Protein AF-0000000066275898 (afdb_homodimer)

Solvent-accessible surface area (backbone atoms only — not comparable to full-atom values): 41087 Å² total; per-residue (Å²): 113,40,43,27,35,82,38,67,52,91,83,35,75,51,45,53,41,48,38,43,58,51,64,35,64,25,28,27,27,53,69,64,87,56,62,76,42,55,59,68,52,68,66,59,54,50,52,50,45,49,57,35,41,72,32,73,40,39,67,49,33,35,50,50,61,67,64,34,70,34,42,58,65,68,37,91,63,19,69,58,28,49,53,19,51,44,50,30,51,52,53,40,29,74,72,68,37,39,34,37,33,31,52,83,57,67,92,42,48,61,56,35,54,33,64,67,38,76,49,77,78,73,22,25,18,36,23,33,42,49,52,61,48,48,21,38,42,48,72,66,63,49,45,84,74,40,66,78,78,49,56,70,71,55,53,52,50,11,51,55,51,51,74,67,51,52,69,68,54,57,53,45,37,48,51,40,46,32,29,43,49,89,72,44,73,80,50,47,51,68,68,52,44,52,52,56,52,55,70,47,64,90,50,47,51,68,55,41,48,49,34,51,50,53,51,46,65,62,40,36,61,52,28,49,72,58,58,24,35,38,17,44,39,55,25,33,58,43,57,65,54,91,86,39,55,57,67,38,39,46,68,65,35,48,51,50,55,41,64,76,46,77,43,79,28,43,29,30,23,50,36,46,31,33,40,46,60,32,64,87,48,56,60,45,58,47,42,51,75,44,38,92,29,48,58,32,35,35,49,26,14,20,38,59,78,50,74,46,83,80,48,29,33,31,49,29,53,49,82,72,22,72,54,63,53,60,55,32,50,50,37,50,53,52,41,28,53,52,30,46,74,70,64,43,89,74,23,64,38,41,31,26,31,56,51,21,32,28,32,72,70,30,70,75,64,72,40,58,73,36,52,23,56,53,22,20,28,32,31,40,21,22,52,47,16,29,51,53,31,45,68,26,74,78,64,17,67,71,50,68,77,112,113,39,43,27,37,82,38,68,52,90,83,35,76,52,46,55,41,48,38,43,56,51,63,35,64,25,29,27,27,55,69,63,87,55,62,76,42,54,58,68,54,69,66,58,52,51,50,51,45,48,56,34,40,73,33,74,40,39,68,48,34,34,52,50,62,67,65,34,70,34,43,58,65,68,36,92,61,20,69,57,28,50,53,21,51,44,49,30,50,53,52,39,29,76,72,67,38,39,36,38,33,29,52,82,59,66,92,43,49,62,56,34,55,33,63,66,37,78,49,76,76,74,23,26,18,36,23,32,42,49,52,61,47,47,21,37,43,48,71,67,63,50,44,85,73,41,66,78,80,50,56,70,70,54,55,53,51,11,51,56,51,50,73,70,51,50,68,68,56,56,53,44,36,49,52,42,46,31,28,43,49,90,72,43,73,81,50,46,51,70,67,52,45,53,52,56,53,53,69,47,65,90,50,46,52,68,55,40,47,47,33,51,50,53,51,46,65,63,41,35,61,54,29,50,72,56,59,25,36,38,17,43,38,53,26,33,57,42,55,66,54,93,87,38,56,57,66,38,39,46,68,66,33,48,51,51,56,41,64,77,46,76,42,78,30,43,29,31,24,48,36,45,31,32,40,44,60,33,65,87,48,55,60,44,57,46,41,51,73,43,38,92,30,49,56,33,35,33,48,26,16,21,37,58,77,51,72,46,84,81,48,29,34,33,49,31,53,51,81,71,22,74,54,63,53,61,53,32,50,50,37,51,53,51,42,27,53,53,30,46,74,72,64,43,88,74,22,64,37,42,30,26,32,56,52,19,33,29,33,70,72,31,70,75,62,71,40,59,73,38,51,23,57,54,22,23,28,34,32,40,22,21,50,47,16,28,52,54,31,46,67,28,75,79,63,18,67,70,49,69,76,113

Nearest PDB structures (foldseek):
  4eac-assembly1_A  TM=9.778E-01  e=1.083E-51  Escherichia coli K-12
  1tz9-assembly1_B  TM=8.991E-01  e=3.255E-31  Enterococcus faecalis V583
  3ban-assembly1_B  TM=9.192E-01  e=1.177E-29  Streptococcus suis
  3ban-assembly1_A  TM=9.098E-01  e=1.245E-29  Streptococcus suis
  3tva-assembly1_A  TM=6.909E-01  e=1.601E-07  Planctopirus limnophila DSM 3776

InterPro domains:
  IPR004628 Mannonate dehydratase [MF_00106] (1-402)
  IPR004628 Mannonate dehydratase [NF003027] (1-392)
  IPR004628 Mannonate dehydratase [PF03786] (1-391)
  IPR004628 Mannonate dehydratase [PIRSF016049] (1-392)
  IPR004628 Mannonate dehydratase [PTHR30387] (1-392)
  IPR004628 Mannonate dehydratase [TIGR00695] (1-391)
  IPR036237 Xylose isomerase-like superfamily [SSF51658] (1-386)

Organism: Agrobacterium fabrum (strain C58 / ATCC 33970) (NCBI:txid176299)

Structure (mmCIF, N/CA/C/O backbone):
data_AF-0000000066275898-model_v1
#
loop_
_entity.id
_entity.type
_entity.pdbx_description
1 polymer 'Mannonate dehydratase 1'
#
loop_
_atom_site.group_PDB
_atom_site.id
_atom_site.type_symbol
_atom_site.label_atom_id
_atom_site.label_alt_id
_atom_site.label_comp_id
_atom_site.label_asym_id
_atom_site.label_entity_id
_atom_site.label_seq_id
_atom_site.pdbx_PDB_ins_code
_atom_site.Cartn_x
_atom_site.Cartn_y
_atom_site.Cartn_z
_atom_site.occupancy
_atom_site.B_iso_or_equiv
_atom_site.auth_seq_id
_atom_site.auth_comp_id
_atom_site.auth_asym_id
_atom_site.auth_atom_id
_atom_site.pdbx_PDB_model_num
ATOM 1 N N . MET A 1 1 ? -9.789 1.693 12.711 1 97.81 1 MET A N 1
ATOM 2 C CA . MET A 1 1 ? -9.922 3.094 12.32 1 97.81 1 MET A CA 1
ATOM 3 C C . MET A 1 1 ? -10.711 3.227 11.023 1 97.81 1 MET A C 1
ATOM 5 O O . MET A 1 1 ? -10.82 2.268 10.258 1 97.81 1 MET A O 1
ATOM 9 N N . ARG A 1 2 ? -11.344 4.344 10.789 1 98.25 2 ARG A N 1
ATOM 10 C CA . ARG A 1 2 ? -11.961 4.633 9.5 1 98.25 2 ARG A CA 1
ATOM 11 C C . ARG A 1 2 ? -10.945 5.246 8.539 1 98.25 2 ARG A C 1
ATOM 13 O O . ARG A 1 2 ? -10.414 6.328 8.797 1 98.25 2 ARG A O 1
ATOM 20 N N . HIS A 1 3 ? -10.664 4.512 7.477 1 98.69 3 HIS A N 1
ATOM 21 C CA . HIS A 1 3 ? -9.688 4.973 6.496 1 98.69 3 HIS A CA 1
ATOM 22 C C . HIS A 1 3 ? -10.273 6.059 5.602 1 98.69 3 HIS A C 1
ATOM 24 O O . HIS A 1 3 ? -11.102 5.777 4.738 1 98.69 3 HIS A O 1
ATOM 30 N N . THR A 1 4 ? -9.82 7.27 5.816 1 98.88 4 THR A N 1
ATOM 31 C CA . THR A 1 4 ? -10.32 8.383 5.02 1 98.88 4 THR A CA 1
ATOM 32 C C . THR A 1 4 ? -9.227 8.93 4.102 1 98.88 4 THR A C 1
ATOM 34 O O . THR A 1 4 ? -8.078 8.469 4.156 1 98.88 4 THR A O 1
ATOM 37 N N . TRP A 1 5 ? -9.602 9.852 3.217 1 98.81 5 TRP A N 1
ATOM 38 C CA . TRP A 1 5 ? -8.719 10.344 2.164 1 98.81 5 TRP A CA 1
ATOM 39 C C . TRP A 1 5 ? -8.969 11.828 1.894 1 98.81 5 TRP A C 1
ATOM 41 O O . TRP A 1 5 ? -10.109 12.242 1.681 1 98.81 5 TRP A O 1
ATOM 51 N N . ARG A 1 6 ? -7.922 12.594 1.906 1 98.25 6 ARG A N 1
ATOM 52 C CA . ARG A 1 6 ? -8.055 14.023 1.632 1 98.25 6 ARG A CA 1
ATOM 53 C C . ARG A 1 6 ? -8.328 14.273 0.152 1 98.25 6 ARG A C 1
ATOM 55 O O . ARG A 1 6 ? -7.59 13.797 -0.711 1 98.25 6 ARG A O 1
ATOM 62 N N . TRP A 1 7 ? -9.352 14.969 -0.131 1 98.19 7 TRP A N 1
ATOM 63 C CA . TRP A 1 7 ? -9.742 15.383 -1.477 1 98.19 7 TRP A CA 1
ATOM 64 C C . TRP A 1 7 ? -10 16.891 -1.531 1 98.19 7 TRP A 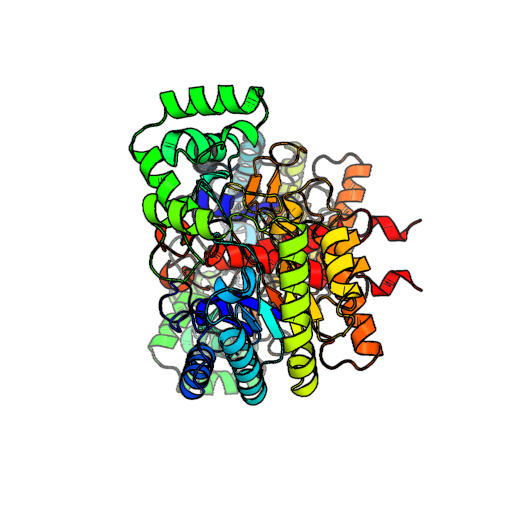C 1
ATOM 66 O O . TRP A 1 7 ? -10.773 17.406 -0.731 1 98.19 7 TRP A O 1
ATOM 76 N N . PHE A 1 8 ? -9.391 17.594 -2.461 1 95.88 8 PHE A N 1
ATOM 77 C CA . PHE A 1 8 ? -9.406 19.062 -2.469 1 95.88 8 PHE A CA 1
ATOM 78 C C . PHE A 1 8 ? -10.508 19.578 -3.379 1 95.88 8 PHE A C 1
ATOM 80 O O . PHE A 1 8 ? -10.477 20.734 -3.805 1 95.88 8 PHE A O 1
ATOM 87 N N . GLY A 1 9 ? -11.445 18.734 -3.725 1 95 9 GLY A N 1
ATOM 88 C CA . GLY A 1 9 ? -12.523 19.156 -4.605 1 95 9 GLY A CA 1
ATOM 89 C C . GLY A 1 9 ? -12.234 18.891 -6.07 1 95 9 GLY A C 1
ATOM 90 O O . GLY A 1 9 ? -11.297 18.156 -6.402 1 95 9 GLY A O 1
ATOM 91 N N . PRO A 1 10 ? -12.977 19.438 -6.926 1 91.94 10 PRO A N 1
ATOM 92 C CA . PRO A 1 10 ? -12.922 19.109 -8.352 1 91.94 10 PRO A CA 1
ATOM 93 C C . PRO A 1 10 ? -11.578 19.453 -8.992 1 91.94 10 PRO A C 1
ATOM 95 O O . PRO A 1 10 ? -11.227 18.891 -10.031 1 91.94 10 PRO A O 1
ATOM 98 N N . VAL A 1 11 ? -10.828 20.312 -8.359 1 92.56 11 VAL A N 1
ATOM 99 C CA . VAL A 1 11 ? -9.562 20.734 -8.945 1 92.56 11 VAL A CA 1
ATOM 100 C C . VAL A 1 11 ? -8.484 19.688 -8.664 1 92.56 11 VAL A C 1
ATOM 102 O O . VAL A 1 11 ? -7.406 19.719 -9.258 1 92.56 11 VAL A O 1
ATOM 105 N N . ASP A 1 12 ? -8.82 18.797 -7.688 1 95.31 12 ASP A N 1
ATOM 106 C CA . ASP A 1 12 ? -7.852 17.797 -7.273 1 95.31 12 ASP A CA 1
ATOM 107 C C . ASP A 1 12 ? -7.586 16.797 -8.398 1 95.31 12 ASP A C 1
ATOM 109 O O . ASP A 1 12 ? -8.523 16.219 -8.961 1 95.31 12 ASP A O 1
ATOM 113 N N . LYS A 1 13 ? -6.309 16.547 -8.68 1 96.5 13 LYS A N 1
ATOM 114 C CA . LYS A 1 13 ? -5.922 15.602 -9.719 1 96.5 13 LYS A CA 1
ATOM 115 C C . LYS A 1 13 ? -6.023 14.164 -9.227 1 96.5 13 LYS A C 1
ATOM 117 O O . LYS A 1 13 ? -5.863 13.219 -10 1 96.5 13 LYS A O 1
ATOM 122 N N . VAL A 1 14 ? -6.266 13.969 -8.008 1 97.81 14 VAL A N 1
ATOM 123 C CA . VAL A 1 14 ? -6.594 12.672 -7.41 1 97.81 14 VAL A CA 1
ATOM 124 C C . VAL A 1 14 ? -8.086 12.609 -7.113 1 97.81 14 VAL A C 1
ATOM 126 O O . VAL A 1 14 ? -8.57 13.242 -6.172 1 97.81 14 VAL A O 1
ATOM 129 N N . THR A 1 15 ? -8.797 11.828 -7.832 1 97.69 15 THR A N 1
ATOM 130 C CA . THR A 1 15 ? -10.25 11.844 -7.789 1 97.69 15 THR A CA 1
ATOM 131 C C . THR A 1 15 ? -10.766 11.039 -6.594 1 97.69 15 THR A C 1
ATOM 133 O O . THR A 1 15 ? -10.016 10.289 -5.977 1 97.69 15 THR A O 1
ATOM 136 N N . VAL A 1 16 ? -12.062 11.219 -6.297 1 98.5 16 VAL A N 1
ATOM 137 C CA . VAL A 1 16 ? -12.711 10.43 -5.258 1 98.5 16 VAL A CA 1
ATOM 138 C C . VAL A 1 16 ? -12.688 8.953 -5.641 1 98.5 16 VAL A C 1
ATOM 140 O O . VAL A 1 16 ? -12.547 8.086 -4.777 1 98.5 16 VAL A O 1
ATOM 143 N N . GLN A 1 17 ? -12.797 8.648 -6.898 1 97.5 17 GLN A N 1
ATOM 144 C CA . GLN A 1 17 ? -12.719 7.266 -7.367 1 97.5 17 GLN A CA 1
ATOM 145 C C . GLN A 1 17 ? -11.336 6.672 -7.109 1 97.5 17 GLN A C 1
ATOM 147 O O . GLN A 1 17 ? -11.219 5.496 -6.766 1 97.5 17 GLN A O 1
ATOM 152 N N . ASP A 1 18 ? -10.281 7.477 -7.379 1 98.06 18 ASP A N 1
ATOM 153 C CA . ASP A 1 18 ? -8.93 7.043 -7.023 1 98.06 18 ASP A CA 1
ATOM 154 C C . ASP A 1 18 ? -8.852 6.66 -5.547 1 98.06 18 ASP A C 1
ATOM 156 O O . ASP A 1 18 ? -8.273 5.629 -5.203 1 98.06 18 ASP A O 1
ATOM 160 N N . ALA A 1 19 ? -9.461 7.527 -4.734 1 98.69 19 ALA A N 1
ATOM 161 C CA . ALA A 1 19 ? -9.461 7.277 -3.295 1 98.69 19 ALA A CA 1
ATOM 162 C C . ALA A 1 19 ? -10.172 5.965 -2.969 1 98.69 19 ALA A C 1
ATOM 164 O O . ALA A 1 19 ? -9.688 5.184 -2.145 1 98.69 19 ALA A O 1
ATOM 165 N N . ALA A 1 20 ? -11.266 5.758 -3.607 1 98.44 20 ALA A N 1
ATOM 166 C CA . ALA A 1 20 ? -12.016 4.523 -3.393 1 98.44 20 ALA A CA 1
ATOM 167 C C . ALA A 1 20 ? -11.188 3.303 -3.77 1 98.44 20 ALA A C 1
ATOM 169 O O . ALA A 1 20 ? -11.156 2.314 -3.033 1 98.44 20 ALA A O 1
ATOM 170 N N . GLN A 1 21 ? -10.492 3.363 -4.859 1 98.06 21 GLN A N 1
ATOM 171 C CA . GLN A 1 21 ? -9.664 2.254 -5.32 1 98.06 21 GLN A CA 1
ATOM 172 C C . GLN A 1 21 ? -8.453 2.053 -4.41 1 98.06 21 GLN A C 1
ATOM 174 O O . GLN A 1 21 ? -7.926 0.943 -4.309 1 98.06 21 GLN A O 1
ATOM 179 N N . ALA A 1 22 ? -8.055 3.121 -3.715 1 98.19 22 ALA A N 1
ATOM 180 C CA . ALA A 1 22 ? -6.965 3.018 -2.75 1 98.19 22 ALA A CA 1
ATOM 181 C C . ALA A 1 22 ? -7.434 2.332 -1.468 1 98.19 22 ALA A C 1
ATOM 183 O O . ALA A 1 22 ? -6.617 1.983 -0.611 1 98.19 22 ALA A O 1
ATOM 184 N N . GLY A 1 23 ? -8.688 2.148 -1.32 1 97.69 23 GLY A N 1
ATOM 185 C CA . GLY A 1 23 ? -9.234 1.46 -0.161 1 97.69 23 GLY A CA 1
ATOM 186 C C . GLY A 1 23 ? -9.797 2.404 0.883 1 97.69 23 GLY A C 1
ATOM 187 O O . GLY A 1 23 ? -10.086 1.992 2.01 1 97.69 23 GLY A O 1
ATOM 188 N N . ALA A 1 24 ? -9.953 3.674 0.53 1 98.56 24 ALA A N 1
ATOM 189 C CA . ALA A 1 24 ? -10.555 4.621 1.464 1 98.56 24 ALA A CA 1
ATOM 190 C C . ALA A 1 24 ? -12.047 4.352 1.632 1 98.56 24 ALA A C 1
ATOM 192 O O . ALA A 1 24 ? -12.695 3.811 0.729 1 98.56 24 ALA A O 1
ATOM 193 N N . GLU A 1 25 ? -12.531 4.762 2.789 1 97.94 25 GLU A N 1
ATOM 194 C CA . GLU A 1 25 ? -13.938 4.559 3.123 1 97.94 25 GLU A CA 1
ATOM 195 C C . GLU A 1 25 ? -14.688 5.883 3.189 1 97.94 25 GLU A C 1
ATOM 197 O O . GLU A 1 25 ? -15.922 5.91 3.117 1 97.94 25 GLU A O 1
ATOM 202 N N . GLY A 1 26 ? -13.969 6.922 3.396 1 98.5 26 GLY A N 1
ATOM 203 C CA . GLY A 1 26 ? -14.531 8.258 3.504 1 98.5 26 GLY A CA 1
ATOM 204 C C . GLY A 1 26 ? -13.602 9.344 2.996 1 98.5 26 GLY A C 1
ATOM 205 O O . GLY A 1 26 ? -12.438 9.078 2.693 1 98.5 26 GLY A O 1
ATOM 206 N N . ILE A 1 27 ? -14.195 10.516 2.846 1 98.88 27 ILE A N 1
ATOM 207 C CA . ILE A 1 27 ? -13.43 11.617 2.271 1 98.88 27 ILE A CA 1
ATOM 208 C C . ILE A 1 27 ? -13.281 12.734 3.303 1 98.88 27 ILE A C 1
ATOM 210 O O . ILE A 1 27 ? -14.227 13.047 4.031 1 98.88 27 ILE A O 1
ATOM 214 N N . VAL A 1 28 ? -12.109 13.242 3.428 1 98.88 28 VAL A N 1
ATOM 215 C CA . VAL A 1 28 ? -11.797 14.492 4.117 1 98.88 28 VAL A CA 1
ATOM 216 C C . VAL A 1 28 ? -11.773 15.641 3.113 1 98.88 28 VAL A C 1
ATOM 218 O O . VAL A 1 28 ? -11.008 15.617 2.146 1 98.88 28 VAL A O 1
ATOM 221 N N . SER A 1 29 ? -12.586 16.609 3.258 1 98.44 29 SER A N 1
ATOM 222 C CA . SER A 1 29 ? -12.656 17.719 2.314 1 98.44 29 SER A CA 1
ATOM 223 C C . SER A 1 29 ? -13.062 19 3.012 1 98.44 29 SER A C 1
ATOM 225 O O . SER A 1 29 ? -13.031 19.094 4.242 1 98.44 29 SER A O 1
ATOM 227 N N . ALA A 1 30 ? -13.172 20.094 2.307 1 97.75 30 ALA A N 1
ATOM 228 C CA . ALA A 1 30 ? -13.602 21.406 2.754 1 97.75 30 ALA A CA 1
ATOM 229 C C . ALA A 1 30 ? -14.164 22.219 1.593 1 97.75 30 ALA A C 1
ATOM 231 O O . ALA A 1 30 ? -14.188 21.75 0.45 1 97.75 30 ALA A O 1
ATOM 232 N N . LEU A 1 31 ? -14.766 23.312 1.905 1 97.38 31 LEU A N 1
ATOM 233 C CA . LEU A 1 31 ? -15.164 24.281 0.884 1 97.38 31 LEU A CA 1
ATOM 234 C C . LEU A 1 31 ? -14.062 25.312 0.661 1 97.38 31 LEU A C 1
ATOM 236 O O . LEU A 1 31 ? -14.18 26.453 1.099 1 97.38 31 LEU A O 1
ATOM 240 N N . HIS A 1 32 ? -13.109 24.906 -0.099 1 93.25 32 HIS A N 1
ATOM 241 C CA . HIS A 1 32 ? -11.867 25.641 -0.275 1 93.25 32 HIS A CA 1
ATOM 242 C C . HIS A 1 32 ? -12.117 26.969 -0.989 1 93.25 32 HIS A C 1
ATOM 244 O O . HIS A 1 32 ? -11.297 27.891 -0.912 1 93.25 32 HIS A O 1
ATOM 250 N N . HIS A 1 33 ? -13.219 27.094 -1.665 1 93 33 HIS A N 1
ATOM 251 C CA . HIS A 1 33 ? -13.5 28.266 -2.488 1 93 33 HIS A CA 1
ATOM 252 C C . HIS A 1 33 ? -14.242 29.328 -1.692 1 93 33 HIS A C 1
ATOM 254 O O . HIS A 1 33 ? -14.461 30.438 -2.188 1 93 33 HIS A O 1
ATOM 260 N N . ILE A 1 34 ? -14.633 29.016 -0.447 1 96.19 34 ILE A N 1
ATOM 261 C CA . ILE A 1 34 ? -15.312 29.984 0.403 1 96.19 34 ILE A CA 1
ATOM 262 C C . ILE A 1 34 ? -14.281 30.844 1.14 1 96.19 34 ILE A C 1
ATOM 264 O O . ILE A 1 34 ? -13.289 30.312 1.646 1 96.19 34 ILE A O 1
ATOM 268 N N . THR A 1 35 ? -14.523 32.125 1.206 1 95.25 35 THR A N 1
ATOM 269 C CA . THR A 1 35 ? -13.602 33.062 1.853 1 95.25 35 THR A CA 1
ATOM 270 C C . THR A 1 35 ? -13.477 32.75 3.342 1 95.25 35 THR A C 1
ATOM 272 O O . THR A 1 35 ? -14.484 32.5 4.016 1 95.25 35 THR A O 1
ATOM 275 N N . THR A 1 36 ? -12.242 32.812 3.828 1 95.19 36 THR A N 1
ATOM 276 C CA . THR A 1 36 ? -12.008 32.594 5.25 1 95.19 36 THR A CA 1
ATOM 277 C C . THR A 1 36 ? -12.758 33.625 6.09 1 95.19 36 THR A C 1
ATOM 279 O O . THR A 1 36 ? -12.695 34.812 5.809 1 95.19 36 THR A O 1
ATOM 282 N N . GLY A 1 37 ? -13.477 33.156 7.094 1 96.94 37 GLY A N 1
ATOM 283 C CA . GLY A 1 37 ? -14.242 34.031 7.957 1 96.94 37 GLY A CA 1
ATOM 284 C C . GLY A 1 37 ? -15.719 34.062 7.617 1 96.94 37 GLY A C 1
ATOM 285 O O . GLY A 1 37 ? -16.547 34.5 8.422 1 96.94 37 GLY A O 1
ATOM 286 N N . ASP A 1 38 ? -16.062 33.625 6.461 1 97.88 38 ASP A N 1
ATOM 287 C CA . ASP A 1 38 ? -17.453 33.594 6.039 1 97.88 38 ASP A CA 1
ATOM 288 C C . ASP A 1 38 ? -18.141 32.344 6.516 1 97.88 38 ASP A C 1
ATOM 290 O O . ASP A 1 38 ? -17.484 31.312 6.773 1 97.88 38 ASP A O 1
ATOM 294 N N . VAL A 1 39 ? -19.469 32.469 6.645 1 98.5 39 VAL A N 1
ATOM 295 C CA . VAL A 1 39 ? -20.266 31.297 6.934 1 98.5 39 VAL A CA 1
ATOM 296 C C . VAL A 1 39 ? -20.375 30.422 5.684 1 98.5 39 VAL A C 1
ATOM 298 O O . VAL A 1 39 ? -20.547 30.938 4.574 1 98.5 39 VAL A O 1
ATOM 301 N N . TRP A 1 40 ? -20.234 29.078 5.84 1 98.75 40 TRP A N 1
ATOM 302 C CA . TRP A 1 40 ? -20.375 28.172 4.699 1 98.75 40 TRP A CA 1
ATOM 303 C C . TRP A 1 40 ? -21.844 28.062 4.281 1 98.75 40 TRP A C 1
ATOM 305 O O . TRP A 1 40 ? -22.703 27.75 5.105 1 98.75 40 TRP A O 1
ATOM 315 N N . PRO A 1 41 ? -22.125 28.281 3.004 1 98.81 41 PRO A N 1
ATOM 316 C CA . PRO A 1 41 ? -23.5 28.172 2.535 1 98.81 41 PRO A CA 1
ATOM 317 C C . PRO A 1 41 ? -24 26.734 2.504 1 98.81 41 PRO A C 1
ATOM 319 O O . PRO A 1 41 ? -23.266 25.828 2.121 1 98.81 41 PRO A O 1
ATOM 322 N N . VAL A 1 42 ? -25.281 26.562 2.898 1 98.81 42 VAL A N 1
ATOM 323 C CA . VAL A 1 42 ? -25.875 25.234 2.973 1 98.81 42 VAL A CA 1
ATOM 324 C C . VAL A 1 42 ? -25.844 24.578 1.597 1 98.81 42 VAL A C 1
ATOM 326 O O . VAL A 1 42 ? -25.562 23.375 1.479 1 98.81 42 VAL A O 1
ATOM 329 N N . ASP A 1 43 ? -26.078 25.359 0.601 1 98.69 43 ASP A N 1
ATOM 330 C CA . ASP A 1 43 ? -26.109 24.812 -0.75 1 98.69 43 ASP A CA 1
ATOM 331 C C . ASP A 1 43 ? -24.734 24.328 -1.182 1 98.69 43 ASP A C 1
ATOM 333 O O . ASP A 1 43 ? -24.609 23.312 -1.872 1 98.69 43 ASP A O 1
ATOM 337 N N . GLU A 1 44 ? -23.688 25.031 -0.855 1 98.56 44 GLU A N 1
ATOM 338 C CA . GLU A 1 44 ? -22.328 24.609 -1.187 1 98.56 44 GLU A CA 1
ATOM 339 C C . GLU A 1 44 ? -21.938 23.344 -0.426 1 98.56 44 GLU A C 1
ATOM 341 O O . GLU A 1 44 ? -21.219 22.5 -0.955 1 98.56 44 GLU A O 1
ATOM 346 N N . ILE A 1 45 ? -22.375 23.219 0.816 1 98.88 45 ILE A N 1
ATOM 347 C CA . ILE A 1 45 ? -22.156 22 1.594 1 98.88 45 ILE A CA 1
ATOM 348 C C . ILE A 1 45 ? -22.828 20.828 0.896 1 98.88 45 ILE A C 1
ATOM 350 O O . ILE A 1 45 ? -22.203 19.766 0.726 1 98.88 45 ILE A O 1
ATOM 354 N N . THR A 1 46 ? -24 21.047 0.448 1 98.81 46 THR A N 1
ATOM 355 C CA . THR A 1 46 ? -24.75 20 -0.244 1 98.81 46 THR A CA 1
ATOM 356 C C . THR A 1 46 ? -24.047 19.594 -1.529 1 98.81 46 THR A C 1
ATOM 358 O O . THR A 1 46 ? -23.922 18.391 -1.814 1 98.81 46 THR A O 1
ATOM 361 N N . LYS A 1 47 ? -23.609 20.578 -2.297 1 98.62 47 LYS A N 1
ATOM 362 C CA . LYS A 1 47 ? -22.906 20.312 -3.545 1 98.62 47 LYS A CA 1
ATOM 363 C C . LYS A 1 47 ? -21.656 19.469 -3.299 1 98.62 47 LYS A C 1
ATOM 365 O O . LYS A 1 47 ? -21.344 18.578 -4.09 1 98.62 47 LYS A O 1
ATOM 370 N N . ARG A 1 48 ? -20.938 19.75 -2.248 1 98.69 48 ARG A N 1
ATOM 371 C CA . ARG A 1 48 ? -19.734 18.984 -1.922 1 98.69 48 ARG A CA 1
ATOM 372 C C . ARG A 1 48 ? -20.078 17.547 -1.561 1 98.69 48 ARG A C 1
ATOM 374 O O . ARG A 1 48 ? -19.422 16.609 -2.004 1 98.69 48 ARG A O 1
ATOM 381 N N . HIS A 1 49 ? -21.156 17.328 -0.739 1 98.81 49 HIS A N 1
ATOM 382 C CA . HIS A 1 49 ? -21.625 15.977 -0.446 1 98.81 49 HIS A CA 1
ATOM 383 C C . HIS A 1 49 ? -21.938 15.211 -1.727 1 98.81 49 HIS A C 1
ATOM 385 O O . HIS A 1 49 ? -21.562 14.047 -1.87 1 98.81 49 HIS A O 1
ATOM 391 N N . GLU A 1 50 ? -22.547 15.844 -2.643 1 98.62 50 GLU A N 1
ATOM 392 C CA . GLU A 1 50 ? -22.969 15.211 -3.889 1 98.62 50 GLU A CA 1
ATOM 393 C C . GLU A 1 50 ? -21.766 14.852 -4.75 1 98.62 50 GLU A C 1
ATOM 395 O O . GLU A 1 50 ? -21.719 13.781 -5.363 1 98.62 50 GLU A O 1
ATOM 400 N N . ALA A 1 51 ? -20.844 15.781 -4.832 1 98.38 51 ALA A N 1
ATOM 401 C CA . ALA A 1 51 ? -19.641 15.531 -5.613 1 98.38 51 ALA A CA 1
ATOM 402 C C . ALA A 1 51 ? -18.891 14.312 -5.082 1 98.38 51 ALA A C 1
ATOM 404 O O . ALA A 1 51 ? -18.406 13.492 -5.859 1 98.38 51 ALA A O 1
ATOM 405 N N . ILE A 1 52 ? -18.797 14.211 -3.791 1 98.69 52 ILE A N 1
ATOM 406 C CA . ILE A 1 52 ? -18.094 13.102 -3.166 1 98.69 52 ILE A CA 1
ATOM 407 C C . ILE A 1 52 ? -18.859 11.805 -3.391 1 98.69 52 ILE A C 1
ATOM 409 O O . ILE A 1 52 ? -18.281 10.781 -3.756 1 98.69 52 ILE A O 1
ATOM 413 N N . LYS A 1 53 ? -20.156 11.867 -3.197 1 98.25 53 LYS A N 1
ATOM 414 C CA . LYS A 1 53 ? -21.016 10.703 -3.42 1 98.25 53 LYS A CA 1
ATOM 415 C C . LYS A 1 53 ? -20.891 10.211 -4.859 1 98.25 53 LYS A C 1
ATOM 417 O O . LYS A 1 53 ? -20.922 9 -5.109 1 98.25 53 LYS A O 1
ATOM 422 N N . ALA A 1 54 ? -20.766 11.094 -5.754 1 97.06 54 ALA A N 1
ATOM 423 C CA . ALA A 1 54 ? -20.641 10.742 -7.168 1 97.06 54 ALA A CA 1
ATOM 424 C C . ALA A 1 54 ? -19.391 9.914 -7.422 1 97.06 54 ALA A C 1
ATOM 426 O O . ALA A 1 54 ? -19.344 9.117 -8.359 1 97.06 54 ALA A O 1
ATOM 427 N N . GLY A 1 55 ? -18.438 10.148 -6.586 1 95.44 55 GLY A N 1
ATOM 428 C CA . GLY A 1 55 ? -17.203 9.391 -6.715 1 95.44 55 GLY A CA 1
ATOM 429 C C . GLY A 1 55 ? -17.25 8.055 -5.992 1 95.44 55 GLY A C 1
ATOM 430 O O . GLY A 1 55 ? -16.312 7.266 -6.078 1 95.44 55 GLY A O 1
ATOM 431 N N . GLY A 1 56 ? -18.281 7.832 -5.242 1 96.62 56 GLY A N 1
ATOM 432 C CA . GLY A 1 56 ? -18.5 6.516 -4.668 1 96.62 56 GLY A CA 1
ATOM 433 C C . GLY A 1 56 ? -18.203 6.453 -3.184 1 96.62 56 GLY A C 1
ATOM 434 O O . GLY A 1 56 ? -18.125 5.367 -2.604 1 96.62 56 GLY A O 1
ATOM 435 N N . LEU A 1 57 ? -17.875 7.59 -2.566 1 98.31 57 LEU A N 1
ATOM 436 C CA . LEU A 1 57 ? -17.578 7.625 -1.139 1 98.31 57 LEU A CA 1
ATOM 437 C C . LEU A 1 57 ? -18.438 8.672 -0.433 1 98.31 57 LEU A C 1
ATOM 439 O O . LEU A 1 57 ? -19.422 9.156 -0.997 1 98.31 57 LEU A O 1
ATOM 443 N N . TYR A 1 58 ? -18.156 8.898 0.84 1 98.12 58 TYR A N 1
ATOM 444 C CA . TYR A 1 58 ? -18.953 9.844 1.611 1 98.12 58 TYR A CA 1
ATOM 445 C C . TYR A 1 58 ? -18.047 10.859 2.316 1 98.12 58 TYR A C 1
ATOM 447 O O . TYR A 1 58 ? -16.891 10.578 2.592 1 98.12 58 TYR A O 1
ATOM 455 N N . TRP A 1 59 ? -18.672 11.992 2.502 1 98.75 59 TRP A N 1
ATOM 456 C CA . TRP A 1 59 ? -17.953 13.039 3.223 1 98.75 59 TRP A CA 1
ATOM 457 C C . TRP A 1 59 ? -17.938 12.766 4.723 1 98.75 59 TRP A C 1
ATOM 459 O O . TRP A 1 59 ? -18.969 12.891 5.391 1 98.75 59 TRP A O 1
ATOM 469 N N . ASP A 1 60 ? -16.703 12.492 5.246 1 98.25 60 ASP A N 1
ATOM 470 C CA . ASP A 1 60 ? -16.594 12.016 6.621 1 98.25 60 ASP A CA 1
ATOM 471 C C . ASP A 1 60 ? -16.062 13.109 7.543 1 98.25 60 ASP A C 1
ATOM 473 O O . ASP A 1 60 ? -16.516 13.234 8.688 1 98.25 60 ASP A O 1
ATOM 477 N N . VAL A 1 61 ? -15.094 13.781 7.152 1 98.88 61 VAL A N 1
ATOM 478 C CA . VAL A 1 61 ? -14.391 14.758 7.977 1 98.88 61 VAL A CA 1
ATOM 479 C C . VAL A 1 61 ? -14.227 16.062 7.203 1 98.88 61 VAL A C 1
ATOM 481 O O . VAL A 1 61 ? -13.953 16.047 6 1 98.88 61 VAL A O 1
ATOM 484 N N . VAL A 1 62 ? -14.453 17.125 7.898 1 98.88 62 VAL A N 1
ATOM 485 C CA . VAL A 1 62 ? -14.117 18.422 7.312 1 98.88 62 VAL A CA 1
ATOM 486 C C . VAL A 1 62 ? -12.734 18.875 7.789 1 98.88 62 VAL A C 1
ATOM 488 O O . VAL A 1 62 ? -12.484 18.938 8.992 1 98.88 62 VAL A O 1
ATOM 491 N N . GLU A 1 63 ? -11.922 19.062 6.906 1 97.81 63 GLU A N 1
ATOM 492 C CA . GLU A 1 63 ? -10.609 19.656 7.133 1 97.81 63 GLU A CA 1
ATOM 493 C C . GLU A 1 63 ? -10.258 20.641 6.023 1 97.81 63 GLU A C 1
ATOM 495 O O . GLU A 1 63 ? -10 20.234 4.887 1 97.81 63 GLU A O 1
ATOM 500 N N . SER A 1 64 ? -10.227 21.906 6.254 1 94.75 64 SER A N 1
ATOM 501 C CA . SER A 1 64 ? -10.469 22.516 7.559 1 94.75 64 SER A CA 1
ATOM 502 C C . SER A 1 64 ? -11.531 23.609 7.469 1 94.75 64 SER A C 1
ATOM 504 O O . SER A 1 64 ? -11.797 24.125 6.387 1 94.75 64 SER A O 1
ATOM 506 N N . VAL A 1 65 ? -12.266 23.75 8.492 1 97.44 65 VAL A N 1
ATOM 507 C CA . VAL A 1 65 ? -12.828 25.094 8.625 1 97.44 65 VAL A CA 1
ATOM 508 C C . VAL A 1 65 ? -11.75 26.062 9.078 1 97.44 65 VAL A C 1
ATOM 510 O O . VAL A 1 65 ? -11.258 25.984 10.203 1 97.44 65 VAL A O 1
ATOM 513 N N . PRO A 1 66 ? -11.414 26.969 8.203 1 96.25 66 PRO A N 1
ATOM 514 C CA . PRO A 1 66 ? -10.266 27.812 8.523 1 96.25 66 PRO A CA 1
ATOM 515 C C . PRO A 1 66 ? -10.562 28.812 9.648 1 96.25 66 PRO A C 1
ATOM 517 O O . PRO A 1 66 ? -11.688 29.312 9.742 1 96.25 66 PRO A O 1
ATOM 520 N N . VAL A 1 67 ? -9.633 29.031 10.445 1 97.44 67 VAL A N 1
ATOM 521 C CA . VAL A 1 67 ? -9.68 30.094 11.445 1 97.44 67 VAL A CA 1
ATOM 522 C C . VAL A 1 67 ? -8.984 31.344 10.914 1 97.44 67 VAL A C 1
ATOM 524 O O . VAL A 1 67 ? -7.797 31.297 10.586 1 97.44 67 VAL A O 1
ATOM 527 N N . SER A 1 68 ? -9.695 32.406 10.836 1 96.62 68 SER A N 1
ATOM 528 C CA . SER A 1 68 ? -9.188 33.594 10.18 1 96.62 68 SER A CA 1
ATOM 529 C C . SER A 1 68 ? -8.055 34.219 10.984 1 96.62 68 SER A C 1
ATOM 531 O O . SER A 1 68 ? -7.977 34.062 12.203 1 96.62 68 SER A O 1
ATOM 533 N N . GLU A 1 69 ? -7.219 35 10.281 1 96 69 GLU A N 1
ATOM 534 C CA . GLU A 1 69 ? -6.191 35.781 10.969 1 96 69 GLU A CA 1
ATOM 535 C C . GLU A 1 69 ? -6.809 36.781 11.961 1 96 69 GLU A C 1
ATOM 537 O O . GLU A 1 69 ? -6.23 37.062 13.008 1 96 69 GLU A O 1
ATOM 542 N N . ASP A 1 70 ? -8 37.25 11.68 1 97.31 70 ASP A N 1
ATOM 543 C CA . ASP A 1 70 ? -8.703 38.156 12.594 1 97.31 70 ASP A CA 1
ATOM 544 C C . ASP A 1 70 ? -8.969 37.469 13.938 1 97.31 70 ASP A C 1
ATOM 546 O O . ASP A 1 70 ? -8.797 38.094 14.992 1 97.31 70 ASP A O 1
ATOM 550 N N . ILE A 1 71 ? -9.406 36.281 13.898 1 98.38 71 ILE A N 1
ATOM 551 C CA . ILE A 1 71 ? -9.656 35.531 15.125 1 98.38 71 ILE A CA 1
ATOM 552 C C . ILE A 1 71 ? -8.344 35.312 15.875 1 98.38 71 ILE A C 1
ATOM 554 O O . ILE A 1 71 ? -8.266 35.531 17.078 1 98.38 71 ILE A O 1
ATOM 558 N N . LYS A 1 72 ? -7.293 34.906 15.18 1 98.19 72 LYS A N 1
ATOM 559 C CA . LYS A 1 72 ? -6.012 34.594 15.789 1 98.19 72 LYS A CA 1
ATOM 560 C C . LYS A 1 72 ? -5.379 35.812 16.453 1 98.19 72 LYS A C 1
ATOM 562 O O . LYS A 1 72 ? -4.695 35.688 17.469 1 98.19 72 LYS A O 1
ATOM 567 N N . THR A 1 73 ? -5.617 37 15.875 1 97.69 73 THR A N 1
ATOM 568 C CA . THR A 1 73 ? -5.008 38.219 16.391 1 97.69 73 THR A CA 1
ATOM 569 C C . THR A 1 73 ? -6.004 39 17.25 1 97.69 73 THR A C 1
ATOM 571 O O . THR A 1 73 ? -5.648 40 17.859 1 97.69 73 THR A O 1
ATOM 574 N N . GLN A 1 74 ? -7.266 38.531 17.25 1 97.88 74 GLN A N 1
ATOM 575 C CA . GLN A 1 74 ? -8.359 39.25 17.906 1 97.88 74 GLN A CA 1
ATOM 576 C C . GLN A 1 74 ? -8.391 40.719 17.5 1 97.88 74 GLN A C 1
ATOM 578 O O . GLN A 1 74 ? -8.406 41.594 18.359 1 97.88 74 GLN A O 1
ATOM 583 N N . THR A 1 75 ? -8.391 40.875 16.203 1 97.12 75 THR A N 1
ATOM 584 C CA . THR A 1 75 ? -8.5 42.188 15.562 1 97.12 75 THR A CA 1
ATOM 585 C C . THR A 1 75 ? -9.562 42.188 14.469 1 97.12 75 THR A C 1
ATOM 587 O O . THR A 1 75 ? -10.102 41.125 14.133 1 97.12 75 THR A O 1
ATOM 590 N N . GLY A 1 76 ? -9.883 43.344 14.008 1 96.25 76 GLY A N 1
ATOM 591 C CA . GLY A 1 76 ? -10.852 43.438 12.922 1 96.25 76 GLY A CA 1
ATOM 592 C C . GLY A 1 76 ? -12.219 42.875 13.297 1 96.25 76 GLY A C 1
ATOM 593 O O . GLY A 1 76 ? -12.773 43.25 14.344 1 96.25 76 GLY A O 1
ATOM 594 N N . ASP A 1 77 ? -12.734 42.031 12.469 1 97.25 77 ASP A N 1
ATOM 595 C CA . ASP A 1 77 ? -14.094 41.5 12.609 1 97.25 77 ASP A CA 1
ATOM 596 C C . ASP A 1 77 ? -14.102 40.156 13.289 1 97.25 77 ASP A C 1
ATOM 598 O O . ASP A 1 77 ? -14.883 39.281 12.93 1 97.25 77 ASP A O 1
ATOM 602 N N . TRP A 1 78 ? -13.156 39.906 14.203 1 97.81 78 TRP A N 1
ATOM 603 C CA . TRP A 1 78 ? -12.922 38.562 14.727 1 97.81 78 TRP A CA 1
ATOM 604 C C . TRP A 1 78 ? -14.172 38.031 15.43 1 97.81 78 TRP A C 1
ATOM 606 O O . TRP A 1 78 ? -14.469 36.844 15.359 1 97.81 78 TRP A O 1
ATOM 616 N N . LYS A 1 79 ? -15.023 38.875 16.062 1 98.44 79 LYS A N 1
ATOM 617 C CA . LYS A 1 79 ? -16.219 38.406 16.75 1 98.44 79 LYS A CA 1
ATOM 618 C C . LYS A 1 79 ? -17.25 37.875 15.75 1 98.44 79 LYS A C 1
ATOM 620 O O . LYS A 1 79 ? -17.875 36.844 15.992 1 98.44 79 LYS A O 1
ATOM 625 N N . ASN A 1 80 ? -17.406 38.594 14.688 1 98.56 80 ASN A N 1
ATOM 626 C CA . ASN A 1 80 ? -18.281 38.094 13.633 1 98.56 80 ASN A CA 1
ATOM 627 C C . ASN A 1 80 ? -17.75 36.812 13.023 1 98.56 80 ASN A C 1
ATOM 629 O O . ASN A 1 80 ? -18.531 35.906 12.664 1 98.56 80 ASN A O 1
ATOM 633 N N . HIS A 1 81 ? -16.438 36.75 12.82 1 98.62 81 HIS A N 1
ATOM 634 C CA . HIS A 1 81 ? -15.836 35.531 12.297 1 98.62 81 HIS A CA 1
ATOM 635 C C . HIS A 1 81 ? -16.094 34.344 13.219 1 98.62 81 HIS A C 1
ATOM 637 O O . HIS A 1 81 ? -16.297 33.219 12.75 1 98.62 81 HIS A O 1
ATOM 643 N N . ILE A 1 82 ? -16.109 34.531 14.508 1 98.81 82 ILE A N 1
ATOM 644 C CA . ILE A 1 82 ? -16.422 33.469 15.461 1 98.81 82 ILE A CA 1
ATOM 645 C C . ILE A 1 82 ? -17.891 33.062 15.305 1 98.81 82 ILE A C 1
ATOM 647 O O . ILE A 1 82 ? -18.188 31.859 15.258 1 98.81 82 ILE A O 1
ATOM 651 N N . ALA A 1 83 ? -18.75 34.031 15.195 1 98.81 83 ALA A N 1
ATOM 652 C CA . ALA A 1 83 ? -20.172 33.75 15 1 98.81 83 ALA A CA 1
ATOM 653 C C . ALA A 1 83 ? -20.391 32.938 13.727 1 98.81 83 ALA A C 1
ATOM 655 O O . ALA A 1 83 ? -21.203 32 13.703 1 98.81 83 ALA A O 1
ATOM 656 N N . ASN A 1 84 ? -19.688 33.312 12.688 1 98.81 84 ASN A N 1
ATOM 657 C CA . ASN A 1 84 ? -19.766 32.594 11.422 1 98.81 84 ASN A CA 1
ATOM 658 C C . ASN A 1 84 ? -19.25 31.172 11.547 1 98.81 84 ASN A C 1
ATOM 660 O O . ASN A 1 84 ? -19.797 30.25 10.945 1 98.81 84 ASN A O 1
ATOM 664 N N . TRP A 1 85 ? -18.172 31.031 12.258 1 98.81 85 TRP A N 1
ATOM 665 C CA . TRP A 1 85 ? -17.625 29.719 12.523 1 98.81 85 TRP A CA 1
ATOM 666 C C . TRP A 1 85 ? -18.625 28.844 13.258 1 98.81 85 TRP A C 1
ATOM 668 O O . TRP A 1 85 ? -18.828 27.672 12.906 1 98.81 85 TRP A O 1
ATOM 678 N N . GLN A 1 86 ? -19.344 29.391 14.266 1 98.94 86 GLN A N 1
ATOM 679 C CA . GLN A 1 86 ? -20.375 28.703 15.016 1 98.94 86 GLN A CA 1
ATOM 680 C C . GLN A 1 86 ? -21.531 28.281 14.102 1 98.94 86 GLN A C 1
ATOM 682 O O . GLN A 1 86 ? -21.984 27.141 14.164 1 98.94 86 GLN A O 1
ATOM 687 N N . GLU A 1 87 ? -21.906 29.156 13.266 1 98.94 87 GLU A N 1
ATOM 688 C CA . GLU A 1 87 ? -23 28.844 12.344 1 98.94 87 GLU A CA 1
ATOM 689 C C . GLU A 1 87 ? -22.578 27.766 11.344 1 98.94 87 GLU A C 1
ATOM 691 O O . GLU A 1 87 ? -23.391 26.922 10.977 1 98.94 87 GLU A O 1
ATOM 696 N N . THR A 1 88 ? -21.344 27.859 10.859 1 98.94 88 THR A N 1
ATOM 697 C CA . THR A 1 88 ? -20.812 26.828 9.977 1 98.94 88 THR A CA 1
ATOM 698 C C . THR A 1 88 ? -20.891 25.469 10.641 1 98.94 88 THR A C 1
ATOM 700 O O . THR A 1 88 ? -21.281 24.484 10.016 1 98.94 88 THR A O 1
ATOM 703 N N . LEU A 1 89 ? -20.594 25.328 11.922 1 98.94 89 LEU A N 1
ATOM 704 C CA . LEU A 1 89 ? -20.688 24.078 12.656 1 98.94 89 LEU A CA 1
ATOM 705 C C . LEU A 1 89 ? -22.125 23.547 12.648 1 98.94 89 LEU A C 1
ATOM 707 O O . LEU A 1 89 ? -22.359 22.359 12.43 1 98.94 89 LEU A O 1
ATOM 711 N N . ARG A 1 90 ? -23.094 24.469 12.914 1 98.94 90 ARG A N 1
ATOM 712 C CA . ARG A 1 90 ? -24.5 24.062 12.93 1 98.94 90 ARG A CA 1
ATOM 713 C C . ARG A 1 90 ? -24.922 23.5 11.578 1 98.94 90 ARG A C 1
ATOM 715 O O . ARG A 1 90 ? -25.594 22.469 11.516 1 98.94 90 ARG A O 1
ATOM 722 N N . ARG A 1 91 ? -24.484 24.125 10.531 1 98.94 91 ARG A N 1
ATOM 723 C CA . ARG A 1 91 ? -24.859 23.703 9.188 1 98.94 91 ARG A CA 1
ATOM 724 C C . ARG A 1 91 ? -24.188 22.391 8.812 1 98.94 91 ARG A C 1
ATOM 726 O O . ARG A 1 91 ? -24.812 21.531 8.188 1 98.94 91 ARG A O 1
ATOM 733 N N . LEU A 1 92 ? -22.922 22.25 9.188 1 98.94 92 LEU A N 1
ATOM 734 C CA . LEU A 1 92 ? -22.203 21 8.945 1 98.94 92 LEU A CA 1
ATOM 735 C C . LEU A 1 92 ? -22.859 19.844 9.703 1 98.94 92 LEU A C 1
ATOM 737 O O . LEU A 1 92 ? -23.047 18.766 9.156 1 98.94 92 LEU A O 1
ATOM 741 N N . SER A 1 93 ? -23.203 20.109 10.922 1 98.88 93 SER A N 1
ATOM 742 C CA . SER A 1 93 ? -23.891 19.094 11.711 1 98.88 93 SER A CA 1
ATOM 743 C C . SER A 1 93 ? -25.188 18.656 11.055 1 98.88 93 SER A C 1
ATOM 745 O O . SER A 1 93 ? -25.484 17.469 10.977 1 98.88 93 SER A O 1
ATOM 747 N N . ALA A 1 94 ? -25.922 19.609 10.648 1 98.81 94 ALA A N 1
ATOM 748 C CA . ALA A 1 94 ? -27.219 19.328 10.016 1 98.81 94 ALA A CA 1
ATOM 749 C C . ALA A 1 94 ? -27.031 18.484 8.758 1 98.81 94 ALA A C 1
ATOM 751 O O . ALA A 1 94 ? -27.922 17.734 8.367 1 98.81 94 ALA A O 1
ATOM 752 N N . SER A 1 95 ? -25.875 18.609 8.148 1 98.69 95 SER A N 1
ATOM 753 C CA . SER A 1 95 ? -25.609 17.859 6.922 1 98.69 95 SER A CA 1
ATOM 754 C C . SER A 1 95 ? -25.062 16.469 7.223 1 98.69 95 SER A C 1
ATOM 756 O O . SER A 1 95 ? -24.844 15.68 6.309 1 98.69 95 SER A O 1
ATOM 758 N N . GLY A 1 96 ? -24.719 16.156 8.477 1 98.38 96 GLY A N 1
ATOM 759 C CA . GLY A 1 96 ? -24.281 14.82 8.852 1 98.38 96 GLY A CA 1
ATOM 760 C C . GLY A 1 96 ? -22.812 14.75 9.242 1 98.38 96 GLY A C 1
ATOM 761 O O . GLY A 1 96 ? -22.312 13.695 9.625 1 98.38 96 GLY A O 1
ATOM 762 N N . ILE A 1 97 ? -22.109 15.859 9.203 1 98.81 97 ILE A N 1
ATOM 763 C CA . ILE A 1 97 ? -20.703 15.906 9.586 1 98.81 97 ILE A CA 1
ATOM 764 C C . ILE A 1 97 ? -20.578 15.859 11.109 1 98.81 97 ILE A C 1
ATOM 766 O O . ILE A 1 97 ? -21.344 16.531 11.82 1 98.81 97 ILE A O 1
ATOM 770 N N . ARG A 1 98 ? -19.578 15.094 11.594 1 98.75 98 ARG A N 1
ATOM 771 C CA . ARG A 1 98 ? -19.453 14.969 13.039 1 98.75 98 ARG A CA 1
ATOM 772 C C . ARG A 1 98 ? -18.031 15.25 13.5 1 98.75 98 ARG A C 1
ATOM 774 O O . ARG A 1 98 ? -17.75 15.281 14.703 1 98.75 98 ARG A O 1
ATOM 781 N N . THR A 1 99 ? -17.094 15.383 12.594 1 98.94 99 THR A N 1
ATOM 782 C CA . THR A 1 99 ? -15.695 15.695 12.914 1 98.94 99 THR A CA 1
ATOM 783 C C . THR A 1 99 ? -15.188 16.859 12.07 1 98.94 99 THR A C 1
ATOM 785 O O . THR A 1 99 ? -15.266 16.812 10.836 1 98.94 99 THR A O 1
ATOM 788 N N . VAL A 1 100 ? -14.688 17.906 12.688 1 98.94 100 VAL A N 1
ATOM 789 C CA . VAL A 1 100 ? -14.156 19.078 12.016 1 98.94 100 VAL A CA 1
ATOM 790 C C . VAL A 1 100 ? -12.75 19.375 12.531 1 98.94 100 VAL A C 1
ATOM 792 O O . VAL A 1 100 ? -12.555 19.594 13.734 1 98.94 100 VAL A O 1
ATOM 795 N N . CYS A 1 101 ? -11.812 19.359 11.648 1 98.81 101 CYS A N 1
ATOM 796 C CA . CYS A 1 101 ? -10.422 19.688 11.953 1 98.81 101 CYS A CA 1
ATOM 797 C C . CYS A 1 101 ? -10.133 21.141 11.625 1 98.81 101 CYS A C 1
ATOM 799 O O . CYS A 1 101 ? -10.641 21.688 10.641 1 98.81 101 CYS A O 1
ATOM 801 N N . TYR A 1 102 ? -9.383 21.766 12.445 1 98.12 102 TYR A N 1
ATOM 802 C CA . TYR A 1 102 ? -8.883 23.125 12.211 1 98.12 102 TYR A CA 1
ATOM 803 C C . TYR A 1 102 ? -7.43 23.25 12.656 1 98.12 102 TYR A C 1
ATOM 805 O O . TYR A 1 102 ? -6.863 22.312 13.219 1 98.12 102 TYR A O 1
ATOM 813 N N . ASN A 1 103 ? -6.785 24.266 12.258 1 96.62 103 ASN A N 1
ATOM 814 C CA . ASN A 1 103 ? -5.492 24.625 12.82 1 96.62 103 ASN A CA 1
ATOM 815 C C . ASN A 1 103 ? -5.453 26.109 13.219 1 96.62 103 ASN A C 1
ATOM 817 O O . ASN A 1 103 ? -6.363 26.859 12.883 1 96.62 103 ASN A O 1
ATOM 821 N N . PHE A 1 104 ? -4.512 26.453 14 1 97.5 104 PHE A N 1
ATOM 822 C CA . PHE A 1 104 ? -4.398 27.812 14.516 1 97.5 104 PHE A CA 1
ATOM 823 C C . PHE A 1 104 ? -3.023 28.391 14.211 1 97.5 104 PHE A C 1
ATOM 825 O O . PHE A 1 104 ? -2.471 29.141 15.016 1 97.5 104 PHE A O 1
ATOM 832 N N . MET A 1 105 ? -2.367 27.906 13.133 1 95.19 105 MET A N 1
ATOM 833 C CA . MET A 1 105 ? -1.055 28.391 12.711 1 95.19 105 MET A CA 1
ATOM 834 C C . MET A 1 105 ? -1.151 29.797 12.141 1 95.19 105 MET A C 1
ATOM 836 O O . MET A 1 105 ? -1.966 30.062 11.25 1 95.19 105 MET A O 1
ATOM 840 N N . PRO A 1 106 ? -0.298 30.688 12.562 1 94.38 106 PRO A N 1
ATOM 841 C CA . PRO A 1 106 ? -0.349 32.062 12.078 1 94.38 106 PRO A CA 1
ATOM 842 C C . PRO A 1 106 ? 0.214 32.219 10.664 1 94.38 106 PRO A C 1
ATOM 844 O O . PRO A 1 106 ? 1.321 31.75 10.383 1 94.38 106 PRO A O 1
ATOM 847 N N . VAL A 1 107 ? -0.463 32.781 9.773 1 90.62 107 VAL A N 1
ATOM 848 C CA . VAL A 1 107 ? -0.051 33.281 8.469 1 90.62 107 VAL A CA 1
ATOM 849 C C . VAL A 1 107 ? 0.312 32.125 7.547 1 90.62 107 VAL A C 1
ATOM 851 O O . VAL A 1 107 ? -0.252 31.984 6.461 1 90.62 107 VAL A O 1
ATOM 854 N N . LEU A 1 108 ? 1.244 31.312 8.062 1 84.81 108 LEU A N 1
ATOM 855 C CA . LEU A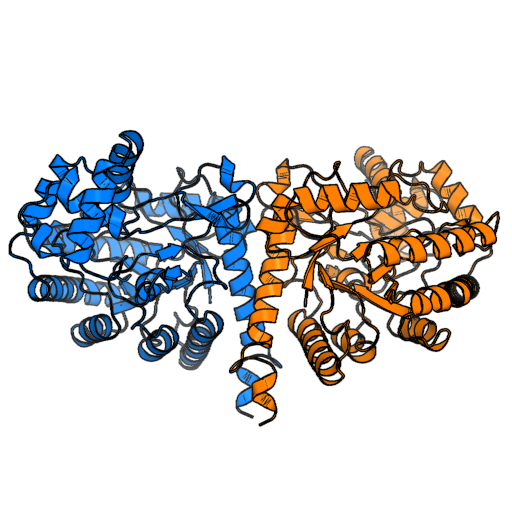 1 108 ? 1.711 30.172 7.262 1 84.81 108 LEU A CA 1
ATOM 856 C C . LEU A 1 108 ? 1.1 28.875 7.758 1 84.81 108 LEU A C 1
ATOM 858 O O . LEU A 1 108 ? 1.154 28.578 8.953 1 84.81 108 LEU A O 1
ATOM 862 N N . ASP A 1 109 ? 0.434 28.156 6.887 1 82.88 109 ASP A N 1
ATOM 863 C CA . ASP A 1 109 ? 0.056 26.797 7.254 1 82.88 109 ASP A CA 1
ATOM 864 C C . ASP A 1 109 ? 1.285 25.906 7.371 1 82.88 109 ASP A C 1
ATOM 866 O O . ASP A 1 109 ? 2.256 26.25 8.047 1 82.88 109 ASP A O 1
ATOM 870 N N . TRP A 1 110 ? 1.386 24.828 6.758 1 85.81 110 TRP A N 1
ATOM 871 C CA . TRP A 1 110 ? 2.607 24.031 6.809 1 85.81 110 TRP A CA 1
ATOM 872 C C . TRP A 1 110 ? 3.652 24.578 5.84 1 85.81 110 TRP A C 1
ATOM 874 O O . TRP A 1 110 ? 3.309 25.172 4.824 1 85.81 110 TRP A O 1
ATOM 884 N N . THR A 1 111 ? 4.891 24.562 6.219 1 91.19 111 THR A N 1
ATOM 885 C CA . THR A 1 111 ? 5.965 25.172 5.449 1 91.19 111 THR A CA 1
ATOM 886 C C . THR A 1 111 ? 7.012 24.125 5.055 1 91.19 111 THR A C 1
ATOM 888 O O . THR A 1 111 ? 7.395 23.281 5.867 1 91.19 111 THR A O 1
ATOM 891 N N . ARG A 1 112 ? 7.336 24.219 3.809 1 95.44 112 ARG A N 1
ATOM 892 C CA . ARG A 1 112 ? 8.43 23.438 3.248 1 95.44 112 ARG A CA 1
ATOM 893 C C . ARG A 1 112 ? 9.312 24.281 2.344 1 95.44 112 ARG A C 1
ATOM 895 O O . ARG A 1 112 ? 8.852 25.281 1.777 1 95.44 112 ARG A O 1
ATOM 902 N N . THR A 1 113 ? 10.578 23.891 2.209 1 96.38 113 THR A N 1
ATOM 903 C CA . THR A 1 113 ? 11.516 24.625 1.377 1 96.38 113 THR A CA 1
ATOM 904 C C . THR A 1 113 ? 11.648 23.984 0 1 96.38 113 THR A C 1
ATOM 906 O O . THR A 1 113 ? 12.078 24.625 -0.956 1 96.38 113 THR A O 1
ATOM 909 N N . ASP A 1 114 ? 11.367 22.766 -0.075 1 95.88 114 ASP A N 1
ATOM 910 C CA . ASP A 1 114 ? 11.391 22.016 -1.324 1 95.88 114 ASP A CA 1
ATOM 911 C C . ASP A 1 114 ? 10.188 21.078 -1.414 1 95.88 114 ASP A C 1
ATOM 913 O O . ASP A 1 114 ? 10.016 20.203 -0.562 1 95.88 114 ASP A O 1
ATOM 917 N N . LEU A 1 115 ? 9.391 21.234 -2.434 1 95.25 115 LEU A N 1
ATOM 918 C CA . LEU A 1 115 ? 8.133 20.5 -2.52 1 95.25 115 LEU A CA 1
ATOM 919 C C . LEU A 1 115 ? 8.32 19.203 -3.303 1 95.25 115 LEU A C 1
ATOM 921 O O . LEU A 1 115 ? 7.43 18.344 -3.312 1 95.25 115 LEU A O 1
ATOM 925 N N . ARG A 1 116 ? 9.438 19.031 -3.965 1 95.38 116 ARG A N 1
ATOM 926 C CA . ARG A 1 116 ? 9.688 17.859 -4.801 1 95.38 116 ARG A CA 1
ATOM 927 C C . ARG A 1 116 ? 11.148 17.438 -4.727 1 95.38 116 ARG A C 1
ATOM 929 O O . ARG A 1 116 ? 11.805 17.281 -5.758 1 95.38 116 ARG A O 1
ATOM 936 N N . TRP A 1 117 ? 11.594 17.281 -3.475 1 97 117 TRP A N 1
ATOM 937 C CA . TRP A 1 117 ? 12.961 16.844 -3.188 1 97 117 TRP A CA 1
ATOM 938 C C . TRP A 1 117 ? 13.164 15.383 -3.545 1 97 117 TRP A C 1
ATOM 940 O O . TRP A 1 117 ? 12.352 14.531 -3.178 1 97 117 TRP A O 1
ATOM 950 N N . GLU A 1 118 ? 14.234 15.078 -4.305 1 97.5 118 GLU A N 1
ATOM 951 C CA . GLU A 1 118 ? 14.453 13.711 -4.762 1 97.5 118 GLU A CA 1
ATOM 952 C C . GLU A 1 118 ? 14.969 12.828 -3.629 1 97.5 118 GLU A C 1
ATOM 954 O O . GLU A 1 118 ? 15.883 13.211 -2.898 1 97.5 118 GLU A O 1
ATOM 959 N N . THR A 1 119 ? 14.305 11.672 -3.492 1 95.94 119 THR A N 1
ATOM 960 C CA . THR A 1 119 ? 14.695 10.672 -2.504 1 95.94 119 THR A CA 1
ATOM 961 C C . THR A 1 119 ? 15.102 9.367 -3.186 1 95.94 119 THR A C 1
ATOM 963 O O . THR A 1 119 ? 15.562 9.375 -4.328 1 95.94 119 THR A O 1
ATOM 966 N N . ARG A 1 120 ? 14.969 8.273 -2.383 1 91.62 120 ARG A N 1
ATOM 967 C CA . ARG A 1 120 ? 15.445 6.977 -2.859 1 91.62 120 ARG A CA 1
ATOM 968 C C . ARG A 1 120 ? 14.711 6.555 -4.125 1 91.62 120 ARG A C 1
ATOM 970 O O . ARG A 1 120 ? 13.5 6.738 -4.238 1 91.62 120 ARG A O 1
ATOM 977 N N . HIS A 1 121 ? 15.469 6.062 -5.137 1 94.31 121 HIS A N 1
ATOM 978 C CA . HIS A 1 121 ? 14.969 5.453 -6.367 1 94.31 121 HIS A CA 1
ATOM 979 C C . HIS A 1 121 ? 14.148 6.449 -7.18 1 94.31 121 HIS A C 1
ATOM 981 O O . HIS A 1 121 ? 13.156 6.074 -7.809 1 94.31 121 HIS A O 1
ATOM 987 N N . GLY A 1 122 ? 14.461 7.73 -7.043 1 95.62 122 GLY A N 1
ATOM 988 C CA . GLY A 1 122 ? 13.836 8.727 -7.895 1 95.62 122 GLY A CA 1
ATOM 989 C C . GLY A 1 122 ? 12.508 9.227 -7.359 1 95.62 122 GLY A C 1
ATOM 990 O O . GLY A 1 122 ? 11.844 10.047 -7.992 1 95.62 122 GLY A O 1
ATOM 991 N N . ALA A 1 123 ? 12.047 8.797 -6.234 1 97.69 123 ALA A N 1
ATOM 992 C CA . ALA A 1 123 ? 10.852 9.328 -5.59 1 97.69 123 ALA A CA 1
ATOM 993 C C . ALA A 1 123 ? 11.039 10.789 -5.188 1 97.69 123 ALA A C 1
ATOM 995 O O . ALA A 1 123 ? 12.172 11.258 -5.066 1 97.69 123 ALA A O 1
ATOM 996 N N . ARG A 1 124 ? 9.914 11.539 -5.102 1 98.19 124 ARG A N 1
ATOM 997 C CA . ARG A 1 124 ? 9.977 12.938 -4.695 1 98.19 124 ARG A CA 1
ATOM 998 C C . ARG A 1 124 ? 9.172 13.172 -3.424 1 98.19 124 ARG A C 1
ATOM 1000 O O . ARG A 1 124 ? 8.086 12.609 -3.256 1 98.19 124 ARG A O 1
ATOM 1007 N N . ALA A 1 125 ? 9.727 13.914 -2.508 1 97.75 125 ALA A N 1
ATOM 1008 C CA . ALA A 1 125 ? 9.109 14.195 -1.217 1 97.75 125 ALA A CA 1
ATOM 1009 C C . ALA A 1 125 ? 9.25 15.672 -0.854 1 97.75 125 ALA A C 1
ATOM 1011 O O . ALA A 1 125 ? 10.117 16.375 -1.388 1 97.75 125 ALA A O 1
ATOM 1012 N N . MET A 1 126 ? 8.375 16.109 0.027 1 97.06 126 MET A N 1
ATOM 1013 C CA . MET A 1 126 ? 8.531 17.453 0.566 1 97.06 126 MET A CA 1
ATOM 1014 C C . MET A 1 126 ? 9.633 17.484 1.627 1 97.06 126 MET A C 1
ATOM 1016 O O . MET A 1 126 ? 9.766 16.547 2.416 1 97.06 126 MET A O 1
ATOM 1020 N N . ARG A 1 127 ? 10.375 18.625 1.625 1 97.69 127 ARG A N 1
ATOM 1021 C CA . ARG A 1 127 ? 11.484 18.766 2.561 1 97.69 127 ARG A CA 1
ATOM 1022 C C . ARG A 1 127 ? 11.508 20.172 3.17 1 97.69 127 ARG A C 1
ATOM 1024 O O . ARG A 1 127 ? 11.227 21.156 2.484 1 97.69 127 ARG A O 1
ATOM 1031 N N . PHE A 1 128 ? 11.727 20.266 4.422 1 97.5 128 PHE A N 1
ATOM 1032 C CA . PHE A 1 128 ? 12.102 21.484 5.129 1 97.5 128 PHE A CA 1
ATOM 1033 C C . PHE A 1 128 ? 13.594 21.516 5.418 1 97.5 128 PHE A C 1
ATOM 1035 O O . PHE A 1 128 ? 14.094 20.703 6.215 1 97.5 128 PHE A O 1
ATOM 1042 N N . ASP A 1 129 ? 14.258 22.344 4.793 1 98.12 129 ASP A N 1
ATOM 1043 C CA . ASP A 1 129 ? 15.688 22.531 5.02 1 98.12 129 ASP A CA 1
ATOM 1044 C C . ASP A 1 129 ? 15.945 23.797 5.852 1 98.12 129 ASP A C 1
ATOM 1046 O O . ASP A 1 129 ? 15.68 24.906 5.398 1 98.12 129 ASP A O 1
ATOM 1050 N N . LEU A 1 130 ? 16.484 23.562 7.004 1 98 130 LEU A N 1
ATOM 1051 C CA . LEU A 1 130 ? 16.656 24.641 7.977 1 98 130 LEU A CA 1
ATOM 1052 C C . LEU A 1 130 ? 17.547 25.734 7.426 1 98 130 LEU A C 1
ATOM 1054 O O . LEU A 1 130 ? 17.281 26.922 7.609 1 98 130 LEU A O 1
ATOM 1058 N N . THR A 1 131 ? 18.609 25.391 6.738 1 98.31 131 THR A N 1
ATOM 1059 C CA . THR A 1 131 ? 19.547 26.375 6.199 1 98.31 131 THR A CA 1
ATOM 1060 C C . THR A 1 131 ? 18.891 27.188 5.082 1 98.31 131 THR A C 1
ATOM 1062 O O . THR A 1 131 ? 19.031 28.422 5.027 1 98.31 131 THR A O 1
ATOM 1065 N N . ASP A 1 132 ? 18.188 26.5 4.195 1 98 132 ASP A N 1
ATOM 1066 C CA . ASP A 1 132 ? 17.453 27.188 3.145 1 98 132 ASP A CA 1
ATOM 1067 C C . ASP A 1 132 ? 16.422 28.156 3.742 1 98 132 ASP A C 1
ATOM 1069 O O . ASP A 1 132 ? 16.234 29.266 3.238 1 98 132 ASP A O 1
ATOM 1073 N N . PHE A 1 133 ? 15.773 27.719 4.75 1 97.31 133 PHE A N 1
ATOM 1074 C CA . PHE A 1 133 ? 14.75 28.547 5.379 1 97.31 133 PHE A CA 1
ATOM 1075 C C . PHE A 1 133 ? 15.367 29.797 5.996 1 97.31 133 PHE A C 1
ATOM 1077 O O . PHE A 1 133 ? 14.828 30.891 5.852 1 97.31 133 PHE A O 1
ATOM 1084 N N . ALA A 1 134 ? 16.453 29.609 6.699 1 98 134 ALA A N 1
ATOM 1085 C CA . ALA A 1 134 ? 17.156 30.75 7.285 1 98 134 ALA A CA 1
ATOM 1086 C C . ALA A 1 134 ? 17.625 31.734 6.207 1 98 134 ALA A C 1
ATOM 1088 O O . ALA A 1 134 ? 17.516 32.938 6.375 1 98 134 ALA A O 1
ATOM 1089 N N . ALA A 1 135 ? 18.156 31.172 5.152 1 98.12 135 ALA A N 1
ATOM 1090 C CA . ALA A 1 135 ? 18.578 32 4.035 1 98.12 135 ALA A CA 1
ATOM 1091 C C . ALA A 1 135 ? 17.406 32.812 3.484 1 98.12 135 ALA A C 1
ATOM 1093 O O . ALA A 1 135 ? 17.562 34 3.16 1 98.12 135 ALA A O 1
ATOM 1094 N N . PHE A 1 136 ? 16.328 32.156 3.348 1 97.25 136 PHE A N 1
ATOM 1095 C CA . PHE A 1 136 ? 15.125 32.844 2.885 1 97.25 136 PHE A CA 1
ATOM 1096 C C . PHE A 1 136 ? 14.75 33.969 3.826 1 97.25 136 PHE A C 1
ATOM 1098 O O . PHE A 1 136 ? 14.562 35.094 3.387 1 97.25 136 PHE A O 1
ATOM 1105 N N . ASP A 1 137 ? 14.625 33.688 5.125 1 97.12 137 ASP A N 1
ATOM 1106 C CA . ASP A 1 137 ? 14.18 34.656 6.141 1 97.12 137 ASP A CA 1
ATOM 1107 C C . ASP A 1 137 ? 15.102 35.875 6.199 1 97.12 137 ASP A C 1
ATOM 1109 O O . ASP A 1 137 ? 14.633 37 6.172 1 97.12 137 ASP A O 1
ATOM 1113 N N . ILE A 1 138 ? 16.422 35.656 6.102 1 98.06 138 ILE A N 1
ATOM 1114 C CA . ILE A 1 138 ? 17.422 36.688 6.375 1 98.06 138 ILE A CA 1
ATOM 1115 C C . ILE A 1 138 ? 17.75 37.438 5.09 1 98.06 138 ILE A C 1
ATOM 1117 O O . ILE A 1 138 ? 17.812 38.656 5.078 1 98.06 138 ILE A O 1
ATOM 1121 N N . HIS A 1 139 ? 17.891 36.688 3.992 1 97.69 139 HIS A N 1
ATOM 1122 C CA . HIS A 1 139 ? 18.547 37.312 2.834 1 97.69 139 HIS A CA 1
ATOM 1123 C C . HIS A 1 139 ? 17.562 37.5 1.69 1 97.69 139 HIS A C 1
ATOM 1125 O O . HIS A 1 139 ? 17.812 38.312 0.783 1 97.69 139 HIS A O 1
ATOM 1131 N N . ILE A 1 140 ? 16.484 36.781 1.682 1 96.5 140 ILE A N 1
ATOM 1132 C CA . ILE A 1 140 ? 15.516 36.906 0.602 1 96.5 140 ILE A CA 1
ATOM 1133 C C . ILE A 1 140 ? 14.352 37.781 1.066 1 96.5 140 ILE A C 1
ATOM 1135 O O . ILE A 1 140 ? 14.109 38.844 0.508 1 96.5 140 ILE A O 1
ATOM 1139 N N . LEU A 1 141 ? 13.727 37.312 2.123 1 95.44 141 LEU A N 1
ATOM 1140 C CA . LEU A 1 141 ? 12.617 38.062 2.699 1 95.44 141 LEU A CA 1
ATOM 1141 C C . LEU A 1 141 ? 13.125 39.312 3.41 1 95.44 141 LEU A C 1
ATOM 1143 O O . LEU A 1 141 ? 12.445 40.344 3.441 1 95.44 141 LEU A O 1
ATOM 1147 N N . LYS A 1 142 ? 14.32 39.25 3.99 1 96.62 142 LYS A N 1
ATOM 1148 C CA . LYS A 1 142 ? 14.938 40.344 4.742 1 96.62 142 LYS A CA 1
ATOM 1149 C C . LYS A 1 142 ? 14.016 40.844 5.852 1 96.62 142 LYS A C 1
ATOM 1151 O O . LYS A 1 142 ? 13.766 42.031 5.961 1 96.62 142 LYS A O 1
ATOM 1156 N N . ARG A 1 143 ? 13.508 39.875 6.555 1 96.25 143 ARG A N 1
ATOM 1157 C CA . ARG A 1 143 ? 12.656 40.219 7.684 1 96.25 143 ARG A CA 1
ATOM 1158 C C . ARG A 1 143 ? 13.422 41.062 8.711 1 96.25 143 ARG A C 1
ATOM 1160 O O . ARG A 1 143 ? 14.555 40.719 9.062 1 96.25 143 ARG A O 1
ATOM 1167 N N . PRO A 1 144 ? 12.789 42.062 9.242 1 94.12 144 PRO A N 1
ATOM 1168 C CA . PRO A 1 144 ? 13.469 42.844 10.273 1 94.12 144 PRO A CA 1
ATOM 1169 C C . PRO A 1 144 ? 13.844 42 11.492 1 94.12 144 PRO A C 1
ATOM 1171 O O . PRO A 1 144 ? 13.039 41.219 11.969 1 94.12 144 PRO A O 1
ATOM 1174 N N . ASP A 1 145 ? 15.094 42.062 11.977 1 91.31 145 ASP A N 1
ATOM 1175 C CA . ASP A 1 145 ? 15.625 41.438 13.18 1 91.31 145 ASP A CA 1
ATOM 1176 C C . ASP A 1 145 ? 15.633 39.906 13.055 1 91.31 145 ASP A C 1
ATOM 1178 O O . ASP A 1 145 ? 15.633 39.188 14.055 1 91.31 145 ASP A O 1
ATOM 1182 N N . ALA A 1 146 ? 15.547 39.406 11.82 1 96.62 146 ALA A N 1
ATOM 1183 C CA . ALA A 1 146 ? 15.5 37.969 11.578 1 96.62 146 ALA A CA 1
ATOM 1184 C C . ALA A 1 146 ? 16.719 37.281 12.203 1 96.62 146 ALA A C 1
ATOM 1186 O O . ALA A 1 146 ? 16.609 36.156 12.695 1 96.62 146 ALA A O 1
ATOM 1187 N N . LYS A 1 147 ? 17.844 37.875 12.195 1 96.56 147 LYS A N 1
ATOM 1188 C CA . LYS A 1 147 ? 19.109 37.281 12.633 1 96.56 147 LYS A CA 1
ATOM 1189 C C . LYS A 1 147 ? 19.031 36.875 14.102 1 96.56 147 LYS A C 1
ATOM 1191 O O . LYS A 1 147 ? 19.672 35.906 14.516 1 96.56 147 LYS A O 1
ATOM 1196 N N . ALA A 1 148 ? 18.281 37.531 14.836 1 95.38 148 ALA A N 1
ATOM 1197 C CA . ALA A 1 148 ? 18.172 37.281 16.266 1 95.38 148 ALA A CA 1
ATOM 1198 C C . ALA A 1 148 ? 17.5 35.938 16.547 1 95.38 148 ALA A C 1
ATOM 1200 O O . ALA A 1 148 ? 17.594 35.406 17.641 1 95.38 148 ALA A O 1
ATOM 1201 N N . ASP A 1 149 ? 16.844 35.375 15.562 1 95.44 149 ASP A N 1
ATOM 1202 C CA . ASP A 1 149 ? 16.062 34.156 15.734 1 95.44 149 ASP A CA 1
ATOM 1203 C C . ASP A 1 149 ? 16.938 32.906 15.508 1 95.44 149 ASP A C 1
ATOM 1205 O O . ASP A 1 149 ? 16.5 31.781 15.734 1 95.44 149 ASP A O 1
ATOM 1209 N N . TYR A 1 150 ? 18.219 33.094 15.078 1 96.5 150 TYR A N 1
ATOM 1210 C CA . TYR A 1 150 ? 19.047 31.969 14.664 1 96.5 150 TYR A CA 1
ATOM 1211 C C . TYR A 1 150 ? 20.406 32 15.375 1 96.5 150 TYR A C 1
ATOM 1213 O O . TYR A 1 150 ? 20.938 33.062 15.648 1 96.5 150 TYR A O 1
ATOM 1221 N N . PRO A 1 151 ? 20.938 30.828 15.711 1 96.12 151 PRO A N 1
ATOM 1222 C CA . PRO A 1 151 ? 22.297 30.797 16.25 1 96.12 151 PRO A CA 1
ATOM 1223 C C . PRO A 1 151 ? 23.344 31.25 15.234 1 96.12 151 PRO A C 1
ATOM 1225 O O . PRO A 1 151 ? 23.125 31.141 14.031 1 96.12 151 PRO A O 1
ATOM 1228 N N . ASP A 1 152 ? 24.516 31.531 15.727 1 97 152 ASP A N 1
ATOM 1229 C CA . ASP A 1 152 ? 25.562 32.125 14.906 1 97 152 ASP A CA 1
ATOM 1230 C C . ASP A 1 152 ? 25.969 31.156 13.773 1 97 152 ASP A C 1
ATOM 1232 O O . ASP A 1 152 ? 26.172 31.594 12.641 1 97 152 ASP A O 1
ATOM 1236 N N . TRP A 1 153 ? 26.031 29.938 14.141 1 96.06 153 TRP A N 1
ATOM 1237 C CA . TRP A 1 153 ? 26.484 28.984 13.125 1 96.06 153 TRP A CA 1
ATOM 1238 C C . TRP A 1 153 ? 25.516 28.953 11.945 1 96.06 153 TRP A C 1
ATOM 1240 O O . TRP A 1 153 ? 25.938 28.812 10.789 1 96.06 153 TRP A O 1
ATOM 1250 N N . LEU A 1 154 ? 24.25 29.078 12.164 1 97.44 154 LEU A N 1
ATOM 1251 C CA . LEU A 1 154 ? 23.25 29.016 11.117 1 97.44 154 LEU A CA 1
ATOM 1252 C C . LEU A 1 154 ? 23.234 30.312 10.305 1 97.44 154 LEU A C 1
ATOM 1254 O O . LEU A 1 154 ? 22.953 30.297 9.109 1 97.44 154 LEU A O 1
ATOM 1258 N N . LEU A 1 155 ? 23.578 31.453 10.961 1 97.88 155 LEU A N 1
ATOM 1259 C CA . LEU A 1 155 ? 23.719 32.719 10.242 1 97.88 155 LEU A CA 1
ATOM 1260 C C . LEU A 1 155 ? 24.797 32.625 9.172 1 97.88 155 LEU A C 1
ATOM 1262 O O . LEU A 1 155 ? 24.578 33.031 8.031 1 97.88 155 LEU A O 1
ATOM 1266 N N . GLU A 1 156 ? 25.859 32 9.539 1 98.06 156 GLU A N 1
ATOM 1267 C CA . GLU A 1 156 ? 26.984 31.859 8.625 1 98.06 156 GLU A CA 1
ATOM 1268 C C . GLU A 1 156 ? 26.641 30.906 7.484 1 98.06 156 GLU A C 1
ATOM 1270 O O . GLU A 1 156 ? 26.906 31.203 6.316 1 98.06 156 GLU A O 1
ATOM 1275 N N . GLU A 1 157 ? 26.062 29.828 7.855 1 97.75 157 GLU A N 1
ATOM 1276 C CA . GLU A 1 157 ? 25.719 28.828 6.855 1 97.75 157 GLU A CA 1
ATOM 1277 C C . GLU A 1 157 ? 24.672 29.359 5.875 1 97.75 157 GLU A C 1
ATOM 1279 O O . GLU A 1 157 ? 24.734 29.062 4.68 1 97.75 157 GLU A O 1
ATOM 1284 N N . ALA A 1 158 ? 23.719 30.062 6.363 1 98.25 158 ALA A N 1
ATOM 1285 C CA . ALA A 1 158 ? 22.672 30.641 5.527 1 98.25 158 ALA A CA 1
ATOM 1286 C C . ALA A 1 158 ? 23.25 31.656 4.547 1 98.25 158 ALA A C 1
ATOM 1288 O O . ALA A 1 158 ? 22.828 31.703 3.387 1 98.25 158 ALA A O 1
ATOM 1289 N N . ALA A 1 159 ? 24.188 32.438 5.027 1 98.12 159 ALA A N 1
ATOM 1290 C CA . ALA A 1 159 ? 24.828 33.406 4.168 1 98.12 159 ALA A CA 1
ATOM 1291 C C . ALA A 1 159 ? 25.609 32.75 3.041 1 98.12 159 ALA A C 1
ATOM 1293 O O . ALA A 1 159 ? 25.531 33.188 1.888 1 98.12 159 ALA A O 1
ATOM 1294 N N . LYS A 1 160 ? 26.328 31.781 3.43 1 98.25 160 LYS A N 1
ATOM 1295 C CA . LYS A 1 160 ? 27.109 31.031 2.445 1 98.25 160 LYS A CA 1
ATOM 1296 C C . LYS A 1 160 ? 26.203 30.375 1.409 1 98.25 160 LYS A C 1
ATOM 1298 O O . LYS A 1 160 ? 26.469 30.453 0.207 1 98.25 160 LYS A O 1
ATOM 1303 N N . ARG A 1 161 ? 25.141 29.766 1.893 1 97.88 161 ARG A N 1
ATOM 1304 C CA . ARG A 1 161 ? 24.188 29.094 1.012 1 97.88 161 ARG A CA 1
ATOM 1305 C C . ARG A 1 161 ? 23.516 30.094 0.067 1 97.88 161 ARG A C 1
ATOM 1307 O O . ARG A 1 161 ? 23.359 29.812 -1.122 1 97.88 161 ARG A O 1
ATOM 1314 N N . PHE A 1 162 ? 23.172 31.219 0.54 1 97.88 162 PHE A N 1
ATOM 1315 C CA . PHE A 1 162 ? 22.516 32.25 -0.263 1 97.88 162 PHE A CA 1
ATOM 1316 C C . PHE A 1 162 ? 23.453 32.781 -1.345 1 97.88 162 PHE A C 1
ATOM 1318 O O . PHE A 1 162 ? 23.031 33 -2.477 1 97.88 162 PHE A O 1
ATOM 1325 N N . ALA A 1 163 ? 24.672 32.875 -1.014 1 97.88 163 ALA A N 1
ATOM 1326 C CA . ALA A 1 163 ? 25.656 33.438 -1.944 1 97.88 163 ALA A CA 1
ATOM 1327 C C . ALA A 1 163 ? 25.797 32.531 -3.174 1 97.88 163 ALA A C 1
ATOM 1329 O O . ALA A 1 163 ? 26.078 33.031 -4.27 1 97.88 163 ALA A O 1
ATOM 1330 N N . GLU A 1 164 ? 25.547 31.328 -2.98 1 97.19 164 GLU A N 1
ATOM 1331 C CA . GLU A 1 164 ? 25.719 30.375 -4.062 1 97.19 164 GLU A CA 1
ATOM 1332 C C . GLU A 1 164 ? 24.391 29.953 -4.66 1 97.19 164 GLU A C 1
ATOM 1334 O O . GLU A 1 164 ? 24.344 29.156 -5.598 1 97.19 164 GLU A O 1
ATOM 1339 N N . MET A 1 165 ? 23.312 30.516 -4.219 1 97 165 MET A N 1
ATOM 1340 C CA . MET A 1 165 ? 21.984 30.062 -4.594 1 97 165 MET A CA 1
ATOM 1341 C C . MET A 1 165 ? 21.578 30.625 -5.949 1 97 165 MET A C 1
ATOM 1343 O O . MET A 1 165 ? 21.594 31.844 -6.152 1 97 165 MET A O 1
ATOM 1347 N N . PRO A 1 166 ? 21.281 29.719 -6.898 1 97.12 166 PRO A N 1
ATOM 1348 C CA . PRO A 1 166 ? 20.828 30.25 -8.188 1 97.12 166 PRO A CA 1
ATOM 1349 C C . PRO A 1 166 ? 19.5 31 -8.078 1 97.12 166 PRO A C 1
ATOM 1351 O O . PRO A 1 166 ? 18.688 30.703 -7.203 1 97.12 166 PRO A O 1
ATOM 1354 N N . ASP A 1 167 ? 19.188 31.875 -9.008 1 96.5 167 ASP A N 1
ATOM 1355 C CA . ASP A 1 167 ? 18 32.719 -9.016 1 96.5 167 ASP A CA 1
ATOM 1356 C C . ASP A 1 167 ? 16.734 31.859 -9.055 1 96.5 167 ASP A C 1
ATOM 1358 O O . ASP A 1 167 ? 15.719 32.219 -8.453 1 96.5 167 ASP A O 1
ATOM 1362 N N . THR A 1 168 ? 16.859 30.812 -9.703 1 95.81 168 THR A N 1
ATOM 1363 C CA . THR A 1 168 ? 15.711 29.922 -9.812 1 95.81 168 THR A CA 1
ATOM 1364 C C . THR A 1 168 ? 15.336 29.359 -8.453 1 95.81 168 THR A C 1
ATOM 1366 O O . THR A 1 168 ? 14.148 29.203 -8.133 1 95.81 168 THR A O 1
ATOM 1369 N N . LYS A 1 169 ? 16.297 29.047 -7.703 1 95.62 169 LYS A N 1
ATOM 1370 C CA . LYS A 1 169 ? 16.047 28.531 -6.363 1 95.62 169 LYS A CA 1
ATOM 1371 C C . LYS A 1 169 ? 15.531 29.625 -5.434 1 95.62 169 LYS A C 1
ATOM 1373 O O . LYS A 1 169 ? 14.672 29.359 -4.586 1 95.62 169 LYS A O 1
ATOM 1378 N N . ILE A 1 170 ? 16.031 30.812 -5.566 1 95.5 170 ILE A N 1
ATOM 1379 C CA . ILE A 1 170 ? 15.562 31.938 -4.781 1 95.5 170 ILE A CA 1
ATOM 1380 C C . ILE A 1 170 ? 14.07 32.156 -5.031 1 95.5 170 ILE A C 1
ATOM 1382 O O . ILE A 1 170 ? 13.289 32.312 -4.09 1 95.5 170 ILE A O 1
ATOM 1386 N N . ALA A 1 171 ? 13.711 32.094 -6.277 1 93 171 ALA A N 1
ATOM 1387 C CA . ALA A 1 171 ? 12.312 32.281 -6.652 1 93 171 ALA A CA 1
ATOM 1388 C C . ALA A 1 171 ? 11.453 31.141 -6.125 1 93 171 ALA A C 1
ATOM 1390 O O . ALA A 1 171 ? 10.336 31.375 -5.641 1 93 171 ALA A O 1
ATOM 1391 N N . ALA A 1 172 ? 11.961 29.953 -6.191 1 93.12 172 ALA A N 1
ATOM 1392 C CA . ALA A 1 172 ? 11.234 28.781 -5.734 1 93.12 172 ALA A CA 1
ATOM 1393 C C . ALA A 1 172 ? 11 28.828 -4.223 1 93.12 172 ALA A C 1
ATOM 1395 O O . ALA A 1 172 ? 9.93 28.453 -3.74 1 93.12 172 ALA A O 1
ATOM 1396 N N . LEU A 1 173 ? 11.984 29.234 -3.51 1 93.94 173 LEU A N 1
ATOM 1397 C CA . LEU A 1 173 ? 11.852 29.328 -2.061 1 93.94 173 LEU A CA 1
ATOM 1398 C C . LEU A 1 173 ? 10.742 30.312 -1.687 1 93.94 173 LEU A C 1
ATOM 1400 O O . LEU A 1 173 ? 9.938 30.031 -0.799 1 93.94 173 LEU A O 1
ATOM 1404 N N . GLY A 1 174 ? 10.711 31.391 -2.35 1 90.19 174 GLY A N 1
ATOM 1405 C CA . GLY A 1 174 ? 9.648 32.375 -2.115 1 90.19 174 GLY A CA 1
ATOM 1406 C C . GLY A 1 174 ? 8.266 31.797 -2.361 1 90.19 174 GLY A C 1
ATOM 1407 O O . GLY A 1 174 ? 7.359 31.984 -1.545 1 90.19 174 GLY A O 1
ATOM 1408 N N . ARG A 1 175 ? 8.148 31.094 -3.381 1 88.19 175 ARG A N 1
ATOM 1409 C CA . ARG A 1 175 ? 6.871 30.5 -3.744 1 88.19 175 ARG A CA 1
ATOM 1410 C C . ARG A 1 175 ? 6.492 29.391 -2.766 1 88.19 175 ARG A C 1
ATOM 1412 O O . ARG A 1 175 ? 5.34 29.297 -2.332 1 88.19 175 ARG A O 1
ATOM 1419 N N . ASN A 1 176 ? 7.434 28.547 -2.398 1 89.31 176 ASN A N 1
ATOM 1420 C CA . ASN A 1 176 ? 7.188 27.391 -1.555 1 89.31 176 ASN A CA 1
ATOM 1421 C C . ASN A 1 176 ? 6.82 27.797 -0.131 1 89.31 176 ASN A C 1
ATOM 1423 O O . ASN A 1 176 ? 5.934 27.188 0.482 1 89.31 176 ASN A O 1
ATOM 1427 N N . ILE A 1 177 ? 7.496 28.719 0.369 1 86.75 177 ILE A N 1
ATOM 1428 C CA . ILE A 1 177 ? 7.305 29.109 1.76 1 86.75 177 ILE A CA 1
ATOM 1429 C C . ILE A 1 177 ? 6.086 30.016 1.875 1 86.75 177 ILE A C 1
ATOM 1431 O O . ILE A 1 177 ? 5.352 29.969 2.863 1 86.75 177 ILE A O 1
ATOM 1435 N N . GLY A 1 178 ? 5.871 30.75 0.886 1 73.38 178 GLY A N 1
ATOM 1436 C CA . GLY A 1 178 ? 4.719 31.641 0.901 1 73.38 178 GLY A CA 1
ATOM 1437 C C . GLY A 1 178 ? 3.434 30.969 0.474 1 73.38 178 GLY A C 1
ATOM 1438 O O . GLY A 1 178 ? 2.389 31.609 0.368 1 73.38 178 GLY A O 1
ATOM 1439 N N . ALA A 1 179 ? 3.672 29.656 0.232 1 67.44 179 ALA A N 1
ATOM 1440 C CA . ALA A 1 179 ? 2.518 28.938 -0.312 1 67.44 179 ALA A CA 1
ATOM 1441 C C . ALA A 1 179 ? 1.439 28.75 0.752 1 67.44 179 ALA A C 1
ATOM 1443 O O . ALA A 1 179 ? 1.749 28.578 1.932 1 67.44 179 ALA A O 1
ATOM 1444 N N . GLY A 1 180 ? 0.331 29.406 0.685 1 55.75 180 GLY A N 1
ATOM 1445 C CA . GLY A 1 180 ? -0.843 29.25 1.527 1 55.75 180 GLY A CA 1
ATOM 1446 C C . GLY A 1 180 ? -1.285 27.797 1.67 1 55.75 180 GLY A C 1
ATOM 1447 O O . GLY A 1 180 ? -0.473 26.875 1.542 1 55.75 180 GLY A O 1
ATOM 1448 N N . LEU A 1 181 ? -2.363 27.453 2.188 1 51.97 181 LEU A N 1
ATOM 1449 C CA . LEU A 1 181 ? -3.037 26.172 2.379 1 51.97 181 LEU A CA 1
ATOM 1450 C C . LEU A 1 181 ? -3.184 25.438 1.052 1 51.97 181 LEU A C 1
ATOM 1452 O O . LEU A 1 181 ? -3.502 26.047 0.029 1 51.97 181 LEU A O 1
ATOM 1456 N N . PRO A 1 182 ? -2.738 24.125 1.107 1 49.59 182 PRO A N 1
ATOM 1457 C CA . PRO A 1 182 ? -3.016 23.344 -0.096 1 49.59 182 PRO A CA 1
ATOM 1458 C C . PRO A 1 182 ? -4.457 23.484 -0.58 1 49.59 182 PRO A C 1
ATOM 1460 O O . PRO A 1 182 ? -5.395 23.391 0.218 1 49.59 182 PRO A O 1
ATOM 1463 N N . GLY A 1 183 ? -4.758 23.719 -1.75 1 44.12 183 GLY A N 1
ATOM 1464 C CA . GLY A 1 183 ? -6.078 23.906 -2.338 1 44.12 183 GLY A CA 1
ATOM 1465 C C . GLY A 1 183 ? -6.504 25.359 -2.395 1 44.12 183 GLY A C 1
ATOM 1466 O O . GLY A 1 183 ? -7.512 25.703 -3.018 1 44.12 183 GLY A O 1
ATOM 1467 N N . SER A 1 184 ? -5.883 26.156 -1.433 1 51.31 184 SER A N 1
ATOM 1468 C CA . SER A 1 184 ? -6.266 27.562 -1.409 1 51.31 184 SER A CA 1
ATOM 1469 C C . SER A 1 184 ? -5.5 28.359 -2.461 1 51.31 184 SER A C 1
ATOM 1471 O O . SER A 1 184 ? -4.441 27.938 -2.922 1 51.31 184 SER A O 1
ATOM 1473 N N . ALA A 1 185 ? -6.195 29.328 -2.965 1 50.22 185 ALA A N 1
ATOM 1474 C CA . ALA A 1 185 ? -5.742 30.25 -4.008 1 50.22 185 ALA A CA 1
ATOM 1475 C C . ALA A 1 185 ? -4.316 30.719 -3.736 1 50.22 185 ALA A C 1
ATOM 1477 O O . ALA A 1 185 ? -3.725 30.375 -2.713 1 50.22 185 ALA A O 1
ATOM 1478 N N . ASP A 1 186 ? -3.99 32.094 -3.871 1 55.62 186 ASP A N 1
ATOM 1479 C CA . ASP A 1 186 ? -2.838 32.906 -4.281 1 55.62 186 ASP A CA 1
ATOM 1480 C C . ASP A 1 186 ? -1.832 33.031 -3.141 1 55.62 186 ASP A C 1
ATOM 1482 O O . ASP A 1 186 ? -2.211 33.312 -2 1 55.62 186 ASP A O 1
ATOM 1486 N N . GLY A 1 187 ? -0.66 32.25 -3.156 1 68.75 187 GLY A N 1
ATOM 1487 C CA . GLY A 1 187 ? 0.492 32.5 -2.303 1 68.75 187 GLY A CA 1
ATOM 1488 C C . GLY A 1 187 ? 0.805 33.969 -2.129 1 68.75 187 GLY A C 1
ATOM 1489 O O . GLY A 1 187 ? 0.299 34.812 -2.875 1 68.75 187 GLY A O 1
ATOM 1490 N N . TYR A 1 188 ? 1.355 34.312 -0.992 1 79.44 188 TYR A N 1
ATOM 1491 C CA . TYR A 1 188 ? 1.771 35.688 -0.709 1 79.44 188 TYR A CA 1
ATOM 1492 C C . TYR A 1 188 ? 2.998 36.062 -1.531 1 79.44 188 TYR A C 1
ATOM 1494 O O . TYR A 1 188 ? 3.904 35.25 -1.715 1 79.44 188 TYR A O 1
ATOM 1502 N N . THR A 1 189 ? 2.889 37.312 -2.021 1 87.12 189 THR A N 1
ATOM 1503 C CA . THR A 1 189 ? 4.164 37.875 -2.412 1 87.12 189 THR A CA 1
ATOM 1504 C C . THR A 1 189 ? 5.039 38.156 -1.188 1 87.12 189 THR A C 1
ATOM 1506 O O . THR A 1 189 ? 4.559 38.094 -0.054 1 87.12 189 THR A O 1
ATOM 1509 N N . LEU A 1 190 ? 6.34 38.438 -1.414 1 91.06 190 LEU A N 1
ATOM 1510 C CA . LEU A 1 190 ? 7.234 38.719 -0.297 1 91.06 190 LEU A CA 1
ATOM 1511 C C . LEU A 1 190 ? 6.758 39.938 0.488 1 91.06 190 LEU A C 1
ATOM 1513 O O . LEU A 1 190 ? 6.793 39.938 1.721 1 91.06 190 LEU A O 1
ATOM 1517 N N . ALA A 1 191 ? 6.301 40.938 -0.25 1 92.69 191 ALA A N 1
ATOM 1518 C CA . ALA A 1 191 ? 5.812 42.125 0.393 1 92.69 191 ALA A CA 1
ATOM 1519 C C . ALA A 1 191 ? 4.555 41.875 1.21 1 92.69 191 ALA A C 1
ATOM 1521 O O . ALA A 1 191 ? 4.395 42.375 2.316 1 92.69 191 ALA A O 1
ATOM 1522 N N . GLN A 1 192 ? 3.689 41.125 0.674 1 90.94 192 GLN A N 1
ATOM 1523 C CA . GLN A 1 192 ? 2.467 40.75 1.375 1 90.94 192 GLN A CA 1
ATOM 1524 C C . GLN A 1 192 ? 2.779 39.938 2.625 1 90.94 192 GLN A C 1
ATOM 1526 O O . GLN A 1 192 ? 2.137 40.125 3.662 1 90.94 192 GLN A O 1
ATOM 1531 N N . LEU A 1 193 ? 3.754 39.031 2.463 1 92.25 193 LEU A N 1
ATOM 1532 C CA . LEU A 1 193 ? 4.164 38.219 3.604 1 92.25 193 LEU A CA 1
ATOM 1533 C C . LEU A 1 193 ? 4.691 39.094 4.734 1 92.25 193 LEU A C 1
ATOM 1535 O O . LEU A 1 193 ? 4.316 38.938 5.895 1 92.25 193 LEU A O 1
ATOM 1539 N N . LEU A 1 194 ? 5.496 40.094 4.426 1 93.75 194 LEU A N 1
ATOM 1540 C CA . LEU A 1 194 ? 6.039 41 5.426 1 93.75 194 LEU A CA 1
ATOM 1541 C C . LEU A 1 194 ? 4.922 41.781 6.113 1 93.75 194 LEU A C 1
ATOM 1543 O O . LEU A 1 194 ? 4.969 42 7.328 1 93.75 194 LEU A O 1
ATOM 1547 N N . GLU A 1 195 ? 3.963 42.156 5.312 1 93.38 195 GLU A N 1
ATOM 1548 C CA . GLU A 1 195 ? 2.828 42.875 5.871 1 93.38 195 GLU A CA 1
ATOM 1549 C C . GLU A 1 195 ? 2.037 42 6.84 1 93.38 195 GLU A C 1
ATOM 1551 O O . GLU A 1 195 ? 1.624 42.469 7.906 1 93.38 195 GLU A O 1
ATOM 1556 N N . LYS A 1 196 ? 1.809 40.781 6.461 1 92.69 196 LYS A N 1
ATOM 1557 C CA . LYS A 1 196 ? 1.095 39.875 7.328 1 92.69 196 LYS A CA 1
ATOM 1558 C C . LYS A 1 196 ? 1.875 39.594 8.609 1 92.69 196 LYS A C 1
ATOM 1560 O O . LYS A 1 196 ? 1.288 39.5 9.695 1 92.69 196 LYS A O 1
ATOM 1565 N N . LEU A 1 197 ? 3.193 39.5 8.492 1 94.19 197 LEU A N 1
ATOM 1566 C CA . LEU A 1 197 ? 4.023 39.281 9.672 1 94.19 197 LEU A CA 1
ATOM 1567 C C . LEU A 1 197 ? 3.916 40.469 10.641 1 94.19 197 LEU A C 1
ATOM 1569 O O . LEU A 1 197 ? 3.877 40.25 11.859 1 94.19 197 LEU A O 1
ATOM 1573 N N . ARG A 1 198 ? 3.77 41.625 10.102 1 94.25 198 ARG A N 1
ATOM 1574 C CA . ARG A 1 198 ? 3.664 42.812 10.922 1 94.25 198 ARG A CA 1
ATOM 1575 C C . ARG A 1 198 ? 2.365 42.844 11.719 1 94.25 198 ARG A C 1
ATOM 1577 O O . ARG A 1 198 ? 2.316 43.375 12.828 1 94.25 198 ARG A O 1
ATOM 1584 N N . SER A 1 199 ? 1.389 42.25 11.164 1 93.88 199 SER A N 1
ATOM 1585 C CA . SER A 1 199 ? 0.088 42.219 11.828 1 93.88 199 SER A CA 1
ATOM 1586 C C . SER A 1 199 ? 0.135 41.406 13.117 1 93.88 199 SER A C 1
ATOM 1588 O O . SER A 1 199 ? -0.766 41.531 13.945 1 93.88 199 SER A O 1
ATOM 1590 N N . TYR A 1 200 ? 1.138 40.656 13.312 1 95.69 200 TYR A N 1
ATOM 1591 C CA . TYR A 1 200 ? 1.271 39.844 14.508 1 95.69 200 TYR A CA 1
ATOM 1592 C C . TYR A 1 200 ? 2.225 40.5 15.508 1 95.69 200 TYR A C 1
ATOM 1594 O O . TYR A 1 200 ? 2.588 39.875 16.516 1 95.69 200 TYR A O 1
ATOM 1602 N N . HIS A 1 201 ? 2.615 41.719 15.164 1 92.44 201 HIS A N 1
ATOM 1603 C CA . HIS A 1 201 ? 3.441 42.438 16.141 1 92.44 201 HIS A CA 1
ATOM 1604 C C . HIS A 1 201 ? 2.736 42.531 17.484 1 92.44 201 HIS A C 1
ATOM 1606 O O . HIS A 1 201 ? 1.574 42.938 17.547 1 92.44 201 HIS A O 1
ATOM 1612 N N . GLY A 1 202 ? 3.418 42.125 18.547 1 93 202 GLY A N 1
ATOM 1613 C CA . GLY A 1 202 ? 2.859 42.188 19.891 1 93 202 GLY A CA 1
ATOM 1614 C C . GLY A 1 202 ? 2.146 40.938 20.312 1 93 202 GLY A C 1
ATOM 1615 O O . GLY A 1 202 ? 1.695 40.844 21.453 1 93 202 GLY A O 1
ATOM 1616 N N . ILE A 1 203 ? 1.995 40 19.484 1 97 203 ILE A N 1
ATOM 1617 C CA . ILE A 1 203 ? 1.355 38.75 19.828 1 97 203 ILE A CA 1
ATOM 1618 C C . ILE A 1 203 ? 2.42 37.688 20.094 1 97 203 ILE A C 1
ATOM 1620 O O . ILE A 1 203 ? 2.904 37.031 19.156 1 97 203 ILE A O 1
ATOM 1624 N N . ASN A 1 204 ? 2.752 37.531 21.312 1 97 204 ASN A N 1
ATOM 1625 C CA . ASN A 1 204 ? 3.703 36.469 21.688 1 97 204 ASN A CA 1
ATOM 1626 C C . ASN A 1 204 ? 3.008 35.156 21.922 1 97 204 ASN A C 1
ATOM 1628 O O . ASN A 1 204 ? 1.801 35.031 21.703 1 97 204 ASN A O 1
ATOM 1632 N N . ARG A 1 205 ? 3.707 34.188 22.297 1 97.94 205 ARG A N 1
ATOM 1633 C CA . ARG A 1 205 ? 3.189 32.844 22.484 1 97.94 205 ARG A CA 1
ATOM 1634 C C . ARG A 1 205 ? 2.023 32.844 23.469 1 97.94 205 ARG A C 1
ATOM 1636 O O . ARG A 1 205 ? 0.976 32.25 23.203 1 97.94 205 ARG A O 1
ATOM 1643 N N . GLY A 1 206 ? 2.236 33.469 24.609 1 98.38 206 GLY A N 1
ATOM 1644 C CA . GLY A 1 206 ? 1.188 33.531 25.625 1 98.38 206 GLY A CA 1
ATOM 1645 C C . GLY A 1 206 ? -0.102 34.125 25.109 1 98.38 206 GLY A C 1
ATOM 1646 O O . GLY A 1 206 ? -1.189 33.625 25.375 1 98.38 206 GLY A O 1
ATOM 1647 N N . ARG A 1 207 ? 0.027 35.25 24.438 1 98.31 207 ARG A N 1
ATOM 1648 C CA . ARG A 1 207 ? -1.148 35.938 23.875 1 98.31 207 ARG A CA 1
ATOM 1649 C C . ARG A 1 207 ? -1.845 35.062 22.844 1 98.31 207 ARG A C 1
ATOM 1651 O O . ARG A 1 207 ? -3.074 34.969 22.828 1 98.31 207 ARG A O 1
ATOM 1658 N N . LEU A 1 208 ? -1.097 34.438 21.969 1 98.62 208 LEU A N 1
ATOM 1659 C CA . LEU A 1 208 ? -1.69 33.562 20.969 1 98.62 208 LEU A CA 1
ATOM 1660 C C . LEU A 1 208 ? -2.404 32.406 21.625 1 98.62 208 LEU A C 1
ATOM 1662 O O . LEU A 1 208 ? -3.482 32 21.172 1 98.62 208 LEU A O 1
ATOM 1666 N N . GLN A 1 209 ? -1.801 31.797 22.656 1 98.56 209 GLN A N 1
ATOM 1667 C CA . GLN A 1 209 ? -2.432 30.719 23.406 1 98.56 209 GLN A CA 1
ATOM 1668 C C . GLN A 1 209 ? -3.77 31.156 23.984 1 98.56 209 GLN A C 1
ATOM 1670 O O . GLN A 1 209 ? -4.758 30.422 23.922 1 98.56 209 GLN A O 1
ATOM 1675 N N . GLN A 1 210 ? -3.725 32.344 24.531 1 98.62 210 GLN A N 1
ATOM 1676 C CA . GLN A 1 210 ? -4.961 32.844 25.094 1 98.62 210 GLN A CA 1
ATOM 1677 C C . GLN A 1 210 ? -6.02 33.062 24.031 1 98.62 210 GLN A C 1
ATOM 1679 O O . GLN A 1 210 ? -7.203 32.812 24.25 1 98.62 210 GLN A O 1
ATOM 1684 N N . ASN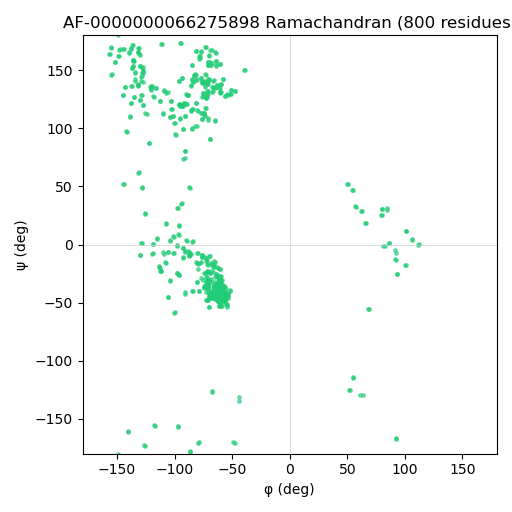 A 1 211 ? -5.586 33.594 22.859 1 98.75 211 ASN A N 1
ATOM 1685 C CA . ASN A 1 211 ? -6.531 33.781 21.766 1 98.75 211 ASN A CA 1
ATOM 1686 C C . ASN A 1 211 ? -7.148 32.469 21.312 1 98.75 211 ASN A C 1
ATOM 1688 O O . ASN A 1 211 ? -8.336 32.438 20.969 1 98.75 211 ASN A O 1
ATOM 1692 N N . LEU A 1 212 ? -6.355 31.406 21.312 1 98.88 212 LEU A N 1
ATOM 1693 C CA . LEU A 1 212 ? -6.883 30.078 20.984 1 98.88 212 LEU A CA 1
ATOM 1694 C C . LEU A 1 212 ? -7.918 29.641 22.031 1 98.88 212 LEU A C 1
ATOM 1696 O O . LEU A 1 212 ? -8.992 29.156 21.672 1 98.88 212 LEU A O 1
ATOM 1700 N N . ILE A 1 213 ? -7.605 29.844 23.297 1 98.81 213 ILE A N 1
ATOM 1701 C CA . ILE A 1 213 ? -8.508 29.469 24.375 1 98.81 213 ILE A CA 1
ATOM 1702 C C . ILE A 1 213 ? -9.812 30.25 24.266 1 98.81 213 ILE A C 1
ATOM 1704 O O . ILE A 1 213 ? -10.898 29.703 24.438 1 98.81 213 ILE A O 1
ATOM 1708 N N . ASP A 1 214 ? -9.688 31.531 23.922 1 98.81 214 ASP A N 1
ATOM 1709 C CA . ASP A 1 214 ? -10.875 32.344 23.75 1 98.81 214 ASP A CA 1
ATOM 1710 C C . ASP A 1 214 ? -11.742 31.828 22.609 1 98.81 214 ASP A C 1
ATOM 1712 O O . ASP A 1 214 ? -12.961 31.75 22.734 1 98.81 214 ASP A O 1
ATOM 1716 N N . PHE A 1 215 ? -11.133 31.578 21.547 1 98.81 215 PHE A N 1
ATOM 1717 C CA . PHE A 1 215 ? -11.828 31 20.406 1 98.81 215 PHE A CA 1
ATOM 1718 C C . PHE A 1 215 ? -12.547 29.719 20.797 1 98.81 215 PHE A C 1
ATOM 1720 O O . PHE A 1 215 ? -13.742 29.562 20.562 1 98.81 215 PHE A O 1
ATOM 1727 N N . LEU A 1 216 ? -11.812 28.75 21.438 1 98.94 216 LEU A N 1
ATOM 1728 C CA . LEU A 1 216 ? -12.352 27.438 21.812 1 98.94 216 LEU A CA 1
ATOM 1729 C C . LEU A 1 216 ? -13.477 27.594 22.828 1 98.94 216 LEU A C 1
ATOM 1731 O O . LEU A 1 216 ? -14.453 26.844 22.812 1 98.94 216 LEU A O 1
ATOM 1735 N N . SER A 1 217 ? -13.32 28.562 23.75 1 98.81 217 SER A N 1
ATOM 1736 C CA . SER A 1 217 ? -14.344 28.797 24.75 1 98.81 217 SER A CA 1
ATOM 1737 C C . SER A 1 217 ? -15.672 29.188 24.109 1 98.81 217 SER A C 1
ATOM 1739 O O . SER A 1 217 ? -16.734 28.938 24.672 1 98.81 217 SER A O 1
ATOM 1741 N N . GLU A 1 218 ? -15.57 29.828 23 1 98.69 218 GLU A N 1
ATOM 1742 C CA . GLU A 1 218 ? -16.766 30.297 22.297 1 98.69 218 GLU A CA 1
ATOM 1743 C C . GLU A 1 218 ? -17.344 29.203 21.406 1 98.69 218 GLU A C 1
ATOM 1745 O O . GLU A 1 218 ? -18.562 29.047 21.312 1 98.69 218 GLU A O 1
ATOM 1750 N N . VAL A 1 219 ? -16.531 28.438 20.734 1 98.81 219 VAL A N 1
ATOM 1751 C CA . VAL A 1 219 ? -17.047 27.578 19.672 1 98.81 219 VAL A CA 1
ATOM 1752 C C . VAL A 1 219 ? -17.297 26.172 20.219 1 98.81 219 VAL A C 1
ATOM 1754 O O . VAL A 1 219 ? -18.141 25.438 19.703 1 98.81 219 VAL A O 1
ATOM 1757 N N . THR A 1 220 ? -16.609 25.703 21.266 1 98.88 220 THR A N 1
ATOM 1758 C CA . THR A 1 220 ? -16.719 24.344 21.781 1 98.88 220 THR A CA 1
ATOM 1759 C C . THR A 1 220 ? -18.125 24.062 22.297 1 98.88 220 THR A C 1
ATOM 1761 O O . THR A 1 220 ? -18.688 23 22.016 1 98.88 220 THR A O 1
ATOM 1764 N N . PRO A 1 221 ? -18.75 25 23.047 1 98.81 221 PRO A N 1
ATOM 1765 C CA . PRO A 1 221 ? -20.125 24.734 23.469 1 98.81 221 PRO A CA 1
ATOM 1766 C C . PRO A 1 221 ? -21.078 24.5 22.312 1 98.81 221 PRO A C 1
ATOM 1768 O O . PRO A 1 221 ? -21.984 23.672 22.406 1 98.81 221 PRO A O 1
ATOM 1771 N N . VAL A 1 222 ? -20.922 25.219 21.219 1 98.88 222 VAL A N 1
ATOM 1772 C CA . VAL A 1 222 ? -21.75 25.016 20.031 1 98.88 222 VAL A CA 1
ATOM 1773 C C . VAL A 1 222 ? -21.469 23.641 19.438 1 98.88 222 VAL A C 1
ATOM 1775 O O . VAL A 1 222 ? -22.391 22.922 19.047 1 98.88 222 VAL A O 1
ATOM 1778 N N . ALA A 1 223 ? -20.172 23.312 19.359 1 98.88 223 ALA A N 1
ATOM 1779 C CA . ALA A 1 223 ? -19.797 21.984 18.859 1 98.88 223 ALA A CA 1
ATOM 1780 C C . ALA A 1 223 ? -20.453 20.875 19.688 1 98.88 223 ALA A C 1
ATOM 1782 O O . ALA A 1 223 ? -21.016 19.938 19.125 1 98.88 223 ALA A O 1
ATOM 1783 N N . GLU A 1 224 ? -20.422 21.016 20.969 1 98.44 224 GLU A N 1
ATOM 1784 C CA . GLU A 1 224 ? -21.062 20.047 21.859 1 98.44 224 GLU A CA 1
ATOM 1785 C C . GLU A 1 224 ? -22.562 19.969 21.609 1 98.44 224 GLU A C 1
ATOM 1787 O O . GLU A 1 224 ? -23.125 18.875 21.516 1 98.44 224 GLU A O 1
ATOM 1792 N N . GLU A 1 225 ? -23.125 21.078 21.516 1 98.56 225 GLU A N 1
ATOM 1793 C CA . GLU A 1 225 ? -24.562 21.172 21.328 1 98.56 225 GLU A CA 1
ATOM 1794 C C . GLU A 1 225 ? -25 20.438 20.062 1 98.56 225 GLU A C 1
ATOM 1796 O O . GLU A 1 225 ? -26.016 19.75 20.047 1 98.56 225 GLU A O 1
ATOM 1801 N N . VAL A 1 226 ? -24.281 20.594 19.031 1 98.62 226 VAL A N 1
ATOM 1802 C CA . VAL A 1 226 ? -24.75 20.078 17.734 1 98.62 226 VAL A CA 1
ATOM 1803 C C . VAL A 1 226 ? -24.109 18.719 17.453 1 98.62 226 VAL A C 1
ATOM 1805 O O . VAL A 1 226 ? -24.281 18.156 16.375 1 98.62 226 VAL A O 1
ATOM 1808 N N . GLY A 1 227 ? -23.25 18.188 18.312 1 98.31 227 GLY A N 1
ATOM 1809 C CA . GLY A 1 227 ? -22.703 16.828 18.219 1 98.31 227 GLY A CA 1
ATOM 1810 C C . GLY A 1 227 ? -21.5 16.75 17.312 1 98.31 227 GLY A C 1
ATOM 1811 O O . GLY A 1 227 ? -21.312 15.75 16.609 1 98.31 227 GLY A O 1
ATOM 1812 N N . ILE A 1 228 ? -20.703 17.812 17.219 1 98.69 228 ILE A N 1
ATOM 1813 C CA . ILE A 1 228 ? -19.484 17.812 16.422 1 98.69 228 ILE A CA 1
ATOM 1814 C C . ILE A 1 228 ? -18.266 17.781 17.344 1 98.69 228 ILE A C 1
ATOM 1816 O O . ILE A 1 228 ? -18.219 18.469 18.359 1 98.69 228 ILE A O 1
ATOM 1820 N N . ASN A 1 229 ? -17.344 16.859 17.062 1 98.88 229 ASN A N 1
ATOM 1821 C CA . ASN A 1 229 ? -16.016 16.953 17.641 1 98.88 229 ASN A CA 1
ATOM 1822 C C . ASN A 1 229 ? -15.102 17.875 16.828 1 98.88 229 ASN A C 1
ATOM 1824 O O . ASN A 1 229 ? -14.875 17.625 15.641 1 98.88 229 ASN A O 1
ATOM 1828 N N . ILE A 1 230 ? -14.672 18.938 17.406 1 98.94 230 ILE A N 1
ATOM 1829 C CA . ILE A 1 230 ? -13.641 19.75 16.75 1 98.94 230 ILE A CA 1
ATOM 1830 C C . ILE A 1 230 ? -12.258 19.328 17.25 1 98.94 230 ILE A C 1
ATOM 1832 O O . ILE A 1 230 ? -12.109 18.922 18.406 1 98.94 230 ILE A O 1
ATOM 1836 N N . CYS A 1 231 ? -11.297 19.328 16.391 1 98.88 231 CYS A N 1
ATOM 1837 C CA . CYS A 1 231 ? -9.984 18.828 16.781 1 98.88 231 CYS A CA 1
ATOM 1838 C C . CYS A 1 231 ? -8.875 19.641 16.125 1 98.88 231 CYS A C 1
ATOM 1840 O O . CYS A 1 231 ? -8.969 20 14.953 1 98.88 231 CYS A O 1
ATOM 1842 N N . ALA A 1 232 ? -7.879 19.984 16.891 1 98.81 232 ALA A N 1
ATOM 1843 C CA . ALA A 1 232 ? -6.812 20.906 16.484 1 98.81 232 ALA A CA 1
ATOM 1844 C C . ALA A 1 232 ? -5.641 20.141 15.875 1 98.81 232 ALA A C 1
ATOM 1846 O O . ALA A 1 232 ? -5.082 19.234 16.5 1 98.81 232 ALA A O 1
ATOM 1847 N N . HIS A 1 233 ? -5.328 20.484 14.664 1 98.44 233 HIS A N 1
ATOM 1848 C CA . HIS A 1 233 ? -4.09 20 14.055 1 98.44 233 HIS A CA 1
ATOM 1849 C C . HIS A 1 233 ? -2.881 20.75 14.602 1 98.44 233 HIS A C 1
ATOM 1851 O O . HIS A 1 233 ? -2.934 21.969 14.797 1 98.44 233 HIS A O 1
ATOM 1857 N N . GLY A 1 234 ? -1.843 20.156 14.828 1 97.56 234 GLY A N 1
ATOM 1858 C CA . GLY A 1 234 ? -0.646 20.75 15.398 1 97.56 234 GLY A CA 1
ATOM 1859 C C . GLY A 1 234 ? 0.098 21.641 14.43 1 97.56 234 GLY A C 1
ATOM 1860 O O . GLY A 1 234 ? -0.226 21.672 13.234 1 97.56 234 GLY A O 1
ATOM 1861 N N . ASP A 1 235 ? 1.072 22.359 14.961 1 97.38 235 ASP A N 1
ATOM 1862 C CA . ASP A 1 235 ? 1.94 23.219 14.156 1 97.38 235 ASP A CA 1
ATOM 1863 C C . ASP A 1 235 ? 2.811 22.391 13.211 1 97.38 235 ASP A C 1
ATOM 1865 O O . ASP A 1 235 ? 3.285 21.312 13.586 1 97.38 235 ASP A O 1
ATOM 1869 N N . ASP A 1 236 ? 2.98 22.891 12.031 1 96.62 236 ASP A N 1
ATOM 1870 C CA . ASP A 1 236 ? 3.77 22.156 11.039 1 96.62 236 ASP A CA 1
ATOM 1871 C C . ASP A 1 236 ? 4.625 23.109 10.211 1 96.62 236 ASP A C 1
ATOM 1873 O O . ASP A 1 236 ? 4.141 23.719 9.25 1 96.62 236 ASP A O 1
ATOM 1877 N N . PRO A 1 237 ? 5.918 23.312 10.539 1 96.56 237 PRO A N 1
ATOM 1878 C CA . PRO A 1 237 ? 6.629 22.531 11.547 1 96.56 237 PRO A CA 1
ATOM 1879 C C . PRO A 1 237 ? 6.301 22.984 12.977 1 96.56 237 PRO A C 1
ATOM 1881 O O . PRO A 1 237 ? 5.723 24.062 13.172 1 96.56 237 PRO A O 1
ATOM 1884 N N . PRO A 1 238 ? 6.602 22.109 13.891 1 97.88 238 PRO A N 1
ATOM 1885 C CA . PRO A 1 238 ? 6.191 22.375 15.273 1 97.88 238 PRO A CA 1
ATOM 1886 C C . PRO A 1 238 ? 7.211 23.203 16.047 1 97.88 238 PRO A C 1
ATOM 1888 O O . PRO A 1 238 ? 7.582 22.844 17.172 1 97.88 238 PRO A O 1
ATOM 1891 N N . TRP A 1 239 ? 7.68 24.328 15.492 1 97.06 239 TRP A N 1
ATOM 1892 C CA . TRP A 1 239 ? 8.5 25.359 16.125 1 97.06 239 TRP A CA 1
ATOM 1893 C C . TRP A 1 239 ? 8.25 26.719 15.477 1 97.06 239 TRP A C 1
ATOM 1895 O O . TRP A 1 239 ? 7.738 26.797 14.359 1 97.06 239 TRP A O 1
ATOM 1905 N N . PRO A 1 240 ? 8.531 27.828 16.203 1 95.81 240 PRO A N 1
ATOM 1906 C CA . PRO A 1 240 ? 8.281 29.172 15.664 1 95.81 240 PRO A CA 1
ATOM 1907 C C . PRO A 1 240 ? 9.031 29.422 14.359 1 95.81 240 PRO A C 1
ATOM 1909 O O . PRO A 1 240 ? 10.164 28.969 14.195 1 95.81 240 PRO A O 1
ATOM 1912 N N . LEU A 1 241 ? 8.359 30.141 13.438 1 93.81 241 LEU A N 1
ATOM 1913 C CA . LEU A 1 241 ? 8.914 30.531 12.148 1 93.81 241 LEU A CA 1
ATOM 1914 C C . LEU A 1 241 ? 8.672 32.031 11.883 1 93.81 241 LEU A C 1
ATOM 1916 O O . LEU A 1 241 ? 7.586 32.531 12.148 1 93.81 241 LEU A O 1
ATOM 1920 N N . LEU A 1 242 ? 9.672 32.719 11.391 1 94.69 242 LEU A N 1
ATOM 1921 C CA . LEU A 1 242 ? 9.539 34.094 10.914 1 94.69 242 LEU A CA 1
ATOM 1922 C C . LEU A 1 242 ? 9.016 35 12.023 1 94.69 242 LEU A C 1
ATOM 1924 O O . LEU A 1 242 ? 8.18 35.875 11.773 1 94.69 242 LEU A O 1
ATOM 1928 N N . GLY A 1 243 ? 9.391 34.656 13.211 1 93.94 243 GLY A N 1
ATOM 1929 C CA . GLY A 1 243 ? 8.977 35.5 14.336 1 93.94 243 GLY A CA 1
ATOM 1930 C C . GLY A 1 243 ? 7.57 35.188 14.812 1 93.94 243 GLY A C 1
ATOM 1931 O O . GLY A 1 243 ? 7.078 35.781 15.758 1 93.94 243 GLY A O 1
ATOM 1932 N N . LEU A 1 244 ? 6.895 34.25 14.18 1 94.94 244 LEU A N 1
ATOM 1933 C CA . LEU A 1 244 ? 5.535 33.875 14.539 1 94.94 244 LEU A CA 1
ATOM 1934 C C . LEU A 1 244 ? 5.547 32.75 15.57 1 94.94 244 LEU A C 1
ATOM 1936 O O . LEU A 1 244 ? 6.191 31.719 15.375 1 94.94 244 LEU A O 1
ATOM 1940 N N . PRO A 1 245 ? 4.828 32.906 16.656 1 96.25 245 PRO A N 1
ATOM 1941 C CA . PRO A 1 245 ? 4.785 31.844 17.641 1 96.25 245 PRO A CA 1
ATOM 1942 C C . PRO A 1 245 ? 4.043 30.594 17.141 1 96.25 245 PRO A C 1
ATOM 1944 O O . PRO A 1 245 ? 3.205 30.703 16.25 1 96.25 245 PRO A O 1
ATOM 1947 N N . ARG A 1 246 ? 4.363 29.469 17.672 1 96.75 246 ARG A N 1
ATOM 1948 C CA . ARG A 1 246 ? 3.637 28.219 17.547 1 96.75 246 ARG A CA 1
ATOM 1949 C C . ARG A 1 246 ? 3.207 27.688 18.922 1 96.75 246 ARG A C 1
ATOM 1951 O O . ARG A 1 246 ? 3.967 27.781 19.891 1 96.75 246 ARG A O 1
ATOM 1958 N N . ILE A 1 247 ? 1.956 27.234 19 1 98.38 247 ILE A N 1
ATOM 1959 C CA . ILE A 1 247 ? 1.411 27.016 20.344 1 98.38 247 ILE A CA 1
ATOM 1960 C C . ILE A 1 247 ? 0.84 25.609 20.453 1 98.38 247 ILE A C 1
ATOM 1962 O O . ILE A 1 247 ? 0.287 25.234 21.484 1 98.38 247 ILE A O 1
ATOM 1966 N N . LEU A 1 248 ? 0.892 24.734 19.422 1 98.56 248 LEU A N 1
ATOM 1967 C CA . LEU A 1 248 ? 0.481 23.344 19.422 1 98.56 248 LEU A CA 1
ATOM 1968 C C . LEU A 1 248 ? 1.568 22.453 18.828 1 98.56 248 LEU A C 1
ATOM 1970 O O . LEU A 1 248 ? 1.335 21.766 17.828 1 98.56 248 LEU A O 1
ATOM 1974 N N . SER A 1 249 ? 2.711 22.484 19.531 1 98.5 249 SER A N 1
ATOM 1975 C CA . SER A 1 249 ? 3.91 21.859 18.984 1 98.5 249 SER A CA 1
ATOM 1976 C C . SER A 1 249 ? 4.332 20.656 19.812 1 98.5 249 SER A C 1
ATOM 1978 O O . SER A 1 249 ? 5.082 19.797 19.344 1 98.5 249 SER A O 1
ATOM 1980 N N . THR A 1 250 ? 3.848 20.594 21.062 1 98.56 250 THR A N 1
ATOM 1981 C CA . THR A 1 250 ? 4.324 19.578 21.984 1 98.56 250 THR A CA 1
ATOM 1982 C C . THR A 1 250 ? 3.164 18.984 22.781 1 98.56 250 THR A C 1
ATOM 1984 O O . THR A 1 250 ? 2.041 19.484 22.719 1 98.56 250 THR A O 1
ATOM 1987 N N . GLU A 1 251 ? 3.527 17.875 23.469 1 98.31 251 GLU A N 1
ATOM 1988 C CA . GLU A 1 251 ? 2.578 17.266 24.391 1 98.31 251 GLU A CA 1
ATOM 1989 C C . GLU A 1 251 ? 2.059 18.297 25.406 1 98.31 251 GLU A C 1
ATOM 1991 O O . GLU A 1 251 ? 0.86 18.344 25.688 1 98.31 251 GLU A O 1
ATOM 1996 N N . ALA A 1 252 ? 2.9 19.109 25.922 1 98.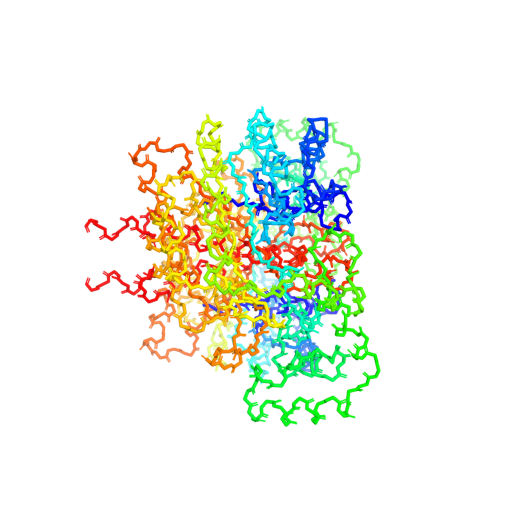56 252 ALA A N 1
ATOM 1997 C CA . ALA A 1 252 ? 2.527 20.109 26.922 1 98.56 252 ALA A CA 1
ATOM 1998 C C . ALA A 1 252 ? 1.571 21.141 26.328 1 98.56 252 ALA A C 1
ATOM 2000 O O . ALA A 1 252 ? 0.68 21.641 27.031 1 98.56 252 ALA A O 1
ATOM 2001 N N . ASP A 1 253 ? 1.79 21.531 25.094 1 98.75 253 ASP A N 1
ATOM 2002 C CA . ASP A 1 253 ? 0.907 22.484 24.438 1 98.75 253 ASP A CA 1
ATOM 2003 C C . ASP A 1 253 ? -0.524 21.953 24.375 1 98.75 253 ASP A C 1
ATOM 2005 O O . ASP A 1 253 ? -1.47 22.672 24.719 1 98.75 253 ASP A O 1
ATOM 2009 N N . TYR A 1 254 ? -0.662 20.703 23.938 1 98.75 254 TYR A N 1
ATOM 2010 C CA . TYR A 1 254 ? -1.981 20.094 23.844 1 98.75 254 TYR A CA 1
ATOM 2011 C C . TYR A 1 254 ? -2.611 19.938 25.219 1 98.75 254 TYR A C 1
ATOM 2013 O O . TYR A 1 254 ? -3.811 20.172 25.391 1 98.75 254 TYR A O 1
ATOM 2021 N N . ALA A 1 255 ? -1.78 19.5 26.188 1 98.75 255 ALA A N 1
ATOM 2022 C CA . ALA A 1 255 ? -2.291 19.359 27.562 1 98.75 255 ALA A CA 1
ATOM 2023 C C . ALA A 1 255 ? -2.887 20.672 28.047 1 98.75 255 ALA A C 1
ATOM 2025 O O . ALA A 1 255 ? -3.957 20.688 28.672 1 98.75 255 ALA A O 1
ATOM 2026 N N . HIS A 1 256 ? -2.178 21.719 27.797 1 98.75 256 HIS A N 1
ATOM 2027 C CA . HIS A 1 256 ? -2.646 23.047 28.219 1 98.75 256 HIS A CA 1
ATOM 2028 C C . HIS A 1 256 ? -3.967 23.391 27.547 1 98.75 256 HIS A C 1
ATOM 2030 O O . HIS A 1 256 ? -4.922 23.797 28.203 1 98.75 256 HIS A O 1
ATOM 2036 N N . MET A 1 257 ? -4.07 23.234 26.234 1 98.75 257 MET A N 1
ATOM 2037 C CA . MET A 1 257 ? -5.27 23.562 25.469 1 98.75 257 MET A CA 1
ATOM 2038 C C . MET A 1 257 ? -6.473 22.781 25.984 1 98.75 257 MET A C 1
ATOM 2040 O O . MET A 1 257 ? -7.527 23.359 26.234 1 98.75 257 MET A O 1
ATOM 2044 N N . LEU A 1 258 ? -6.266 21.469 26.188 1 98.81 258 LEU A N 1
ATOM 2045 C CA . LEU A 1 258 ? -7.355 20.578 26.578 1 98.81 258 LEU A CA 1
ATOM 2046 C C . LEU A 1 258 ? -7.809 20.859 28 1 98.81 258 LEU A C 1
ATOM 2048 O O . LEU A 1 258 ? -8.992 20.719 28.328 1 98.81 258 LEU A O 1
ATOM 2052 N N . SER A 1 259 ? -6.879 21.25 28.859 1 98.56 259 SER A N 1
ATOM 2053 C CA . SER A 1 259 ? -7.227 21.547 30.234 1 98.56 259 SER A CA 1
ATOM 2054 C C . SER A 1 259 ? -7.988 22.859 30.359 1 98.56 259 SER A C 1
ATOM 2056 O O . SER A 1 259 ? -8.867 23 31.203 1 98.56 259 SER A O 1
ATOM 2058 N N . GLN A 1 260 ? -7.684 23.828 29.562 1 98.69 260 GLN A N 1
ATOM 2059 C CA . GLN A 1 260 ? -8.305 25.156 29.625 1 98.69 260 GLN A CA 1
ATOM 2060 C C . GLN A 1 260 ? -9.742 25.109 29.109 1 98.69 260 GLN A C 1
ATOM 2062 O O . GLN A 1 260 ? -10.602 25.859 29.594 1 98.69 260 GLN A O 1
ATOM 2067 N N . VAL A 1 261 ? -10 24.328 28.125 1 98.75 261 VAL A N 1
ATOM 2068 C CA . VAL A 1 261 ? -11.344 24.047 27.625 1 98.75 261 VAL A CA 1
ATOM 2069 C C . VAL A 1 261 ? -11.609 22.547 27.672 1 98.75 261 VAL A C 1
ATOM 2071 O O . VAL A 1 261 ? -11.438 21.844 26.672 1 98.75 261 VAL A O 1
ATOM 2074 N N . ASP A 1 262 ? -12.109 22.109 28.844 1 98.38 262 ASP A N 1
ATOM 2075 C CA . ASP A 1 262 ? -12.195 20.688 29.156 1 98.38 262 ASP A CA 1
ATOM 2076 C C . ASP A 1 262 ? -13.555 20.109 28.766 1 98.38 262 ASP A C 1
ATOM 2078 O O . ASP A 1 262 ? -14.438 19.953 29.594 1 98.38 262 ASP A O 1
ATOM 2082 N N . SER A 1 263 ? -13.742 19.953 27.531 1 98.25 263 SER A N 1
ATOM 2083 C CA . SER A 1 263 ? -14.898 19.344 26.891 1 98.25 263 SER A CA 1
ATOM 2084 C C . SER A 1 263 ? -14.469 18.25 25.922 1 98.25 263 SER A C 1
ATOM 2086 O O . SER A 1 263 ? -13.484 18.391 25.188 1 98.25 263 SER A O 1
ATOM 2088 N N . ARG A 1 264 ? -15.172 17.188 25.891 1 97.31 264 ARG A N 1
ATOM 2089 C CA . ARG A 1 264 ? -14.852 16.109 24.969 1 97.31 264 ARG A CA 1
ATOM 2090 C C . ARG A 1 264 ? -14.945 16.562 23.516 1 97.31 264 ARG A C 1
ATOM 2092 O O . ARG A 1 264 ? -14.242 16.047 22.641 1 97.31 264 ARG A O 1
ATOM 2099 N N . ALA A 1 265 ? -15.758 17.531 23.234 1 98.56 265 ALA A N 1
ATOM 2100 C CA . ALA A 1 265 ? -15.93 18.047 21.875 1 98.56 265 ALA A CA 1
ATOM 2101 C C . ALA A 1 265 ? -14.672 18.766 21.406 1 98.56 265 ALA A C 1
ATOM 2103 O O . ALA A 1 265 ? -14.508 19.016 20.203 1 98.56 265 ALA A O 1
ATOM 2104 N N . ASN A 1 266 ? -13.859 19.234 22.359 1 98.81 266 ASN A N 1
ATOM 2105 C CA . ASN A 1 266 ? -12.562 19.812 22.062 1 98.81 266 ASN A CA 1
ATOM 2106 C C . ASN A 1 266 ? -11.445 18.766 22.078 1 98.81 266 ASN A C 1
ATOM 2108 O O . ASN A 1 266 ? -11.133 18.219 23.141 1 98.81 266 ASN A O 1
ATOM 2112 N N . GLY A 1 267 ? -10.898 18.484 20.875 1 98.81 267 GLY A N 1
ATOM 2113 C CA . GLY A 1 267 ? -9.93 17.391 20.859 1 98.81 267 GLY A CA 1
ATOM 2114 C C . GLY A 1 267 ? -8.742 17.672 19.953 1 98.81 267 GLY A C 1
ATOM 2115 O O . GLY A 1 267 ? -8.398 18.828 19.719 1 98.81 267 GLY A O 1
ATOM 2116 N N . VAL A 1 268 ? -8.078 16.578 19.625 1 98.81 268 VAL A N 1
ATOM 2117 C CA . VAL A 1 268 ? -6.773 16.609 18.984 1 98.81 268 VAL A CA 1
ATOM 2118 C C . VAL A 1 268 ? -6.863 15.938 17.609 1 98.81 268 VAL A C 1
ATOM 2120 O O . VAL A 1 268 ? -7.469 14.867 17.469 1 98.81 268 VAL A O 1
ATOM 2123 N N . THR A 1 269 ? -6.422 16.609 16.578 1 98.81 269 THR A N 1
ATOM 2124 C CA . THR A 1 269 ? -5.961 15.914 15.383 1 98.81 269 THR A CA 1
ATOM 2125 C C . THR A 1 269 ? -4.496 15.508 15.523 1 98.81 269 THR A C 1
ATOM 2127 O O . THR A 1 269 ? -3.598 16.328 15.359 1 98.81 269 THR A O 1
ATOM 2130 N N . LEU A 1 270 ? -4.316 14.289 15.844 1 98.88 270 LEU A N 1
ATOM 2131 C CA . LEU A 1 270 ? -2.951 13.797 16.016 1 98.88 270 LEU A CA 1
ATOM 2132 C C . LEU A 1 270 ? -2.27 13.609 14.664 1 98.88 270 LEU A C 1
ATOM 2134 O O . LEU A 1 270 ? -2.68 12.758 13.867 1 98.88 270 LEU A O 1
ATOM 2138 N N . CYS A 1 271 ? -1.309 14.406 14.383 1 98.69 271 CYS A N 1
ATOM 2139 C CA . CYS A 1 271 ? -0.52 14.266 13.164 1 98.69 271 CYS A CA 1
ATOM 2140 C C . CYS A 1 271 ? 0.896 13.805 13.477 1 98.69 271 CYS A C 1
ATOM 2142 O O . CYS A 1 271 ? 1.711 14.578 13.984 1 98.69 271 CYS A O 1
ATOM 2144 N N . THR A 1 272 ? 1.204 12.617 13.055 1 98.81 272 THR A N 1
ATOM 2145 C CA . THR A 1 272 ? 2.488 12.023 13.414 1 98.81 272 THR A CA 1
ATOM 2146 C C . THR A 1 272 ? 3.625 12.695 12.648 1 98.81 272 THR A C 1
ATOM 2148 O O . THR A 1 272 ? 4.773 12.688 13.102 1 98.81 272 THR A O 1
ATOM 2151 N N . GLY A 1 273 ? 3.348 13.211 11.484 1 98.38 273 GLY A N 1
ATOM 2152 C CA . GLY A 1 273 ? 4.387 13.922 10.75 1 98.38 273 GLY A CA 1
ATOM 2153 C C . GLY A 1 273 ? 4.73 15.266 11.352 1 98.38 273 GLY A C 1
ATOM 2154 O O . GLY A 1 273 ? 5.906 15.586 11.547 1 98.38 273 GLY A O 1
ATOM 2155 N N . SER A 1 274 ? 3.68 16.078 11.672 1 98 274 SER A N 1
ATOM 2156 C CA . SER A 1 274 ? 3.918 17.406 12.234 1 98 274 SER A CA 1
ATOM 2157 C C . SER A 1 274 ? 4.652 17.312 13.57 1 98 274 SER A C 1
ATOM 2159 O O . SER A 1 274 ? 5.73 17.891 13.727 1 98 274 SER A O 1
ATOM 2161 N N . LEU A 1 275 ? 4.105 16.531 14.461 1 98.56 275 LEU A N 1
ATOM 2162 C CA . LEU A 1 275 ? 4.695 16.422 15.789 1 98.56 275 LEU A CA 1
ATOM 2163 C C . LEU A 1 275 ? 5.98 15.602 15.75 1 98.56 275 LEU A C 1
ATOM 2165 O O . LEU A 1 275 ? 6.863 15.789 16.594 1 98.56 275 LEU A O 1
ATOM 2169 N N . GLY A 1 276 ? 6.09 14.742 14.758 1 98.38 276 GLY A N 1
ATOM 2170 C CA . GLY A 1 276 ? 7.25 13.875 14.633 1 98.38 276 GLY A CA 1
ATOM 2171 C C . GLY A 1 276 ? 8.477 14.594 14.109 1 98.38 276 GLY A C 1
ATOM 2172 O O . GLY A 1 276 ? 9.586 14.055 14.156 1 98.38 276 GLY A O 1
ATOM 2173 N N . ALA A 1 277 ? 8.312 15.812 13.68 1 98.25 277 ALA A N 1
ATOM 2174 C CA . ALA A 1 277 ? 9.438 16.594 13.195 1 98.25 277 ALA A CA 1
ATOM 2175 C C . ALA A 1 277 ? 10.328 17.047 14.352 1 98.25 277 ALA A C 1
ATOM 2177 O O . ALA A 1 277 ? 11.445 17.516 14.141 1 98.25 277 ALA A O 1
ATOM 2178 N N . ARG A 1 278 ? 9.812 16.859 15.57 1 96.94 278 ARG A N 1
ATOM 2179 C CA . ARG A 1 278 ? 10.594 17.156 16.766 1 96.94 278 ARG A CA 1
ATOM 2180 C C . ARG A 1 278 ? 10.992 15.875 17.484 1 96.94 278 ARG A C 1
ATOM 2182 O O . ARG A 1 278 ? 10.148 15.031 17.781 1 96.94 278 ARG A O 1
ATOM 2189 N N . ALA A 1 279 ? 12.242 15.852 17.797 1 96.56 279 ALA A N 1
ATOM 2190 C CA . ALA A 1 279 ? 12.773 14.617 18.391 1 96.56 279 ALA A CA 1
ATOM 2191 C C . ALA A 1 279 ? 12.266 14.438 19.812 1 96.56 279 ALA A C 1
ATOM 2193 O O . ALA A 1 279 ? 12.227 13.312 20.328 1 96.56 279 ALA A O 1
ATOM 2194 N N . ASP A 1 280 ? 11.867 15.492 20.484 1 97.56 280 ASP A N 1
ATOM 2195 C CA . ASP A 1 280 ? 11.5 15.391 21.891 1 97.56 280 ASP A CA 1
ATOM 2196 C C . ASP A 1 280 ? 10.016 15.07 22.047 1 97.56 280 ASP A C 1
ATOM 2198 O O . ASP A 1 280 ? 9.5 14.984 23.156 1 97.56 280 ASP A O 1
ATOM 2202 N N . ASN A 1 281 ? 9.266 14.867 20.969 1 98.38 281 ASN A N 1
ATOM 2203 C CA . ASN A 1 281 ? 7.914 14.32 21.031 1 98.38 281 ASN A CA 1
ATOM 2204 C C . ASN A 1 281 ? 7.918 12.797 20.953 1 98.38 281 ASN A C 1
ATOM 2206 O O . ASN A 1 281 ? 8.477 12.227 20.016 1 98.38 281 ASN A O 1
ATOM 2210 N N . ASP A 1 282 ? 7.391 12.211 21.953 1 98.12 282 ASP A N 1
ATOM 2211 C CA . ASP A 1 282 ? 7.129 10.773 21.938 1 98.12 282 ASP A CA 1
ATOM 2212 C C . ASP A 1 282 ? 5.711 10.484 21.453 1 98.12 282 ASP A C 1
ATOM 2214 O O . ASP A 1 282 ? 4.766 10.5 22.234 1 98.12 282 ASP A O 1
ATOM 2218 N N . LEU A 1 283 ? 5.594 10.133 20.219 1 98.56 283 LEU A N 1
ATOM 2219 C CA . LEU A 1 283 ? 4.293 10.094 19.562 1 98.56 283 LEU A CA 1
ATOM 2220 C C . LEU A 1 283 ? 3.439 8.961 20.109 1 98.56 283 LEU A C 1
ATOM 2222 O O . LEU A 1 283 ? 2.238 9.133 20.344 1 98.56 283 LEU A O 1
ATOM 2226 N N . PRO A 1 284 ? 4.016 7.734 20.359 1 98.44 284 PRO A N 1
ATOM 2227 C CA . PRO A 1 284 ? 3.191 6.715 21.016 1 98.44 284 PRO A CA 1
ATOM 2228 C C . PRO A 1 284 ? 2.666 7.168 22.375 1 98.44 284 PRO A C 1
ATOM 2230 O O . PRO A 1 284 ? 1.503 6.926 22.703 1 98.44 284 PRO A O 1
ATOM 2233 N N . PHE A 1 285 ? 3.488 7.82 23.141 1 98.5 285 PHE A N 1
ATOM 2234 C CA . PHE A 1 285 ? 3.061 8.336 24.438 1 98.5 285 PHE A CA 1
ATOM 2235 C C . PHE A 1 285 ? 1.956 9.367 24.281 1 98.5 285 PHE A C 1
ATOM 2237 O O . PHE A 1 285 ? 0.945 9.328 24.984 1 98.5 285 PHE A O 1
ATOM 2244 N N . ILE A 1 286 ? 2.139 10.289 23.359 1 98.81 286 ILE A N 1
ATOM 2245 C CA . ILE A 1 286 ? 1.164 11.352 23.109 1 98.81 286 ILE A CA 1
ATOM 2246 C C . ILE A 1 286 ? -0.164 10.734 22.672 1 98.81 286 ILE A C 1
ATOM 2248 O O . ILE A 1 286 ? -1.229 11.156 23.125 1 98.81 286 ILE A O 1
ATOM 2252 N N . ALA A 1 287 ? -0.118 9.734 21.812 1 98.81 287 ALA A N 1
ATOM 2253 C CA . ALA A 1 287 ? -1.319 9.039 21.359 1 98.81 287 ALA A CA 1
ATOM 2254 C C . ALA A 1 287 ? -2.07 8.422 22.531 1 98.81 287 ALA A C 1
ATOM 2256 O O . ALA A 1 287 ? -3.301 8.477 22.594 1 98.81 287 ALA A O 1
ATOM 2257 N N . GLY A 1 288 ? -1.336 7.824 23.422 1 98.5 288 GLY A N 1
ATOM 2258 C CA . GLY A 1 288 ? -1.956 7.242 24.609 1 98.5 288 GLY A CA 1
ATOM 2259 C C . GLY A 1 288 ? -2.504 8.281 25.562 1 98.5 288 GLY A C 1
ATOM 2260 O O . GLY A 1 288 ? -3.625 8.148 26.062 1 98.5 288 GLY A O 1
ATOM 2261 N N . ARG A 1 289 ? -1.737 9.297 25.797 1 98.38 289 ARG A N 1
ATOM 2262 C CA . ARG A 1 289 ? -2.068 10.32 26.781 1 98.38 289 ARG A CA 1
ATOM 2263 C C . ARG A 1 289 ? -3.365 11.039 26.422 1 98.38 289 ARG A C 1
ATOM 2265 O O . ARG A 1 289 ? -4.199 11.305 27.297 1 98.38 289 ARG A O 1
ATOM 2272 N N . PHE A 1 290 ? -3.496 11.305 25.125 1 98.69 290 PHE A N 1
ATOM 2273 C CA . PHE A 1 290 ? -4.648 12.094 24.703 1 98.69 290 PHE A CA 1
ATOM 2274 C C . PHE A 1 290 ? -5.664 11.227 23.969 1 98.69 290 PHE A C 1
ATOM 2276 O O . PHE A 1 290 ? -6.504 11.742 23.234 1 98.69 290 PHE A O 1
ATOM 2283 N N . ALA A 1 291 ? -5.582 9.938 24.125 1 98.44 291 ALA A N 1
ATOM 2284 C CA . ALA A 1 291 ? -6.367 8.961 23.375 1 98.44 291 ALA A CA 1
ATOM 2285 C C . ALA A 1 291 ? -7.855 9.297 23.438 1 98.44 291 ALA A C 1
ATOM 2287 O O . ALA A 1 291 ? -8.547 9.266 22.406 1 98.44 291 ALA A O 1
ATOM 2288 N N . ASP A 1 292 ? -8.328 9.711 24.547 1 97.62 292 ASP A N 1
ATOM 2289 C CA . ASP A 1 292 ? -9.758 9.938 24.766 1 97.62 292 ASP A CA 1
ATOM 2290 C C . ASP A 1 292 ? -10.242 11.164 24 1 97.62 292 ASP A C 1
ATOM 2292 O O . ASP A 1 292 ? -11.445 11.336 23.781 1 97.62 292 ASP A O 1
ATOM 2296 N N . ARG A 1 293 ? -9.266 12.008 23.594 1 98.44 293 ARG A N 1
ATOM 2297 C CA . ARG A 1 293 ? -9.609 13.273 22.938 1 98.44 293 ARG A CA 1
ATOM 2298 C C . ARG A 1 293 ? -9.125 13.305 21.5 1 98.44 293 ARG A C 1
ATOM 2300 O O . ARG A 1 293 ? -9.211 14.328 20.828 1 98.44 293 ARG A O 1
ATOM 2307 N N . ILE A 1 294 ? -8.586 12.203 21.016 1 98.88 294 ILE A N 1
ATOM 2308 C CA . ILE A 1 294 ? -8.18 12.156 19.609 1 98.88 294 ILE A CA 1
ATOM 2309 C C . ILE A 1 294 ? -9.406 11.883 18.734 1 98.88 294 ILE A C 1
ATOM 2311 O O . ILE A 1 294 ? -10.008 10.812 18.812 1 98.88 294 ILE A O 1
ATOM 2315 N N . HIS A 1 295 ? -9.766 12.844 17.891 1 98.94 295 HIS A N 1
ATOM 2316 C CA . HIS A 1 295 ? -10.969 12.727 17.062 1 98.94 295 HIS A CA 1
ATOM 2317 C C . HIS A 1 295 ? -10.617 12.492 15.602 1 98.94 295 HIS A C 1
ATOM 2319 O O . HIS A 1 295 ? -11.477 12.109 14.805 1 98.94 295 HIS A O 1
ATOM 2325 N N . PHE A 1 296 ? -9.422 12.727 15.242 1 98.88 296 PHE A N 1
ATOM 2326 C CA . PHE A 1 296 ? -8.922 12.578 13.883 1 98.88 296 PHE A CA 1
ATOM 2327 C C . PHE A 1 296 ? -7.418 12.328 13.883 1 98.88 296 PHE A C 1
ATOM 2329 O O . PHE A 1 296 ? -6.695 12.836 14.742 1 98.88 296 PHE A O 1
ATOM 2336 N N . VAL A 1 297 ? -6.902 11.531 12.93 1 98.94 297 VAL A N 1
ATOM 2337 C CA . VAL A 1 297 ? -5.484 11.188 12.961 1 98.94 297 VAL A CA 1
ATOM 2338 C C . VAL A 1 297 ? -4.887 11.328 11.562 1 98.94 297 VAL A C 1
ATOM 2340 O O . VAL A 1 297 ? -5.465 10.852 10.586 1 98.94 297 VAL A O 1
ATOM 2343 N N . HIS A 1 298 ? -3.824 12.07 11.445 1 98.81 298 HIS A N 1
ATOM 2344 C CA . HIS A 1 298 ? -2.932 12.07 10.289 1 98.81 298 HIS A CA 1
ATOM 2345 C C . HIS A 1 298 ? -1.745 11.141 10.516 1 98.81 298 HIS A C 1
ATOM 2347 O O . HIS A 1 298 ? -0.852 11.445 11.305 1 98.81 298 HIS A O 1
ATOM 2353 N N . LEU A 1 299 ? -1.782 10.055 9.797 1 98.88 299 LEU A N 1
ATOM 2354 C CA . LEU A 1 299 ? -0.638 9.156 9.891 1 98.88 299 LEU A CA 1
ATOM 2355 C C . LEU A 1 299 ? 0.3 9.336 8.703 1 98.88 299 LEU A C 1
ATOM 2357 O O . LEU A 1 299 ? -0.046 8.984 7.57 1 98.88 299 LEU A O 1
ATOM 2361 N N . ARG A 1 300 ? 1.335 9.938 8.883 1 98.62 300 ARG A N 1
ATOM 2362 C CA . ARG A 1 300 ? 2.48 10.125 8.008 1 98.62 300 ARG A CA 1
ATOM 2363 C C . ARG A 1 300 ? 3.785 10.141 8.797 1 98.62 300 ARG A C 1
ATOM 2365 O O . ARG A 1 300 ? 3.77 10.156 10.031 1 98.62 300 ARG A O 1
ATOM 2372 N N . ASN A 1 301 ? 4.91 10.055 8.086 1 98.69 301 ASN A N 1
ATOM 2373 C CA . ASN A 1 301 ? 6.184 9.922 8.781 1 98.69 301 ASN A CA 1
ATOM 2374 C C . ASN A 1 301 ? 7.242 10.859 8.203 1 98.69 301 ASN A C 1
ATOM 2376 O O . ASN A 1 301 ? 7.195 11.195 7.02 1 98.69 301 ASN A O 1
ATOM 2380 N N . VAL A 1 302 ? 8.125 11.312 9.078 1 98.69 302 VAL A N 1
ATOM 2381 C CA . VAL A 1 302 ? 9.219 12.172 8.633 1 98.69 302 VAL A CA 1
ATOM 2382 C C . VAL A 1 302 ? 10.539 11.641 9.172 1 98.69 302 VAL A C 1
ATOM 2384 O O . VAL A 1 302 ? 10.562 10.906 10.164 1 98.69 302 VAL A O 1
ATOM 2387 N N . THR A 1 303 ? 11.594 11.93 8.484 1 98.62 303 THR A N 1
ATOM 2388 C CA . THR A 1 303 ? 12.961 11.68 8.938 1 98.62 303 THR A CA 1
ATOM 2389 C C . THR A 1 303 ? 13.695 12.992 9.195 1 98.62 303 THR A C 1
ATOM 2391 O O . THR A 1 303 ? 13.727 13.867 8.32 1 98.62 303 THR A O 1
ATOM 2394 N N . ARG A 1 304 ? 14.18 13.156 10.367 1 98.69 304 ARG A N 1
ATOM 2395 C CA . ARG A 1 304 ? 14.953 14.328 10.758 1 98.69 304 ARG A CA 1
ATOM 2396 C C . ARG A 1 304 ? 16.422 14.164 10.398 1 98.69 304 ARG A C 1
ATOM 2398 O O . ARG A 1 304 ? 16.984 13.078 10.57 1 98.69 304 ARG A O 1
ATOM 2405 N N . ASP A 1 305 ? 17.047 15.219 9.977 1 98 305 ASP A N 1
ATOM 2406 C CA . ASP A 1 305 ? 18.484 15.156 9.703 1 98 305 ASP A CA 1
ATOM 2407 C C . ASP A 1 305 ? 19.281 15.125 11 1 98 305 ASP A C 1
ATOM 2409 O O . ASP A 1 305 ? 20.391 14.562 11.039 1 98 305 ASP A O 1
ATOM 2413 N N . THR A 1 306 ? 18.797 15.859 11.984 1 97.19 306 THR A N 1
ATOM 2414 C CA . THR A 1 306 ? 19.375 15.906 13.32 1 97.19 306 THR A CA 1
ATOM 2415 C C . THR A 1 306 ? 18.281 15.844 14.383 1 97.19 306 THR A C 1
ATOM 2417 O O . THR A 1 306 ? 17.094 15.961 14.062 1 97.19 306 THR A O 1
ATOM 2420 N N . ASP A 1 307 ? 18.672 15.711 15.609 1 96.25 307 ASP A N 1
ATOM 2421 C CA . ASP A 1 307 ? 17.688 15.641 16.688 1 96.25 307 ASP A CA 1
ATOM 2422 C C . ASP A 1 307 ? 17.484 17 17.344 1 96.25 307 ASP A C 1
ATOM 2424 O O . ASP A 1 307 ? 16.766 17.125 18.344 1 96.25 307 ASP A O 1
ATOM 2428 N N . THR A 1 308 ? 18.062 18 16.75 1 95.44 308 THR A N 1
ATOM 2429 C CA . THR A 1 308 ? 17.891 19.359 17.281 1 95.44 308 THR A CA 1
ATOM 2430 C C . THR A 1 308 ? 16.531 19.922 16.875 1 95.44 308 THR A C 1
ATOM 2432 O O . THR A 1 308 ? 15.883 19.406 15.953 1 95.44 308 THR A O 1
ATOM 2435 N N . VAL A 1 309 ? 16.078 20.906 17.594 1 96.44 309 VAL A N 1
ATOM 2436 C CA . VAL A 1 309 ? 14.859 21.641 17.281 1 96.44 309 VAL A CA 1
ATOM 2437 C C . VAL A 1 309 ? 15.164 23.141 17.172 1 96.44 309 VAL A C 1
ATOM 2439 O O . VAL A 1 309 ? 15.586 23.766 18.156 1 96.44 309 VAL A O 1
ATOM 2442 N N . PRO A 1 310 ? 15.094 23.75 16.141 1 96.75 310 PRO A N 1
ATOM 2443 C CA . PRO A 1 310 ? 14.602 23.203 14.867 1 96.75 310 PRO A CA 1
ATOM 2444 C C . PRO A 1 310 ? 15.633 22.312 14.164 1 96.75 310 PRO A C 1
ATOM 2446 O O . PRO A 1 310 ? 16.797 22.266 14.578 1 96.75 310 PRO A O 1
ATOM 2449 N N . CYS A 1 311 ? 15.148 21.578 13.156 1 97.88 311 CYS A N 1
ATOM 2450 C CA . CYS A 1 311 ? 16.016 20.766 12.32 1 97.88 311 CYS A CA 1
ATOM 2451 C C . CYS A 1 311 ? 15.461 20.656 10.906 1 97.88 311 CYS A C 1
ATOM 2453 O O . CYS A 1 311 ? 14.328 21.078 10.641 1 97.88 311 CYS A O 1
ATOM 2455 N N . SER A 1 312 ? 16.344 20.25 9.984 1 98.38 312 SER A N 1
ATOM 2456 C CA . SER A 1 312 ? 15.875 19.844 8.664 1 98.38 312 SER A CA 1
ATOM 2457 C C . SER A 1 312 ? 15.195 18.469 8.727 1 98.38 312 SER A C 1
ATOM 2459 O O . SER A 1 312 ? 15.57 17.625 9.539 1 98.38 312 SER A O 1
ATOM 2461 N N . PHE A 1 313 ? 14.156 18.281 7.855 1 98.69 313 PHE A N 1
ATOM 2462 C CA . PHE A 1 313 ? 13.492 16.984 7.758 1 98.69 313 PHE A CA 1
ATOM 2463 C C . PHE A 1 313 ? 12.812 16.828 6.402 1 98.69 313 PHE A C 1
ATOM 2465 O O . PHE A 1 313 ? 12.68 17.797 5.652 1 98.69 313 PHE A O 1
ATOM 2472 N N . PHE A 1 314 ? 12.469 15.664 6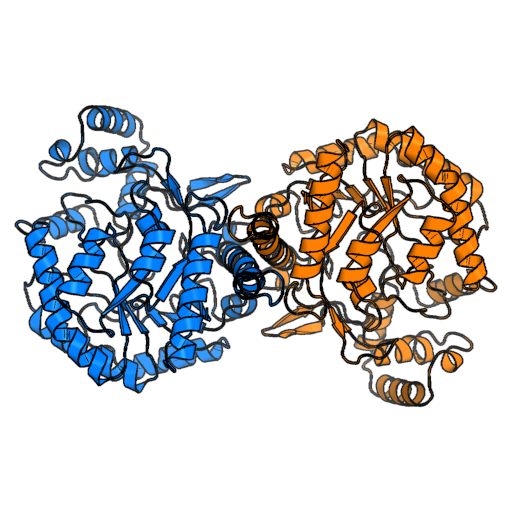.039 1 98.38 314 PHE A N 1
ATOM 2473 C CA . PHE A 1 314 ? 11.703 15.406 4.828 1 98.38 314 PHE A CA 1
ATOM 2474 C C . PHE A 1 314 ? 10.609 14.383 5.086 1 98.38 314 PHE A C 1
ATOM 2476 O O . PHE A 1 314 ? 10.68 13.617 6.055 1 98.38 314 PHE A O 1
ATOM 2483 N N . GLU A 1 315 ? 9.539 14.484 4.316 1 98.31 315 GLU A N 1
ATOM 2484 C CA . GLU A 1 315 ? 8.453 13.516 4.359 1 98.31 315 GLU A CA 1
ATOM 2485 C C . GLU A 1 315 ? 8.93 12.141 3.887 1 98.31 315 GLU A C 1
ATOM 2487 O O . GLU A 1 315 ? 9.125 11.922 2.688 1 98.31 315 GLU A O 1
ATOM 2492 N N . ASP A 1 316 ? 9.086 11.242 4.781 1 98.38 316 ASP A N 1
ATOM 2493 C CA . ASP A 1 316 ? 9.539 9.898 4.445 1 98.38 316 ASP A CA 1
ATOM 2494 C C . ASP A 1 316 ? 8.359 8.953 4.242 1 98.38 316 ASP A C 1
ATOM 2496 O O . ASP A 1 316 ? 7.203 9.359 4.367 1 98.38 316 ASP A O 1
ATOM 2500 N N . GLU A 1 317 ? 8.672 7.73 3.805 1 98 317 GLU A N 1
ATOM 2501 C CA . GLU A 1 317 ? 7.641 6.703 3.688 1 98 317 GLU A CA 1
ATOM 2502 C C . GLU A 1 317 ? 6.996 6.406 5.039 1 98 317 GLU A C 1
ATOM 2504 O O . GLU A 1 317 ? 7.625 6.59 6.086 1 98 317 GLU A O 1
ATOM 2509 N N . HIS A 1 318 ? 5.793 5.91 5.062 1 98.56 318 HIS A N 1
ATOM 2510 C CA . HIS A 1 318 ? 4.953 5.801 6.254 1 98.56 318 HIS A CA 1
ATOM 2511 C C . HIS A 1 318 ? 5.57 4.859 7.281 1 98.56 318 HIS A C 1
ATOM 2513 O O . HIS A 1 318 ? 5.359 5.023 8.484 1 98.56 318 HIS A O 1
ATOM 2519 N N . LEU A 1 319 ? 6.414 3.898 6.828 1 98.31 319 LEU A N 1
ATOM 2520 C CA . LEU A 1 319 ? 6.984 2.949 7.773 1 98.31 319 LEU A CA 1
ATOM 2521 C C . LEU A 1 319 ? 8.453 3.258 8.031 1 98.31 319 LEU A C 1
ATOM 2523 O O . LEU A 1 319 ? 9.094 2.615 8.867 1 98.31 319 LEU A O 1
ATOM 2527 N N . GLU A 1 320 ? 9.055 4.195 7.328 1 96.81 320 GLU A N 1
ATOM 2528 C CA . GLU A 1 320 ? 10.508 4.316 7.336 1 96.81 320 GLU A CA 1
ATOM 2529 C C . GLU A 1 320 ? 10.953 5.574 8.078 1 96.81 320 GLU A C 1
ATOM 2531 O O . GLU A 1 320 ? 12.148 5.754 8.344 1 96.81 320 GLU A O 1
ATOM 2536 N N . GLY A 1 321 ? 10.055 6.438 8.484 1 96.88 321 GLY A N 1
ATOM 2537 C CA . GLY A 1 321 ? 10.422 7.629 9.234 1 96.88 321 GLY A CA 1
ATOM 2538 C C . GLY A 1 321 ? 10.672 7.355 10.703 1 96.88 321 GLY A C 1
ATOM 2539 O O . GLY A 1 321 ? 10.891 6.207 11.102 1 96.88 321 GLY A O 1
ATOM 2540 N N . GLY A 1 322 ? 10.812 8.375 11.461 1 97.19 322 GLY A N 1
ATOM 2541 C CA . GLY A 1 322 ? 11.25 8.289 12.844 1 97.19 322 GLY A CA 1
ATOM 2542 C C . GLY A 1 322 ? 10.156 7.824 13.789 1 97.19 322 GLY A C 1
ATOM 2543 O O . GLY A 1 322 ? 10.438 7.395 14.906 1 97.19 322 GLY A O 1
ATOM 2544 N N . THR A 1 323 ? 8.922 7.84 13.398 1 98.12 323 THR A N 1
ATOM 2545 C CA . THR A 1 323 ? 7.805 7.5 14.266 1 98.12 323 THR A CA 1
ATOM 2546 C C . THR A 1 323 ? 7.512 6.004 14.211 1 98.12 323 THR A C 1
ATOM 2548 O O . THR A 1 323 ? 7.441 5.418 13.133 1 98.12 323 THR A O 1
ATOM 2551 N N . ASP A 1 324 ? 7.426 5.355 15.352 1 98.31 324 ASP A N 1
ATOM 2552 C CA . ASP A 1 324 ? 6.969 3.971 15.461 1 98.31 324 ASP A CA 1
ATOM 2553 C C . ASP A 1 324 ? 5.477 3.859 15.148 1 98.31 324 ASP A C 1
ATOM 2555 O O . ASP A 1 324 ? 4.645 3.936 16.047 1 98.31 324 ASP A O 1
ATOM 2559 N N . MET A 1 325 ? 5.16 3.627 13.914 1 98.81 325 MET A N 1
ATOM 2560 C CA . MET A 1 325 ? 3.777 3.637 13.453 1 98.81 325 MET A CA 1
ATOM 2561 C C . MET A 1 325 ? 2.98 2.502 14.086 1 98.81 325 MET A C 1
ATOM 2563 O O . MET A 1 325 ? 1.793 2.66 14.375 1 98.81 325 MET A O 1
ATOM 2567 N N . VAL A 1 326 ? 3.605 1.335 14.281 1 98.81 326 VAL A N 1
ATOM 2568 C CA . VAL A 1 326 ? 2.926 0.204 14.906 1 98.81 326 VAL A CA 1
ATOM 2569 C C . VAL A 1 326 ? 2.457 0.588 16.312 1 98.81 326 VAL A C 1
ATOM 2571 O O . VAL A 1 326 ? 1.302 0.356 16.672 1 98.81 326 VAL A O 1
ATOM 2574 N N . ALA A 1 327 ? 3.297 1.21 17.078 1 98.81 327 ALA A N 1
ATOM 2575 C CA . ALA A 1 327 ? 2.967 1.593 18.438 1 98.81 327 ALA A CA 1
ATOM 2576 C C . ALA A 1 327 ? 1.855 2.639 18.469 1 98.81 327 ALA A C 1
ATOM 2578 O O . ALA A 1 327 ? 0.966 2.588 19.328 1 98.81 327 ALA A O 1
ATOM 2579 N N . VAL A 1 328 ? 1.93 3.594 17.562 1 98.88 328 VAL A N 1
ATOM 2580 C CA . VAL A 1 328 ? 0.9 4.625 17.5 1 98.88 328 VAL A CA 1
ATOM 2581 C C . VAL A 1 328 ? -0.45 3.99 17.188 1 98.88 328 VAL A C 1
ATOM 2583 O O . VAL A 1 328 ? -1.448 4.27 17.844 1 98.88 328 VAL A O 1
ATOM 2586 N N . ILE A 1 329 ? -0.47 3.141 16.172 1 98.88 329 ILE A N 1
ATOM 2587 C CA . ILE A 1 329 ? -1.723 2.52 15.75 1 98.88 329 ILE A CA 1
ATOM 2588 C C . ILE A 1 329 ? -2.23 1.593 16.859 1 98.88 329 ILE A C 1
ATOM 2590 O O . ILE A 1 329 ? -3.439 1.494 17.078 1 98.88 329 ILE A O 1
ATOM 2594 N N . ALA A 1 330 ? -1.321 0.936 17.562 1 98.69 330 ALA A N 1
ATOM 2595 C CA . ALA A 1 330 ? -1.725 0.11 18.688 1 98.69 330 ALA A CA 1
ATOM 2596 C C . ALA A 1 330 ? -2.477 0.935 19.734 1 98.69 330 ALA A C 1
ATOM 2598 O O . ALA A 1 330 ? -3.502 0.497 20.266 1 98.69 330 ALA A O 1
ATOM 2599 N N . ALA A 1 331 ? -1.97 2.133 20.047 1 98.69 331 ALA A N 1
ATOM 2600 C CA . ALA A 1 331 ? -2.635 3.02 21 1 98.69 331 ALA A CA 1
ATOM 2601 C C . ALA A 1 331 ? -4.027 3.402 20.5 1 98.69 331 ALA A C 1
ATOM 2603 O O . ALA A 1 331 ? -4.98 3.436 21.281 1 98.69 331 ALA A O 1
ATOM 2604 N N . LEU A 1 332 ? -4.156 3.65 19.25 1 98.69 332 LEU A N 1
ATOM 2605 C CA . LEU A 1 332 ? -5.426 4.086 18.672 1 98.69 332 LEU A CA 1
ATOM 2606 C C . LEU A 1 332 ? -6.445 2.953 18.688 1 98.69 332 LEU A C 1
ATOM 2608 O O . LEU A 1 332 ? -7.617 3.172 19 1 98.69 332 LEU A O 1
ATOM 2612 N N . ILE A 1 333 ? -6.012 1.782 18.297 1 98.19 333 ILE A N 1
ATOM 2613 C CA . ILE A 1 333 ? -6.895 0.622 18.281 1 98.19 333 ILE A CA 1
ATOM 2614 C C . ILE A 1 333 ? -7.367 0.309 19.703 1 98.19 333 ILE A C 1
ATOM 2616 O O . ILE A 1 333 ? -8.539 -0.031 19.906 1 98.19 333 ILE A O 1
ATOM 2620 N N . THR A 1 334 ? -6.449 0.387 20.625 1 98.06 334 THR A N 1
ATOM 2621 C CA . THR A 1 334 ? -6.801 0.189 22.031 1 98.06 334 THR A CA 1
ATOM 2622 C C . THR A 1 334 ? -7.859 1.196 22.469 1 98.06 334 THR A C 1
ATOM 2624 O O . THR A 1 334 ? -8.828 0.833 23.141 1 98.06 334 THR A O 1
ATOM 2627 N N . GLU A 1 335 ? -7.688 2.398 22.109 1 98.5 335 GLU A N 1
ATOM 2628 C CA . GLU A 1 335 ? -8.648 3.441 22.453 1 98.5 335 GLU A CA 1
ATOM 2629 C C . GLU A 1 335 ? -10.008 3.164 21.812 1 98.5 335 GLU A C 1
ATOM 2631 O O . GLU A 1 335 ? -11.047 3.346 22.453 1 98.5 335 GLU A O 1
ATOM 2636 N N . GLU A 1 336 ? -10.016 2.771 20.562 1 98.44 336 GLU A N 1
ATOM 2637 C CA . GLU A 1 336 ? -11.273 2.455 19.906 1 98.44 336 GLU A CA 1
ATOM 2638 C C . GLU A 1 336 ? -12.023 1.346 20.641 1 98.44 336 GLU A C 1
ATOM 2640 O O . GLU A 1 336 ? -13.25 1.394 20.75 1 98.44 336 GLU A O 1
ATOM 2645 N N . ALA A 1 337 ? -11.289 0.358 21.062 1 97.31 337 ALA A N 1
ATOM 2646 C CA . ALA A 1 337 ? -11.898 -0.726 21.828 1 97.31 337 ALA A CA 1
ATOM 2647 C C . ALA A 1 337 ? -12.539 -0.2 23.109 1 97.31 337 ALA A C 1
ATOM 2649 O O . ALA A 1 337 ? -13.648 -0.595 23.469 1 97.31 337 ALA A O 1
ATOM 2650 N N . ARG A 1 338 ? -11.82 0.65 23.797 1 97.69 338 ARG A N 1
ATOM 2651 C CA . ARG A 1 338 ? -12.359 1.25 25.016 1 97.69 338 ARG A CA 1
ATOM 2652 C C . ARG A 1 338 ? -13.625 2.043 24.734 1 97.69 338 ARG A C 1
ATOM 2654 O O . ARG A 1 338 ? -14.633 1.902 25.438 1 97.69 338 ARG A O 1
ATOM 2661 N N . ARG A 1 339 ? -13.57 2.912 23.656 1 98.19 339 ARG A N 1
ATOM 2662 C CA . ARG A 1 339 ? -14.734 3.707 23.281 1 98.19 339 ARG A CA 1
ATOM 2663 C C . ARG A 1 339 ? -15.93 2.812 22.969 1 98.19 339 ARG A C 1
ATOM 2665 O O . ARG A 1 339 ? -17.062 3.129 23.344 1 98.19 339 ARG A O 1
ATOM 2672 N N . ARG A 1 340 ? -15.68 1.778 22.25 1 97.62 340 ARG A N 1
ATOM 2673 C CA . ARG A 1 340 ? -16.75 0.842 21.906 1 97.62 340 ARG A CA 1
ATOM 2674 C C . ARG A 1 340 ? -17.375 0.245 23.172 1 97.62 340 ARG A C 1
ATOM 2676 O O . ARG A 1 340 ? -18.594 0.125 23.266 1 97.62 340 ARG A O 1
ATOM 2683 N N . ALA A 1 341 ? -16.547 -0.153 24.078 1 97.44 341 ALA A N 1
ATOM 2684 C CA . ALA A 1 341 ? -17.031 -0.731 25.328 1 97.44 341 ALA A CA 1
ATOM 2685 C C . ALA A 1 341 ? -17.891 0.267 26.109 1 97.44 341 ALA A C 1
ATOM 2687 O O . ALA A 1 341 ? -18.828 -0.121 26.797 1 97.44 341 ALA A O 1
ATOM 2688 N N . GLU A 1 342 ? -17.609 1.497 25.891 1 97.5 342 GLU A N 1
ATOM 2689 C CA . GLU A 1 342 ? -18.344 2.551 26.578 1 97.5 342 GLU A CA 1
ATOM 2690 C C . GLU A 1 342 ? -19.609 2.936 25.797 1 97.5 342 GLU A C 1
ATOM 2692 O O . GLU A 1 342 ? -20.422 3.734 26.281 1 97.5 342 GLU A O 1
ATOM 2697 N N . GLY A 1 343 ? -19.703 2.426 24.609 1 97.44 343 GLY A N 1
ATOM 2698 C CA . GLY A 1 343 ? -20.875 2.711 23.797 1 97.44 343 GLY A CA 1
ATOM 2699 C C . GLY A 1 343 ? -20.812 4.066 23.125 1 97.44 343 GLY A C 1
ATOM 2700 O O . GLY A 1 343 ? -21.844 4.637 22.766 1 97.44 343 GLY A O 1
ATOM 2701 N N . ARG A 1 344 ? -19.578 4.543 22.922 1 96.44 344 ARG A N 1
ATOM 2702 C CA . ARG A 1 344 ? -19.438 5.84 22.281 1 96.44 344 ARG A CA 1
ATOM 2703 C C . ARG A 1 344 ? -19.75 5.742 20.781 1 96.44 344 ARG A C 1
ATOM 2705 O O . ARG A 1 344 ? -19.328 4.793 20.125 1 96.44 344 ARG A O 1
ATOM 2712 N N . ASP A 1 345 ? -20.422 6.758 20.281 1 94.94 345 ASP A N 1
ATOM 2713 C CA . ASP A 1 345 ? -20.734 6.812 18.859 1 94.94 345 ASP A CA 1
ATOM 2714 C C . ASP A 1 345 ? -19.469 7.051 18.031 1 94.94 345 ASP A C 1
ATOM 2716 O O . ASP A 1 345 ? -19.391 6.602 16.891 1 94.94 345 ASP A O 1
ATOM 2720 N N . ASP A 1 346 ? -18.562 7.762 18.625 1 96.81 346 ASP A N 1
ATOM 2721 C CA . ASP A 1 346 ? -17.344 8.117 17.906 1 96.81 346 ASP A CA 1
ATOM 2722 C C . ASP A 1 346 ? -16.234 7.109 18.188 1 96.81 346 ASP A C 1
ATOM 2724 O O . ASP A 1 346 ? -15.07 7.484 18.328 1 96.81 346 ASP A O 1
ATOM 2728 N N . HIS A 1 347 ? -16.578 5.824 18.344 1 97.5 347 HIS A N 1
ATOM 2729 C CA . HIS A 1 347 ? -15.609 4.801 18.719 1 97.5 347 HIS A CA 1
ATOM 2730 C C . HIS A 1 347 ? -14.656 4.5 17.562 1 97.5 347 HIS A C 1
ATOM 2732 O O . HIS A 1 347 ? -13.555 3.998 17.781 1 97.5 347 HIS A O 1
ATOM 2738 N N . THR A 1 348 ? -15.047 4.754 16.328 1 98.06 348 THR A N 1
ATOM 2739 C CA . THR A 1 348 ? -14.148 4.605 15.18 1 98.06 348 THR A CA 1
ATOM 2740 C C . THR A 1 348 ? -13.484 5.938 14.836 1 98.06 348 THR A C 1
ATOM 2742 O O . THR A 1 348 ? -14.164 6.906 14.492 1 98.06 348 THR A O 1
ATOM 2745 N N . ILE A 1 349 ? -12.211 6.008 14.883 1 98.81 349 ILE A N 1
ATOM 2746 C CA . ILE A 1 349 ? -11.461 7.246 14.695 1 98.81 349 ILE A CA 1
ATOM 2747 C C . ILE A 1 349 ? -11.07 7.398 13.227 1 98.81 349 ILE A C 1
ATOM 2749 O O . ILE A 1 349 ? -10.406 6.527 12.656 1 98.81 349 ILE A O 1
ATOM 2753 N N . PRO A 1 350 ? -11.523 8.477 12.547 1 98.81 350 PRO A N 1
ATOM 2754 C CA . PRO A 1 350 ? -11.07 8.688 11.172 1 98.81 350 PRO A CA 1
ATOM 2755 C C . PRO A 1 350 ? -9.57 8.945 11.086 1 98.81 350 PRO A C 1
ATOM 2757 O O . PRO A 1 350 ? -9.008 9.633 11.938 1 98.81 350 PRO A O 1
ATOM 2760 N N . MET A 1 351 ? -8.977 8.305 10.156 1 98.81 351 MET A N 1
ATOM 2761 C CA . MET A 1 351 ? -7.543 8.438 9.914 1 98.81 351 MET A CA 1
ATOM 2762 C C . MET A 1 351 ? -7.254 8.609 8.43 1 98.81 351 MET A C 1
ATOM 2764 O O . MET A 1 351 ? -7.941 8.023 7.586 1 98.81 351 MET A O 1
ATOM 2768 N N . ARG A 1 352 ? -6.336 9.398 8.055 1 98.69 352 ARG A N 1
ATOM 2769 C CA . ARG A 1 352 ? -5.855 9.461 6.676 1 98.69 352 ARG A CA 1
ATOM 2770 C C . ARG A 1 352 ? -4.336 9.32 6.621 1 98.69 352 ARG A C 1
ATOM 2772 O O . ARG A 1 352 ? -3.637 9.711 7.559 1 98.69 352 ARG A O 1
ATOM 2779 N N . PRO A 1 353 ? -3.76 8.758 5.566 1 98.56 353 PRO A N 1
ATOM 2780 C CA . PRO A 1 353 ? -2.312 8.555 5.473 1 98.56 353 PRO A CA 1
ATOM 2781 C C . PRO A 1 353 ? -1.538 9.859 5.328 1 98.56 353 PRO A C 1
ATOM 2783 O O . PRO A 1 353 ? -0.323 9.891 5.535 1 98.56 353 PRO A O 1
ATOM 2786 N N . ASP A 1 354 ? -2.275 10.898 5.102 1 96.81 354 ASP A N 1
ATOM 2787 C CA . ASP A 1 354 ? -1.879 12.297 4.938 1 96.81 354 ASP A CA 1
ATOM 2788 C C . ASP A 1 354 ? -0.834 12.438 3.832 1 96.81 354 ASP A C 1
ATOM 2790 O O . ASP A 1 354 ? -1.098 12.109 2.672 1 96.81 354 ASP A O 1
ATOM 2794 N N . HIS A 1 355 ? 0.477 12.859 4.086 1 96.94 355 HIS A N 1
ATOM 2795 C CA . HIS A 1 355 ? 1.444 13.117 3.025 1 96.94 355 HIS A CA 1
ATOM 2796 C C . HIS A 1 355 ? 2.113 11.828 2.561 1 96.94 355 HIS A C 1
ATOM 2798 O O . HIS A 1 355 ? 2.389 10.945 3.371 1 96.94 355 HIS A O 1
ATOM 2804 N N . GLY A 1 356 ? 2.309 11.742 1.274 1 97.19 356 GLY A N 1
ATOM 2805 C CA . GLY A 1 356 ? 3.064 10.664 0.661 1 97.19 356 GLY A CA 1
ATOM 2806 C C . GLY A 1 356 ? 4.094 11.148 -0.342 1 97.19 356 GLY A C 1
ATOM 2807 O O . GLY A 1 356 ? 4.098 12.32 -0.717 1 97.19 356 GLY A O 1
ATOM 2808 N N . GLN A 1 357 ? 5.012 10.273 -0.722 1 98.31 357 GLN A N 1
ATOM 2809 C CA . GLN A 1 357 ? 5.996 10.586 -1.755 1 98.31 357 GLN A CA 1
ATOM 2810 C C . GLN A 1 357 ? 5.422 10.359 -3.148 1 98.31 357 GLN A C 1
ATOM 2812 O O . GLN A 1 357 ? 4.594 9.469 -3.348 1 98.31 357 GLN A O 1
ATOM 2817 N N . GLU A 1 358 ? 5.844 11.211 -4.098 1 98.38 358 GLU A N 1
ATOM 2818 C CA . GLU A 1 358 ? 5.504 10.961 -5.492 1 98.38 358 GLU A CA 1
ATOM 2819 C C . GLU A 1 358 ? 6.309 9.789 -6.059 1 98.38 358 GLU A C 1
ATOM 2821 O O . GLU A 1 358 ? 7.539 9.852 -6.125 1 98.38 358 GLU A O 1
ATOM 2826 N N . ILE A 1 359 ? 5.574 8.773 -6.438 1 98.62 359 ILE A N 1
ATOM 2827 C CA . ILE A 1 359 ? 6.199 7.578 -7.008 1 98.62 359 ILE A CA 1
ATOM 2828 C C . ILE A 1 359 ? 5.414 7.125 -8.234 1 98.62 359 ILE A C 1
ATOM 2830 O O . ILE A 1 359 ? 4.242 7.469 -8.398 1 98.62 359 ILE A O 1
ATOM 2834 N N . LEU A 1 360 ? 6.094 6.344 -9.125 1 98.12 360 LEU A N 1
ATOM 2835 C CA . LEU A 1 360 ? 5.469 5.781 -10.32 1 98.12 360 LEU A CA 1
ATOM 2836 C C . LEU A 1 360 ? 4.75 6.867 -11.117 1 98.12 360 LEU A C 1
ATOM 2838 O O . LEU A 1 360 ? 5.348 7.891 -11.461 1 98.12 360 LEU A O 1
ATOM 2842 N N . ASP A 1 361 ? 3.471 6.707 -11.422 1 97.88 361 ASP A N 1
ATOM 2843 C CA . ASP A 1 361 ? 2.744 7.609 -12.312 1 97.88 361 ASP A CA 1
ATOM 2844 C C . ASP A 1 361 ? 2.484 8.953 -11.633 1 97.88 361 ASP A C 1
ATOM 2846 O O . ASP A 1 361 ? 2.139 9.93 -12.297 1 97.88 361 ASP A O 1
ATOM 2850 N N . ASP A 1 362 ? 2.658 9.086 -10.32 1 98.25 362 ASP A N 1
ATOM 2851 C CA . ASP A 1 362 ? 2.555 10.367 -9.625 1 98.25 362 ASP A CA 1
ATOM 2852 C C . ASP A 1 362 ? 3.527 11.391 -10.211 1 98.25 362 ASP A C 1
ATOM 2854 O O . ASP A 1 362 ? 3.236 12.586 -10.242 1 98.25 362 ASP A O 1
ATOM 2858 N N . LEU A 1 363 ? 4.664 10.844 -10.602 1 97.44 363 LEU A N 1
ATOM 2859 C CA . LEU A 1 363 ? 5.766 11.703 -11.023 1 97.44 363 LEU A CA 1
ATOM 2860 C C . LEU A 1 363 ? 5.363 12.555 -12.219 1 97.44 363 LEU A C 1
ATOM 2862 O O . LEU A 1 363 ? 5.93 13.625 -12.445 1 97.44 363 LEU A O 1
ATOM 2866 N N . THR A 1 364 ? 4.375 12.141 -12.93 1 95.56 364 THR A N 1
ATOM 2867 C CA . THR A 1 364 ? 3.963 12.898 -14.109 1 95.56 364 THR A CA 1
ATOM 2868 C C . THR A 1 364 ? 2.521 13.383 -13.969 1 95.56 364 THR A C 1
ATOM 2870 O O . THR A 1 364 ? 2.045 14.172 -14.781 1 95.56 364 THR A O 1
ATOM 2873 N N . ARG A 1 365 ? 1.803 12.961 -12.945 1 93 365 ARG A N 1
ATOM 2874 C CA . ARG A 1 365 ? 0.391 13.273 -12.758 1 93 365 ARG A CA 1
ATOM 2875 C C . ARG A 1 365 ? 0.207 14.742 -12.375 1 93 365 ARG A C 1
ATOM 2877 O O . ARG A 1 365 ? -0.803 15.359 -12.727 1 93 365 ARG A O 1
ATOM 2884 N N . GLY A 1 366 ? 1.097 15.305 -11.625 1 90.31 366 GLY A N 1
ATOM 2885 C CA . GLY A 1 366 ? 1.052 16.703 -11.25 1 90.31 366 GLY A CA 1
ATOM 2886 C C . GLY A 1 366 ? 0.1 16.984 -10.109 1 90.31 366 GLY A C 1
ATOM 2887 O O . GLY A 1 366 ? -0.473 18.078 -10.023 1 90.31 366 GLY A O 1
ATOM 2888 N N . ALA A 1 367 ? -0.125 16.109 -9.195 1 91.69 367 ALA A N 1
ATOM 2889 C CA . ALA A 1 367 ? -0.96 16.312 -8.016 1 91.69 367 ALA A CA 1
ATOM 2890 C C . ALA A 1 367 ? -0.295 17.281 -7.035 1 91.69 367 ALA A C 1
ATOM 2892 O O . ALA A 1 367 ? 0.886 17.609 -7.18 1 91.69 367 ALA A O 1
ATOM 2893 N N . GLN A 1 368 ? -1.163 17.844 -6.09 1 92.06 368 GLN A N 1
ATOM 2894 C CA . GLN A 1 368 ? -0.646 18.703 -5.035 1 92.06 368 GLN A CA 1
ATOM 2895 C C . GLN A 1 368 ? 0.508 18.047 -4.293 1 92.06 368 GLN A C 1
ATOM 2897 O O . GLN A 1 368 ? 0.413 16.875 -3.902 1 92.06 368 GLN A O 1
ATOM 2902 N N . PRO A 1 369 ? 1.656 18.812 -4.148 1 92.25 369 PRO A N 1
ATOM 2903 C CA . PRO A 1 369 ? 2.768 18.219 -3.4 1 92.25 369 PRO A CA 1
ATOM 2904 C C . PRO A 1 369 ? 2.338 17.672 -2.037 1 92.25 369 PRO A C 1
ATOM 2906 O O . PRO A 1 369 ? 1.587 18.328 -1.316 1 92.25 369 PRO A O 1
ATOM 2909 N N . GLY A 1 370 ? 2.754 16.516 -1.756 1 94.75 370 GLY A N 1
ATOM 2910 C CA . GLY A 1 370 ? 2.412 15.875 -0.495 1 94.75 370 GLY A CA 1
ATOM 2911 C C . GLY A 1 370 ? 1.155 15.031 -0.574 1 94.75 370 GLY A C 1
ATOM 2912 O O . GLY A 1 370 ? 0.892 14.211 0.312 1 94.75 370 GLY A O 1
ATOM 2913 N N . TYR A 1 371 ? 0.448 15.234 -1.68 1 96.94 371 TYR A N 1
ATOM 2914 C CA . TYR A 1 371 ? -0.833 14.547 -1.766 1 96.94 371 TYR A CA 1
ATOM 2915 C C . TYR A 1 371 ? -0.947 13.766 -3.07 1 96.94 371 TYR A C 1
ATOM 2917 O O . TYR A 1 371 ? -1.946 13.883 -3.785 1 96.94 371 TYR A O 1
ATOM 2925 N N . PRO A 1 372 ? 0.093 12.969 -3.414 1 98 372 PRO A N 1
ATOM 2926 C CA . PRO A 1 372 ? 0.012 12.117 -4.605 1 98 372 PRO A CA 1
ATOM 2927 C C . PRO A 1 372 ? -0.955 10.945 -4.43 1 98 372 PRO A C 1
ATOM 2929 O O . PRO A 1 372 ? -1.288 10.578 -3.299 1 98 372 PRO A O 1
ATOM 2932 N N . ALA A 1 373 ? -1.445 10.43 -5.516 1 98.5 373 ALA A N 1
ATOM 2933 C CA . ALA A 1 373 ? -2.375 9.305 -5.465 1 98.5 373 ALA A CA 1
ATOM 2934 C C . ALA A 1 373 ? -1.669 8.023 -5.016 1 98.5 373 ALA A C 1
ATOM 2936 O O . ALA A 1 373 ? -2.061 7.41 -4.023 1 98.5 373 ALA A O 1
ATOM 2937 N N . ILE A 1 374 ? -0.613 7.676 -5.672 1 98.81 374 ILE A N 1
ATOM 2938 C CA . ILE A 1 374 ? 0.003 6.363 -5.496 1 98.81 374 ILE A CA 1
ATOM 2939 C C . ILE A 1 374 ? 0.835 6.355 -4.215 1 98.81 374 ILE A C 1
ATOM 2941 O O . ILE A 1 374 ? 0.839 5.367 -3.477 1 98.81 374 ILE A O 1
ATOM 2945 N N . GLY A 1 375 ? 1.538 7.418 -3.928 1 98.62 375 GLY A N 1
ATOM 2946 C CA . GLY A 1 375 ? 2.285 7.508 -2.684 1 98.62 375 GLY A CA 1
ATOM 2947 C C . GLY A 1 375 ? 1.41 7.367 -1.451 1 98.62 375 GLY A C 1
ATOM 2948 O O . GLY A 1 375 ? 1.771 6.664 -0.505 1 98.62 375 GLY A O 1
ATOM 2949 N N . ARG A 1 376 ? 0.276 8.031 -1.459 1 98.81 376 ARG A N 1
ATOM 2950 C CA . ARG A 1 376 ? -0.638 7.93 -0.326 1 98.81 376 ARG A CA 1
ATOM 2951 C C . ARG A 1 376 ? -1.31 6.562 -0.287 1 98.81 376 ARG A C 1
ATOM 2953 O O . ARG A 1 376 ? -1.587 6.031 0.791 1 98.81 376 ARG A O 1
ATOM 2960 N N . LEU A 1 377 ? -1.603 6.035 -1.474 1 98.88 377 LEU A N 1
ATOM 2961 C CA . LEU A 1 377 ? -2.127 4.676 -1.529 1 98.88 377 LEU A CA 1
ATOM 2962 C C . LEU A 1 377 ? -1.165 3.693 -0.865 1 98.88 377 LEU A C 1
ATOM 2964 O O . LEU A 1 377 ? -1.587 2.832 -0.091 1 98.88 377 LEU A O 1
ATOM 2968 N N . LYS A 1 378 ? 0.132 3.793 -1.171 1 98.81 378 LYS A N 1
ATOM 2969 C CA . LYS A 1 378 ? 1.14 2.932 -0.556 1 98.81 378 LYS A CA 1
ATOM 2970 C C . LYS A 1 378 ? 1.13 3.072 0.963 1 98.81 378 LYS A C 1
ATOM 2972 O O . LYS A 1 378 ? 1.159 2.074 1.685 1 98.81 378 LYS A O 1
ATOM 2977 N N . GLY A 1 379 ? 1.099 4.297 1.41 1 98.81 379 GLY A N 1
ATOM 2978 C CA . GLY A 1 379 ? 1.041 4.539 2.844 1 98.81 379 GLY A CA 1
ATOM 2979 C C . GLY A 1 379 ? -0.193 3.949 3.498 1 98.81 379 GLY A C 1
ATOM 2980 O O . GLY A 1 379 ? -0.093 3.268 4.52 1 98.81 379 GLY A O 1
ATOM 2981 N N . LEU A 1 380 ? -1.364 4.23 2.912 1 98.88 380 LEU A N 1
ATOM 2982 C CA . LEU A 1 380 ? -2.619 3.717 3.453 1 98.88 380 LEU A CA 1
ATOM 2983 C C . LEU A 1 380 ? -2.594 2.195 3.533 1 98.88 380 LEU A C 1
ATOM 2985 O O . LEU A 1 380 ? -3.061 1.612 4.512 1 98.88 380 LEU A O 1
ATOM 2989 N N . ALA A 1 381 ? -2.053 1.599 2.492 1 98.88 381 ALA A N 1
ATOM 2990 C CA . ALA A 1 381 ? -1.965 0.142 2.434 1 98.88 381 ALA A CA 1
ATOM 2991 C C . ALA A 1 381 ? -1.071 -0.398 3.549 1 98.88 381 ALA A C 1
ATOM 2993 O O . ALA A 1 381 ? -1.426 -1.37 4.219 1 98.88 381 ALA A O 1
ATOM 2994 N N . GLU A 1 382 ? 0.096 0.185 3.729 1 98.88 382 GLU A N 1
ATOM 2995 C CA . GLU A 1 382 ? 1 -0.223 4.801 1 98.88 382 GLU A CA 1
ATOM 2996 C C . GLU A 1 382 ? 0.326 -0.109 6.164 1 98.88 382 GLU A C 1
ATOM 2998 O O . GLU A 1 382 ? 0.419 -1.021 6.988 1 98.88 382 GLU A O 1
ATOM 3003 N N . LEU A 1 383 ? -0.34 0.973 6.379 1 98.94 383 LEU A N 1
ATOM 3004 C CA . LEU A 1 383 ? -1.029 1.221 7.641 1 98.94 383 LEU A CA 1
ATOM 3005 C C . LEU A 1 383 ? -2.154 0.212 7.852 1 98.94 383 LEU A C 1
ATOM 3007 O O . LEU A 1 383 ? -2.381 -0.245 8.977 1 98.94 383 LEU A O 1
ATOM 3011 N N . ARG A 1 384 ? -2.848 -0.096 6.793 1 98.81 384 ARG A N 1
ATOM 3012 C CA . ARG A 1 384 ? -3.904 -1.1 6.855 1 98.81 384 ARG A CA 1
ATOM 3013 C C . ARG A 1 384 ? -3.346 -2.457 7.27 1 98.81 384 ARG A C 1
ATOM 3015 O O . ARG A 1 384 ? -3.99 -3.197 8.016 1 98.81 384 ARG A O 1
ATOM 3022 N N . GLY A 1 385 ? -2.146 -2.809 6.738 1 98.88 385 GLY A N 1
ATOM 3023 C CA . GLY A 1 385 ? -1.501 -4.043 7.16 1 98.88 385 GLY A CA 1
ATOM 3024 C C . GLY A 1 385 ? -1.216 -4.086 8.648 1 98.88 385 GLY A C 1
ATOM 3025 O O . GLY A 1 385 ? -1.432 -5.113 9.297 1 98.88 385 GLY A O 1
ATOM 3026 N N . ILE A 1 386 ? -0.745 -2.99 9.188 1 98.88 386 ILE A N 1
ATOM 3027 C CA . ILE A 1 386 ? -0.491 -2.893 10.617 1 98.88 386 ILE A CA 1
ATOM 3028 C C . ILE A 1 386 ? -1.793 -3.104 11.383 1 98.88 386 ILE A C 1
ATOM 3030 O O . ILE A 1 386 ? -1.851 -3.918 12.312 1 98.88 386 ILE A O 1
ATOM 3034 N N . GLU A 1 387 ? -2.809 -2.367 11.008 1 98.69 387 GLU A N 1
ATOM 3035 C CA . GLU A 1 387 ? -4.094 -2.42 11.695 1 98.69 387 GLU A CA 1
ATOM 3036 C C . GLU A 1 387 ? -4.684 -3.826 11.656 1 98.69 387 GLU A C 1
ATOM 3038 O O . GLU A 1 387 ? -5.188 -4.32 12.672 1 98.69 387 GLU A O 1
ATOM 3043 N N . ARG A 1 388 ? -4.625 -4.465 10.438 1 98.5 388 ARG A N 1
ATOM 3044 C CA . ARG A 1 388 ? -5.141 -5.82 10.281 1 98.5 388 ARG A CA 1
ATOM 3045 C C . ARG A 1 388 ? -4.453 -6.785 11.242 1 98.5 388 ARG A C 1
ATOM 3047 O O . ARG A 1 388 ? -5.094 -7.668 11.812 1 98.5 388 ARG A O 1
ATOM 3054 N N . THR A 1 389 ? -3.201 -6.625 11.398 1 98.75 389 THR A N 1
ATOM 3055 C CA . THR A 1 389 ? -2.43 -7.508 12.266 1 98.75 389 THR A CA 1
ATOM 3056 C C . THR A 1 389 ? -2.762 -7.25 13.734 1 98.75 389 THR A C 1
ATOM 3058 O O . THR A 1 389 ? -3.027 -8.188 14.492 1 98.75 389 THR A O 1
ATOM 3061 N N . LEU A 1 390 ? -2.768 -5.984 14.133 1 98.56 390 LEU A N 1
ATOM 3062 C CA . LEU A 1 390 ? -3.031 -5.629 15.523 1 98.56 390 LEU A CA 1
ATOM 3063 C C . LEU A 1 390 ? -4.441 -6.043 15.938 1 98.56 390 LEU A C 1
ATOM 3065 O O . LEU A 1 390 ? -4.699 -6.309 17.109 1 98.56 390 LEU A O 1
ATOM 3069 N N . SER A 1 391 ? -5.332 -6.117 15.016 1 97.5 391 SER A N 1
ATOM 3070 C CA . SER A 1 391 ? -6.723 -6.477 15.281 1 97.5 391 SER A CA 1
ATOM 3071 C C . SER A 1 391 ? -6.945 -7.977 15.125 1 97.5 391 SER A C 1
ATOM 3073 O O . SER A 1 391 ? -8.07 -8.461 15.266 1 97.5 391 SER A O 1
ATOM 3075 N N . HIS A 1 392 ? -5.945 -8.719 14.734 1 97.44 392 HIS A N 1
ATOM 3076 C CA . HIS A 1 392 ? -6.055 -10.156 14.492 1 97.44 392 HIS A CA 1
ATOM 3077 C C . HIS A 1 392 ? -6.316 -10.914 15.789 1 97.44 392 HIS A C 1
ATOM 3079 O O . HIS A 1 392 ? -5.695 -10.625 16.812 1 97.44 392 HIS A O 1
ATOM 3085 N N . GLY A 1 393 ? -7.207 -11.836 15.812 1 94.94 393 GLY A N 1
ATOM 3086 C CA . GLY A 1 393 ? -7.625 -12.562 17 1 94.94 393 GLY A CA 1
ATOM 3087 C C . GLY A 1 393 ? -6.488 -13.305 17.672 1 94.94 393 GLY A C 1
ATOM 3088 O O . GLY A 1 393 ? -6.422 -13.359 18.906 1 94.94 393 GLY A O 1
ATOM 3089 N N . ARG A 1 394 ? -5.539 -13.812 16.938 1 93.81 394 ARG A N 1
ATOM 3090 C CA . ARG A 1 394 ? -4.48 -14.656 17.469 1 93.81 394 ARG A CA 1
ATOM 3091 C C . ARG A 1 394 ? -3.17 -13.891 17.594 1 93.81 394 ARG A C 1
ATOM 3093 O O . ARG A 1 394 ? -2.387 -14.117 18.516 1 93.81 394 ARG A O 1
ATOM 3100 N N . PHE A 1 395 ? -2.951 -12.914 16.703 1 95.19 395 PHE A N 1
ATOM 3101 C CA . PHE A 1 395 ? -1.625 -12.32 16.594 1 95.19 395 PHE A CA 1
ATOM 3102 C C . PHE A 1 395 ? -1.67 -10.836 16.922 1 95.19 395 PHE A C 1
ATOM 3104 O O . PHE A 1 395 ? -0.665 -10.133 16.797 1 95.19 395 PHE A O 1
ATOM 3111 N N . GLY A 1 396 ? -2.879 -10.383 17.25 1 95 396 GLY A N 1
ATOM 3112 C CA . GLY A 1 396 ? -3.055 -8.969 17.531 1 95 396 GLY A CA 1
ATOM 3113 C C . GLY A 1 396 ? -3.021 -8.641 19.016 1 95 396 GLY A C 1
ATOM 3114 O O . GLY A 1 396 ? -2.35 -9.328 19.797 1 95 396 GLY A O 1
ATOM 3115 N N . LEU A 1 397 ? -3.635 -7.508 19.453 1 91.06 397 LEU A N 1
ATOM 3116 C CA . LEU A 1 397 ? -3.629 -6.973 20.812 1 91.06 397 LEU A CA 1
ATOM 3117 C C . LEU A 1 397 ? -4.484 -7.832 21.734 1 91.06 397 LEU A C 1
ATOM 3119 O O . LEU A 1 397 ? -4.266 -7.852 22.953 1 91.06 397 LEU A O 1
ATOM 3123 N N . ALA A 1 398 ? -5.641 -8.586 21.344 1 74.12 398 ALA A N 1
ATOM 3124 C CA . ALA A 1 398 ? -6.5 -9.375 22.219 1 74.12 398 ALA A CA 1
ATOM 3125 C C . ALA A 1 398 ? -5.723 -10.531 22.859 1 74.12 398 ALA A C 1
ATOM 3127 O O . ALA A 1 398 ? -6.094 -11.023 23.922 1 74.12 398 ALA A O 1
ATOM 3128 N N . THR A 1 399 ? -4.758 -11.242 22.266 1 59.03 399 THR A N 1
ATOM 3129 C CA . THR A 1 399 ? -4.09 -12.43 22.797 1 59.03 399 THR A CA 1
ATOM 3130 C C . THR A 1 399 ? -3.252 -12.086 24.016 1 59.03 399 THR A C 1
ATOM 3132 O O . THR A 1 399 ? -2.82 -12.977 24.766 1 59.03 399 THR A O 1
ATOM 3135 N N . GLY A 1 400 ? -2.838 -10.984 24.422 1 40.34 400 GLY A N 1
ATOM 3136 C CA . GLY A 1 400 ? -2.002 -10.75 25.594 1 40.34 400 GLY A CA 1
ATOM 3137 C C . GLY A 1 400 ? -2.746 -10.906 26.906 1 40.34 400 GLY A C 1
ATOM 3138 O O . GLY A 1 400 ? -2.139 -10.891 27.984 1 40.34 400 GLY A O 1
ATOM 3139 N N . LYS A 1 401 ? -3.963 -10.57 27.141 1 33.78 401 LYS A N 1
ATOM 3140 C CA . LYS A 1 401 ? -4.547 -10.617 28.484 1 33.78 401 LYS A CA 1
ATOM 3141 C C . LYS A 1 401 ? -4.945 -12.047 28.844 1 33.78 401 LYS A C 1
ATOM 3143 O O . LYS A 1 401 ? -5.566 -12.266 29.891 1 33.78 401 LYS A O 1
ATOM 3148 N N . GLY A 1 402 ? -5.09 -13.016 28.016 1 27.64 402 GLY A N 1
ATOM 3149 C CA . GLY A 1 402 ? -5.355 -14.195 28.828 1 27.64 402 GLY A CA 1
ATOM 3150 C C . GLY A 1 402 ? -4.137 -14.672 29.594 1 27.64 402 GLY A C 1
ATOM 3151 O O . GLY A 1 402 ? -3.002 -14.469 29.156 1 27.64 402 GLY A O 1
ATOM 3152 N N . MET B 1 1 ? 11.008 -11.266 5.582 1 97.81 1 MET B N 1
ATOM 3153 C CA . MET B 1 1 ? 11.07 -11.812 4.23 1 97.81 1 MET B CA 1
ATOM 3154 C C . MET B 1 1 ? 11.773 -10.844 3.283 1 97.81 1 MET B C 1
ATOM 3156 O O . MET B 1 1 ? 11.867 -9.648 3.572 1 97.81 1 MET B O 1
ATOM 3160 N N . ARG B 1 2 ? 12.352 -11.336 2.234 1 98.25 2 ARG B N 1
ATOM 3161 C CA . ARG B 1 2 ? 12.875 -10.477 1.178 1 98.25 2 ARG B CA 1
ATOM 3162 C C . ARG B 1 2 ? 11.789 -10.125 0.167 1 98.25 2 ARG B C 1
ATOM 3164 O O . ARG B 1 2 ? 11.234 -11.008 -0.488 1 98.25 2 ARG B O 1
ATOM 3171 N N . HIS B 1 3 ? 11.469 -8.844 0.11 1 98.69 3 HIS B N 1
ATOM 3172 C CA . HIS B 1 3 ? 10.422 -8.383 -0.794 1 98.69 3 HIS B CA 1
ATOM 3173 C C . HIS B 1 3 ? 10.914 -8.336 -2.234 1 98.69 3 HIS B C 1
ATOM 3175 O O . HIS B 1 3 ? 11.703 -7.457 -2.596 1 98.69 3 HIS B O 1
ATOM 3181 N N . THR B 1 4 ? 10.445 -9.258 -3.029 1 98.88 4 THR B N 1
ATOM 3182 C CA . THR B 1 4 ? 10.852 -9.305 -4.43 1 98.88 4 THR B CA 1
ATOM 3183 C C . THR B 1 4 ? 9.688 -8.945 -5.348 1 98.88 4 THR B C 1
ATOM 3185 O O . THR B 1 4 ? 8.562 -8.75 -4.883 1 98.88 4 THR B O 1
ATOM 3188 N N . TRP B 1 5 ? 9.977 -8.805 -6.645 1 98.81 5 TRP B N 1
ATOM 3189 C CA . TRP B 1 5 ? 9.016 -8.312 -7.625 1 98.81 5 TRP B CA 1
ATOM 3190 C C . TRP B 1 5 ? 9.203 -9.008 -8.969 1 98.81 5 TRP B C 1
ATOM 3192 O O . TRP B 1 5 ? 10.32 -9.062 -9.492 1 98.81 5 TRP B O 1
ATOM 3202 N N . ARG B 1 6 ? 8.141 -9.523 -9.508 1 98.25 6 ARG B N 1
ATOM 3203 C CA . ARG B 1 6 ? 8.211 -10.18 -10.805 1 98.25 6 ARG B CA 1
ATOM 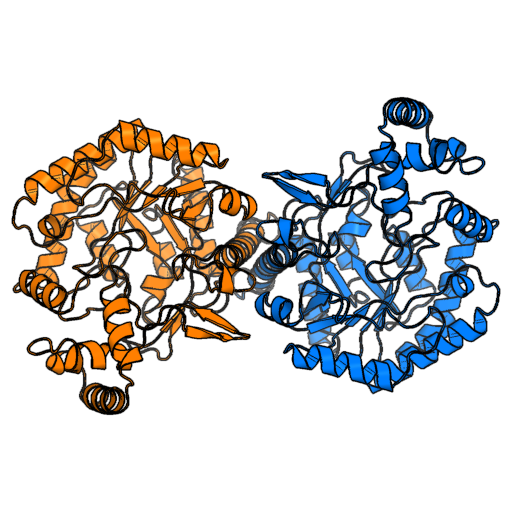3204 C C . ARG B 1 6 ? 8.383 -9.156 -11.93 1 98.25 6 ARG B C 1
ATOM 3206 O O . ARG B 1 6 ? 7.602 -8.211 -12.039 1 98.25 6 ARG B O 1
ATOM 3213 N N . TRP B 1 7 ? 9.367 -9.336 -12.711 1 98.19 7 TRP B N 1
ATOM 3214 C CA . TRP B 1 7 ? 9.648 -8.516 -13.883 1 98.19 7 TRP B CA 1
ATOM 3215 C C . TRP B 1 7 ? 9.867 -9.391 -15.117 1 98.19 7 TRP B C 1
ATOM 3217 O O . TRP B 1 7 ? 10.672 -10.32 -15.094 1 98.19 7 TRP B O 1
ATOM 3227 N N . PHE B 1 8 ? 9.18 -9.117 -16.219 1 95.94 8 PHE B N 1
ATOM 3228 C CA . PHE B 1 8 ? 9.148 -10.008 -17.375 1 95.94 8 PHE B CA 1
ATOM 3229 C C . PHE B 1 8 ? 10.172 -9.578 -18.406 1 95.94 8 PHE B C 1
ATOM 3231 O O . PHE B 1 8 ? 10.078 -9.953 -19.578 1 95.94 8 PHE B O 1
ATOM 3238 N N . GLY B 1 9 ? 11.102 -8.758 -18.016 1 94.94 9 GLY B N 1
ATOM 3239 C CA . GLY B 1 9 ? 12.109 -8.281 -18.953 1 94.94 9 GLY B CA 1
ATOM 3240 C C . GLY B 1 9 ? 11.734 -6.977 -19.625 1 94.94 9 GLY B C 1
ATOM 3241 O O . GLY B 1 9 ? 10.805 -6.293 -19.203 1 94.94 9 GLY B O 1
ATOM 3242 N N . PRO B 1 10 ? 12.406 -6.617 -20.625 1 91.94 10 PRO B N 1
ATOM 3243 C CA . PRO B 1 10 ? 12.281 -5.297 -21.25 1 91.94 10 PRO B CA 1
ATOM 3244 C C . PRO B 1 10 ? 10.883 -5.051 -21.828 1 91.94 10 PRO B C 1
ATOM 3246 O O . PRO B 1 10 ? 10.484 -3.9 -22 1 91.94 10 PRO B O 1
ATOM 3249 N N . VAL B 1 11 ? 10.148 -6.094 -22.078 1 92.5 11 VAL B N 1
ATOM 3250 C CA . VAL B 1 11 ? 8.836 -5.941 -22.688 1 92.5 11 VAL B CA 1
ATOM 3251 C C . VAL B 1 11 ? 7.812 -5.543 -21.625 1 92.5 11 VAL B C 1
ATOM 3253 O O . VAL B 1 11 ? 6.695 -5.133 -21.953 1 92.5 11 VAL B O 1
ATOM 3256 N N . ASP B 1 12 ? 8.227 -5.754 -20.344 1 95.25 12 ASP B N 1
ATOM 3257 C CA . ASP B 1 12 ? 7.32 -5.48 -19.234 1 95.25 12 ASP B CA 1
ATOM 3258 C C . ASP B 1 12 ? 7.02 -3.988 -19.125 1 95.25 12 ASP B C 1
ATOM 3260 O O . ASP B 1 12 ? 7.938 -3.166 -19.094 1 95.25 12 ASP B O 1
ATOM 3264 N N . LYS B 1 13 ? 5.738 -3.654 -19 1 96.44 13 LYS B N 1
ATOM 3265 C CA . LYS B 1 13 ? 5.32 -2.262 -18.875 1 96.44 13 LYS B CA 1
ATOM 3266 C C . LYS B 1 13 ? 5.496 -1.761 -17.453 1 96.44 13 LYS B C 1
ATOM 3268 O O . LYS B 1 13 ? 5.305 -0.575 -17.172 1 96.44 13 LYS B O 1
ATOM 3273 N N . VAL B 1 14 ? 5.824 -2.592 -16.562 1 97.81 14 VAL B N 1
ATOM 3274 C CA . VAL B 1 14 ? 6.23 -2.258 -15.203 1 97.81 14 VAL B CA 1
ATOM 3275 C C . VAL B 1 14 ? 7.742 -2.404 -15.062 1 97.81 14 VAL B C 1
ATOM 3277 O O . VAL B 1 14 ? 8.266 -3.521 -15.023 1 97.81 14 VAL B O 1
ATOM 3280 N N . THR B 1 15 ? 8.422 -1.334 -14.93 1 97.69 15 THR B N 1
ATOM 3281 C CA . THR B 1 15 ? 9.883 -1.334 -15.008 1 97.69 15 THR B CA 1
ATOM 3282 C C . THR B 1 15 ? 10.492 -1.767 -13.672 1 97.69 15 THR B C 1
ATOM 3284 O O . THR B 1 15 ? 9.805 -1.812 -12.656 1 97.69 15 THR B O 1
ATOM 3287 N N . VAL B 1 16 ? 11.797 -2.072 -13.711 1 98.5 16 VAL B N 1
ATOM 3288 C CA . VAL B 1 16 ? 12.531 -2.389 -12.492 1 98.5 16 VAL B CA 1
ATOM 3289 C C . VAL B 1 16 ? 12.539 -1.179 -11.562 1 98.5 16 VAL B C 1
ATOM 3291 O O . VAL B 1 16 ? 12.477 -1.327 -10.344 1 98.5 16 VAL B O 1
ATOM 3294 N N . GLN B 1 17 ? 12.57 0.013 -12.094 1 97.5 17 GLN B N 1
ATOM 3295 C CA . GLN B 1 17 ? 12.508 1.229 -11.289 1 97.5 17 GLN B CA 1
ATOM 3296 C C . GLN B 1 17 ? 11.164 1.348 -10.578 1 97.5 17 GLN B C 1
ATOM 3298 O O . GLN B 1 17 ? 11.102 1.797 -9.43 1 97.5 17 GLN B O 1
ATOM 3303 N N . ASP B 1 18 ? 10.07 1.027 -11.312 1 98.12 18 ASP B N 1
ATOM 3304 C CA . ASP B 1 18 ? 8.758 0.976 -10.672 1 98.12 18 ASP B CA 1
ATOM 3305 C C . ASP B 1 18 ? 8.781 0.049 -9.461 1 98.12 18 ASP B C 1
ATOM 3307 O O . ASP B 1 18 ? 8.258 0.397 -8.398 1 98.12 18 ASP B O 1
ATOM 3311 N N . ALA B 1 19 ? 9.414 -1.11 -9.68 1 98.69 19 ALA B N 1
ATOM 3312 C CA . ALA B 1 19 ? 9.508 -2.09 -8.602 1 98.69 19 ALA B CA 1
ATOM 3313 C C . ALA B 1 19 ? 10.281 -1.518 -7.414 1 98.69 19 ALA B C 1
ATOM 3315 O O . ALA B 1 19 ? 9.875 -1.698 -6.262 1 98.69 19 ALA B O 1
ATOM 3316 N N . ALA B 1 20 ? 11.336 -0.858 -7.711 1 98.44 20 ALA B N 1
ATOM 3317 C CA . ALA B 1 20 ? 12.141 -0.246 -6.66 1 98.44 20 ALA B CA 1
ATOM 3318 C C . ALA B 1 20 ? 11.328 0.78 -5.875 1 98.44 20 ALA B C 1
ATOM 3320 O O . ALA B 1 20 ? 11.375 0.807 -4.641 1 98.44 20 ALA B O 1
ATOM 3321 N N . GLN B 1 21 ? 10.562 1.586 -6.543 1 98.06 21 GLN B N 1
ATOM 3322 C CA . GLN B 1 21 ? 9.742 2.609 -5.898 1 98.06 21 GLN B CA 1
ATOM 3323 C C . GLN B 1 21 ? 8.602 1.982 -5.102 1 98.06 21 GLN B C 1
ATOM 3325 O O . GLN B 1 21 ? 8.125 2.57 -4.133 1 98.06 21 GLN B O 1
ATOM 3330 N N . ALA B 1 22 ? 8.211 0.762 -5.496 1 98.19 22 ALA B N 1
ATOM 3331 C CA . ALA B 1 22 ? 7.188 0.036 -4.754 1 98.19 22 ALA B CA 1
ATOM 3332 C C . ALA B 1 22 ? 7.754 -0.54 -3.459 1 98.19 22 ALA B C 1
ATOM 3334 O O . ALA B 1 22 ? 7.004 -1.021 -2.605 1 98.19 22 ALA B O 1
ATOM 3335 N N . GLY B 1 23 ? 9.031 -0.503 -3.311 1 97.75 23 GLY B N 1
ATOM 3336 C CA . GLY B 1 23 ? 9.664 -0.976 -2.092 1 97.75 23 GLY B CA 1
ATOM 3337 C C . GLY B 1 23 ? 10.258 -2.365 -2.229 1 97.75 23 GLY B C 1
ATOM 3338 O O . GLY B 1 23 ? 10.633 -2.988 -1.232 1 97.75 23 GLY B O 1
ATOM 3339 N N . ALA B 1 24 ? 10.352 -2.869 -3.453 1 98.56 24 ALA B N 1
ATOM 3340 C CA . ALA B 1 24 ? 10.984 -4.168 -3.664 1 98.56 24 ALA B CA 1
ATOM 3341 C C . ALA B 1 24 ? 12.492 -4.094 -3.443 1 98.56 24 ALA B C 1
ATOM 3343 O O . ALA B 1 24 ? 13.094 -3.031 -3.617 1 98.56 24 ALA B O 1
ATOM 3344 N N . GLU B 1 25 ? 13.031 -5.246 -3.09 1 97.94 25 GLU B N 1
ATOM 3345 C CA . GLU B 1 25 ? 14.461 -5.34 -2.811 1 97.94 25 GLU B CA 1
ATOM 3346 C C . GLU B 1 25 ? 15.18 -6.184 -3.863 1 97.94 25 GLU B C 1
ATOM 3348 O O . GLU B 1 25 ? 16.391 -6.098 -4.012 1 97.94 25 GLU B O 1
ATOM 3353 N N . GLY B 1 26 ? 14.445 -7.02 -4.5 1 98.5 26 GLY B N 1
ATOM 3354 C CA . GLY B 1 26 ? 14.977 -7.902 -5.523 1 98.5 26 GLY B CA 1
ATOM 3355 C C . GLY B 1 26 ? 13.984 -8.195 -6.633 1 98.5 26 GLY B C 1
ATOM 3356 O O . GLY B 1 26 ? 12.805 -7.836 -6.531 1 98.5 26 GLY B O 1
ATOM 3357 N N . ILE B 1 27 ? 14.523 -8.781 -7.691 1 98.88 27 ILE B N 1
ATOM 3358 C CA . ILE B 1 27 ? 13.688 -9.039 -8.859 1 98.88 27 ILE B CA 1
ATOM 3359 C C . ILE B 1 27 ? 13.57 -10.539 -9.094 1 98.88 27 ILE B C 1
ATOM 3361 O O . ILE B 1 27 ? 14.547 -11.273 -8.961 1 98.88 27 ILE B O 1
ATOM 3365 N N . VAL B 1 28 ? 12.391 -10.984 -9.344 1 98.88 28 VAL B N 1
ATOM 3366 C CA . VAL B 1 28 ? 12.078 -12.305 -9.883 1 98.88 28 VAL B CA 1
ATOM 3367 C C . VAL B 1 28 ? 11.961 -12.227 -11.406 1 98.88 28 VAL B C 1
ATOM 3369 O O . VAL B 1 28 ? 11.133 -11.477 -11.93 1 98.88 28 VAL B O 1
ATOM 3372 N N . SER B 1 29 ? 12.75 -12.906 -12.117 1 98.5 29 SER B N 1
ATOM 3373 C CA . SER B 1 29 ? 12.727 -12.844 -13.578 1 98.5 29 SER B CA 1
ATOM 3374 C C . SER B 1 29 ? 13.141 -14.18 -14.188 1 98.5 29 SER B C 1
ATOM 3376 O O . SER B 1 29 ? 13.188 -15.195 -13.5 1 98.5 29 SER B O 1
ATOM 3378 N N . ALA B 1 30 ? 13.172 -14.281 -15.484 1 97.75 30 ALA B N 1
ATOM 3379 C CA . ALA B 1 30 ? 13.594 -15.438 -16.281 1 97.75 30 ALA B CA 1
ATOM 3380 C C . ALA B 1 30 ? 14.055 -15.008 -17.672 1 97.75 30 ALA B C 1
ATOM 3382 O O . ALA B 1 30 ? 14.016 -13.82 -18 1 97.75 30 ALA B O 1
ATOM 3383 N N . LEU B 1 31 ? 14.633 -15.906 -18.375 1 97.38 31 LEU B N 1
ATOM 3384 C CA . LEU B 1 31 ? 14.93 -15.688 -19.781 1 97.38 31 LEU B CA 1
ATOM 3385 C C . LEU B 1 31 ? 13.789 -16.172 -20.656 1 97.38 31 LEU B C 1
ATOM 3387 O O . LEU B 1 31 ? 13.898 -17.219 -21.297 1 97.38 31 LEU B O 1
ATOM 3391 N N . HIS B 1 32 ? 12.797 -15.359 -20.75 1 93.19 32 HIS B N 1
ATOM 3392 C CA . HIS B 1 32 ? 11.531 -15.711 -21.375 1 93.19 32 HIS B CA 1
ATOM 3393 C C . HIS B 1 32 ? 11.688 -15.961 -22.859 1 93.19 32 HIS B C 1
ATOM 3395 O O . HIS B 1 32 ? 10.844 -16.609 -23.484 1 93.19 32 HIS B O 1
ATOM 3401 N N . HIS B 1 33 ? 12.75 -15.469 -23.438 1 92.94 33 HIS B N 1
ATOM 3402 C CA . HIS B 1 33 ? 12.945 -15.531 -24.891 1 92.94 33 HIS B CA 1
ATOM 3403 C C . HIS B 1 33 ? 13.695 -16.797 -25.281 1 92.94 33 HIS B C 1
ATOM 3405 O O . HIS B 1 33 ? 13.844 -17.094 -26.469 1 92.94 33 HIS B O 1
ATOM 3411 N N . ILE B 1 34 ? 14.18 -17.578 -24.297 1 96.19 34 ILE B N 1
ATOM 3412 C CA . ILE B 1 34 ? 14.883 -18.828 -24.578 1 96.19 34 ILE B CA 1
ATOM 3413 C C . ILE B 1 34 ? 13.875 -19.969 -24.734 1 96.19 34 ILE B C 1
ATOM 3415 O O . ILE B 1 34 ? 12.93 -20.062 -23.953 1 96.19 34 ILE B O 1
ATOM 3419 N N . THR B 1 35 ? 14.07 -20.797 -25.719 1 95.31 35 THR B N 1
ATOM 3420 C CA . THR B 1 35 ? 13.164 -21.906 -26 1 95.31 35 THR B CA 1
ATOM 3421 C C . THR B 1 35 ? 13.148 -22.891 -24.828 1 95.31 35 THR B C 1
ATOM 3423 O O . THR B 1 35 ? 14.195 -23.234 -24.281 1 95.31 35 THR B O 1
ATOM 3426 N N . THR B 1 36 ? 11.945 -23.344 -24.484 1 95.19 36 THR B N 1
ATOM 3427 C CA . THR B 1 36 ? 11.805 -24.344 -23.422 1 95.19 36 THR B CA 1
ATOM 3428 C C . THR B 1 36 ? 12.57 -25.609 -23.766 1 95.19 36 THR B C 1
ATOM 3430 O O . THR B 1 36 ? 12.453 -26.125 -24.891 1 95.19 36 THR B O 1
ATOM 3433 N N . GLY B 1 37 ? 13.367 -26.109 -22.844 1 97 37 GLY B N 1
ATOM 3434 C CA . GLY B 1 37 ? 14.156 -27.297 -23.047 1 97 37 GLY B CA 1
ATOM 3435 C C . GLY B 1 37 ? 15.609 -27 -23.375 1 97 37 GLY B C 1
ATOM 3436 O O . GLY B 1 37 ? 16.469 -27.891 -23.281 1 97 37 GLY B O 1
ATOM 3437 N N . ASP B 1 38 ? 15.891 -25.828 -23.766 1 97.88 38 ASP B N 1
ATOM 3438 C CA . ASP B 1 38 ? 17.25 -25.438 -24.094 1 97.88 38 ASP B CA 1
ATOM 3439 C C . ASP B 1 38 ? 18.016 -25.016 -22.844 1 97.88 38 ASP B C 1
ATOM 3441 O O . ASP B 1 38 ? 17.406 -24.609 -21.844 1 97.88 38 ASP B O 1
ATOM 3445 N N . VAL B 1 39 ? 19.328 -25.156 -22.953 1 98.5 39 VAL B N 1
ATOM 3446 C CA . VAL B 1 39 ? 20.188 -24.641 -21.906 1 98.5 39 VAL B CA 1
ATOM 3447 C C . VAL B 1 39 ? 20.25 -23.109 -21.984 1 98.5 39 VAL B C 1
ATOM 3449 O O . VAL B 1 39 ? 20.344 -22.547 -23.078 1 98.5 39 VAL B O 1
ATOM 3452 N N . TRP B 1 40 ? 20.141 -22.406 -20.828 1 98.75 40 TRP B N 1
ATOM 3453 C CA . TRP B 1 40 ? 20.25 -20.938 -20.828 1 98.75 40 TRP B CA 1
ATOM 3454 C C . TRP B 1 40 ? 21.688 -20.5 -21.078 1 98.75 40 TRP B C 1
ATOM 3456 O O . TRP B 1 40 ? 22.609 -20.938 -20.391 1 98.75 40 TRP B O 1
ATOM 3466 N N . PRO B 1 41 ? 21.891 -19.625 -22.078 1 98.81 41 PRO B N 1
ATOM 3467 C CA . PRO B 1 41 ? 23.25 -19.156 -22.359 1 98.81 41 PRO B CA 1
ATOM 3468 C C . PRO B 1 41 ? 23.781 -18.234 -21.281 1 98.81 41 PRO B C 1
ATOM 3470 O O . PRO B 1 41 ? 23.047 -17.391 -20.75 1 98.81 41 PRO B O 1
ATOM 3473 N N . VAL B 1 42 ? 25.078 -18.391 -20.984 1 98.88 42 VAL B N 1
ATOM 3474 C CA . VAL B 1 42 ? 25.719 -17.625 -19.922 1 98.88 42 VAL B CA 1
ATOM 3475 C C . VAL B 1 42 ? 25.625 -16.125 -20.25 1 98.88 42 VAL B C 1
ATOM 3477 O O . VAL B 1 42 ? 25.375 -15.312 -19.375 1 98.88 42 VAL B O 1
ATOM 3480 N N . ASP B 1 43 ? 25.766 -15.812 -21.5 1 98.69 43 ASP B N 1
ATOM 3481 C CA . ASP B 1 43 ? 25.734 -14.414 -21.906 1 98.69 43 ASP B CA 1
ATOM 3482 C C . ASP B 1 43 ? 24.359 -13.812 -21.688 1 98.69 43 ASP B C 1
ATOM 3484 O O . ASP B 1 43 ? 24.219 -12.648 -21.312 1 98.69 43 ASP B O 1
ATOM 3488 N N . GLU B 1 44 ? 23.297 -14.531 -21.984 1 98.56 44 GLU B N 1
ATOM 3489 C CA . GLU B 1 44 ? 21.938 -14.055 -21.766 1 98.56 44 GLU B CA 1
ATOM 3490 C C . GLU B 1 44 ? 21.641 -13.891 -20.281 1 98.56 44 GLU B C 1
ATOM 3492 O O . GLU B 1 44 ? 20.922 -12.969 -19.891 1 98.56 44 GLU B O 1
ATOM 3497 N N . ILE B 1 45 ? 22.156 -14.781 -19.453 1 98.88 45 ILE B N 1
ATOM 3498 C CA . ILE B 1 45 ? 22.031 -14.648 -18 1 98.88 45 ILE B CA 1
ATOM 3499 C C . ILE B 1 45 ? 22.688 -13.352 -17.531 1 98.88 45 ILE B C 1
ATOM 3501 O O . ILE B 1 45 ? 22.094 -12.586 -16.766 1 98.88 45 ILE B O 1
ATOM 3505 N N . THR B 1 46 ? 23.828 -13.094 -18.062 1 98.81 46 THR B N 1
ATOM 3506 C CA . THR B 1 46 ? 24.578 -11.891 -17.703 1 98.81 46 THR B CA 1
ATOM 3507 C C . THR B 1 46 ? 23.797 -10.641 -18.125 1 98.81 46 THR B C 1
ATOM 3509 O O . THR B 1 46 ? 23.688 -9.688 -17.359 1 98.81 46 THR B O 1
ATOM 3512 N N . LYS B 1 47 ? 23.281 -10.664 -19.359 1 98.62 47 LYS B N 1
ATOM 3513 C CA . LYS B 1 47 ? 22.516 -9.531 -19.859 1 98.62 47 LYS B CA 1
ATOM 3514 C C . LYS B 1 47 ? 21.312 -9.242 -18.969 1 98.62 47 LYS B C 1
ATOM 3516 O O . LYS B 1 47 ? 20.969 -8.078 -18.734 1 98.62 47 LYS B O 1
ATOM 3521 N N . ARG B 1 48 ? 20.641 -10.273 -18.5 1 98.69 48 ARG B N 1
ATOM 3522 C CA . ARG B 1 48 ? 19.484 -10.094 -17.625 1 98.69 48 ARG B CA 1
ATOM 3523 C C . ARG B 1 48 ? 19.906 -9.477 -16.297 1 98.69 48 ARG B C 1
ATOM 3525 O O . ARG B 1 48 ? 19.25 -8.57 -15.781 1 98.69 48 ARG B O 1
ATOM 3532 N N . HIS B 1 49 ? 21.031 -9.953 -15.68 1 98.81 49 HIS B N 1
ATOM 3533 C CA . HIS B 1 49 ? 21.562 -9.344 -14.469 1 98.81 49 HIS B CA 1
ATOM 3534 C C . HIS B 1 49 ? 21.828 -7.852 -14.664 1 98.81 49 HIS B C 1
ATOM 3536 O O . HIS B 1 49 ? 21.453 -7.035 -13.82 1 98.81 49 HIS B O 1
ATOM 3542 N N . GLU B 1 50 ? 22.359 -7.504 -15.773 1 98.62 50 GLU B N 1
ATOM 3543 C CA . GLU B 1 50 ? 22.703 -6.117 -16.062 1 98.62 50 GLU B CA 1
ATOM 3544 C C . GLU B 1 50 ? 21.469 -5.254 -16.234 1 98.62 50 GLU B C 1
ATOM 3546 O O . GLU B 1 50 ? 21.422 -4.113 -15.766 1 98.62 50 GLU B O 1
ATOM 3551 N N . ALA B 1 51 ? 20.516 -5.793 -16.969 1 98.38 51 ALA B N 1
ATOM 3552 C CA . ALA B 1 51 ? 19.281 -5.062 -17.172 1 98.38 51 ALA B CA 1
ATOM 3553 C C . ALA B 1 51 ? 18.594 -4.75 -15.836 1 98.38 51 ALA B C 1
ATOM 3555 O O . ALA B 1 51 ? 18.094 -3.643 -15.633 1 98.38 51 ALA B O 1
ATOM 3556 N N . ILE B 1 52 ? 18.578 -5.703 -14.953 1 98.69 52 ILE B N 1
ATOM 3557 C CA . ILE B 1 52 ? 17.953 -5.531 -13.648 1 98.69 52 ILE B CA 1
ATOM 3558 C C . ILE B 1 52 ? 18.766 -4.531 -12.82 1 98.69 52 ILE B C 1
ATOM 3560 O O . ILE B 1 52 ? 18.188 -3.631 -12.195 1 98.69 52 ILE B O 1
ATOM 3564 N N . LYS B 1 53 ? 20.047 -4.688 -12.828 1 98.25 53 LYS B N 1
ATOM 3565 C CA . LYS B 1 53 ? 20.922 -3.768 -12.109 1 98.25 53 LYS B CA 1
ATOM 3566 C C . LYS B 1 53 ? 20.734 -2.332 -12.594 1 98.25 53 LYS B C 1
ATOM 3568 O O . LYS B 1 53 ? 20.797 -1.391 -11.797 1 98.25 53 LYS B O 1
ATOM 3573 N N . ALA B 1 54 ? 20.531 -2.174 -13.836 1 97.06 54 ALA B N 1
ATOM 3574 C CA . ALA B 1 54 ? 20.344 -0.851 -14.414 1 97.06 54 ALA B CA 1
ATOM 3575 C C . ALA B 1 54 ? 19.094 -0.181 -13.852 1 97.06 54 ALA B C 1
ATOM 3577 O O . ALA B 1 54 ? 19 1.049 -13.797 1 97.06 54 ALA B O 1
ATOM 3578 N N . GLY B 1 55 ? 18.188 -1.01 -13.461 1 95.38 55 GLY B N 1
ATOM 3579 C CA . GLY B 1 55 ? 16.969 -0.474 -12.867 1 95.38 55 GLY B CA 1
ATOM 3580 C C . GLY B 1 55 ? 17.094 -0.223 -11.375 1 95.38 55 GLY B C 1
ATOM 3581 O O . GLY B 1 55 ? 16.172 0.303 -10.75 1 95.38 55 GLY B O 1
ATOM 3582 N N . GLY B 1 56 ? 18.172 -0.646 -10.797 1 96.62 56 GLY B N 1
ATOM 3583 C CA . GLY B 1 56 ? 18.469 -0.281 -9.414 1 96.62 56 GLY B CA 1
ATOM 3584 C C . GLY B 1 56 ? 18.266 -1.423 -8.438 1 96.62 56 GLY B C 1
ATOM 3585 O O . GLY B 1 56 ? 18.266 -1.215 -7.227 1 96.62 56 GLY B O 1
ATOM 3586 N N . LEU B 1 57 ? 17.938 -2.617 -8.938 1 98.31 57 LEU B N 1
ATOM 3587 C CA . LEU B 1 57 ? 17.734 -3.771 -8.07 1 98.31 57 LEU B CA 1
ATOM 3588 C C . LEU B 1 57 ? 18.609 -4.945 -8.508 1 98.31 57 LEU B C 1
ATOM 3590 O O . LEU B 1 57 ? 19.531 -4.773 -9.305 1 98.31 57 LEU B O 1
ATOM 3594 N N . TYR B 1 58 ? 18.422 -6.086 -7.887 1 98.19 58 TYR B N 1
ATOM 3595 C CA . TYR B 1 58 ? 19.219 -7.254 -8.227 1 98.19 58 TYR B CA 1
ATOM 3596 C C . TYR B 1 58 ? 18.344 -8.461 -8.531 1 98.19 58 TYR B C 1
ATOM 3598 O O . TYR B 1 58 ? 17.203 -8.539 -8.055 1 98.19 58 TYR B O 1
ATOM 3606 N N . TRP B 1 59 ? 18.922 -9.289 -9.352 1 98.75 59 TRP B N 1
ATOM 3607 C CA . TRP B 1 59 ? 18.219 -10.523 -9.688 1 98.75 59 TRP B CA 1
ATOM 3608 C C . TRP B 1 59 ? 18.312 -11.531 -8.547 1 98.75 59 TRP B C 1
ATOM 3610 O O . TRP B 1 59 ? 19.375 -12.102 -8.297 1 98.75 59 TRP B O 1
ATOM 3620 N N . ASP B 1 60 ? 17.109 -11.805 -7.934 1 98.31 60 ASP B N 1
ATOM 3621 C CA . ASP B 1 60 ? 17.094 -12.594 -6.703 1 98.31 60 ASP B CA 1
ATOM 3622 C C . ASP B 1 60 ? 16.594 -14.008 -6.961 1 98.31 60 ASP B C 1
ATOM 3624 O O . ASP B 1 60 ? 17.094 -14.969 -6.375 1 98.31 60 ASP B O 1
ATOM 3628 N N . VAL B 1 61 ? 15.578 -14.156 -7.672 1 98.88 61 VAL B N 1
ATOM 3629 C CA . VAL B 1 61 ? 14.906 -15.43 -7.887 1 98.88 61 VAL B CA 1
ATOM 3630 C C . VAL B 1 61 ? 14.648 -15.625 -9.383 1 98.88 61 VAL B C 1
ATOM 3632 O O . VAL B 1 61 ? 14.305 -14.68 -10.086 1 98.88 61 VAL B O 1
ATOM 3635 N N . VAL B 1 62 ? 14.883 -16.828 -9.805 1 98.88 62 VAL B N 1
ATOM 3636 C CA . VAL B 1 62 ? 14.469 -17.188 -11.164 1 98.88 62 VAL B CA 1
ATOM 3637 C C . VAL B 1 62 ? 13.109 -17.859 -11.133 1 98.88 62 VAL B C 1
ATOM 3639 O O . VAL B 1 62 ? 12.93 -18.875 -10.438 1 98.88 62 VAL B O 1
ATOM 3642 N N . GLU B 1 63 ? 12.242 -17.297 -11.766 1 97.88 63 GLU B N 1
ATOM 3643 C CA . GLU B 1 63 ? 10.93 -17.891 -12.023 1 97.88 63 GLU B CA 1
ATOM 3644 C C . GLU B 1 63 ? 10.477 -17.625 -13.453 1 97.88 63 GLU B C 1
ATOM 3646 O O . GLU B 1 63 ? 10.164 -16.484 -13.82 1 97.88 63 GLU B O 1
ATOM 3651 N N . SER B 1 64 ? 10.414 -18.594 -14.305 1 94.75 64 SER B N 1
ATOM 3652 C CA . SER B 1 64 ? 10.727 -19.984 -13.992 1 94.75 64 SER B CA 1
ATOM 3653 C C . SER B 1 64 ? 11.734 -20.562 -14.984 1 94.75 64 SER B C 1
ATOM 3655 O O . SER B 1 64 ? 11.922 -20.016 -16.078 1 94.75 64 SER B O 1
ATOM 3657 N N . VAL B 1 65 ? 12.531 -21.438 -14.5 1 97.44 65 VAL B N 1
ATOM 3658 C CA . VAL B 1 65 ? 13.062 -22.344 -15.508 1 97.44 65 VAL B CA 1
ATOM 3659 C C . VAL B 1 65 ? 11.984 -23.328 -15.93 1 97.44 65 VAL B C 1
ATOM 3661 O O . VAL B 1 65 ? 11.562 -24.172 -15.141 1 97.44 65 VAL B O 1
ATOM 3664 N N . PRO B 1 66 ? 11.57 -23.203 -17.156 1 96.31 66 PRO B N 1
ATOM 3665 C CA . PRO B 1 66 ? 10.422 -24.031 -17.562 1 96.31 66 PRO B CA 1
ATOM 3666 C C . PRO B 1 66 ? 10.758 -25.516 -17.672 1 96.31 66 PRO B C 1
ATOM 3668 O O . PRO B 1 66 ? 11.867 -25.859 -18.094 1 96.31 66 PRO B O 1
ATOM 3671 N N . VAL B 1 67 ? 9.867 -26.312 -17.297 1 97.44 67 VAL B N 1
ATOM 3672 C CA . VAL B 1 67 ? 9.953 -27.75 -17.516 1 97.44 67 VAL B CA 1
ATOM 3673 C C . VAL B 1 67 ? 9.188 -28.125 -18.781 1 97.44 67 VAL B C 1
ATOM 3675 O O . VAL B 1 67 ? 7.98 -27.875 -18.891 1 97.44 67 VAL B O 1
ATOM 3678 N N . SER B 1 68 ? 9.859 -28.688 -19.719 1 96.69 68 SER B N 1
ATOM 3679 C CA . SER B 1 68 ? 9.273 -28.938 -21.031 1 96.69 68 SER B CA 1
ATOM 3680 C C . SER B 1 68 ? 8.172 -29.984 -20.969 1 96.69 68 SER B C 1
ATOM 3682 O O . SER B 1 68 ? 8.18 -30.844 -20.078 1 96.69 68 SER B O 1
ATOM 3684 N N . GLU B 1 69 ? 7.27 -29.938 -21.953 1 96 69 GLU B N 1
ATOM 3685 C CA . GLU B 1 69 ? 6.258 -30.984 -22.078 1 96 69 GLU B CA 1
ATOM 3686 C C . GLU B 1 69 ? 6.902 -32.375 -22.281 1 96 69 GLU B C 1
ATOM 3688 O O . GLU B 1 69 ? 6.379 -33.375 -21.812 1 96 69 GLU B O 1
ATOM 3693 N N . ASP B 1 70 ? 8.062 -32.406 -22.922 1 97.31 70 ASP B N 1
ATOM 3694 C CA . ASP B 1 70 ? 8.789 -33.656 -23.109 1 97.31 70 ASP B CA 1
ATOM 3695 C C . ASP B 1 70 ? 9.148 -34.281 -21.766 1 97.31 70 ASP B C 1
ATOM 3697 O O . ASP B 1 70 ? 9.023 -35.5 -21.578 1 97.31 70 ASP B O 1
ATOM 3701 N N . ILE B 1 71 ? 9.633 -33.5 -20.859 1 98.38 71 ILE B N 1
ATOM 3702 C CA . ILE B 1 71 ? 9.977 -34 -19.531 1 98.38 71 ILE B CA 1
ATOM 3703 C C . ILE B 1 71 ? 8.719 -34.5 -18.828 1 98.38 71 ILE B C 1
ATOM 3705 O O . ILE B 1 71 ? 8.711 -35.594 -18.266 1 98.38 71 ILE B O 1
ATOM 3709 N N . LYS B 1 72 ? 7.633 -33.75 -18.875 1 98.19 72 LYS B N 1
ATOM 3710 C CA . LYS B 1 72 ? 6.402 -34.062 -18.156 1 98.19 72 LYS B CA 1
ATOM 3711 C C . LYS B 1 72 ? 5.77 -35.344 -18.672 1 98.19 72 LYS B C 1
ATOM 3713 O O . LYS B 1 72 ? 5.156 -36.094 -17.906 1 98.19 72 LYS B O 1
ATOM 3718 N N . THR B 1 73 ? 5.941 -35.625 -19.984 1 97.75 73 THR B N 1
ATOM 3719 C CA . THR B 1 73 ? 5.328 -36.812 -20.578 1 97.75 73 THR B CA 1
ATOM 3720 C C . THR B 1 73 ? 6.348 -37.938 -20.734 1 97.75 73 THR B C 1
ATOM 3722 O O . THR B 1 73 ? 6 -39.031 -21.125 1 97.75 73 THR B O 1
ATOM 3725 N N . GLN B 1 74 ? 7.621 -37.594 -20.453 1 97.94 74 GLN B N 1
ATOM 3726 C CA . GLN B 1 74 ? 8.734 -38.531 -20.672 1 97.94 74 GLN B CA 1
ATOM 3727 C C . GLN B 1 74 ? 8.688 -39.125 -22.078 1 97.94 74 GLN B C 1
ATOM 3729 O O . GLN B 1 74 ? 8.734 -40.344 -22.25 1 97.94 74 GLN B O 1
ATOM 3734 N N . THR B 1 75 ? 8.602 -38.188 -23.016 1 97.12 75 THR B N 1
ATOM 3735 C CA . THR B 1 75 ? 8.633 -38.5 -24.438 1 97.12 75 THR B CA 1
ATOM 3736 C C . THR B 1 75 ? 9.625 -37.594 -25.172 1 97.12 75 THR B C 1
ATOM 3738 O O . THR B 1 75 ? 10.172 -36.656 -24.578 1 97.12 75 THR B O 1
ATOM 3741 N N . GLY B 1 76 ? 9.883 -37.938 -26.391 1 96.31 76 GLY B N 1
ATOM 3742 C CA . GLY B 1 76 ? 10.773 -37.094 -27.188 1 96.31 76 GLY B CA 1
ATOM 3743 C C . GLY B 1 76 ? 12.18 -37.031 -26.625 1 96.31 76 GLY B C 1
ATOM 3744 O O . GLY B 1 76 ? 12.781 -38.062 -26.312 1 96.31 76 GLY B O 1
ATOM 3745 N N . ASP B 1 77 ? 12.672 -35.812 -26.469 1 97.31 77 ASP B N 1
ATOM 3746 C CA . ASP B 1 77 ? 14.055 -35.562 -26.062 1 97.31 77 ASP B CA 1
ATOM 3747 C C . ASP B 1 77 ? 14.148 -35.281 -24.578 1 97.31 77 ASP B C 1
ATOM 3749 O O . ASP B 1 77 ? 14.945 -34.438 -24.156 1 97.31 77 ASP B O 1
ATOM 3753 N N . TRP B 1 78 ? 13.273 -35.875 -23.766 1 97.81 78 TRP B N 1
ATOM 3754 C CA . TRP B 1 78 ? 13.117 -35.469 -22.375 1 97.81 78 TRP B CA 1
ATOM 3755 C C . TRP B 1 78 ? 14.414 -35.656 -21.594 1 97.81 78 TRP B C 1
ATOM 3757 O O . TRP B 1 78 ? 14.75 -34.875 -20.719 1 97.81 78 TRP B O 1
ATOM 3767 N N . LYS B 1 79 ? 15.281 -36.656 -21.938 1 98.44 79 LYS B N 1
ATOM 3768 C CA . LYS B 1 79 ? 16.531 -36.875 -21.219 1 98.44 79 LYS B CA 1
ATOM 3769 C C . LYS B 1 79 ? 17.516 -35.719 -21.469 1 98.44 79 LYS B C 1
ATOM 3771 O O . LYS B 1 79 ? 18.188 -35.25 -20.547 1 98.44 79 LYS B O 1
ATOM 3776 N N . ASN B 1 80 ? 17.578 -35.312 -22.688 1 98.56 80 ASN B N 1
ATOM 3777 C CA . ASN B 1 80 ? 18.422 -34.156 -23 1 98.56 80 ASN B CA 1
ATOM 3778 C C . ASN B 1 80 ? 17.891 -32.906 -22.328 1 98.56 80 ASN B C 1
ATOM 3780 O O . ASN B 1 80 ? 18.672 -32.062 -21.891 1 98.56 80 ASN B O 1
ATOM 3784 N N . HIS B 1 81 ? 16.562 -32.75 -22.344 1 98.62 81 HIS B N 1
ATOM 3785 C CA . HIS B 1 81 ? 15.961 -31.594 -21.656 1 98.62 81 HIS B CA 1
ATOM 3786 C C . HIS B 1 81 ? 16.312 -31.578 -20.172 1 98.62 81 HIS B C 1
ATOM 3788 O O . HIS B 1 81 ? 16.516 -30.516 -19.594 1 98.62 81 HIS B O 1
ATOM 3794 N N . ILE B 1 82 ? 16.406 -32.719 -19.547 1 98.81 82 ILE B N 1
ATOM 3795 C CA . ILE B 1 82 ? 16.812 -32.812 -18.141 1 98.81 82 ILE B CA 1
ATOM 3796 C C . ILE B 1 82 ? 18.266 -32.375 -18 1 98.81 82 ILE B C 1
ATOM 3798 O O . ILE B 1 82 ? 18.594 -31.594 -17.109 1 98.81 82 ILE B O 1
ATOM 3802 N N . ALA B 1 83 ? 19.094 -32.875 -18.875 1 98.81 83 ALA B N 1
ATOM 3803 C CA . ALA B 1 83 ? 20.516 -32.5 -18.859 1 98.81 83 ALA B CA 1
ATOM 3804 C C . ALA B 1 83 ? 20.672 -30.984 -19.016 1 98.81 83 ALA B C 1
ATOM 3806 O O . ALA B 1 83 ? 21.5 -30.375 -18.344 1 98.81 83 ALA B O 1
ATOM 3807 N N . ASN B 1 84 ? 19.906 -30.422 -19.922 1 98.81 84 ASN B N 1
ATOM 3808 C CA . ASN B 1 84 ? 19.938 -28.984 -20.141 1 98.81 84 ASN B CA 1
ATOM 3809 C C . ASN B 1 84 ? 19.453 -28.219 -18.906 1 98.81 84 ASN B C 1
ATOM 3811 O O . ASN B 1 84 ? 20 -27.156 -18.578 1 98.81 84 ASN B O 1
ATOM 3815 N N . TRP B 1 85 ? 18.438 -28.734 -18.297 1 98.81 85 TRP B N 1
ATOM 3816 C CA . TRP B 1 85 ? 17.938 -28.141 -17.062 1 98.81 85 TRP B CA 1
ATOM 3817 C C . TRP B 1 85 ? 19.016 -28.141 -15.984 1 98.81 85 TRP B C 1
ATOM 3819 O O . TRP B 1 85 ? 19.234 -27.141 -15.305 1 98.81 85 TRP B O 1
ATOM 3829 N N . GLN B 1 86 ? 19.781 -29.266 -15.844 1 98.94 86 GLN B N 1
ATOM 3830 C CA . GLN B 1 86 ? 20.875 -29.391 -14.906 1 98.94 86 GLN B CA 1
ATOM 3831 C C . GLN B 1 86 ? 21.984 -28.375 -15.203 1 98.94 86 GLN B C 1
ATOM 3833 O O . GLN B 1 86 ? 22.484 -27.703 -14.297 1 98.94 86 GLN B O 1
ATOM 3838 N N . GLU B 1 87 ? 22.281 -28.25 -16.438 1 98.94 87 GLU B N 1
ATOM 3839 C CA . GLU B 1 87 ? 23.312 -27.297 -16.828 1 98.94 87 GLU B CA 1
ATOM 3840 C C . GLU B 1 87 ? 22.875 -25.859 -16.562 1 98.94 87 GLU B C 1
ATOM 3842 O O . GLU B 1 87 ? 23.688 -25.016 -16.172 1 98.94 87 GLU B O 1
ATOM 3847 N N . THR B 1 88 ? 21.609 -25.578 -16.859 1 98.94 88 THR B N 1
ATOM 3848 C CA . THR B 1 88 ? 21.062 -24.25 -16.562 1 98.94 88 THR B CA 1
ATOM 3849 C C . THR B 1 88 ? 21.219 -23.938 -15.07 1 98.94 88 THR B C 1
ATOM 3851 O O . THR B 1 88 ? 21.594 -22.828 -14.711 1 98.94 88 THR B O 1
ATOM 3854 N N . LEU B 1 89 ? 21.016 -24.875 -14.172 1 98.94 89 LEU B N 1
ATOM 3855 C CA . LEU B 1 89 ? 21.188 -24.672 -12.742 1 98.94 89 LEU B CA 1
ATOM 3856 C C . LEU B 1 89 ? 22.641 -24.297 -12.422 1 98.94 89 LEU B C 1
ATOM 3858 O O . LEU B 1 89 ? 22.891 -23.391 -11.641 1 98.94 89 LEU B O 1
ATOM 3862 N N . ARG B 1 90 ? 23.594 -25.047 -13.031 1 98.94 90 ARG B N 1
ATOM 3863 C CA . ARG B 1 90 ? 25.016 -24.781 -12.797 1 98.94 90 ARG B CA 1
ATOM 3864 C C . ARG B 1 90 ? 25.375 -23.359 -13.211 1 98.94 90 ARG B C 1
ATOM 3866 O O . ARG B 1 90 ? 26.062 -22.641 -12.477 1 98.94 90 ARG B O 1
ATOM 3873 N N . ARG B 1 91 ? 24.828 -22.922 -14.312 1 98.94 91 ARG B N 1
ATOM 3874 C CA . ARG B 1 91 ? 25.141 -21.594 -14.836 1 98.94 91 ARG B CA 1
ATOM 3875 C C . ARG B 1 91 ? 24.484 -20.516 -13.984 1 98.94 91 ARG B C 1
ATOM 3877 O O . ARG B 1 91 ? 25.094 -19.469 -13.727 1 98.94 91 ARG B O 1
ATOM 3884 N N . LEU B 1 92 ? 23.25 -20.766 -13.57 1 98.94 92 LEU B N 1
ATOM 3885 C CA . LEU B 1 92 ? 22.562 -19.812 -12.688 1 98.94 92 LEU B CA 1
ATOM 3886 C C . LEU B 1 92 ? 23.297 -19.688 -11.359 1 98.94 92 LEU B C 1
ATOM 3888 O O . LEU B 1 92 ? 23.484 -18.578 -10.852 1 98.94 92 LEU B O 1
ATOM 3892 N N . SER B 1 93 ? 23.719 -20.797 -10.844 1 98.88 93 SER B N 1
ATOM 3893 C CA . SER B 1 93 ? 24.469 -20.766 -9.594 1 98.88 93 SER B CA 1
ATOM 3894 C C . SER B 1 93 ? 25.734 -19.953 -9.742 1 98.88 93 SER B C 1
ATOM 3896 O O . SER B 1 93 ? 26.062 -19.141 -8.867 1 98.88 93 SER B O 1
ATOM 3898 N N . ALA B 1 94 ? 26.422 -20.188 -10.781 1 98.81 94 ALA B N 1
ATOM 3899 C CA . ALA B 1 94 ? 27.672 -19.469 -11.031 1 98.81 94 ALA B CA 1
ATOM 3900 C C . ALA B 1 94 ? 27.438 -17.969 -11.125 1 98.81 94 ALA B C 1
ATOM 3902 O O . ALA B 1 94 ? 28.328 -17.172 -10.836 1 98.81 94 ALA B O 1
ATOM 3903 N N . SER B 1 95 ? 26.25 -17.609 -11.523 1 98.69 95 SER B N 1
ATOM 3904 C CA . SER B 1 95 ? 25.938 -16.188 -11.68 1 98.69 95 SER B CA 1
ATOM 3905 C C . SER B 1 95 ? 25.438 -15.586 -10.367 1 98.69 95 SER B C 1
ATOM 3907 O O . SER B 1 95 ? 25.188 -14.383 -10.289 1 98.69 95 SER B O 1
ATOM 3909 N N . GLY B 1 96 ? 25.172 -16.391 -9.32 1 98.38 96 GLY B N 1
ATOM 3910 C CA . GLY B 1 96 ? 24.812 -15.867 -8.008 1 98.38 96 GLY B CA 1
ATOM 3911 C C . GLY B 1 96 ? 23.375 -16.172 -7.629 1 98.38 96 GLY B C 1
ATOM 3912 O O . GLY B 1 96 ? 22.938 -15.844 -6.527 1 98.38 96 GLY B O 1
ATOM 3913 N N . ILE B 1 97 ? 22.625 -16.859 -8.484 1 98.81 97 ILE B N 1
ATOM 3914 C CA . ILE B 1 97 ? 21.25 -17.234 -8.195 1 98.81 97 ILE B CA 1
ATOM 3915 C C . ILE B 1 97 ? 21.234 -18.406 -7.219 1 98.81 97 ILE B C 1
ATOM 3917 O O . ILE B 1 97 ? 22.016 -19.344 -7.355 1 98.81 97 ILE B O 1
ATOM 3921 N N . ARG B 1 98 ? 20.281 -18.344 -6.25 1 98.75 98 ARG B N 1
ATOM 3922 C CA . ARG B 1 98 ? 20.25 -19.406 -5.254 1 98.75 98 ARG B CA 1
ATOM 3923 C C . ARG B 1 98 ? 18.844 -19.984 -5.105 1 98.75 98 ARG B C 1
ATOM 3925 O O . ARG B 1 98 ? 18.641 -20.953 -4.375 1 98.75 98 ARG B O 1
ATOM 3932 N N . THR B 1 99 ? 17.859 -19.375 -5.711 1 98.94 99 THR B N 1
ATOM 3933 C CA . THR B 1 99 ? 16.484 -19.859 -5.672 1 98.94 99 THR B CA 1
ATOM 3934 C C . THR B 1 99 ? 15.883 -19.922 -7.078 1 98.94 99 THR B C 1
ATOM 3936 O O . THR B 1 99 ? 15.891 -18.938 -7.805 1 98.94 99 THR B O 1
ATOM 3939 N N . VAL B 1 100 ? 15.391 -21.062 -7.488 1 98.94 100 VAL B N 1
ATOM 3940 C CA . VAL B 1 100 ? 14.781 -21.281 -8.797 1 98.94 100 VAL B CA 1
ATOM 3941 C C . VAL B 1 100 ? 13.398 -21.906 -8.625 1 98.94 100 VAL B C 1
ATOM 3943 O O . VAL B 1 100 ? 13.273 -23 -8.047 1 98.94 100 VAL B O 1
ATOM 3946 N N . CYS B 1 101 ? 12.414 -21.234 -9.094 1 98.81 101 CYS B N 1
ATOM 3947 C CA . CYS B 1 101 ? 11.039 -21.719 -9.078 1 98.81 101 CYS B CA 1
ATOM 3948 C C . CYS B 1 101 ? 10.68 -22.359 -10.414 1 98.81 101 CYS B C 1
ATOM 3950 O O . CYS B 1 101 ? 11.117 -21.906 -11.469 1 98.81 101 CYS B O 1
ATOM 3952 N N . TYR B 1 102 ? 9.961 -23.406 -10.359 1 98.12 102 TYR B N 1
ATOM 3953 C CA . TYR B 1 102 ? 9.406 -24.078 -11.531 1 98.12 102 TYR B CA 1
ATOM 3954 C C . TYR B 1 102 ? 7.98 -24.547 -11.266 1 98.12 102 TYR B C 1
ATOM 3956 O O . TYR B 1 102 ? 7.477 -24.438 -10.148 1 98.12 102 TYR B O 1
ATOM 3964 N N . ASN B 1 103 ? 7.277 -24.875 -12.266 1 96.56 103 ASN B N 1
ATOM 3965 C CA . ASN B 1 103 ? 6.008 -25.578 -12.133 1 96.56 103 ASN B CA 1
ATOM 3966 C C . ASN B 1 103 ? 5.949 -26.812 -13.047 1 96.56 103 ASN B C 1
ATOM 3968 O O . ASN B 1 103 ? 6.809 -26.984 -13.914 1 96.56 103 ASN B O 1
ATOM 3972 N N . PHE B 1 104 ? 5.047 -27.672 -12.773 1 97.56 104 PHE B N 1
ATOM 3973 C CA . PHE B 1 104 ? 4.926 -28.906 -13.523 1 97.56 104 PHE B CA 1
ATOM 3974 C C . PHE B 1 104 ? 3.516 -29.078 -14.078 1 97.56 104 PHE B C 1
ATOM 3976 O O . PHE B 1 104 ? 2.994 -30.188 -14.148 1 97.56 104 PHE B O 1
ATOM 3983 N N . MET B 1 105 ? 2.809 -27.953 -14.32 1 95.25 105 MET B N 1
ATOM 3984 C CA . MET B 1 105 ? 1.457 -27.969 -14.867 1 95.25 105 MET B CA 1
ATOM 3985 C C . MET B 1 105 ? 1.473 -28.375 -16.344 1 95.25 105 MET B C 1
ATOM 3987 O O . MET B 1 105 ? 2.221 -27.812 -17.141 1 95.25 105 MET B O 1
ATOM 3991 N N . PRO B 1 106 ? 0.63 -29.281 -16.719 1 94.44 106 PRO B N 1
ATOM 3992 C CA . PRO B 1 106 ? 0.608 -29.734 -18.109 1 94.44 106 PRO B CA 1
ATOM 3993 C C . PRO B 1 106 ? -0.04 -28.734 -19.047 1 94.44 106 PRO B C 1
ATOM 3995 O O . PRO B 1 106 ? -1.146 -28.25 -18.781 1 94.44 106 PRO B O 1
ATOM 3998 N N . VAL B 1 107 ? 0.562 -28.359 -20.094 1 90.62 107 VAL B N 1
ATOM 3999 C CA . VAL B 1 107 ? 0.059 -27.656 -21.266 1 90.62 107 VAL B CA 1
ATOM 4000 C C . VAL B 1 107 ? -0.322 -26.234 -20.891 1 90.62 107 VAL B C 1
ATOM 4002 O O . VAL B 1 107 ? 0.188 -25.266 -21.469 1 90.62 107 VAL B O 1
ATOM 4005 N N . LEU B 1 108 ? -1.21 -26.156 -19.875 1 84.94 108 LEU B N 1
ATOM 4006 C CA . LEU B 1 108 ? -1.688 -24.859 -19.453 1 84.94 108 LEU B CA 1
ATOM 4007 C C . LEU B 1 108 ? -1.009 -24.422 -18.156 1 84.94 108 LEU B C 1
ATOM 4009 O O . LEU B 1 108 ? -0.979 -25.188 -17.172 1 84.94 108 LEU B O 1
ATOM 4013 N N . ASP B 1 109 ? -0.371 -23.281 -18.156 1 83.19 109 ASP B N 1
ATOM 4014 C CA . ASP B 1 109 ? 0.073 -22.719 -16.891 1 83.19 109 ASP B CA 1
ATOM 4015 C C . ASP B 1 109 ? -1.117 -22.297 -16.031 1 83.19 109 ASP B C 1
ATOM 4017 O O . ASP B 1 109 ? -2.049 -23.078 -15.82 1 83.19 109 ASP B O 1
ATOM 4021 N N . TRP B 1 110 ? -1.234 -21.156 -15.57 1 85.81 110 TRP B N 1
ATOM 4022 C CA . TRP B 1 110 ? -2.426 -20.734 -14.836 1 85.81 110 TRP B CA 1
ATOM 4023 C C . TRP B 1 110 ? -3.545 -20.344 -15.797 1 85.81 110 TRP B C 1
ATOM 4025 O O . TRP B 1 110 ? -3.283 -19.906 -16.922 1 85.81 110 TRP B O 1
ATOM 4035 N N . THR B 1 111 ? -4.75 -20.656 -15.469 1 91.19 111 THR B N 1
ATOM 4036 C CA . THR B 1 111 ? -5.891 -20.453 -16.359 1 91.19 111 THR B CA 1
ATOM 4037 C C . THR B 1 111 ? -6.922 -19.531 -15.719 1 91.19 111 THR B C 1
ATOM 4039 O O . THR B 1 111 ? -7.23 -19.672 -14.531 1 91.19 111 THR B O 1
ATOM 4042 N N . ARG B 1 112 ? -7.332 -18.625 -16.531 1 95.44 112 ARG B N 1
ATOM 4043 C CA . ARG B 1 112 ? -8.43 -17.734 -16.188 1 95.44 112 ARG B CA 1
ATOM 4044 C C . ARG B 1 112 ? -9.391 -17.578 -17.359 1 95.44 112 ARG B C 1
ATOM 4046 O O . ARG B 1 112 ? -9 -17.734 -18.516 1 95.44 112 ARG B O 1
ATOM 4053 N N . THR B 1 113 ? -10.648 -17.266 -17.047 1 96.38 113 THR B N 1
ATOM 4054 C CA . THR B 1 113 ? -11.656 -17.094 -18.078 1 96.38 113 THR B CA 1
ATOM 4055 C C . THR B 1 113 ? -11.852 -15.617 -18.422 1 96.38 113 THR B C 1
ATOM 4057 O O . THR B 1 113 ? -12.359 -15.273 -19.484 1 96.38 113 THR B O 1
ATOM 4060 N N . ASP B 1 114 ? -11.547 -14.797 -17.531 1 95.88 114 ASP B N 1
ATOM 4061 C CA . ASP B 1 114 ? -11.617 -13.344 -17.703 1 95.88 114 ASP B CA 1
ATOM 4062 C C . ASP B 1 114 ? -10.398 -12.656 -17.094 1 95.88 114 ASP B C 1
ATOM 4064 O O . ASP B 1 114 ? -10.148 -12.781 -15.891 1 95.88 114 ASP B O 1
ATOM 4068 N N . LEU B 1 115 ? -9.672 -11.93 -17.891 1 95.25 115 LEU B N 1
ATOM 4069 C CA . LEU B 1 115 ? -8.398 -11.367 -17.438 1 95.25 115 LEU B CA 1
ATOM 4070 C C . LEU B 1 115 ? -8.594 -9.961 -16.891 1 95.25 115 LEU B C 1
ATOM 4072 O O . LEU B 1 115 ? -7.684 -9.398 -16.281 1 95.25 115 LEU B O 1
ATOM 4076 N N . ARG B 1 116 ? -9.75 -9.375 -17.094 1 95.38 116 ARG B N 1
ATOM 4077 C CA . ARG B 1 116 ? -10.008 -8 -16.672 1 95.38 116 ARG B CA 1
ATOM 4078 C C . ARG B 1 116 ? -11.453 -7.844 -16.203 1 95.38 116 ARG B C 1
ATOM 4080 O O . ARG B 1 116 ? -12.172 -6.961 -16.688 1 95.38 116 ARG B O 1
ATOM 4087 N N . TRP B 1 117 ? -11.812 -8.742 -15.281 1 97 117 TRP B N 1
ATOM 4088 C CA . TRP B 1 117 ? -13.148 -8.75 -14.688 1 97 117 TRP B CA 1
ATOM 4089 C C . TRP B 1 117 ? -13.328 -7.566 -13.742 1 97 117 TRP B C 1
ATOM 4091 O O . TRP B 1 117 ? -12.461 -7.305 -12.898 1 97 117 TRP B O 1
ATOM 4101 N N . GLU B 1 118 ? -14.43 -6.812 -13.898 1 97.5 118 GLU B N 1
ATOM 4102 C CA . GLU B 1 118 ? -14.641 -5.617 -13.086 1 97.5 118 GLU B CA 1
ATOM 4103 C C . GLU B 1 118 ? -15.055 -5.98 -11.664 1 97.5 118 GLU B C 1
ATOM 4105 O O . GLU B 1 118 ? -15.938 -6.816 -11.469 1 97.5 118 GLU B O 1
ATOM 4110 N N . THR B 1 119 ? -14.344 -5.359 -10.711 1 95.94 119 THR B N 1
ATOM 4111 C CA . THR B 1 119 ? -14.641 -5.539 -9.297 1 95.94 119 THR B CA 1
ATOM 4112 C C . THR B 1 119 ? -15.062 -4.215 -8.664 1 95.94 119 THR B C 1
ATOM 4114 O O . THR B 1 119 ? -15.586 -3.332 -9.344 1 95.94 119 THR B O 1
ATOM 4117 N N . ARG B 1 120 ? -14.852 -4.172 -7.312 1 91.5 120 ARG B N 1
ATOM 4118 C CA . ARG B 1 120 ? -15.32 -3.016 -6.555 1 91.5 120 ARG B CA 1
ATOM 4119 C C . ARG B 1 120 ? -14.648 -1.734 -7.035 1 91.5 120 ARG B C 1
ATOM 4121 O O . ARG B 1 120 ? -13.453 -1.729 -7.32 1 91.5 120 ARG B O 1
ATOM 4128 N N . HIS B 1 121 ? -15.445 -0.653 -7.223 1 94.19 121 HIS B N 1
ATOM 4129 C CA . HIS B 1 121 ? -15.008 0.705 -7.52 1 94.19 121 HIS B CA 1
ATOM 4130 C C . HIS B 1 121 ? -14.266 0.765 -8.852 1 94.19 121 HIS B C 1
ATOM 4132 O O . HIS B 1 121 ? -13.305 1.523 -9 1 94.19 121 HIS B O 1
ATOM 4138 N N . GLY B 1 122 ? -14.609 -0.147 -9.766 1 95.56 122 GLY B N 1
ATOM 4139 C CA . GLY B 1 122 ? -14.062 -0.065 -11.109 1 95.56 122 GLY B CA 1
ATOM 4140 C C . GLY B 1 122 ? -12.719 -0.749 -11.258 1 95.56 122 GLY B C 1
ATOM 4141 O O . GLY B 1 122 ? -12.125 -0.735 -12.336 1 95.56 122 GLY B O 1
ATOM 4142 N N . ALA B 1 123 ? -12.172 -1.36 -10.266 1 97.62 123 ALA B N 1
ATOM 4143 C CA . ALA B 1 123 ? -10.953 -2.158 -10.359 1 97.62 123 ALA B CA 1
ATOM 4144 C C . ALA B 1 123 ? -11.164 -3.379 -11.258 1 97.62 123 ALA B C 1
ATOM 4146 O O . ALA B 1 123 ? -12.305 -3.793 -11.484 1 97.62 123 ALA B O 1
ATOM 4147 N N . ARG B 1 124 ? -10.062 -3.871 -11.852 1 98.19 124 ARG B N 1
ATOM 4148 C CA . ARG B 1 124 ? -10.141 -5.055 -12.703 1 98.19 124 ARG B CA 1
ATOM 4149 C C . ARG B 1 124 ? -9.266 -6.18 -12.164 1 98.19 124 ARG B C 1
ATOM 4151 O O . ARG B 1 124 ? -8.156 -5.93 -11.688 1 98.19 124 ARG B O 1
ATOM 4158 N N . ALA B 1 125 ? -9.789 -7.375 -12.148 1 97.75 125 ALA B N 1
ATOM 4159 C CA . ALA B 1 125 ? -9.094 -8.547 -11.625 1 97.75 125 ALA B CA 1
ATOM 4160 C C . ALA B 1 125 ? -9.258 -9.75 -12.547 1 97.75 125 ALA B C 1
ATOM 4162 O O . ALA B 1 125 ? -10.18 -9.781 -13.367 1 97.75 125 ALA B O 1
ATOM 4163 N N . MET B 1 126 ? -8.344 -10.68 -12.406 1 97.06 126 MET B N 1
ATOM 4164 C CA . MET B 1 126 ? -8.508 -11.938 -13.125 1 97.06 126 MET B CA 1
ATOM 4165 C C . MET B 1 126 ? -9.539 -12.828 -12.43 1 97.06 126 MET B C 1
ATOM 4167 O O . MET B 1 126 ? -9.602 -12.875 -11.203 1 97.06 126 MET B O 1
ATOM 4171 N N . ARG B 1 127 ? -10.312 -13.539 -13.281 1 97.69 127 ARG B N 1
ATOM 4172 C CA . ARG B 1 127 ? -11.375 -14.398 -12.75 1 97.69 127 ARG B CA 1
ATOM 4173 C C . ARG B 1 127 ? -11.406 -15.742 -13.477 1 97.69 127 ARG B C 1
ATOM 4175 O O . ARG B 1 127 ? -11.195 -15.797 -14.695 1 97.69 127 ARG B O 1
ATOM 4182 N N . PHE B 1 128 ? -11.555 -16.797 -12.773 1 97.5 128 PHE B N 1
ATOM 4183 C CA . PHE B 1 128 ? -11.914 -18.109 -13.273 1 97.5 128 PHE B CA 1
ATOM 4184 C C . PHE B 1 128 ? -13.391 -18.406 -13.023 1 97.5 128 PHE B C 1
ATOM 4186 O O . PHE B 1 128 ? -13.812 -18.547 -11.875 1 97.5 128 PHE B O 1
ATOM 4193 N N . ASP B 1 129 ? -14.117 -18.438 -14.023 1 98.12 129 ASP B N 1
ATOM 4194 C CA . ASP B 1 129 ? -15.531 -18.781 -13.953 1 98.12 129 ASP B CA 1
ATOM 4195 C C . ASP B 1 129 ? -15.773 -20.219 -14.414 1 98.12 129 ASP B C 1
ATOM 4197 O O . ASP B 1 129 ? -15.57 -20.547 -15.586 1 98.12 129 ASP B O 1
ATOM 4201 N N . LEU B 1 130 ? -16.25 -21 -13.484 1 98 130 LEU B N 1
ATOM 4202 C CA . LEU B 1 130 ? -16.375 -22.438 -13.727 1 98 130 LEU B CA 1
ATOM 4203 C C . LEU B 1 130 ? -17.344 -22.703 -14.867 1 98 130 LEU B C 1
ATOM 4205 O O . LEU B 1 130 ? -17.094 -23.562 -15.711 1 98 130 LEU B O 1
ATOM 4209 N N . THR B 1 131 ? -18.438 -21.984 -14.961 1 98.31 131 THR B N 1
ATOM 4210 C CA . THR B 1 131 ? -19.438 -22.188 -16.016 1 98.31 131 THR B CA 1
ATOM 4211 C C . THR B 1 131 ? -18.875 -21.797 -17.375 1 98.31 131 THR B C 1
ATOM 4213 O O . THR B 1 131 ? -19.047 -22.516 -18.359 1 98.31 131 THR B O 1
ATOM 4216 N N . ASP B 1 132 ? -18.219 -20.641 -17.406 1 98 132 ASP B N 1
ATOM 4217 C CA . ASP B 1 132 ? -17.562 -20.234 -18.656 1 98 132 ASP B CA 1
ATOM 4218 C C . ASP B 1 132 ? -16.531 -21.266 -19.094 1 98 132 ASP B C 1
ATOM 4220 O O . ASP B 1 132 ? -16.406 -21.547 -20.297 1 98 132 ASP B O 1
ATOM 4224 N N . PHE B 1 133 ? -15.805 -21.766 -18.188 1 97.31 133 PHE B N 1
ATOM 4225 C CA . PHE B 1 133 ? -14.766 -22.734 -18.516 1 97.31 133 PHE B CA 1
ATOM 4226 C C . PHE B 1 133 ? -15.383 -24.016 -19.078 1 97.31 133 PHE B C 1
ATOM 4228 O O . PHE B 1 133 ? -14.891 -24.562 -20.078 1 97.31 133 PHE B O 1
ATOM 4235 N N . ALA B 1 134 ? -16.422 -24.484 -18.438 1 98 134 ALA B N 1
ATOM 4236 C CA . ALA B 1 134 ? -17.125 -25.672 -18.938 1 98 134 ALA B CA 1
ATOM 4237 C C . ALA B 1 134 ? -17.672 -25.438 -20.328 1 98 134 ALA B C 1
ATOM 4239 O O . ALA B 1 134 ? -17.594 -26.312 -21.188 1 98 134 ALA B O 1
ATOM 4240 N N . ALA B 1 135 ? -18.266 -24.281 -20.5 1 98.12 135 ALA B N 1
ATOM 4241 C CA . ALA B 1 135 ? -18.781 -23.922 -21.828 1 98.12 135 ALA B CA 1
ATOM 4242 C C . ALA B 1 135 ? -17.672 -23.953 -22.875 1 98.12 135 ALA B C 1
ATOM 4244 O O . ALA B 1 135 ? -17.875 -24.438 -23.984 1 98.12 135 ALA B O 1
ATOM 4245 N N . PHE B 1 136 ? -16.578 -23.406 -22.5 1 97.25 136 PHE B N 1
ATOM 4246 C CA . PHE B 1 136 ? -15.43 -23.422 -23.391 1 97.25 136 PHE B CA 1
ATOM 4247 C C . PHE B 1 136 ? -15.031 -24.859 -23.734 1 97.25 136 PHE B C 1
ATOM 4249 O O . PHE B 1 136 ? -14.906 -25.219 -24.906 1 97.25 136 PHE B O 1
ATOM 4256 N N . ASP B 1 137 ? -14.812 -25.719 -22.734 1 97.12 137 ASP B N 1
ATOM 4257 C CA . ASP B 1 137 ? -14.336 -27.078 -22.891 1 97.12 137 ASP B CA 1
ATOM 4258 C C . ASP B 1 137 ? -15.281 -27.906 -23.75 1 97.12 137 ASP B C 1
ATOM 4260 O O . ASP B 1 137 ? -14.852 -28.578 -24.688 1 97.12 137 ASP B O 1
ATOM 4264 N N . ILE B 1 138 ? -16.609 -27.734 -23.547 1 98.06 138 ILE B N 1
ATOM 4265 C CA . ILE B 1 138 ? -17.609 -28.609 -24.141 1 98.06 138 ILE B CA 1
ATOM 4266 C C . ILE B 1 138 ? -18.062 -28.062 -25.5 1 98.06 138 ILE B C 1
ATOM 4268 O O . ILE B 1 138 ? -18.156 -28.828 -26.469 1 98.06 138 ILE B O 1
ATOM 4272 N N . HIS B 1 139 ? -18.234 -26.766 -25.578 1 97.69 139 HIS B N 1
ATOM 4273 C CA . HIS B 1 139 ? -18.984 -26.25 -26.719 1 97.69 139 HIS B CA 1
ATOM 4274 C C . HIS B 1 139 ? -18.078 -25.453 -27.656 1 97.69 139 HIS B C 1
ATOM 4276 O O . HIS B 1 139 ? -18.422 -25.234 -28.812 1 97.69 139 HIS B O 1
ATOM 4282 N N . ILE B 1 140 ? -16.984 -24.953 -27.141 1 96.5 140 ILE B N 1
ATOM 4283 C CA . ILE B 1 140 ? -16.094 -24.156 -27.984 1 96.5 140 ILE B CA 1
ATOM 4284 C C . ILE B 1 140 ? -14.93 -25.031 -28.453 1 96.5 140 ILE B C 1
ATOM 4286 O O . ILE B 1 140 ? -14.758 -25.25 -29.656 1 96.5 140 ILE B O 1
ATOM 4290 N N . LEU B 1 141 ? -14.219 -25.562 -27.484 1 95.44 141 LEU B N 1
ATOM 4291 C CA . LEU B 1 141 ? -13.109 -26.438 -27.797 1 95.44 141 LEU B CA 1
ATOM 4292 C C . LEU B 1 141 ? -13.609 -27.797 -28.312 1 95.44 141 LEU B C 1
ATOM 4294 O O . LEU B 1 141 ? -12.953 -28.422 -29.125 1 95.44 141 LEU B O 1
ATOM 4298 N N . LYS B 1 142 ? -14.758 -28.234 -27.812 1 96.62 142 LYS B N 1
ATOM 4299 C CA . LYS B 1 142 ? -15.375 -29.5 -28.172 1 96.62 142 LYS B CA 1
ATOM 4300 C C . LYS B 1 142 ? -14.398 -30.656 -27.938 1 96.62 142 LYS B C 1
ATOM 4302 O O . LYS B 1 142 ? -14.188 -31.484 -28.828 1 96.62 142 LYS B O 1
ATOM 4307 N N . ARG B 1 143 ? -13.812 -30.609 -26.797 1 96.31 143 ARG B N 1
ATOM 4308 C CA . ARG B 1 143 ? -12.906 -31.703 -26.422 1 96.31 143 ARG B CA 1
ATOM 4309 C C . ARG B 1 143 ? -13.625 -33.031 -26.406 1 96.31 143 ARG B C 1
ATOM 4311 O O . ARG B 1 143 ? -14.719 -33.156 -25.844 1 96.31 143 ARG B O 1
ATOM 4318 N N . PRO B 1 144 ? -12.992 -34.062 -26.906 1 94.06 144 PRO B N 1
ATOM 4319 C CA . PRO B 1 144 ? -13.633 -35.375 -26.844 1 94.06 144 PRO B CA 1
ATOM 4320 C C . PRO B 1 144 ? -13.906 -35.812 -25.406 1 94.06 144 PRO B C 1
ATOM 4322 O O . PRO B 1 144 ? -13.047 -35.656 -24.531 1 94.06 144 PRO B O 1
ATOM 4325 N N . ASP B 1 145 ? -15.117 -36.281 -25.062 1 91.25 145 ASP B N 1
ATOM 4326 C CA . ASP B 1 145 ? -15.555 -36.844 -23.797 1 91.25 145 ASP B CA 1
ATOM 4327 C C . ASP B 1 145 ? -15.523 -35.812 -22.688 1 91.25 145 ASP B C 1
ATOM 4329 O O . ASP B 1 145 ? -15.438 -36.156 -21.5 1 91.25 145 ASP B O 1
ATOM 4333 N N . ALA B 1 146 ? -15.492 -34.531 -23.047 1 96.56 146 ALA B N 1
ATOM 4334 C CA . ALA B 1 146 ? -15.422 -33.438 -22.062 1 96.56 146 ALA B CA 1
ATOM 4335 C C . ALA B 1 146 ? -16.578 -33.562 -21.062 1 96.56 146 ALA B C 1
ATOM 4337 O O . ALA B 1 146 ? -16.406 -33.25 -19.891 1 96.56 146 ALA B O 1
ATOM 4338 N N . LYS B 1 147 ? -17.719 -33.938 -21.484 1 96.56 147 LYS B N 1
ATOM 4339 C CA . LYS B 1 147 ? -18.938 -33.969 -20.656 1 96.56 147 LYS B CA 1
ATOM 4340 C C . LYS B 1 147 ? -18.75 -34.875 -19.438 1 96.56 147 LYS B C 1
ATOM 4342 O O . LYS B 1 147 ? -19.328 -34.625 -18.375 1 96.56 147 LYS B O 1
ATOM 4347 N N . ALA B 1 148 ? -17.984 -35.844 -19.547 1 95.31 148 ALA B N 1
ATOM 4348 C CA . ALA B 1 148 ? -17.781 -36.812 -18.484 1 95.31 148 ALA B CA 1
ATOM 4349 C C . ALA B 1 148 ? -17.047 -36.156 -17.297 1 95.31 148 ALA B C 1
ATOM 4351 O O . ALA B 1 148 ? -17.062 -36.719 -16.188 1 95.31 148 ALA B O 1
ATOM 4352 N N . ASP B 1 149 ? -16.438 -35.031 -17.5 1 95.44 149 ASP B N 1
ATOM 4353 C CA . ASP B 1 149 ? -15.617 -34.375 -16.484 1 95.44 149 ASP B CA 1
ATOM 4354 C C . ASP B 1 149 ? -16.469 -33.469 -15.594 1 95.44 149 ASP B C 1
ATOM 4356 O O . ASP B 1 149 ? -15.977 -32.938 -14.594 1 95.44 149 ASP B O 1
ATOM 4360 N N . TYR B 1 150 ? -17.781 -33.281 -15.93 1 96.5 150 TYR B N 1
ATOM 4361 C CA . TYR B 1 150 ? -18.594 -32.281 -15.242 1 96.5 150 TYR B CA 1
ATOM 4362 C C . TYR B 1 150 ? -19.891 -32.906 -14.742 1 96.5 150 TYR B C 1
ATOM 4364 O O . TYR B 1 150 ? -20.453 -33.812 -15.383 1 96.5 150 TYR B O 1
ATOM 4372 N N . PRO B 1 151 ? -20.375 -32.469 -13.586 1 96.06 151 PRO B N 1
ATOM 4373 C CA . PRO B 1 151 ? -21.688 -32.906 -13.148 1 96.06 151 PRO B CA 1
ATOM 4374 C C . PRO B 1 151 ? -22.812 -32.438 -14.055 1 96.06 151 PRO B C 1
ATOM 4376 O O . PRO B 1 151 ? -22.672 -31.406 -14.719 1 96.06 151 PRO B O 1
ATOM 4379 N N . ASP B 1 152 ? -23.953 -33.031 -13.906 1 96.94 152 ASP B N 1
ATOM 4380 C CA . ASP B 1 152 ? -25.078 -32.75 -14.797 1 96.94 152 ASP B CA 1
ATOM 4381 C C . ASP B 1 152 ? -25.516 -31.297 -14.719 1 96.94 152 ASP B C 1
ATOM 4383 O O . ASP B 1 152 ? -25.812 -30.672 -15.742 1 96.94 152 ASP B O 1
ATOM 4387 N N . TRP B 1 153 ? -25.516 -30.828 -13.516 1 96 153 TRP B N 1
ATOM 4388 C CA . TRP B 1 153 ? -26 -29.453 -13.367 1 96 153 TRP B CA 1
ATOM 4389 C C . TRP B 1 153 ? -25.109 -28.484 -14.125 1 96 153 TRP B C 1
ATOM 4391 O O . TRP B 1 153 ? -25.594 -27.5 -14.703 1 96 153 TRP B O 1
ATOM 4401 N N . LEU B 1 154 ? -23.844 -28.703 -14.172 1 97.38 154 LEU B N 1
ATOM 4402 C CA . LEU B 1 154 ? -22.906 -27.797 -14.836 1 97.38 154 LEU B CA 1
ATOM 4403 C C . LEU B 1 154 ? -22.969 -27.969 -16.344 1 97.38 154 LEU B C 1
ATOM 4405 O O . LEU B 1 154 ? -22.766 -27 -17.094 1 97.38 154 LEU B O 1
ATOM 4409 N N . LEU B 1 155 ? -23.328 -29.188 -16.812 1 97.88 155 LEU B N 1
ATOM 4410 C CA . LEU B 1 155 ? -23.547 -29.406 -18.25 1 97.88 155 LEU B CA 1
ATOM 4411 C C . LEU B 1 155 ? -24.688 -28.531 -18.75 1 97.88 155 LEU B C 1
ATOM 4413 O O . LEU B 1 155 ? -24.562 -27.891 -19.797 1 97.88 155 LEU B O 1
ATOM 4417 N N . GLU B 1 156 ? -25.688 -28.484 -17.984 1 98 156 GLU B N 1
ATOM 4418 C CA . GLU B 1 156 ? -26.859 -27.703 -18.359 1 98 156 GLU B CA 1
ATOM 4419 C C . GLU B 1 156 ? -26.562 -26.203 -18.328 1 98 156 GLU B C 1
ATOM 4421 O O . GLU B 1 156 ? -26.906 -25.469 -19.266 1 98 156 GLU B O 1
ATOM 4426 N N . GLU B 1 157 ? -25.938 -25.812 -17.297 1 97.75 157 GLU B N 1
ATOM 4427 C CA . GLU B 1 157 ? -25.625 -24.406 -17.141 1 97.75 157 GLU B CA 1
ATOM 4428 C C . GLU B 1 157 ? -24.656 -23.922 -18.219 1 97.75 157 GLU B C 1
ATOM 4430 O O . GLU B 1 157 ? -24.781 -22.797 -18.719 1 97.75 157 GLU B O 1
ATOM 4435 N N . ALA B 1 158 ? -23.703 -24.719 -18.531 1 98.25 158 ALA B N 1
ATOM 4436 C CA . ALA B 1 158 ? -22.734 -24.391 -19.562 1 98.25 158 ALA B CA 1
ATOM 4437 C C . ALA B 1 158 ? -23.391 -24.25 -20.938 1 98.25 158 ALA B C 1
ATOM 4439 O O . ALA B 1 158 ? -23.047 -23.359 -21.719 1 98.25 158 ALA B O 1
ATOM 4440 N N . ALA B 1 159 ? -24.312 -25.125 -21.203 1 98.06 159 ALA B N 1
ATOM 4441 C CA . ALA B 1 159 ? -25.031 -25.094 -22.469 1 98.06 159 ALA B CA 1
ATOM 4442 C C . ALA B 1 159 ? -25.859 -23.812 -22.578 1 98.06 159 ALA B C 1
ATOM 4444 O O . ALA B 1 159 ? -25.875 -23.172 -23.641 1 98.06 159 ALA B O 1
ATOM 4445 N N . LYS B 1 160 ? -26.547 -23.547 -21.531 1 98.25 160 LYS B N 1
ATOM 4446 C CA . LYS B 1 160 ? -27.359 -22.328 -21.5 1 98.25 160 LYS B CA 1
ATOM 4447 C C . LYS B 1 160 ? -26.5 -21.094 -21.672 1 98.25 160 LYS B C 1
ATOM 4449 O O . LYS B 1 160 ? -26.828 -20.188 -22.453 1 98.25 160 LYS B O 1
ATOM 4454 N N . ARG B 1 161 ? -25.375 -21.047 -20.953 1 97.88 161 ARG B N 1
ATOM 4455 C CA . ARG B 1 161 ? -24.453 -19.922 -21.031 1 97.88 161 ARG B CA 1
ATOM 4456 C C . ARG B 1 161 ? -23.891 -19.766 -22.438 1 97.88 161 ARG B C 1
ATOM 4458 O O . ARG B 1 161 ? -23.781 -18.656 -22.953 1 97.88 161 ARG B O 1
ATOM 4465 N N . PHE B 1 162 ? -23.547 -20.828 -23.062 1 97.88 162 PHE B N 1
ATOM 4466 C CA . PHE B 1 162 ? -22.969 -20.812 -24.391 1 97.88 162 PHE B CA 1
ATOM 4467 C C . PHE B 1 162 ? -23.984 -20.297 -25.406 1 97.88 162 PHE B C 1
ATOM 4469 O O . PHE B 1 162 ? -23.641 -19.547 -26.312 1 97.88 162 PHE B O 1
ATOM 4476 N N . ALA B 1 163 ? -25.188 -20.672 -25.234 1 97.88 163 ALA B N 1
ATOM 4477 C CA . ALA B 1 163 ? -26.25 -20.297 -26.156 1 97.88 163 ALA B CA 1
ATOM 4478 C C . ALA B 1 163 ? -26.422 -18.781 -26.203 1 97.88 163 ALA B C 1
ATOM 4480 O O . ALA B 1 163 ? -26.797 -18.219 -27.234 1 97.88 163 ALA B O 1
ATOM 4481 N N . GLU B 1 164 ? -26.125 -18.188 -25.156 1 97.19 164 GLU B N 1
ATOM 4482 C CA . GLU B 1 164 ? -26.344 -16.75 -25.047 1 97.19 164 GLU B CA 1
ATOM 4483 C C . GLU B 1 164 ? -25.031 -15.977 -25.172 1 97.19 164 GLU B C 1
ATOM 4485 O O . GLU B 1 164 ? -25.016 -14.75 -25.125 1 97.19 164 GLU B O 1
ATOM 4490 N N . MET B 1 165 ? -23.953 -16.641 -25.406 1 97.06 165 MET B N 1
ATOM 4491 C CA . MET B 1 165 ? -22.625 -16.031 -25.359 1 97.06 165 MET B CA 1
ATOM 4492 C C . MET B 1 165 ? -22.328 -15.297 -26.672 1 97.06 165 MET B C 1
ATOM 4494 O O . MET B 1 165 ? -22.391 -15.891 -27.75 1 97.06 165 MET B O 1
ATOM 4498 N N . PRO B 1 166 ? -22.062 -13.984 -26.547 1 97.12 166 PRO B N 1
ATOM 4499 C CA . PRO B 1 166 ? -21.703 -13.281 -27.781 1 97.12 166 PRO B CA 1
ATOM 4500 C C . PRO B 1 166 ? -20.391 -13.789 -28.391 1 97.12 166 PRO B C 1
ATOM 4502 O O . PRO B 1 166 ? -19.516 -14.273 -27.672 1 97.12 166 PRO B O 1
ATOM 4505 N N . ASP B 1 167 ? -20.172 -13.594 -29.672 1 96.5 167 ASP B N 1
ATOM 4506 C CA . ASP B 1 167 ? -19.016 -14.062 -30.406 1 96.5 167 ASP B CA 1
ATOM 4507 C C . ASP B 1 167 ? -17.719 -13.477 -29.844 1 96.5 167 ASP B C 1
ATOM 4509 O O . ASP B 1 167 ? -16.688 -14.141 -29.812 1 96.5 167 ASP B O 1
ATOM 4513 N N . THR B 1 168 ? -17.859 -12.32 -29.406 1 95.88 168 THR B N 1
ATOM 4514 C CA . THR B 1 168 ? -16.688 -11.656 -28.844 1 95.88 168 THR B CA 1
ATOM 4515 C C . THR B 1 168 ? -16.203 -12.367 -27.578 1 95.88 168 THR B C 1
ATOM 4517 O O . THR B 1 168 ? -15.008 -12.492 -27.359 1 95.88 168 THR B O 1
ATOM 4520 N N . LYS B 1 169 ? -17.109 -12.789 -26.812 1 95.75 169 LYS B N 1
ATOM 4521 C CA . LYS B 1 169 ? -16.766 -13.516 -25.609 1 95.75 169 LYS B CA 1
ATOM 4522 C C . LYS B 1 169 ? -16.234 -14.906 -25.922 1 95.75 169 LYS B C 1
ATOM 4524 O O . LYS B 1 169 ? -15.312 -15.398 -25.266 1 95.75 169 LYS B O 1
ATOM 4529 N N . ILE B 1 170 ? -16.781 -15.547 -26.922 1 95.56 170 ILE B N 1
ATOM 4530 C CA . ILE B 1 170 ? -16.297 -16.859 -27.359 1 95.56 170 ILE B CA 1
ATOM 4531 C C . ILE B 1 170 ? -14.836 -16.75 -27.781 1 95.56 170 ILE B C 1
ATOM 4533 O O . ILE B 1 170 ? -14 -17.547 -27.359 1 95.56 170 ILE B O 1
ATOM 4537 N N . ALA B 1 171 ? -14.555 -15.727 -28.531 1 93.06 171 ALA B N 1
ATOM 4538 C CA . ALA B 1 171 ? -13.18 -15.5 -28.984 1 93.06 171 ALA B CA 1
ATOM 4539 C C . ALA B 1 171 ? -12.258 -15.188 -27.812 1 93.06 171 ALA B C 1
ATOM 4541 O O . ALA B 1 171 ? -11.125 -15.68 -27.766 1 93.06 171 ALA B O 1
ATOM 4542 N N . ALA B 1 172 ? -12.734 -14.414 -26.891 1 93.19 172 ALA B N 1
ATOM 4543 C CA . ALA B 1 172 ? -11.938 -14.031 -25.719 1 93.19 172 ALA B CA 1
ATOM 4544 C C . ALA B 1 172 ? -11.617 -15.242 -24.844 1 93.19 172 ALA B C 1
ATOM 4546 O O . ALA B 1 172 ? -10.508 -15.359 -24.328 1 93.19 172 ALA B O 1
ATOM 4547 N N . LEU B 1 173 ? -12.57 -16.078 -24.672 1 94 173 LEU B N 1
ATOM 4548 C CA . LEU B 1 173 ? -12.352 -17.281 -23.875 1 94 173 LEU B CA 1
ATOM 4549 C C . LEU B 1 173 ? -11.25 -18.156 -24.484 1 94 173 LEU B C 1
ATOM 4551 O O . LEU B 1 173 ? -10.383 -18.656 -23.766 1 94 173 LEU B O 1
ATOM 4555 N N . GLY B 1 174 ? -11.297 -18.297 -25.75 1 90.25 174 GLY B N 1
ATOM 4556 C CA . GLY B 1 174 ? -10.258 -19.047 -26.422 1 90.25 174 GLY B CA 1
ATOM 4557 C C . GLY B 1 174 ? -8.867 -18.453 -26.219 1 90.25 174 GLY B C 1
ATOM 4558 O O . GLY B 1 174 ? -7.922 -19.188 -25.922 1 90.25 174 GLY B O 1
ATOM 4559 N N . ARG B 1 175 ? -8.789 -17.219 -26.297 1 88.25 175 ARG B N 1
ATOM 4560 C CA . ARG B 1 175 ? -7.516 -16.531 -26.125 1 88.25 175 ARG B CA 1
ATOM 4561 C C . ARG B 1 175 ? -7.039 -16.609 -24.688 1 88.25 175 ARG B C 1
ATOM 4563 O O . ARG B 1 175 ? -5.863 -16.859 -24.422 1 88.25 175 ARG B O 1
ATOM 4570 N N . ASN B 1 176 ? -7.934 -16.406 -23.734 1 89.31 176 ASN B N 1
ATOM 4571 C CA . ASN B 1 176 ? -7.594 -16.344 -22.328 1 89.31 176 ASN B CA 1
ATOM 4572 C C . ASN B 1 176 ? -7.156 -17.703 -21.797 1 89.31 176 ASN B C 1
ATOM 4574 O O . ASN B 1 176 ? -6.219 -17.797 -21 1 89.31 176 ASN B O 1
ATOM 4578 N N . ILE B 1 177 ? -7.828 -18.688 -22.172 1 86.75 177 ILE B N 1
ATOM 4579 C CA . ILE B 1 177 ? -7.566 -20.016 -21.641 1 86.75 177 ILE B CA 1
ATOM 4580 C C . ILE B 1 177 ? -6.367 -20.625 -22.359 1 86.75 177 ILE B C 1
ATOM 4582 O O . ILE B 1 177 ? -5.57 -21.344 -21.75 1 86.75 177 ILE B O 1
ATOM 4586 N N . GLY B 1 178 ? -6.242 -20.281 -23.547 1 73.75 178 GLY B N 1
ATOM 4587 C CA . GLY B 1 178 ? -5.117 -20.812 -24.312 1 73.75 178 GLY B CA 1
ATOM 4588 C C . GLY B 1 178 ? -3.842 -20.016 -24.125 1 73.75 178 GLY B C 1
ATOM 4589 O O . GLY B 1 178 ? -2.826 -20.281 -24.766 1 73.75 178 GLY B O 1
ATOM 4590 N N . ALA B 1 179 ? -4.062 -19.016 -23.234 1 67.56 179 ALA B N 1
ATOM 4591 C CA . ALA B 1 179 ? -2.926 -18.109 -23.078 1 67.56 179 ALA B CA 1
ATOM 4592 C C . ALA B 1 179 ? -1.777 -18.797 -22.344 1 67.56 179 ALA B C 1
ATOM 4594 O O . ALA B 1 179 ? -2.006 -19.625 -21.453 1 67.56 179 ALA B O 1
ATOM 4595 N N . GLY B 1 180 ? -0.708 -19.156 -22.953 1 55.88 180 GLY B N 1
ATOM 4596 C CA . GLY B 1 180 ? 0.523 -19.688 -22.391 1 55.88 180 GLY B CA 1
ATOM 4597 C C . GLY B 1 180 ? 1.023 -18.891 -21.203 1 55.88 180 GLY B C 1
ATOM 4598 O O . GLY B 1 180 ? 0.238 -18.25 -20.5 1 55.88 180 GLY B O 1
ATOM 4599 N N . LEU B 1 181 ? 2.146 -19.062 -20.672 1 52.09 181 LEU B N 1
ATOM 4600 C CA . LEU B 1 181 ? 2.879 -18.406 -19.594 1 52.09 181 LEU B CA 1
ATOM 4601 C C . LEU B 1 181 ? 2.965 -16.891 -19.844 1 52.09 181 LEU B C 1
ATOM 4603 O O . LEU B 1 181 ? 3.193 -16.469 -20.969 1 52.09 181 LEU B O 1
ATOM 4607 N N . PRO B 1 182 ? 2.557 -16.141 -18.75 1 49.75 182 PRO B N 1
ATOM 4608 C CA . PRO B 1 182 ? 2.781 -14.703 -18.891 1 49.75 182 PRO B CA 1
ATOM 4609 C C . PRO B 1 182 ? 4.184 -14.367 -19.391 1 49.75 182 PRO B C 1
ATOM 4611 O O . PRO B 1 182 ? 5.172 -14.906 -18.875 1 49.75 182 PRO B O 1
ATOM 4614 N N . GLY B 1 183 ? 4.402 -13.578 -20.312 1 44.41 183 GLY B N 1
ATOM 4615 C CA . GLY B 1 183 ? 5.676 -13.188 -20.906 1 44.41 183 GLY B CA 1
ATOM 4616 C C . GLY B 1 183 ? 6.062 -14.023 -22.109 1 44.41 183 GLY B C 1
ATOM 4617 O O . GLY B 1 183 ? 7.023 -13.703 -22.812 1 44.41 183 GLY B O 1
ATOM 4618 N N . SER B 1 184 ? 5.484 -15.289 -22.094 1 51.41 184 SER B N 1
ATOM 4619 C CA . SER B 1 184 ? 5.828 -16.156 -23.219 1 51.41 184 SER B CA 1
ATOM 4620 C C . SER B 1 184 ? 4.98 -15.852 -24.438 1 51.41 184 SER B C 1
ATOM 4622 O O . SER B 1 184 ? 3.906 -15.258 -24.328 1 51.41 184 SER B O 1
ATOM 4624 N N . ALA B 1 185 ? 5.613 -16.016 -25.547 1 50.44 185 ALA B N 1
ATOM 4625 C CA . ALA B 1 185 ? 5.059 -15.75 -26.875 1 50.44 185 ALA B CA 1
ATOM 4626 C C . ALA B 1 185 ? 3.643 -16.297 -27 1 50.44 185 ALA B C 1
ATOM 4628 O O . ALA B 1 185 ? 3.111 -16.875 -26.047 1 50.44 185 ALA B O 1
ATOM 4629 N N . ASP B 1 186 ? 3.283 -17.094 -28.141 1 55.72 186 ASP B N 1
ATOM 4630 C CA . ASP B 1 186 ? 2.09 -17.312 -28.953 1 55.72 186 ASP B CA 1
ATOM 4631 C C . ASP B 1 186 ? 1.149 -18.312 -28.297 1 55.72 186 ASP B C 1
ATOM 4633 O O . ASP B 1 186 ? 1.588 -19.375 -27.828 1 55.72 186 ASP B O 1
ATOM 4637 N N . GLY B 1 187 ? -0.006 -17.844 -27.609 1 68.94 187 GLY B N 1
ATOM 4638 C CA . GLY B 1 187 ? -1.109 -18.703 -27.203 1 68.94 187 GLY B CA 1
ATOM 4639 C C . GLY B 1 187 ? -1.457 -19.75 -28.234 1 68.94 187 GLY B C 1
ATOM 4640 O O . GLY B 1 187 ? -1.021 -19.672 -29.391 1 68.94 187 GLY B O 1
ATOM 4641 N N . TYR B 1 188 ? -1.954 -20.875 -27.781 1 79.81 188 TYR B N 1
ATOM 4642 C CA . TYR B 1 188 ? -2.393 -21.953 -28.672 1 79.81 188 TYR B CA 1
ATOM 4643 C C . TYR B 1 188 ? -3.68 -21.578 -29.391 1 79.81 188 TYR B C 1
ATOM 4645 O O . TYR B 1 188 ? -4.57 -20.969 -28.812 1 79.81 188 TYR B O 1
ATOM 4653 N N . THR B 1 189 ? -3.654 -21.953 -30.688 1 87.12 189 THR B N 1
ATOM 4654 C CA . THR B 1 189 ? -4.969 -22.047 -31.297 1 87.12 189 THR B CA 1
ATOM 4655 C C . THR B 1 189 ? -5.773 -23.188 -30.703 1 87.12 189 THR B C 1
ATOM 4657 O O . THR B 1 189 ? -5.223 -24.047 -30 1 87.12 189 THR B O 1
ATOM 4660 N N . LEU B 1 190 ? -7.094 -23.234 -30.984 1 91.06 190 LEU B N 1
ATOM 4661 C CA . LEU B 1 190 ? -7.93 -24.312 -30.469 1 91.06 190 LEU B CA 1
ATOM 4662 C C . LEU B 1 190 ? -7.445 -25.672 -30.969 1 91.06 190 LEU B C 1
ATOM 4664 O O . LEU B 1 190 ? -7.402 -26.641 -30.219 1 91.06 190 LEU B O 1
ATOM 4668 N N . ALA B 1 191 ? -7.062 -25.688 -32.219 1 92.75 191 ALA B N 1
ATOM 4669 C CA . ALA B 1 191 ? -6.574 -26.922 -32.812 1 92.75 191 ALA B CA 1
ATOM 4670 C C . ALA B 1 191 ? -5.258 -27.359 -32.188 1 92.75 191 ALA B C 1
ATOM 4672 O O . ALA B 1 191 ? -5.051 -28.547 -31.922 1 92.75 191 ALA B O 1
ATOM 4673 N N . GLN B 1 192 ? -4.406 -26.469 -32 1 91 192 GLN B N 1
ATOM 4674 C CA . GLN B 1 192 ? -3.133 -26.75 -31.344 1 91 192 GLN B CA 1
ATOM 4675 C C . GLN B 1 192 ? -3.342 -27.25 -29.922 1 91 192 GLN B C 1
ATOM 4677 O O . GLN B 1 192 ? -2.645 -28.156 -29.453 1 91 192 GLN B O 1
ATOM 4682 N N . LEU B 1 193 ? -4.293 -26.578 -29.234 1 92.25 193 LEU B N 1
ATOM 4683 C CA . LEU B 1 193 ? -4.605 -26.984 -27.875 1 92.25 193 LEU B CA 1
ATOM 4684 C C . LEU B 1 193 ? -5.094 -28.438 -27.844 1 92.25 193 LEU B C 1
ATOM 4686 O O . LEU B 1 193 ? -4.637 -29.234 -27.016 1 92.25 193 LEU B O 1
ATOM 4690 N N . LEU B 1 194 ? -5.945 -28.812 -28.75 1 93.69 194 LEU B N 1
ATOM 4691 C CA . LEU B 1 194 ? -6.453 -30.188 -28.812 1 93.69 194 LEU B CA 1
ATOM 4692 C C . LEU B 1 194 ? -5.324 -31.172 -29.078 1 93.69 194 LEU B C 1
ATOM 4694 O O . LEU B 1 194 ? -5.301 -32.25 -28.5 1 93.69 194 LEU B O 1
ATOM 4698 N N . GLU B 1 195 ? -4.43 -30.75 -29.922 1 93.38 195 GLU B N 1
ATOM 4699 C CA . GLU B 1 195 ? -3.287 -31.609 -30.219 1 93.38 195 GLU B CA 1
ATOM 4700 C C . GLU B 1 195 ? -2.41 -31.797 -29 1 93.38 195 GLU B C 1
ATOM 4702 O O . GLU B 1 195 ? -1.948 -32.906 -28.719 1 93.38 195 GLU B O 1
ATOM 4707 N N . LYS B 1 196 ? -2.16 -30.75 -28.297 1 92.69 196 LYS B N 1
ATOM 4708 C CA . LYS B 1 196 ? -1.365 -30.844 -27.078 1 92.69 196 LYS B CA 1
ATOM 4709 C C . LYS B 1 196 ? -2.055 -31.719 -26.031 1 92.69 196 LYS B C 1
ATOM 4711 O O . LYS B 1 196 ? -1.399 -32.469 -25.328 1 92.69 196 LYS B O 1
ATOM 4716 N N . LEU B 1 197 ? -3.375 -31.594 -25.938 1 94.19 197 LEU B N 1
ATOM 4717 C CA . LEU B 1 197 ? -4.125 -32.406 -24.984 1 94.19 197 LEU B CA 1
ATOM 4718 C C . LEU B 1 197 ? -3.992 -33.906 -25.328 1 94.19 197 LEU B C 1
ATOM 4720 O O . LEU B 1 197 ? -3.871 -34.719 -24.422 1 94.19 197 LEU B O 1
ATOM 4724 N N . ARG B 1 198 ? -3.92 -34.188 -26.578 1 94.25 198 ARG B N 1
ATOM 4725 C CA . ARG B 1 198 ? -3.803 -35.562 -27.031 1 94.25 198 ARG B CA 1
ATOM 4726 C C . ARG B 1 198 ? -2.457 -36.156 -26.625 1 94.25 198 ARG B C 1
ATOM 4728 O O . ARG B 1 198 ? -2.355 -37.375 -26.359 1 94.25 198 ARG B O 1
ATOM 4735 N N . SER B 1 199 ? -1.502 -35.344 -26.578 1 93.88 199 SER B N 1
ATOM 4736 C CA . SER B 1 199 ? -0.162 -35.812 -26.234 1 93.88 199 SER B CA 1
ATOM 4737 C C . SER B 1 199 ? -0.103 -36.344 -24.797 1 93.88 199 SER B C 1
ATOM 4739 O O . SER B 1 199 ? 0.849 -37 -24.422 1 93.88 199 SER B O 1
ATOM 4741 N N . TYR B 1 200 ? -1.064 -36.062 -24.016 1 95.75 200 TYR B N 1
ATOM 4742 C CA . TYR B 1 200 ? -1.095 -36.5 -22.625 1 95.75 200 TYR B CA 1
ATOM 4743 C C . TYR B 1 200 ? -2.002 -37.719 -22.469 1 95.75 200 TYR B C 1
ATOM 4745 O O . TYR B 1 200 ? -2.281 -38.125 -21.344 1 95.75 200 TYR B O 1
ATOM 4753 N N . HIS B 1 201 ? -2.467 -38.219 -23.609 1 92.44 201 HIS B N 1
ATOM 4754 C CA . HIS B 1 201 ? -3.25 -39.438 -23.531 1 92.44 201 HIS B CA 1
ATOM 4755 C C . HIS B 1 201 ? -2.467 -40.531 -22.844 1 92.44 201 HIS B C 1
ATOM 4757 O O . HIS B 1 201 ? -1.314 -40.812 -23.188 1 92.44 201 HIS B O 1
ATOM 4763 N N . GLY B 1 202 ? -3.078 -41.156 -21.797 1 93.06 202 GLY B N 1
ATOM 4764 C CA . GLY B 1 202 ? -2.441 -42.219 -21.078 1 93.06 202 GLY B CA 1
ATOM 4765 C C . GLY B 1 202 ? -1.663 -41.781 -19.859 1 93.06 202 GLY B C 1
ATOM 4766 O O . GLY B 1 202 ? -1.142 -42.594 -19.109 1 93.06 202 GLY B O 1
ATOM 4767 N N . ILE B 1 203 ? -1.525 -40.531 -19.656 1 97 203 ILE B N 1
ATOM 4768 C CA . ILE B 1 203 ? -0.827 -40 -18.5 1 97 203 ILE B CA 1
ATOM 4769 C C . ILE B 1 203 ? -1.84 -39.594 -17.438 1 97 203 ILE B C 1
ATOM 4771 O O . ILE B 1 203 ? -2.363 -38.469 -17.469 1 97 203 ILE B O 1
ATOM 4775 N N . ASN B 1 204 ? -2.098 -40.469 -16.531 1 97 204 ASN B N 1
ATOM 4776 C CA . ASN B 1 204 ? -2.992 -40.156 -15.422 1 97 204 ASN B CA 1
ATOM 4777 C C . ASN B 1 204 ? -2.242 -39.5 -14.273 1 97 204 ASN B C 1
ATOM 4779 O O . ASN B 1 204 ? -1.047 -39.219 -14.383 1 97 204 ASN B O 1
ATOM 4783 N N . ARG B 1 205 ? -2.887 -39.219 -13.258 1 97.94 205 ARG B N 1
ATOM 4784 C CA . ARG B 1 205 ? -2.316 -38.531 -12.102 1 97.94 205 ARG B CA 1
ATOM 4785 C C . ARG B 1 205 ? -1.093 -39.25 -11.57 1 97.94 205 ARG B C 1
ATOM 4787 O O . ARG B 1 205 ? -0.044 -38.656 -11.344 1 97.94 205 ARG B O 1
ATOM 4794 N N . GLY B 1 206 ? -1.248 -40.531 -11.344 1 98.38 206 GLY B N 1
ATOM 4795 C CA . GLY B 1 206 ? -0.145 -41.344 -10.836 1 98.38 206 GLY B CA 1
ATOM 4796 C C . GLY B 1 206 ? 1.093 -41.281 -11.711 1 98.38 206 GLY B C 1
ATOM 4797 O O . GLY B 1 206 ? 2.209 -41.156 -11.203 1 98.38 206 GLY B O 1
ATOM 4798 N N . ARG B 1 207 ? 0.885 -41.469 -13.008 1 98.31 207 ARG B N 1
ATOM 4799 C CA . ARG B 1 207 ? 2.002 -41.406 -13.945 1 98.31 207 ARG B CA 1
ATOM 4800 C C . ARG B 1 207 ? 2.662 -40.031 -13.93 1 98.31 207 ARG B C 1
ATOM 4802 O O . ARG B 1 207 ? 3.891 -39.938 -13.945 1 98.31 207 ARG B O 1
ATOM 4809 N N . LEU B 1 208 ? 1.882 -38.969 -13.953 1 98.62 208 LEU B N 1
ATOM 4810 C CA . LEU B 1 208 ? 2.441 -37.625 -13.93 1 98.62 208 LEU B CA 1
ATOM 4811 C C . LEU B 1 208 ? 3.229 -37.406 -12.641 1 98.62 208 LEU B C 1
ATOM 4813 O O . LEU B 1 208 ? 4.293 -36.781 -12.672 1 98.62 208 LEU B O 1
ATOM 4817 N N . GLN B 1 209 ? 2.711 -37.875 -11.5 1 98.56 209 GLN B N 1
ATOM 4818 C CA . GLN B 1 209 ? 3.42 -37.75 -10.227 1 98.56 209 GLN B CA 1
ATOM 4819 C C . GLN B 1 209 ? 4.777 -38.469 -10.297 1 98.56 209 GLN B C 1
ATOM 4821 O O . GLN B 1 209 ? 5.781 -37.906 -9.828 1 98.56 209 GLN B O 1
ATOM 4826 N N . GLN B 1 210 ? 4.73 -39.594 -10.883 1 98.62 210 GLN B N 1
ATOM 4827 C CA . GLN B 1 210 ? 5.98 -40.344 -11.008 1 98.62 210 GLN B CA 1
ATOM 4828 C C . GLN B 1 210 ? 6.965 -39.594 -11.914 1 98.62 210 GLN B C 1
ATOM 4830 O O . GLN B 1 210 ? 8.164 -39.562 -11.641 1 98.62 210 GLN B O 1
ATOM 4835 N N . ASN B 1 211 ? 6.445 -39.031 -13.023 1 98.75 211 ASN B N 1
ATOM 4836 C CA . ASN B 1 211 ? 7.316 -38.25 -13.914 1 98.75 211 ASN B CA 1
ATOM 4837 C C . ASN B 1 211 ? 7.949 -37.062 -13.188 1 98.75 211 ASN B C 1
ATOM 4839 O O . ASN B 1 211 ? 9.109 -36.75 -13.43 1 98.75 211 ASN B O 1
ATOM 4843 N N . LEU B 1 212 ? 7.184 -36.438 -12.297 1 98.88 212 LEU B N 1
ATOM 4844 C CA . LEU B 1 212 ? 7.738 -35.344 -11.484 1 98.88 212 LEU B CA 1
ATOM 4845 C C . LEU B 1 212 ? 8.844 -35.875 -10.578 1 98.88 212 LEU B C 1
ATOM 4847 O O . LEU B 1 212 ? 9.914 -35.25 -10.477 1 98.88 212 LEU B O 1
ATOM 4851 N N . ILE B 1 213 ? 8.609 -37 -9.938 1 98.81 213 ILE B N 1
ATOM 4852 C CA . ILE B 1 213 ? 9.586 -37.562 -9.023 1 98.81 213 ILE B CA 1
ATOM 4853 C C . ILE B 1 213 ? 10.852 -37.938 -9.797 1 98.81 213 ILE B C 1
ATOM 4855 O O . ILE B 1 213 ? 11.969 -37.719 -9.32 1 98.81 213 ILE B O 1
ATOM 4859 N N . ASP B 1 214 ? 10.672 -38.469 -11 1 98.81 214 ASP B N 1
ATOM 4860 C CA . ASP B 1 214 ? 11.82 -38.812 -11.836 1 98.81 214 ASP B CA 1
ATOM 4861 C C . ASP B 1 214 ? 12.633 -37.562 -12.18 1 98.81 214 ASP B C 1
ATOM 4863 O O . ASP B 1 214 ? 13.859 -37.562 -12.109 1 98.81 214 ASP B O 1
ATOM 4867 N N . PHE B 1 215 ? 11.977 -36.594 -12.594 1 98.81 215 PHE B N 1
ATOM 4868 C CA . PHE B 1 215 ? 12.617 -35.312 -12.883 1 98.81 215 PHE B CA 1
ATOM 4869 C C . PHE B 1 215 ? 13.391 -34.812 -11.672 1 98.81 215 PHE B C 1
ATOM 4871 O O . PHE B 1 215 ? 14.578 -34.5 -11.773 1 98.81 215 PHE B O 1
ATOM 4878 N N . LEU B 1 216 ? 12.734 -34.719 -10.469 1 98.94 216 LEU B N 1
ATOM 4879 C CA . LEU B 1 216 ? 13.336 -34.219 -9.25 1 98.94 216 LEU B CA 1
ATOM 4880 C C . LEU B 1 216 ? 14.516 -35.062 -8.812 1 98.94 216 LEU B C 1
ATOM 4882 O O . LEU B 1 216 ? 15.508 -34.562 -8.289 1 98.94 216 LEU B O 1
ATOM 4886 N N . SER B 1 217 ? 14.375 -36.375 -8.992 1 98.81 217 SER B N 1
ATOM 4887 C CA . SER B 1 217 ? 15.461 -37.281 -8.625 1 98.81 217 SER B CA 1
ATOM 4888 C C . SER B 1 217 ? 16.719 -37 -9.414 1 98.81 217 SER B C 1
ATOM 4890 O O . SER B 1 217 ? 17.844 -37.25 -8.938 1 98.81 217 SER B O 1
ATOM 4892 N N . GLU B 1 218 ? 16.547 -36.531 -10.609 1 98.69 218 GLU B N 1
ATOM 4893 C CA . GLU B 1 218 ? 17.672 -36.219 -11.477 1 98.69 218 GLU B CA 1
ATOM 4894 C C . GLU B 1 218 ? 18.234 -34.812 -11.195 1 98.69 218 GLU B C 1
ATOM 4896 O O . GLU B 1 218 ? 19.453 -34.625 -11.188 1 98.69 218 GLU B O 1
ATOM 4901 N N . VAL B 1 219 ? 17.406 -33.844 -10.953 1 98.81 219 VAL B N 1
ATOM 4902 C CA . VAL B 1 219 ? 17.875 -32.469 -10.961 1 98.81 219 VAL B CA 1
ATOM 4903 C C . VAL B 1 219 ? 18.203 -32.031 -9.539 1 98.81 219 VAL B C 1
ATOM 4905 O O . VAL B 1 219 ? 19.031 -31.125 -9.328 1 98.81 219 VAL B O 1
ATOM 4908 N N . THR B 1 220 ? 17.609 -32.594 -8.484 1 98.88 220 THR B N 1
ATOM 4909 C CA . THR B 1 220 ? 17.781 -32.156 -7.102 1 98.88 220 THR B CA 1
ATOM 4910 C C . THR B 1 220 ? 19.219 -32.344 -6.652 1 98.88 220 THR B C 1
ATOM 4912 O O . THR B 1 220 ? 19.812 -31.453 -6.023 1 98.88 220 THR B O 1
ATOM 4915 N N . PRO B 1 221 ? 19.859 -33.469 -6.957 1 98.81 221 PRO B N 1
ATOM 4916 C CA . PRO B 1 221 ? 21.266 -33.625 -6.574 1 98.81 221 PRO B CA 1
ATOM 4917 C C . PRO B 1 221 ? 22.156 -32.531 -7.16 1 98.81 221 PRO B C 1
ATOM 4919 O O . PRO B 1 221 ? 23.094 -32.062 -6.504 1 98.81 221 PRO B O 1
ATOM 4922 N N . VAL B 1 222 ? 21.922 -32.125 -8.398 1 98.88 222 VAL B N 1
ATOM 4923 C CA . VAL B 1 222 ? 22.672 -31.031 -9.016 1 98.88 222 VAL B CA 1
ATOM 4924 C C . VAL B 1 222 ? 22.391 -29.719 -8.289 1 98.88 222 VAL B C 1
ATOM 4926 O O . VAL B 1 222 ? 23.312 -28.938 -8.016 1 98.88 222 VAL B O 1
ATOM 4929 N N . ALA B 1 223 ? 21.109 -29.5 -7.988 1 98.88 223 ALA B N 1
ATOM 4930 C CA . ALA B 1 223 ? 20.734 -28.312 -7.223 1 98.88 223 ALA B CA 1
ATOM 4931 C C . ALA B 1 223 ? 21.5 -28.25 -5.895 1 98.88 223 ALA B C 1
ATOM 4933 O O . ALA B 1 223 ? 22.047 -27.203 -5.531 1 98.88 223 ALA B O 1
ATOM 4934 N N . GLU B 1 224 ? 21.531 -29.344 -5.203 1 98.44 224 GLU B N 1
ATOM 4935 C CA . GLU B 1 224 ? 22.25 -29.422 -3.938 1 98.44 224 GLU B CA 1
ATOM 4936 C C . GLU B 1 224 ? 23.734 -29.125 -4.129 1 98.44 224 GLU B C 1
ATOM 4938 O O . GLU B 1 224 ? 24.328 -28.375 -3.359 1 98.44 224 GLU B O 1
ATOM 4943 N N . GLU B 1 225 ? 24.25 -29.734 -5.102 1 98.56 225 GLU B N 1
ATOM 4944 C CA . GLU B 1 225 ? 25.688 -29.594 -5.383 1 98.56 225 GLU B CA 1
ATOM 4945 C C . GLU B 1 225 ? 26.062 -28.125 -5.613 1 98.56 225 GLU B C 1
ATOM 4947 O O . GLU B 1 225 ? 27.094 -27.672 -5.133 1 98.56 225 GLU B O 1
ATOM 4952 N N . VAL B 1 226 ? 25.281 -27.438 -6.316 1 98.62 226 VAL B N 1
ATOM 4953 C CA . VAL B 1 226 ? 25.672 -26.094 -6.734 1 98.62 226 VAL B CA 1
ATOM 4954 C C . VAL B 1 226 ? 25.047 -25.062 -5.801 1 98.62 226 VAL B C 1
ATOM 4956 O O . VAL B 1 226 ? 25.172 -23.859 -6.027 1 98.62 226 VAL B O 1
ATOM 4959 N N . GLY B 1 227 ? 24.266 -25.422 -4.789 1 98.31 227 GLY B N 1
ATOM 4960 C CA . GLY B 1 227 ? 23.766 -24.531 -3.754 1 98.31 227 GLY B CA 1
ATOM 4961 C C . GLY B 1 227 ? 22.5 -23.797 -4.16 1 98.31 227 GLY B C 1
ATOM 4962 O O . GLY B 1 227 ? 22.312 -22.641 -3.793 1 98.31 227 GLY B O 1
ATOM 4963 N N . ILE B 1 228 ? 21.688 -24.406 -5.008 1 98.69 228 ILE B N 1
ATOM 4964 C CA . ILE B 1 228 ? 20.406 -23.812 -5.422 1 98.69 228 ILE B CA 1
ATOM 4965 C C . ILE B 1 228 ? 19.266 -24.547 -4.746 1 98.69 228 ILE B C 1
ATOM 4967 O O . ILE B 1 228 ? 19.25 -25.781 -4.68 1 98.69 228 ILE B O 1
ATOM 4971 N N . ASN B 1 229 ? 18.344 -23.797 -4.145 1 98.88 229 ASN B N 1
ATOM 4972 C CA . ASN B 1 229 ? 17.047 -24.344 -3.777 1 98.88 229 ASN B CA 1
ATOM 4973 C C . ASN B 1 229 ? 16.062 -24.297 -4.945 1 98.88 229 ASN B C 1
ATOM 4975 O O . ASN B 1 229 ? 15.773 -23.219 -5.473 1 98.88 229 ASN B O 1
ATOM 4979 N N . ILE B 1 230 ? 15.633 -25.422 -5.406 1 98.94 230 ILE B N 1
ATOM 4980 C CA . ILE B 1 230 ? 14.547 -25.438 -6.379 1 98.94 230 ILE B CA 1
ATOM 4981 C C . ILE B 1 230 ? 13.211 -25.609 -5.66 1 98.94 230 ILE B C 1
ATOM 4983 O O . ILE B 1 230 ? 13.141 -26.281 -4.625 1 98.94 230 ILE B O 1
ATOM 4987 N N . CYS B 1 231 ? 12.195 -24.969 -6.121 1 98.88 231 CYS B N 1
ATOM 4988 C CA . CYS B 1 231 ? 10.922 -25 -5.41 1 98.88 231 CYS B CA 1
ATOM 4989 C C . CYS B 1 231 ? 9.75 -25.031 -6.383 1 98.88 231 CYS B C 1
ATOM 4991 O O . CYS B 1 231 ? 9.758 -24.312 -7.391 1 98.88 231 CYS B O 1
ATOM 4993 N N . ALA B 1 232 ? 8.789 -25.875 -6.121 1 98.81 232 ALA B N 1
ATOM 4994 C CA . ALA B 1 232 ? 7.68 -26.156 -7.023 1 98.81 232 ALA B CA 1
ATOM 4995 C C . ALA B 1 232 ? 6.492 -25.234 -6.73 1 98.81 232 ALA B C 1
ATOM 4997 O O . ALA B 1 232 ? 6 -25.188 -5.602 1 98.81 232 ALA B O 1
ATOM 4998 N N . HIS B 1 233 ? 6.094 -24.5 -7.723 1 98.44 233 HIS B N 1
ATOM 4999 C CA . HIS B 1 233 ? 4.836 -23.75 -7.645 1 98.44 233 HIS B CA 1
ATOM 5000 C C . HIS B 1 233 ? 3.641 -24.688 -7.812 1 98.44 233 HIS B C 1
ATOM 5002 O O . HIS B 1 233 ? 3.666 -25.594 -8.656 1 98.44 233 HIS B O 1
ATOM 5008 N N . GLY B 1 234 ? 2.635 -24.531 -7.129 1 97.62 234 GLY B N 1
ATOM 5009 C CA . GLY B 1 234 ? 1.457 -25.375 -7.176 1 97.62 234 GLY B CA 1
ATOM 5010 C C . GLY B 1 234 ? 0.629 -25.188 -8.43 1 97.62 234 GLY B C 1
ATOM 5011 O O . GLY B 1 234 ? 0.882 -24.266 -9.211 1 97.62 234 GLY B O 1
ATOM 5012 N N . ASP B 1 235 ? -0.336 -26.078 -8.617 1 97.38 235 ASP B N 1
ATOM 5013 C CA . ASP B 1 235 ? -1.275 -26 -9.727 1 97.38 235 ASP B CA 1
ATOM 5014 C C . ASP B 1 235 ? -2.174 -24.766 -9.602 1 97.38 235 ASP B C 1
ATOM 5016 O O . ASP B 1 235 ? -2.586 -24.406 -8.5 1 97.38 235 ASP B O 1
ATOM 5020 N N . ASP B 1 236 ? -2.438 -24.156 -10.711 1 96.62 236 ASP B N 1
ATOM 5021 C CA . ASP B 1 236 ? -3.262 -22.953 -10.695 1 96.62 236 ASP B CA 1
ATOM 5022 C C . ASP B 1 236 ? -4.199 -22.906 -11.906 1 96.62 236 ASP B C 1
ATOM 5024 O O . ASP B 1 236 ? -3.797 -22.516 -13 1 96.62 236 ASP B O 1
ATOM 5028 N N . PRO B 1 237 ? -5.473 -23.312 -11.789 1 96.62 237 PRO B N 1
ATOM 5029 C CA . PRO B 1 237 ? -6.09 -23.656 -10.508 1 96.62 237 PRO B CA 1
ATOM 5030 C C . PRO B 1 237 ? -5.691 -25.047 -10 1 96.62 237 PRO B C 1
ATOM 5032 O O . PRO B 1 237 ? -5.137 -25.844 -10.758 1 96.62 237 PRO B O 1
ATOM 5035 N N . PRO B 1 238 ? -5.906 -25.234 -8.734 1 97.88 238 PRO B N 1
ATOM 5036 C CA . PRO B 1 238 ? -5.418 -26.469 -8.109 1 97.88 238 PRO B CA 1
ATOM 5037 C C . PRO B 1 238 ? -6.418 -27.625 -8.227 1 97.88 238 PRO B C 1
ATOM 5039 O O . PRO B 1 238 ? -6.707 -28.297 -7.227 1 97.88 238 PRO B O 1
ATOM 5042 N N . TRP B 1 239 ? -6.957 -27.891 -9.422 1 97.06 239 TRP B N 1
ATOM 5043 C CA . TRP B 1 239 ? -7.77 -29.047 -9.797 1 97.06 239 TRP B CA 1
ATOM 5044 C C . TRP B 1 239 ? -7.605 -29.359 -11.273 1 97.06 239 TRP B C 1
ATOM 5046 O O . TRP B 1 239 ? -7.172 -28.516 -12.055 1 97.06 239 TRP B O 1
ATOM 5056 N N . PRO B 1 240 ? -7.883 -30.641 -11.688 1 95.81 240 PRO B N 1
ATOM 5057 C CA . PRO B 1 240 ? -7.707 -31.031 -13.094 1 95.81 240 PRO B CA 1
ATOM 5058 C C . PRO B 1 240 ? -8.539 -30.188 -14.047 1 95.81 240 PRO B C 1
ATOM 5060 O O . PRO B 1 240 ? -9.672 -29.812 -13.719 1 95.81 240 PRO B O 1
ATOM 5063 N N . LEU B 1 241 ? -7.957 -29.875 -15.219 1 93.81 241 LEU B N 1
ATOM 5064 C CA . LEU B 1 241 ? -8.609 -29.125 -16.281 1 93.81 241 LEU B CA 1
ATOM 5065 C C . LEU B 1 241 ? -8.422 -29.812 -17.625 1 93.81 241 LEU B C 1
ATOM 5067 O O . LEU B 1 241 ? -7.336 -30.312 -17.938 1 93.81 241 LEU B O 1
ATOM 5071 N N . LEU B 1 242 ? -9.469 -29.875 -18.422 1 94.75 242 LEU B N 1
ATOM 5072 C CA . LEU B 1 242 ? -9.406 -30.359 -19.797 1 94.75 242 LEU B CA 1
ATOM 5073 C C . LEU B 1 242 ? -8.844 -31.766 -19.859 1 94.75 242 LEU B C 1
ATOM 5075 O O . LEU B 1 242 ? -8.047 -32.094 -20.75 1 94.75 242 LEU B O 1
ATOM 5079 N N . GLY B 1 243 ? -9.133 -32.531 -18.859 1 93.94 243 GLY B N 1
ATOM 5080 C CA . GLY B 1 243 ? -8.672 -33.906 -18.828 1 93.94 243 GLY B CA 1
ATOM 5081 C C . GLY B 1 243 ? -7.23 -34.031 -18.375 1 93.94 243 GLY B C 1
ATOM 5082 O O . GLY B 1 243 ? -6.703 -35.156 -18.312 1 93.94 243 GLY B O 1
ATOM 5083 N N . LEU B 1 244 ? -6.566 -32.969 -18.094 1 94.94 244 LEU B N 1
ATOM 5084 C CA . LEU B 1 244 ? -5.176 -32.969 -17.656 1 94.94 244 LEU B CA 1
ATOM 5085 C C . LEU B 1 244 ? -5.09 -33.094 -16.125 1 94.94 244 LEU B C 1
ATOM 5087 O O . LEU B 1 244 ? -5.715 -32.312 -15.406 1 94.94 244 LEU B O 1
ATOM 5091 N N . PRO B 1 245 ? -4.309 -34.031 -15.656 1 96.19 245 PRO B N 1
ATOM 5092 C CA . PRO B 1 245 ? -4.172 -34.125 -14.203 1 96.19 245 PRO B CA 1
ATOM 5093 C C . PRO B 1 245 ? -3.422 -32.969 -13.578 1 96.19 245 PRO B C 1
ATOM 5095 O O . PRO B 1 245 ? -2.648 -32.281 -14.266 1 96.19 245 PRO B O 1
ATOM 5098 N N . ARG B 1 246 ? -3.672 -32.688 -12.344 1 96.75 246 ARG B N 1
ATOM 5099 C CA . ARG B 1 246 ? -2.912 -31.797 -11.477 1 96.75 246 ARG B CA 1
ATOM 5100 C C . ARG B 1 246 ? -2.383 -32.531 -10.258 1 96.75 246 ARG B C 1
ATOM 5102 O O . ARG B 1 246 ? -3.082 -33.375 -9.688 1 96.75 246 ARG B O 1
ATOM 5109 N N . ILE B 1 247 ? -1.118 -32.281 -9.906 1 98.38 247 ILE B N 1
ATOM 5110 C CA . ILE B 1 247 ? -0.483 -33.188 -8.961 1 98.38 247 ILE B CA 1
ATOM 5111 C C . ILE B 1 247 ? 0.139 -32.375 -7.816 1 98.38 247 ILE B C 1
ATOM 5113 O O . ILE B 1 247 ? 0.764 -32.969 -6.918 1 98.38 247 ILE B O 1
ATOM 5117 N N . LEU B 1 248 ? 0.047 -31.047 -7.746 1 98.56 248 LEU B N 1
ATOM 5118 C CA . LEU B 1 248 ? 0.501 -30.172 -6.672 1 98.56 248 LEU B CA 1
ATOM 5119 C C . LEU B 1 248 ? -0.592 -29.188 -6.273 1 98.56 248 LEU B C 1
ATOM 5121 O O . LEU B 1 248 ? -0.398 -27.969 -6.352 1 98.56 248 LEU B O 1
ATOM 5125 N N . SER B 1 249 ? -1.695 -29.781 -5.809 1 98.44 249 SER B N 1
ATOM 5126 C CA . SER B 1 249 ? -2.904 -29 -5.578 1 98.44 249 SER B CA 1
ATOM 5127 C C . SER B 1 249 ? -3.242 -28.938 -4.09 1 98.44 249 SER B C 1
ATOM 5129 O O . SER B 1 249 ? -3.998 -28.062 -3.66 1 98.44 249 SER B O 1
ATOM 5131 N N . THR B 1 250 ? -2.672 -29.859 -3.312 1 98.56 250 THR B N 1
ATOM 5132 C CA . THR B 1 250 ? -3.061 -29.984 -1.911 1 98.56 250 THR B CA 1
ATOM 5133 C C . THR B 1 250 ? -1.838 -30.203 -1.027 1 98.56 250 THR B C 1
ATOM 5135 O O . THR B 1 250 ? -0.735 -30.438 -1.53 1 98.56 250 THR B O 1
ATOM 5138 N N . GLU B 1 251 ? -2.123 -30.078 0.286 1 98.31 251 GLU B N 1
ATOM 5139 C CA . GLU B 1 251 ? -1.101 -30.406 1.275 1 98.31 251 GLU B CA 1
ATOM 5140 C C . GLU B 1 251 ? -0.553 -31.812 1.051 1 98.31 251 GLU B C 1
ATOM 5142 O O . GLU B 1 251 ? 0.659 -32.031 1.114 1 98.31 251 GLU B O 1
ATOM 5147 N N . ALA B 1 252 ? -1.385 -32.75 0.777 1 98.56 252 ALA B N 1
ATOM 5148 C CA . ALA B 1 252 ? -0.982 -34.156 0.582 1 98.56 252 ALA B CA 1
ATOM 5149 C C . ALA B 1 252 ? -0.094 -34.281 -0.65 1 98.56 252 ALA B C 1
ATOM 5151 O O . ALA B 1 252 ? 0.823 -35.125 -0.668 1 98.56 252 ALA B O 1
ATOM 5152 N N . ASP B 1 253 ? -0.407 -33.562 -1.697 1 98.75 253 ASP B N 1
ATOM 5153 C CA . ASP B 1 253 ? 0.405 -33.594 -2.91 1 98.75 253 ASP B CA 1
ATOM 5154 C C . ASP B 1 253 ? 1.846 -33.188 -2.619 1 98.75 253 ASP B C 1
ATOM 5156 O O . ASP B 1 253 ? 2.789 -33.875 -3.027 1 98.75 253 ASP B O 1
ATOM 5160 N N . TYR B 1 254 ? 2.004 -32.094 -1.914 1 98.75 254 TYR B N 1
ATOM 5161 C CA . TYR B 1 254 ? 3.332 -31.594 -1.57 1 98.75 254 TYR B CA 1
ATOM 5162 C C . TYR B 1 254 ? 4.047 -32.562 -0.636 1 98.75 254 TYR B C 1
ATOM 5164 O O . TYR B 1 254 ? 5.246 -32.812 -0.787 1 98.75 254 TYR B O 1
ATOM 5172 N N . ALA B 1 255 ? 3.289 -33.062 0.353 1 98.75 255 ALA B N 1
ATOM 5173 C CA . ALA B 1 255 ? 3.885 -34.062 1.265 1 98.75 255 ALA B CA 1
ATOM 5174 C C . ALA B 1 255 ? 4.473 -35.219 0.498 1 98.75 255 ALA B C 1
ATOM 5176 O O . ALA B 1 255 ? 5.574 -35.688 0.8 1 98.75 255 ALA B O 1
ATOM 5177 N N . HIS B 1 256 ? 3.713 -35.688 -0.437 1 98.69 256 HIS B N 1
ATOM 5178 C CA . HIS B 1 256 ? 4.168 -36.812 -1.247 1 98.69 256 HIS B CA 1
ATOM 5179 C C . HIS B 1 256 ? 5.434 -36.469 -2.021 1 98.69 256 HIS B C 1
ATOM 5181 O O . HIS B 1 256 ? 6.418 -37.219 -1.981 1 98.69 256 HIS B O 1
ATOM 5187 N N . MET B 1 257 ? 5.461 -35.344 -2.721 1 98.75 257 MET B N 1
ATOM 5188 C CA . MET B 1 257 ? 6.602 -34.906 -3.518 1 98.75 257 MET B CA 1
ATOM 5189 C C . MET B 1 257 ? 7.859 -34.781 -2.658 1 98.75 257 MET B C 1
ATOM 5191 O O . MET B 1 257 ? 8.914 -35.312 -3.018 1 98.75 257 MET B O 1
ATOM 5195 N N . LEU B 1 258 ? 7.707 -34.156 -1.476 1 98.81 258 LEU B N 1
ATOM 5196 C CA . LEU B 1 258 ? 8.844 -33.875 -0.606 1 98.81 258 LEU B CA 1
ATOM 5197 C C . LEU B 1 258 ? 9.375 -35.156 0.019 1 98.81 258 LEU B C 1
ATOM 5199 O O . LEU B 1 258 ? 10.586 -35.281 0.24 1 98.81 258 LEU B O 1
ATOM 5203 N N . SER B 1 259 ? 8.492 -36.094 0.289 1 98.56 259 SER B N 1
ATOM 5204 C CA . SER B 1 259 ? 8.914 -37.344 0.886 1 98.56 259 SER B CA 1
ATOM 5205 C C . SER B 1 259 ? 9.641 -38.219 -0.131 1 98.56 259 SER B C 1
ATOM 5207 O O . SER B 1 259 ? 10.562 -38.969 0.223 1 98.56 259 SER B O 1
ATOM 5209 N N . GLN B 1 260 ? 9.25 -38.219 -1.361 1 98.69 260 GLN B N 1
ATOM 5210 C CA . GLN B 1 260 ? 9.828 -39.062 -2.402 1 98.69 260 GLN B CA 1
ATOM 5211 C C . GLN B 1 260 ? 11.234 -38.594 -2.768 1 98.69 260 GLN B C 1
ATOM 5213 O O . GLN B 1 260 ? 12.094 -39.406 -3.119 1 98.69 260 GLN B O 1
ATOM 5218 N N . VAL B 1 261 ? 11.461 -37.312 -2.783 1 98.75 261 VAL B N 1
ATOM 5219 C CA . VAL B 1 261 ? 12.781 -36.719 -2.945 1 98.75 261 VAL B CA 1
ATOM 5220 C C . VAL B 1 261 ? 13.094 -35.812 -1.754 1 98.75 261 VAL B C 1
ATOM 5222 O O . VAL B 1 261 ? 12.883 -34.594 -1.812 1 98.75 261 VAL B O 1
ATOM 5225 N N . ASP B 1 262 ? 13.664 -36.469 -0.719 1 98.38 262 ASP B N 1
ATOM 5226 C CA . ASP B 1 262 ? 13.82 -35.844 0.587 1 98.38 262 ASP B CA 1
ATOM 5227 C C . ASP B 1 262 ? 15.172 -35.125 0.697 1 98.38 262 ASP B C 1
ATOM 5229 O O . ASP B 1 262 ? 16.125 -35.656 1.266 1 98.38 262 ASP B O 1
ATOM 5233 N N . SER B 1 263 ? 15.281 -34.031 0.069 1 98.25 263 SER B N 1
ATOM 5234 C CA . SER B 1 263 ? 16.422 -33.125 0.087 1 98.25 263 SER B CA 1
ATOM 5235 C C . SER B 1 263 ? 15.969 -31.688 0.384 1 98.25 263 SER B C 1
ATOM 5237 O O . SER B 1 263 ? 14.938 -31.25 -0.114 1 98.25 263 SER B O 1
ATOM 5239 N N . ARG B 1 264 ? 16.703 -31 1.146 1 97.31 264 ARG B N 1
ATOM 5240 C CA . ARG B 1 264 ? 16.359 -29.609 1.457 1 97.31 264 ARG B CA 1
ATOM 5241 C C . ARG B 1 264 ? 16.344 -28.75 0.195 1 97.31 264 ARG B C 1
ATOM 5243 O O . ARG B 1 264 ? 15.617 -27.766 0.117 1 97.31 264 ARG B O 1
ATOM 5250 N N . ALA B 1 265 ? 17.125 -29.109 -0.785 1 98.5 265 ALA B N 1
ATOM 5251 C CA . ALA B 1 265 ? 17.188 -28.359 -2.039 1 98.5 265 ALA B CA 1
ATOM 5252 C C . ALA B 1 265 ? 15.883 -28.453 -2.816 1 98.5 265 ALA B C 1
ATOM 5254 O O . ALA B 1 265 ? 15.641 -27.672 -3.732 1 98.5 265 ALA B O 1
ATOM 5255 N N . ASN B 1 266 ? 15.117 -29.516 -2.541 1 98.81 266 ASN B N 1
ATOM 5256 C CA . ASN B 1 266 ? 13.789 -29.688 -3.107 1 98.81 266 ASN B CA 1
ATOM 5257 C C . ASN B 1 266 ? 12.711 -29.094 -2.201 1 98.81 266 ASN B C 1
ATOM 5259 O O . ASN B 1 266 ? 12.477 -29.609 -1.103 1 98.81 266 ASN B O 1
ATOM 5263 N N . GLY B 1 267 ? 12.094 -28 -2.666 1 98.81 267 GLY B N 1
ATOM 5264 C CA . GLY B 1 267 ? 11.156 -27.344 -1.763 1 98.81 267 GLY B CA 1
ATOM 5265 C C . GLY B 1 267 ? 9.906 -26.844 -2.459 1 98.81 267 GLY B C 1
ATOM 5266 O O . GLY B 1 267 ? 9.516 -27.359 -3.5 1 98.81 267 GLY B O 1
ATOM 5267 N N . VAL B 1 268 ? 9.266 -25.922 -1.762 1 98.81 268 VAL B N 1
ATOM 5268 C CA . VAL B 1 268 ? 7.922 -25.469 -2.105 1 98.81 268 VAL B CA 1
ATOM 5269 C C . VAL B 1 268 ? 7.945 -23.969 -2.422 1 98.81 268 VAL B C 1
ATOM 5271 O O . VAL B 1 268 ? 8.578 -23.188 -1.707 1 98.81 268 VAL B O 1
ATOM 5274 N N . THR B 1 269 ? 7.418 -23.578 -3.568 1 98.81 269 THR B N 1
ATOM 5275 C CA . THR B 1 269 ? 6.906 -22.219 -3.723 1 98.81 269 THR B CA 1
ATOM 5276 C C . THR B 1 269 ? 5.465 -22.125 -3.223 1 98.81 269 THR B C 1
ATOM 5278 O O . THR B 1 269 ? 4.535 -22.547 -3.914 1 98.81 269 THR B O 1
ATOM 5281 N N . LEU B 1 270 ? 5.336 -21.641 -2.055 1 98.88 270 LEU B N 1
ATOM 5282 C CA . LEU B 1 270 ? 4 -21.5 -1.479 1 98.88 270 LEU B CA 1
ATOM 5283 C C . LEU B 1 270 ? 3.244 -20.344 -2.117 1 98.88 270 LEU B C 1
ATOM 5285 O O . LEU B 1 270 ? 3.629 -19.188 -1.96 1 98.88 270 LEU B O 1
ATOM 5289 N N . CYS B 1 271 ? 2.242 -20.641 -2.865 1 98.69 271 CYS B N 1
ATOM 5290 C CA . CYS B 1 271 ? 1.386 -19.625 -3.457 1 98.69 271 CYS B CA 1
ATOM 5291 C C . CYS B 1 271 ? 0.007 -19.625 -2.809 1 98.69 271 CYS B C 1
ATOM 5293 O O . CYS B 1 271 ? -0.799 -20.531 -3.053 1 98.69 271 CYS B O 1
ATOM 5295 N N . THR B 1 272 ? -0.285 -18.578 -2.109 1 98.81 272 THR B N 1
ATOM 5296 C CA . THR B 1 272 ? -1.525 -18.531 -1.342 1 98.81 272 THR B CA 1
ATOM 5297 C C . THR B 1 272 ? -2.729 -18.375 -2.268 1 98.81 272 THR B C 1
ATOM 5299 O O . THR B 1 272 ? -3.848 -18.734 -1.903 1 98.81 272 THR B O 1
ATOM 5302 N N . GLY B 1 273 ? -2.539 -17.766 -3.412 1 98.38 273 GLY B N 1
ATOM 5303 C CA . GLY B 1 273 ? -3.645 -17.656 -4.352 1 98.38 273 GLY B CA 1
ATOM 5304 C C . GLY B 1 273 ? -3.994 -18.969 -5.023 1 98.38 273 GLY B C 1
ATOM 5305 O O . GLY B 1 273 ? -5.164 -19.344 -5.078 1 98.38 273 GLY B O 1
ATOM 5306 N N . SER B 1 274 ? -2.951 -19.688 -5.539 1 98 274 SER B N 1
ATOM 5307 C CA . SER B 1 274 ? -3.193 -20.953 -6.223 1 98 274 SER B CA 1
ATOM 5308 C C . SER B 1 274 ? -3.84 -21.969 -5.289 1 98 274 SER B C 1
ATOM 5310 O O . SER B 1 274 ? -4.926 -22.484 -5.574 1 98 274 SER B O 1
ATOM 5312 N N . LEU B 1 275 ? -3.219 -22.172 -4.156 1 98.56 275 LEU B N 1
ATOM 5313 C CA . LEU B 1 275 ? -3.719 -23.172 -3.225 1 98.56 275 LEU B CA 1
ATOM 5314 C C . LEU B 1 275 ? -4.977 -22.688 -2.518 1 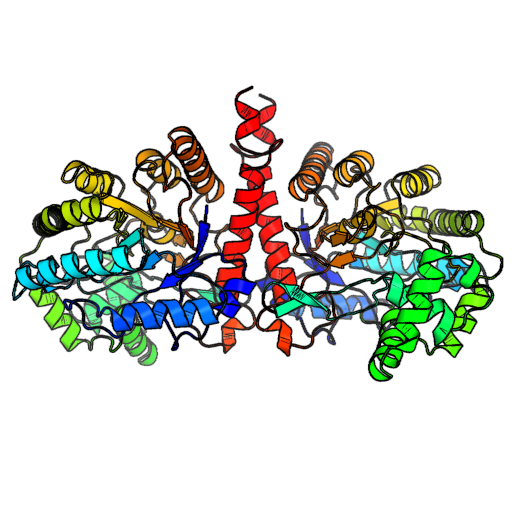98.56 275 LEU B C 1
ATOM 5316 O O . LEU B 1 275 ? -5.812 -23.484 -2.098 1 98.56 275 LEU B O 1
ATOM 5320 N N . GLY B 1 276 ? -5.117 -21.375 -2.434 1 98.38 276 GLY B N 1
ATOM 5321 C CA . GLY B 1 276 ? -6.258 -20.781 -1.751 1 98.38 276 GLY B CA 1
ATOM 5322 C C . GLY B 1 276 ? -7.535 -20.844 -2.561 1 98.38 276 GLY B C 1
ATOM 5323 O O . GLY B 1 276 ? -8.625 -20.578 -2.039 1 98.38 276 GLY B O 1
ATOM 5324 N N . ALA B 1 277 ? -7.43 -21.234 -3.795 1 98.25 277 ALA B N 1
ATOM 5325 C CA . ALA B 1 277 ? -8.609 -21.375 -4.641 1 98.25 277 ALA B CA 1
ATOM 5326 C C . ALA B 1 277 ? -9.438 -22.594 -4.238 1 98.25 277 ALA B C 1
ATOM 5328 O O . ALA B 1 277 ? -10.586 -22.734 -4.668 1 98.25 277 ALA B O 1
ATOM 5329 N N . ARG B 1 278 ? -8.852 -23.422 -3.385 1 96.94 278 ARG B N 1
ATOM 5330 C CA . ARG B 1 278 ? -9.57 -24.562 -2.836 1 96.94 278 ARG B CA 1
ATOM 5331 C C . ARG B 1 278 ? -9.883 -24.359 -1.358 1 96.94 278 ARG B C 1
ATOM 5333 O O . ARG B 1 278 ? -8.992 -24.047 -0.566 1 96.94 278 ARG B O 1
ATOM 5340 N N . ALA B 1 279 ? -11.109 -24.641 -1.052 1 96.62 279 ALA B N 1
ATOM 5341 C CA . ALA B 1 279 ? -11.562 -24.375 0.31 1 96.62 279 ALA B CA 1
ATOM 5342 C C . ALA B 1 279 ? -10.961 -25.359 1.297 1 96.62 279 ALA B C 1
ATOM 5344 O O . ALA B 1 279 ? -10.859 -25.078 2.492 1 96.62 279 ALA B O 1
ATOM 5345 N N . ASP B 1 280 ? -10.555 -26.516 0.847 1 97.56 280 ASP B N 1
ATOM 5346 C CA . ASP B 1 280 ? -10.094 -27.547 1.766 1 97.56 280 ASP B CA 1
ATOM 5347 C C . ASP B 1 280 ? -8.594 -27.438 2.016 1 97.56 280 ASP B C 1
ATOM 5349 O O . ASP B 1 280 ? -8.008 -28.25 2.73 1 97.56 280 ASP B O 1
ATOM 5353 N N . ASN B 1 281 ? -7.906 -26.438 1.476 1 98.38 281 ASN B N 1
ATOM 5354 C CA . ASN B 1 281 ? -6.539 -26.109 1.851 1 98.38 281 ASN B CA 1
ATOM 5355 C C . ASN B 1 281 ? -6.496 -25.109 3 1 98.38 281 ASN B C 1
ATOM 5357 O O . ASN B 1 281 ? -7.098 -24.047 2.916 1 98.38 281 ASN B O 1
ATOM 5361 N N . ASP B 1 282 ? -5.887 -25.531 4.039 1 98.19 282 ASP B N 1
ATOM 5362 C CA . ASP B 1 282 ? -5.586 -24.625 5.148 1 98.19 282 ASP B CA 1
ATOM 5363 C C . ASP B 1 282 ? -4.191 -24.016 4.996 1 98.19 282 ASP B C 1
ATOM 5365 O O . ASP B 1 282 ? -3.199 -24.625 5.406 1 98.19 282 ASP B O 1
ATOM 5369 N N . LEU B 1 283 ? -4.145 -22.828 4.512 1 98.56 283 LEU B N 1
ATOM 5370 C CA . LEU B 1 283 ? -2.883 -22.25 4.062 1 98.56 283 LEU B CA 1
ATOM 5371 C C . LEU B 1 283 ? -1.965 -21.953 5.246 1 98.56 283 LEU B C 1
ATOM 5373 O O . LEU B 1 283 ? -0.759 -22.203 5.176 1 98.56 283 LEU B O 1
ATOM 5377 N N . PRO B 1 284 ? -2.49 -21.406 6.391 1 98.44 284 PRO B N 1
ATOM 5378 C CA . PRO B 1 284 ? -1.6 -21.281 7.543 1 98.44 284 PRO B CA 1
ATOM 5379 C C . PRO B 1 284 ? -1.005 -22.609 7.988 1 98.44 284 PRO B C 1
ATOM 5381 O O . PRO B 1 284 ? 0.183 -22.688 8.312 1 98.44 284 PRO B O 1
ATOM 5384 N N . PHE B 1 285 ? -1.798 -23.656 8 1 98.56 285 PHE B N 1
ATOM 5385 C CA . PHE B 1 285 ? -1.306 -24.969 8.367 1 98.56 285 PHE B CA 1
ATOM 5386 C C . PHE B 1 285 ? -0.243 -25.453 7.383 1 98.56 285 PHE B C 1
ATOM 5388 O O . PHE B 1 285 ? 0.811 -25.938 7.789 1 98.56 285 PHE B O 1
ATOM 5395 N N . ILE B 1 286 ? -0.508 -25.297 6.09 1 98.81 286 ILE B N 1
ATOM 5396 C CA . ILE B 1 286 ? 0.417 -25.719 5.043 1 98.81 286 ILE B CA 1
ATOM 5397 C C . ILE B 1 286 ? 1.733 -24.953 5.176 1 98.81 286 ILE B C 1
ATOM 5399 O O . ILE B 1 286 ? 2.812 -25.547 5.062 1 98.81 286 ILE B O 1
ATOM 5403 N N . ALA B 1 287 ? 1.663 -23.672 5.441 1 98.81 287 ALA B N 1
ATOM 5404 C CA . ALA B 1 287 ? 2.854 -22.844 5.641 1 98.81 287 ALA B CA 1
ATOM 5405 C C . ALA B 1 287 ? 3.695 -23.375 6.801 1 98.81 287 ALA B C 1
ATOM 5407 O O . ALA B 1 287 ? 4.926 -23.422 6.715 1 98.81 287 ALA B O 1
ATOM 5408 N N . GLY B 1 288 ? 3.037 -23.719 7.859 1 98.5 288 GLY B N 1
ATOM 5409 C CA . GLY B 1 288 ? 3.746 -24.266 9.008 1 98.5 288 GLY B CA 1
ATOM 5410 C C . GLY B 1 288 ? 4.32 -25.656 8.75 1 98.5 288 GLY B C 1
ATOM 5411 O O . GLY B 1 288 ? 5.473 -25.922 9.086 1 98.5 288 GLY B O 1
ATOM 5412 N N . ARG B 1 289 ? 3.543 -26.484 8.133 1 98.38 289 ARG B N 1
ATOM 5413 C CA . ARG B 1 289 ? 3.904 -27.875 7.922 1 98.38 289 ARG B CA 1
ATOM 5414 C C . ARG B 1 289 ? 5.152 -28 7.055 1 98.38 289 ARG B C 1
ATOM 5416 O O . ARG B 1 289 ? 6.031 -28.812 7.328 1 98.38 289 ARG B O 1
ATOM 5423 N N . PHE B 1 290 ? 5.191 -27.141 6.035 1 98.69 290 PHE B N 1
ATOM 5424 C CA . PHE B 1 290 ? 6.293 -27.266 5.086 1 98.69 290 PHE B CA 1
ATOM 5425 C C . PHE B 1 290 ? 7.285 -26.125 5.254 1 98.69 290 PHE B C 1
ATOM 5427 O O . PHE B 1 290 ? 8.062 -25.844 4.34 1 98.69 290 PHE B O 1
ATOM 5434 N N . ALA B 1 291 ? 7.258 -25.453 6.371 1 98.44 291 ALA B N 1
ATOM 5435 C CA . ALA B 1 291 ? 8.023 -24.234 6.625 1 98.44 291 ALA B CA 1
ATOM 5436 C C . ALA B 1 291 ? 9.5 -24.438 6.305 1 98.44 291 ALA B C 1
ATOM 5438 O O . ALA B 1 291 ? 10.125 -23.594 5.656 1 98.44 291 ALA B O 1
ATOM 5439 N N . ASP B 1 292 ? 10.031 -25.562 6.625 1 97.62 292 ASP B N 1
ATOM 5440 C CA . ASP B 1 292 ? 11.461 -25.812 6.492 1 97.62 292 ASP B CA 1
ATOM 5441 C C . ASP B 1 292 ? 11.859 -25.953 5.027 1 97.62 292 ASP B C 1
ATOM 5443 O O . ASP B 1 292 ? 13.039 -25.828 4.684 1 97.62 292 ASP B O 1
ATOM 5447 N N . ARG B 1 293 ? 10.836 -26.188 4.172 1 98.44 293 ARG B N 1
ATOM 5448 C CA . ARG B 1 293 ? 11.102 -26.438 2.76 1 98.44 293 ARG B CA 1
ATOM 5449 C C . ARG B 1 293 ? 10.523 -25.328 1.884 1 98.44 293 ARG B C 1
ATOM 5451 O O . ARG B 1 293 ? 10.539 -25.438 0.655 1 98.44 293 ARG B O 1
ATOM 5458 N N . ILE B 1 294 ? 9.984 -24.297 2.482 1 98.88 294 ILE B N 1
ATOM 5459 C CA . ILE B 1 294 ? 9.492 -23.172 1.689 1 98.88 294 ILE B CA 1
ATOM 5460 C C . ILE B 1 294 ? 10.664 -22.281 1.285 1 98.88 294 ILE B C 1
ATOM 5462 O O . ILE B 1 294 ? 11.305 -21.656 2.139 1 98.88 294 ILE B O 1
ATOM 5466 N N . HIS B 1 295 ? 10.945 -22.188 -0.014 1 98.94 295 HIS B N 1
ATOM 5467 C CA . HIS B 1 295 ? 12.102 -21.438 -0.501 1 98.94 295 HIS B CA 1
ATOM 5468 C C . HIS B 1 295 ? 11.664 -20.156 -1.195 1 98.94 295 HIS B C 1
ATOM 5470 O O . HIS B 1 295 ? 12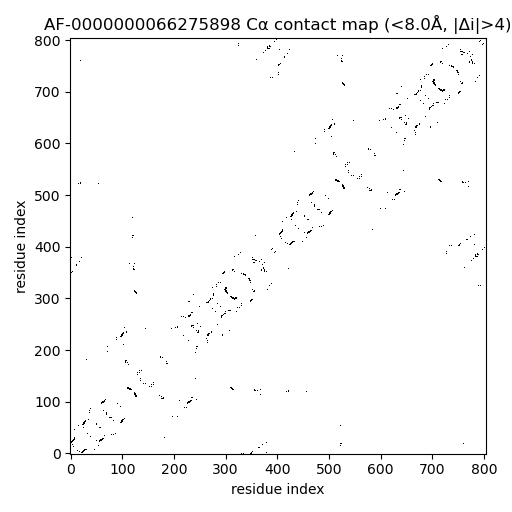.484 -19.266 -1.436 1 98.94 295 HIS B O 1
ATOM 5476 N N . PHE B 1 296 ? 10.453 -20.047 -1.521 1 98.88 296 PHE B N 1
ATOM 5477 C CA . PHE B 1 296 ? 9.875 -18.906 -2.213 1 98.88 296 PHE B CA 1
ATOM 5478 C C . PHE B 1 296 ? 8.383 -18.797 -1.921 1 98.88 296 PHE B C 1
ATOM 5480 O O . PHE B 1 296 ? 7.699 -19.797 -1.748 1 98.88 296 PHE B O 1
ATOM 5487 N N . VAL B 1 297 ? 7.836 -17.562 -1.846 1 98.94 297 VAL B N 1
ATOM 5488 C CA . VAL B 1 297 ? 6.438 -17.422 -1.466 1 98.94 297 VAL B CA 1
ATOM 5489 C C . VAL B 1 297 ? 5.754 -16.422 -2.4 1 98.94 297 VAL B C 1
ATOM 5491 O O . VAL B 1 297 ? 6.285 -15.344 -2.664 1 98.94 297 VAL B O 1
ATOM 5494 N N . HIS B 1 298 ? 4.652 -16.812 -2.992 1 98.81 298 HIS B N 1
ATOM 5495 C CA . HIS B 1 298 ? 3.689 -15.938 -3.646 1 98.81 298 HIS B CA 1
ATOM 5496 C C . HIS B 1 298 ? 2.549 -15.57 -2.703 1 98.81 298 HIS B C 1
ATOM 5498 O O . HIS B 1 298 ? 1.693 -16.406 -2.402 1 98.81 298 HIS B O 1
ATOM 5504 N N . LEU B 1 299 ? 2.58 -14.336 -2.283 1 98.88 299 LEU B N 1
ATOM 5505 C CA . LEU B 1 299 ? 1.469 -13.891 -1.449 1 98.88 299 LEU B CA 1
ATOM 5506 C C . LEU B 1 299 ? 0.456 -13.102 -2.27 1 98.88 299 LEU B C 1
ATOM 5508 O O . LEU B 1 299 ? 0.745 -11.984 -2.713 1 98.88 299 LEU B O 1
ATOM 5512 N N . ARG B 1 300 ? -0.582 -13.648 -2.566 1 98.62 300 ARG B N 1
ATOM 5513 C CA . ARG B 1 300 ? -1.787 -13.109 -3.186 1 98.62 300 ARG B CA 1
ATOM 5514 C C . ARG B 1 300 ? -3.037 -13.773 -2.623 1 98.62 300 ARG B C 1
ATOM 5516 O O . ARG B 1 300 ? -2.945 -14.742 -1.867 1 98.62 300 ARG B O 1
ATOM 5523 N N . ASN B 1 301 ? -4.203 -13.195 -2.928 1 98.69 301 ASN B N 1
ATOM 5524 C CA . ASN B 1 301 ? -5.426 -13.703 -2.314 1 98.69 301 ASN B CA 1
ATOM 5525 C C . ASN B 1 301 ? -6.547 -13.859 -3.342 1 98.69 301 ASN B C 1
ATOM 5527 O O . ASN B 1 301 ? -6.578 -13.141 -4.344 1 98.69 301 ASN B O 1
ATOM 5531 N N . VAL B 1 302 ? -7.395 -14.844 -3.104 1 98.69 302 VAL B N 1
ATOM 5532 C CA . VAL B 1 302 ? -8.539 -15.055 -3.98 1 98.69 302 VAL B CA 1
ATOM 5533 C C . VAL B 1 302 ? -9.812 -15.188 -3.145 1 98.69 302 VAL B C 1
ATOM 5535 O O . VAL B 1 302 ? -9.75 -15.523 -1.959 1 98.69 302 VAL B O 1
ATOM 5538 N N . THR B 1 303 ? -10.906 -14.859 -3.727 1 98.69 303 THR B N 1
ATOM 5539 C CA . THR B 1 303 ? -12.227 -15.102 -3.166 1 98.69 303 THR B CA 1
ATOM 5540 C C . THR B 1 303 ? -12.984 -16.125 -4 1 98.69 303 THR B C 1
ATOM 5542 O O . THR B 1 303 ? -13.102 -15.984 -5.219 1 98.69 303 THR B O 1
ATOM 5545 N N . ARG B 1 304 ? -13.406 -17.172 -3.385 1 98.69 304 ARG B N 1
ATOM 5546 C CA . ARG B 1 304 ? -14.195 -18.234 -4.016 1 98.69 304 ARG B CA 1
ATOM 5547 C C . ARG B 1 304 ? -15.68 -17.891 -4.016 1 98.69 304 ARG B C 1
ATOM 5549 O O . ARG B 1 304 ? -16.203 -17.375 -3.023 1 98.69 304 ARG B O 1
ATOM 5556 N N . ASP B 1 305 ? -16.359 -18.219 -5.066 1 98 305 ASP B N 1
ATOM 5557 C CA . ASP B 1 305 ? -17.812 -18 -5.094 1 98 305 ASP B CA 1
ATOM 5558 C C . ASP B 1 305 ? -18.531 -19.031 -4.223 1 98 305 ASP B C 1
ATOM 5560 O O . ASP B 1 305 ? -19.609 -18.75 -3.684 1 98 305 ASP B O 1
ATOM 5564 N N . THR B 1 306 ? -18 -20.234 -4.223 1 97.19 306 THR B N 1
ATOM 5565 C CA . THR B 1 306 ? -18.5 -21.344 -3.4 1 97.19 306 THR B CA 1
ATOM 5566 C C . THR B 1 306 ? -17.344 -22.109 -2.777 1 97.19 306 THR B C 1
ATOM 5568 O O . THR B 1 306 ? -16.188 -21.891 -3.141 1 97.19 306 THR B O 1
ATOM 5571 N N . ASP B 1 307 ? -17.641 -23 -1.896 1 96.25 307 ASP B N 1
ATOM 5572 C CA . ASP B 1 307 ? -16.594 -23.781 -1.242 1 96.25 307 ASP B CA 1
ATOM 5573 C C . ASP B 1 307 ? -16.406 -25.125 -1.915 1 96.25 307 ASP B C 1
ATOM 5575 O O . ASP B 1 307 ? -15.625 -25.969 -1.445 1 96.25 307 ASP B O 1
ATOM 5579 N N . THR B 1 308 ? -17.031 -25.312 -3.02 1 95.5 308 THR B N 1
ATOM 5580 C CA . THR B 1 308 ? -16.875 -26.547 -3.773 1 95.5 308 THR B CA 1
ATOM 5581 C C . THR B 1 308 ? -15.562 -26.531 -4.547 1 95.5 308 THR B C 1
ATOM 5583 O O . THR B 1 308 ? -14.969 -25.484 -4.766 1 95.5 308 THR B O 1
ATOM 5586 N N . VAL B 1 309 ? -15.102 -27.703 -4.934 1 96.44 309 VAL B N 1
ATOM 5587 C CA . VAL B 1 309 ? -13.93 -27.875 -5.777 1 96.44 309 VAL B CA 1
ATOM 5588 C C . VAL B 1 309 ? -14.289 -28.719 -7 1 96.44 309 VAL B C 1
ATOM 5590 O O . VAL B 1 309 ? -14.664 -29.875 -6.867 1 96.44 309 VAL B O 1
ATOM 5593 N N . PRO B 1 310 ? -14.297 -28.281 -8.125 1 96.75 310 PRO B N 1
ATOM 5594 C CA . PRO B 1 310 ? -13.867 -26.922 -8.516 1 96.75 310 PRO B CA 1
ATOM 5595 C C . PRO B 1 310 ? -14.906 -25.859 -8.18 1 96.75 310 PRO B C 1
ATOM 5597 O O . PRO B 1 310 ? -16.047 -26.188 -7.812 1 96.75 310 PRO B O 1
ATOM 5600 N N . CYS B 1 311 ? -14.461 -24.594 -8.227 1 97.88 311 CYS B N 1
ATOM 5601 C CA . CYS B 1 311 ? -15.359 -23.453 -8.055 1 97.88 311 CYS B CA 1
ATOM 5602 C C . CYS B 1 311 ? -14.883 -22.25 -8.867 1 97.88 311 CYS B C 1
ATOM 5604 O O . CYS B 1 311 ? -13.789 -22.266 -9.43 1 97.88 311 CYS B O 1
ATOM 5606 N N . SER B 1 312 ? -15.797 -21.312 -9.07 1 98.38 312 SER B N 1
ATOM 5607 C CA . SER B 1 312 ? -15.406 -20 -9.578 1 98.38 312 SER B CA 1
ATOM 5608 C C . SER B 1 312 ? -14.688 -19.188 -8.508 1 98.38 312 SER B C 1
ATOM 5610 O O . SER B 1 312 ? -14.984 -19.328 -7.316 1 98.38 312 SER B O 1
ATOM 5612 N N . PHE B 1 313 ? -13.695 -18.359 -8.953 1 98.69 313 PHE B N 1
ATOM 5613 C CA . PHE B 1 313 ? -13 -17.453 -8.039 1 98.69 313 PHE B CA 1
ATOM 5614 C C . PHE B 1 313 ? -12.406 -16.266 -8.781 1 98.69 313 PHE B C 1
ATOM 5616 O O . PHE B 1 313 ? -12.352 -16.266 -10.016 1 98.69 313 PHE B O 1
ATOM 5623 N N . PHE B 1 314 ? -12.047 -15.25 -8.109 1 98.38 314 PHE B N 1
ATOM 5624 C CA . PHE B 1 314 ? -11.344 -14.117 -8.703 1 98.38 314 PHE B CA 1
ATOM 5625 C C . PHE B 1 314 ? -10.203 -13.656 -7.805 1 98.38 314 PHE B C 1
ATOM 5627 O O . PHE B 1 314 ? -10.195 -13.953 -6.605 1 98.38 314 PHE B O 1
ATOM 5634 N N . GLU B 1 315 ? -9.195 -13.094 -8.422 1 98.31 315 GLU B N 1
ATOM 5635 C CA . GLU B 1 315 ? -8.078 -12.5 -7.695 1 98.31 315 GLU B CA 1
ATOM 5636 C C . GLU B 1 315 ? -8.539 -11.289 -6.879 1 98.31 315 GLU B C 1
ATOM 5638 O O . GLU B 1 315 ? -8.805 -10.227 -7.434 1 98.31 315 GLU B O 1
ATOM 5643 N N . ASP B 1 316 ? -8.602 -11.438 -5.613 1 98.38 316 ASP B N 1
ATOM 5644 C CA . ASP B 1 316 ? -9.039 -10.359 -4.734 1 98.38 316 ASP B CA 1
ATOM 5645 C C . ASP B 1 316 ? -7.852 -9.586 -4.18 1 98.38 316 ASP B C 1
ATOM 5647 O O . ASP B 1 316 ? -6.699 -9.898 -4.492 1 98.38 316 ASP B O 1
ATOM 5651 N N . GLU B 1 317 ? -8.148 -8.5 -3.473 1 98 317 GLU B N 1
ATOM 5652 C CA . GLU B 1 317 ? -7.098 -7.742 -2.795 1 98 317 GLU B CA 1
ATOM 5653 C C . GLU B 1 317 ? -6.367 -8.609 -1.774 1 98 317 GLU B C 1
ATOM 5655 O O . GLU B 1 317 ? -6.938 -9.562 -1.24 1 98 317 GLU B O 1
ATOM 5660 N N . HIS B 1 318 ? -5.145 -8.297 -1.436 1 98.56 318 HIS B N 1
ATOM 5661 C CA . HIS B 1 318 ? -4.234 -9.141 -0.672 1 98.56 318 HIS B CA 1
ATOM 5662 C C . HIS B 1 318 ? -4.762 -9.383 0.738 1 98.56 318 HIS B C 1
ATOM 5664 O O . HIS B 1 318 ? -4.488 -10.43 1.336 1 98.56 318 HIS B O 1
ATOM 5670 N N . LEU B 1 319 ? -5.594 -8.461 1.267 1 98.31 319 LEU B N 1
ATOM 5671 C CA . LEU B 1 319 ? -6.078 -8.633 2.633 1 98.31 319 LEU B CA 1
ATOM 5672 C C . LEU B 1 319 ? -7.539 -9.07 2.639 1 98.31 319 LEU B C 1
ATOM 5674 O O . LEU B 1 319 ? -8.102 -9.352 3.699 1 98.31 319 LEU B O 1
ATOM 5678 N N . GLU B 1 320 ? -8.211 -9.109 1.503 1 96.81 320 GLU B N 1
ATOM 5679 C CA . GLU B 1 320 ? -9.664 -9.234 1.506 1 96.81 320 GLU B CA 1
ATOM 5680 C C . GLU B 1 320 ? -10.102 -10.609 1.007 1 96.81 320 GLU B C 1
ATOM 5682 O O . GLU B 1 320 ? -11.281 -10.969 1.114 1 96.81 320 GLU B O 1
ATOM 5687 N N . GLY B 1 321 ? -9.203 -11.422 0.501 1 97 321 GLY B N 1
ATOM 5688 C CA . GLY B 1 321 ? -9.562 -12.75 0.044 1 97 321 GLY B CA 1
ATOM 5689 C C . GLY B 1 321 ? -9.719 -13.75 1.177 1 97 321 GLY B C 1
ATOM 5690 O O . GLY B 1 321 ? -9.859 -13.359 2.338 1 97 321 GLY B O 1
ATOM 5691 N N . GLY B 1 322 ? -9.836 -14.984 0.845 1 97.25 322 GLY B N 1
ATOM 5692 C CA . GLY B 1 322 ? -10.188 -16.031 1.789 1 97.25 322 GLY B CA 1
ATOM 5693 C C . GLY B 1 322 ? -9.023 -16.453 2.666 1 97.25 322 GLY B C 1
ATOM 5694 O O . GLY B 1 322 ? -9.227 -17.078 3.707 1 97.25 322 GLY B O 1
ATOM 5695 N N . THR B 1 323 ? -7.82 -16.125 2.338 1 98.12 323 THR B N 1
ATOM 5696 C CA . THR B 1 323 ? -6.637 -16.562 3.068 1 98.12 323 THR B CA 1
ATOM 5697 C C . THR B 1 323 ? -6.305 -15.602 4.199 1 98.12 323 THR B C 1
ATOM 5699 O O . THR B 1 323 ? -6.285 -14.383 3.998 1 98.12 323 THR B O 1
ATOM 5702 N N . ASP B 1 324 ? -6.125 -16.094 5.395 1 98.31 324 ASP B N 1
ATOM 5703 C CA . ASP B 1 324 ? -5.621 -15.328 6.523 1 98.31 324 ASP B CA 1
ATOM 5704 C C . ASP B 1 324 ? -4.148 -14.969 6.328 1 98.31 324 ASP B C 1
ATOM 5706 O O . ASP B 1 324 ? -3.262 -15.703 6.77 1 98.31 324 ASP B O 1
ATOM 5710 N N . MET B 1 325 ? -3.904 -13.844 5.738 1 98.81 325 MET B N 1
ATOM 5711 C CA . MET B 1 325 ? -2.555 -13.438 5.355 1 98.81 325 MET B CA 1
ATOM 5712 C C . MET B 1 325 ? -1.685 -13.219 6.59 1 98.81 325 MET B C 1
ATOM 5714 O O . MET B 1 325 ? -0.487 -13.508 6.57 1 98.81 325 MET B O 1
ATOM 5718 N N . VAL B 1 326 ? -2.258 -12.672 7.668 1 98.81 326 VAL B N 1
ATOM 5719 C CA . VAL B 1 326 ? -1.504 -12.445 8.898 1 98.81 326 VAL B CA 1
ATOM 5720 C C . VAL B 1 326 ? -0.964 -13.773 9.422 1 98.81 326 VAL B C 1
ATOM 5722 O O . VAL B 1 326 ? 0.218 -13.883 9.758 1 98.81 326 VAL B O 1
ATOM 5725 N N . ALA B 1 327 ? -1.772 -14.781 9.453 1 98.81 327 ALA B N 1
ATOM 5726 C CA . ALA B 1 327 ? -1.372 -16.094 9.977 1 98.81 327 ALA B CA 1
ATOM 5727 C C . ALA B 1 327 ? -0.294 -16.719 9.094 1 98.81 327 ALA B C 1
ATOM 5729 O O . ALA B 1 327 ? 0.647 -17.328 9.602 1 98.81 327 ALA B O 1
ATOM 5730 N N . VAL B 1 328 ? -0.455 -16.594 7.801 1 98.88 328 VAL B N 1
ATOM 5731 C CA . VAL B 1 328 ? 0.537 -17.156 6.883 1 98.88 328 VAL B CA 1
ATOM 5732 C C . VAL B 1 328 ? 1.885 -16.469 7.105 1 98.88 328 VAL B C 1
ATOM 5734 O O . VAL B 1 328 ? 2.912 -17.141 7.234 1 98.88 328 VAL B O 1
ATOM 5737 N N . ILE B 1 329 ? 1.871 -15.156 7.152 1 98.88 329 ILE B N 1
ATOM 5738 C CA . ILE B 1 329 ? 3.113 -14.406 7.305 1 98.88 329 ILE B CA 1
ATOM 5739 C C . ILE B 1 329 ? 3.719 -14.688 8.68 1 98.88 329 ILE B C 1
ATOM 5741 O O . ILE B 1 329 ? 4.941 -14.773 8.82 1 98.88 329 ILE B O 1
ATOM 5745 N N . ALA B 1 330 ? 2.871 -14.867 9.688 1 98.69 330 ALA B N 1
ATOM 5746 C CA . ALA B 1 330 ? 3.369 -15.242 11.008 1 98.69 330 ALA B CA 1
ATOM 5747 C C . ALA B 1 330 ? 4.16 -16.547 10.945 1 98.69 330 ALA B C 1
ATOM 5749 O O . ALA B 1 330 ? 5.227 -16.656 11.555 1 98.69 330 ALA B O 1
ATOM 5750 N N . ALA B 1 331 ? 3.635 -17.547 10.227 1 98.69 331 ALA B N 1
ATOM 5751 C CA . ALA B 1 331 ? 4.332 -18.812 10.07 1 98.69 331 ALA B CA 1
ATOM 5752 C C . ALA B 1 331 ? 5.68 -18.625 9.383 1 98.69 331 ALA B C 1
ATOM 5754 O O . ALA B 1 331 ? 6.676 -19.234 9.781 1 98.69 331 ALA B O 1
ATOM 5755 N N . LEU B 1 332 ? 5.723 -17.781 8.414 1 98.69 332 LEU B N 1
ATOM 5756 C CA . LEU B 1 332 ? 6.934 -17.562 7.637 1 98.69 332 LEU B CA 1
ATOM 5757 C C . LEU B 1 332 ? 7.992 -16.844 8.469 1 98.69 332 LEU B C 1
ATOM 5759 O O . LEU B 1 332 ? 9.172 -17.203 8.422 1 98.69 332 LEU B O 1
ATOM 5763 N N . ILE B 1 333 ? 7.566 -15.844 9.188 1 98.19 333 ILE B N 1
ATOM 5764 C CA . ILE B 1 333 ? 8.484 -15.086 10.031 1 98.19 333 ILE B CA 1
ATOM 5765 C C . ILE B 1 333 ? 9.055 -15.992 11.117 1 98.19 333 ILE B C 1
ATOM 5767 O O . ILE B 1 333 ? 10.242 -15.922 11.445 1 98.19 333 ILE B O 1
ATOM 5771 N N . THR B 1 334 ? 8.195 -16.797 11.688 1 98.06 334 THR B N 1
ATOM 5772 C CA . THR B 1 334 ? 8.633 -17.781 12.68 1 98.06 334 THR B CA 1
ATOM 5773 C C . THR B 1 334 ? 9.688 -18.703 12.094 1 98.06 334 THR B C 1
ATOM 5775 O O . THR B 1 334 ? 10.711 -18.984 12.727 1 98.06 334 THR B O 1
ATOM 5778 N N . GLU B 1 335 ? 9.461 -19.172 10.938 1 98.44 335 GLU B N 1
ATOM 5779 C CA . GLU B 1 335 ? 10.414 -20.047 10.266 1 98.44 335 GLU B CA 1
ATOM 5780 C C . GLU B 1 335 ? 11.734 -19.328 10.008 1 98.44 335 GLU B C 1
ATOM 5782 O O . GLU B 1 335 ? 12.805 -19.906 10.195 1 98.44 335 GLU B O 1
ATOM 5787 N N . GLU B 1 336 ? 11.68 -18.109 9.555 1 98.44 336 GLU B N 1
ATOM 5788 C CA . GLU B 1 336 ? 12.898 -17.344 9.312 1 98.44 336 GLU B CA 1
ATOM 5789 C C . GLU B 1 336 ? 13.734 -17.219 10.586 1 98.44 336 GLU B C 1
ATOM 5791 O O . GLU B 1 336 ? 14.961 -17.312 10.547 1 98.44 336 GLU B O 1
ATOM 5796 N N . ALA B 1 337 ? 13.055 -16.969 11.68 1 97.31 337 ALA B N 1
ATOM 5797 C CA . ALA B 1 337 ? 13.75 -16.891 12.961 1 97.31 337 ALA B CA 1
ATOM 5798 C C . ALA B 1 337 ? 14.445 -18.203 13.297 1 97.31 337 ALA B C 1
ATOM 5800 O O . ALA B 1 337 ? 15.594 -18.203 13.75 1 97.31 337 ALA B O 1
ATOM 5801 N N . ARG B 1 338 ? 13.75 -19.297 13.086 1 97.62 338 ARG B N 1
ATOM 5802 C CA . ARG B 1 338 ? 14.336 -20.609 13.328 1 97.62 338 ARG B CA 1
ATOM 5803 C C . ARG B 1 338 ? 15.562 -20.828 12.445 1 97.62 338 ARG B C 1
ATOM 5805 O O . ARG B 1 338 ? 16.609 -21.266 12.93 1 97.62 338 ARG B O 1
ATOM 5812 N N . ARG B 1 339 ? 15.406 -20.516 11.109 1 98.12 339 ARG B N 1
ATOM 5813 C CA . ARG B 1 339 ? 16.516 -20.672 10.18 1 98.12 339 ARG B CA 1
ATOM 5814 C C . ARG B 1 339 ? 17.719 -19.844 10.617 1 98.12 339 ARG B C 1
ATOM 5816 O O . ARG B 1 339 ? 18.859 -20.297 10.531 1 98.12 339 ARG B O 1
ATOM 5823 N N . ARG B 1 340 ? 17.469 -18.656 11.016 1 97.56 340 ARG B N 1
ATOM 5824 C CA . ARG B 1 340 ? 18.547 -17.781 11.477 1 97.56 340 ARG B CA 1
ATOM 5825 C C . ARG B 1 340 ? 19.266 -18.375 12.68 1 97.56 340 ARG B C 1
ATOM 5827 O O . ARG B 1 340 ? 20.5 -18.344 12.75 1 97.56 340 ARG B O 1
ATOM 5834 N N . ALA B 1 341 ? 18.516 -18.891 13.594 1 97.44 341 ALA B N 1
ATOM 5835 C CA . ALA B 1 341 ? 19.078 -19.5 14.789 1 97.44 341 ALA B CA 1
ATOM 5836 C C . ALA B 1 341 ? 19.953 -20.703 14.43 1 97.44 341 ALA B C 1
ATOM 5838 O O . ALA B 1 341 ? 20.953 -20.969 15.094 1 97.44 341 ALA B O 1
ATOM 5839 N N . GLU B 1 342 ? 19.609 -21.297 13.344 1 97.5 342 GLU B N 1
ATOM 5840 C CA . GLU B 1 342 ? 20.359 -22.469 12.891 1 97.5 342 GLU B CA 1
ATOM 5841 C C . GLU B 1 342 ? 21.547 -22.047 12.031 1 97.5 342 GLU B C 1
ATOM 5843 O O . GLU B 1 342 ? 22.375 -22.891 11.648 1 97.5 342 GLU B O 1
ATOM 5848 N N . GLY B 1 343 ? 21.594 -20.797 11.695 1 97.44 343 GLY B N 1
ATOM 5849 C CA . GLY B 1 343 ? 22.703 -20.281 10.898 1 97.44 343 GLY B CA 1
ATOM 5850 C C . GLY B 1 343 ? 22.562 -20.594 9.422 1 97.44 343 GLY B C 1
ATOM 5851 O O . GLY B 1 343 ? 23.547 -20.641 8.688 1 97.44 343 GLY B O 1
ATOM 5852 N N . ARG B 1 344 ? 21.312 -20.781 9.008 1 96.44 344 ARG B N 1
ATOM 5853 C CA . ARG B 1 344 ? 21.078 -21.062 7.594 1 96.44 344 ARG B CA 1
ATOM 5854 C C . ARG B 1 344 ? 21.312 -19.828 6.734 1 96.44 344 ARG B C 1
ATOM 5856 O O . ARG B 1 344 ? 20.891 -18.734 7.102 1 96.44 344 ARG B O 1
ATOM 5863 N N . ASP B 1 345 ? 21.906 -20.047 5.582 1 94.94 345 ASP B N 1
ATOM 5864 C CA . ASP B 1 345 ? 22.125 -18.953 4.645 1 94.94 345 ASP B CA 1
ATOM 5865 C C . ASP B 1 345 ? 20.812 -18.484 4.027 1 94.94 345 ASP B C 1
ATOM 5867 O O . ASP B 1 345 ? 20.672 -17.312 3.682 1 94.94 345 ASP B O 1
ATOM 5871 N N . ASP B 1 346 ? 19.922 -19.406 3.9 1 96.88 346 ASP B N 1
ATOM 5872 C CA . ASP B 1 346 ? 18.656 -19.094 3.258 1 96.88 346 ASP B CA 1
ATOM 5873 C C . ASP B 1 346 ? 17.594 -18.719 4.289 1 96.88 346 ASP B C 1
ATOM 5875 O O . ASP B 1 346 ? 16.422 -19.078 4.148 1 96.88 346 ASP B O 1
ATOM 5879 N N . HIS B 1 347 ? 17.984 -18.047 5.379 1 97.44 347 HIS B N 1
ATOM 5880 C CA . HIS B 1 347 ? 17.078 -17.734 6.473 1 97.44 347 HIS B CA 1
ATOM 5881 C C . HIS B 1 347 ? 16.062 -16.656 6.059 1 97.44 347 HIS B C 1
ATOM 5883 O O . HIS B 1 347 ? 14.992 -16.547 6.656 1 97.44 347 HIS B O 1
ATOM 5889 N N . THR B 1 348 ? 16.359 -15.844 5.066 1 98.06 348 THR B N 1
ATOM 5890 C CA . THR B 1 348 ? 15.414 -14.875 4.535 1 98.06 348 THR B CA 1
ATOM 5891 C C . THR B 1 348 ? 14.688 -15.438 3.32 1 98.06 348 THR B C 1
ATOM 5893 O O . THR B 1 348 ? 15.312 -15.742 2.303 1 98.06 348 THR B O 1
ATOM 5896 N N . ILE B 1 349 ? 13.414 -15.555 3.369 1 98.81 349 ILE B N 1
ATOM 5897 C CA . ILE B 1 349 ? 12.617 -16.188 2.324 1 98.81 349 ILE B CA 1
ATOM 5898 C C . ILE B 1 349 ? 12.141 -15.133 1.329 1 98.81 349 ILE B C 1
ATOM 5900 O O . ILE B 1 349 ? 11.461 -14.172 1.708 1 98.81 349 ILE B O 1
ATOM 5904 N N . PRO B 1 350 ? 12.508 -15.25 0.035 1 98.81 350 PRO B N 1
ATOM 5905 C CA . PRO B 1 350 ? 11.969 -14.312 -0.947 1 98.81 350 PRO B CA 1
ATOM 5906 C C . PRO B 1 350 ? 10.453 -14.438 -1.116 1 98.81 350 PRO B C 1
ATOM 5908 O O . PRO B 1 350 ? 9.922 -15.555 -1.099 1 98.81 350 PRO B O 1
ATOM 5911 N N . MET B 1 351 ? 9.836 -13.336 -1.142 1 98.81 351 MET B N 1
ATOM 5912 C CA . MET B 1 351 ? 8.383 -13.266 -1.296 1 98.81 351 MET B CA 1
ATOM 5913 C C . MET B 1 351 ? 7.996 -12.203 -2.322 1 98.81 351 MET B C 1
ATOM 5915 O O . MET B 1 351 ? 8.641 -11.156 -2.416 1 98.81 351 MET B O 1
ATOM 5919 N N . ARG B 1 352 ? 7.035 -12.43 -3.123 1 98.69 352 ARG B N 1
ATOM 5920 C CA . ARG B 1 352 ? 6.469 -11.398 -3.984 1 98.69 352 ARG B CA 1
ATOM 5921 C C . ARG B 1 352 ? 4.957 -11.312 -3.814 1 98.69 352 ARG B C 1
ATOM 5923 O O . ARG B 1 352 ? 4.305 -12.312 -3.498 1 98.69 352 ARG B O 1
ATOM 5930 N N . PRO B 1 353 ? 4.34 -10.156 -3.988 1 98.56 353 PRO B N 1
ATOM 5931 C CA . PRO B 1 353 ? 2.896 -9.992 -3.789 1 98.56 353 PRO B CA 1
ATOM 5932 C C . PRO B 1 353 ? 2.072 -10.703 -4.863 1 98.56 353 PRO B C 1
ATOM 5934 O O . PRO B 1 353 ? 0.869 -10.906 -4.688 1 98.56 353 PRO B O 1
ATOM 5937 N N . ASP B 1 354 ? 2.756 -11.148 -5.855 1 96.81 354 ASP B N 1
ATOM 5938 C CA . ASP B 1 354 ? 2.307 -11.891 -7.027 1 96.81 354 ASP B CA 1
ATOM 5939 C C . ASP B 1 354 ? 1.192 -11.141 -7.758 1 96.81 354 ASP B C 1
ATOM 5941 O O . ASP B 1 354 ? 1.398 -10.031 -8.242 1 96.81 354 ASP B O 1
ATOM 5945 N N . HIS B 1 355 ? -0.115 -11.641 -7.84 1 96.94 355 HIS B N 1
ATOM 5946 C CA . HIS B 1 355 ? -1.153 -11 -8.641 1 96.94 355 HIS B CA 1
ATOM 5947 C C . HIS B 1 355 ? -1.811 -9.859 -7.867 1 96.94 355 HIS B C 1
ATOM 5949 O O . HIS B 1 355 ? -2.006 -9.953 -6.656 1 96.94 355 HIS B O 1
ATOM 5955 N N . GLY B 1 356 ? -2.076 -8.797 -8.57 1 97.19 356 GLY B N 1
ATOM 5956 C CA . GLY B 1 356 ? -2.834 -7.668 -8.055 1 97.19 356 GLY B CA 1
ATOM 5957 C C . GLY B 1 356 ? -3.939 -7.211 -8.992 1 97.19 356 GLY B C 1
ATOM 5958 O O . GLY B 1 356 ? -4 -7.645 -10.141 1 97.19 356 GLY B O 1
ATOM 5959 N N . GLN B 1 357 ? -4.852 -6.406 -8.492 1 98.31 357 GLN B N 1
ATOM 5960 C CA . GLN B 1 357 ? -5.906 -5.816 -9.305 1 98.31 357 GLN B CA 1
ATOM 5961 C C . GLN B 1 357 ? -5.41 -4.562 -10.023 1 98.31 357 GLN B C 1
ATOM 5963 O O . GLN B 1 357 ? -4.566 -3.834 -9.492 1 98.31 357 GLN B O 1
ATOM 5968 N N . GLU B 1 358 ? -5.926 -4.348 -11.242 1 98.38 358 GLU B N 1
ATOM 5969 C CA . GLU B 1 358 ? -5.668 -3.082 -11.922 1 98.38 358 GLU B CA 1
ATOM 5970 C C . GLU B 1 358 ? -6.469 -1.945 -11.289 1 98.38 358 GLU B C 1
ATOM 5972 O O . GLU B 1 358 ? -7.703 -1.971 -11.305 1 98.38 358 GLU B O 1
ATOM 5977 N N . ILE B 1 359 ? -5.734 -0.996 -10.766 1 98.62 359 ILE B N 1
ATOM 5978 C CA . ILE B 1 359 ? -6.355 0.165 -10.133 1 98.62 359 ILE B CA 1
ATOM 5979 C C . ILE B 1 359 ? -5.637 1.438 -10.578 1 98.62 359 ILE B C 1
ATOM 5981 O O . ILE B 1 359 ? -4.488 1.387 -11.023 1 98.62 359 ILE B O 1
ATOM 5985 N N . LEU B 1 360 ? -6.344 2.596 -10.477 1 98.12 360 LEU B N 1
ATOM 5986 C CA . LEU B 1 360 ? -5.773 3.898 -10.797 1 98.12 360 LEU B CA 1
ATOM 5987 C C . LEU B 1 360 ? -5.141 3.883 -12.188 1 98.12 360 LEU B C 1
ATOM 5989 O O . LEU B 1 360 ? -5.789 3.508 -13.164 1 98.12 360 LEU B O 1
ATOM 5993 N N . ASP B 1 361 ? -3.877 4.254 -12.32 1 97.88 361 ASP B N 1
ATOM 5994 C CA . ASP B 1 361 ? -3.234 4.422 -13.625 1 97.88 361 ASP B CA 1
ATOM 5995 C C . ASP B 1 361 ? -2.975 3.07 -14.289 1 97.88 361 ASP B C 1
ATOM 5997 O O . ASP B 1 361 ? -2.707 3.004 -15.484 1 97.88 361 ASP B O 1
ATOM 6001 N N . ASP B 1 362 ? -3.068 1.947 -13.578 1 98.25 362 ASP B N 1
ATOM 6002 C CA . ASP B 1 362 ? -2.965 0.617 -14.164 1 98.25 362 ASP B CA 1
ATOM 6003 C C . ASP B 1 362 ? -4.004 0.423 -15.266 1 98.25 362 ASP B C 1
ATOM 6005 O O . ASP B 1 362 ? -3.756 -0.283 -16.25 1 98.25 362 ASP B O 1
ATOM 6009 N N . LEU B 1 363 ? -5.145 1.033 -15.008 1 97.44 363 LEU B N 1
ATOM 6010 C CA . LEU B 1 363 ? -6.301 0.811 -15.875 1 97.44 363 LEU B CA 1
ATOM 6011 C C . LEU B 1 363 ? -6 1.242 -17.297 1 97.44 363 LEU B C 1
ATOM 6013 O O . LEU B 1 363 ? -6.621 0.751 -18.25 1 97.44 363 LEU B O 1
ATOM 6017 N N . THR B 1 364 ? -5.035 2.08 -17.484 1 95.5 364 THR B N 1
ATOM 6018 C CA . THR B 1 364 ? -4.723 2.559 -18.828 1 95.5 364 THR B CA 1
ATOM 6019 C C . THR B 1 364 ? -3.293 2.188 -19.203 1 95.5 364 THR B C 1
ATOM 6021 O O . THR B 1 364 ? -2.893 2.354 -20.359 1 95.5 364 THR B O 1
ATOM 6024 N N . ARG B 1 365 ? -2.492 1.666 -18.297 1 92.94 365 ARG B N 1
ATOM 6025 C CA . ARG B 1 365 ? -1.084 1.361 -18.516 1 92.94 365 ARG B CA 1
ATOM 6026 C C . ARG B 1 365 ? -0.924 0.161 -19.453 1 92.94 365 ARG B C 1
ATOM 6028 O O . ARG B 1 365 ? 0.04 0.083 -20.203 1 92.94 365 ARG B O 1
ATOM 6035 N N . GLY B 1 366 ? -1.783 -0.8 -19.375 1 90.19 366 GLY B N 1
ATOM 6036 C CA . GLY B 1 366 ? -1.762 -1.959 -20.25 1 90.19 366 GLY B CA 1
ATOM 6037 C C . GLY B 1 366 ? -0.75 -3.008 -19.828 1 90.19 366 GLY B C 1
ATOM 6038 O O . GLY B 1 366 ? -0.21 -3.729 -20.672 1 90.19 366 GLY B O 1
ATOM 6039 N N . ALA B 1 367 ? -0.434 -3.174 -18.594 1 91.5 367 ALA B N 1
ATOM 6040 C CA . ALA B 1 367 ? 0.467 -4.207 -18.094 1 91.5 367 ALA B CA 1
ATOM 6041 C C . ALA B 1 367 ? -0.167 -5.594 -18.203 1 91.5 367 ALA B C 1
ATOM 6043 O O . ALA B 1 367 ? -1.364 -5.711 -18.484 1 91.5 367 ALA B O 1
ATOM 6044 N N . GLN B 1 368 ? 0.74 -6.656 -18.109 1 91.94 368 GLN B N 1
ATOM 6045 C CA . GLN B 1 368 ? 0.261 -8.039 -18.109 1 91.94 368 GLN B CA 1
ATOM 6046 C C . GLN B 1 368 ? -0.822 -8.242 -17.062 1 91.94 368 GLN B C 1
ATOM 6048 O O . GLN B 1 368 ? -0.664 -7.832 -15.906 1 91.94 368 GLN B O 1
ATOM 6053 N N . PRO B 1 369 ? -1.986 -8.852 -17.5 1 92.12 369 PRO B N 1
ATOM 6054 C CA . PRO B 1 369 ? -3.029 -9.102 -16.516 1 92.12 369 PRO B CA 1
ATOM 6055 C C . PRO B 1 369 ? -2.502 -9.828 -15.273 1 92.12 369 PRO B C 1
ATOM 6057 O O . PRO B 1 369 ? -1.73 -10.789 -15.398 1 92.12 369 PRO B O 1
ATOM 6060 N N . GLY B 1 370 ? -2.854 -9.352 -14.156 1 94.69 370 GLY B N 1
ATOM 6061 C CA . GLY B 1 370 ? -2.418 -9.945 -12.906 1 94.69 370 GLY B CA 1
ATOM 6062 C C . GLY B 1 370 ? -1.139 -9.328 -12.367 1 94.69 370 GLY B C 1
ATOM 6063 O O . GLY B 1 370 ? -0.794 -9.523 -11.195 1 94.69 370 GLY B O 1
ATOM 6064 N N . TYR B 1 371 ? -0.511 -8.57 -13.258 1 96.88 371 TYR B N 1
ATOM 6065 C CA . TYR B 1 371 ? 0.785 -8.039 -12.844 1 96.88 371 TYR B CA 1
ATOM 6066 C C . TYR B 1 371 ? 0.843 -6.531 -13.047 1 96.88 371 TYR B C 1
ATOM 6068 O O . TYR B 1 371 ? 1.794 -6.012 -13.633 1 96.88 371 TYR B O 1
ATOM 6076 N N . PRO B 1 372 ? -0.195 -5.797 -12.562 1 98 372 PRO B N 1
ATOM 6077 C CA . PRO B 1 372 ? -0.162 -4.336 -12.625 1 98 372 PRO B CA 1
ATOM 6078 C C . PRO B 1 372 ? 0.85 -3.721 -11.664 1 98 372 PRO B C 1
ATOM 6080 O O . PRO B 1 372 ? 1.272 -4.379 -10.703 1 98 372 PRO B O 1
ATOM 6083 N N . ALA B 1 373 ? 1.279 -2.527 -11.945 1 98.5 373 ALA B N 1
ATOM 6084 C CA . ALA B 1 373 ? 2.242 -1.844 -11.086 1 98.5 373 ALA B CA 1
ATOM 6085 C C . ALA B 1 373 ? 1.604 -1.437 -9.766 1 98.5 373 ALA B C 1
ATOM 6087 O O . ALA B 1 373 ? 2.072 -1.833 -8.695 1 98.5 373 ALA B O 1
ATOM 6088 N N . ILE B 1 374 ? 0.521 -0.738 -9.82 1 98.81 374 ILE B N 1
ATOM 6089 C CA . ILE B 1 374 ? -0.043 -0.093 -8.641 1 98.81 374 ILE B CA 1
ATOM 6090 C C . ILE B 1 374 ? -0.792 -1.123 -7.797 1 98.81 374 ILE B C 1
ATOM 6092 O O . ILE B 1 374 ? -0.723 -1.097 -6.566 1 98.81 374 ILE B O 1
ATOM 6096 N N . GLY B 1 375 ? -1.501 -2.021 -8.414 1 98.62 375 GLY B N 1
ATOM 6097 C CA . GLY B 1 375 ? -2.168 -3.082 -7.672 1 98.62 375 GLY B CA 1
ATOM 6098 C C . GLY B 1 375 ? -1.213 -3.936 -6.863 1 98.62 375 GLY B C 1
ATOM 6099 O O . GLY B 1 375 ? -1.489 -4.258 -5.703 1 98.62 375 GLY B O 1
ATOM 6100 N N . ARG B 1 376 ? -0.11 -4.309 -7.457 1 98.81 376 ARG B N 1
ATOM 6101 C CA . ARG B 1 376 ? 0.879 -5.105 -6.742 1 98.81 376 ARG B CA 1
ATOM 6102 C C . ARG B 1 376 ? 1.591 -4.273 -5.68 1 98.81 376 ARG B C 1
ATOM 6104 O O . ARG B 1 376 ? 1.951 -4.785 -4.617 1 98.81 376 ARG B O 1
ATOM 6111 N N . LEU B 1 377 ? 1.825 -3 -6.012 1 98.88 377 LEU B N 1
ATOM 6112 C CA . LEU B 1 377 ? 2.383 -2.1 -5.008 1 98.88 377 LEU B CA 1
ATOM 6113 C C . LEU B 1 377 ? 1.497 -2.051 -3.77 1 98.88 377 LEU B C 1
ATOM 6115 O O . LEU B 1 377 ? 1.993 -2.113 -2.643 1 98.88 377 LEU B O 1
ATOM 6119 N N . LYS B 1 378 ? 0.181 -1.916 -3.953 1 98.81 378 LYS B N 1
ATOM 6120 C CA . LYS B 1 378 ? -0.76 -1.904 -2.836 1 98.81 378 LYS B CA 1
ATOM 6121 C C . LYS B 1 378 ? -0.656 -3.188 -2.016 1 98.81 378 LYS B C 1
ATOM 6123 O O . LYS B 1 378 ? -0.61 -3.141 -0.785 1 98.81 378 LYS B O 1
ATOM 6128 N N . GLY B 1 379 ? -0.627 -4.285 -2.711 1 98.81 379 GLY B N 1
ATOM 6129 C CA . GLY B 1 379 ? -0.486 -5.562 -2.025 1 98.81 379 GLY B CA 1
ATOM 6130 C C . GLY B 1 379 ? 0.804 -5.676 -1.235 1 98.81 379 GLY B C 1
ATOM 6131 O O . GLY B 1 379 ? 0.789 -6.062 -0.065 1 98.81 379 GLY B O 1
ATOM 6132 N N . LEU B 1 380 ? 1.93 -5.348 -1.886 1 98.94 380 LEU B N 1
ATOM 6133 C CA . LEU B 1 380 ? 3.23 -5.418 -1.228 1 98.94 380 LEU B CA 1
ATOM 6134 C C . LEU B 1 380 ? 3.254 -4.547 0.022 1 98.94 380 LEU B C 1
ATOM 6136 O O . LEU B 1 380 ? 3.799 -4.945 1.054 1 98.94 380 LEU B O 1
ATOM 6140 N N . ALA B 1 381 ? 2.662 -3.375 -0.116 1 98.88 381 ALA B N 1
ATOM 6141 C CA . ALA B 1 381 ? 2.613 -2.438 1.002 1 98.88 381 ALA B CA 1
ATOM 6142 C C . ALA B 1 381 ? 1.808 -3.01 2.164 1 98.88 381 ALA B C 1
ATOM 6144 O O . ALA B 1 381 ? 2.23 -2.934 3.32 1 98.88 381 ALA B O 1
ATOM 6145 N N . GLU B 1 382 ? 0.636 -3.545 1.888 1 98.88 382 GLU B N 1
ATOM 6146 C CA . GLU B 1 382 ? -0.187 -4.168 2.92 1 98.88 382 GLU B CA 1
ATOM 6147 C C . GLU B 1 382 ? 0.566 -5.293 3.625 1 98.88 382 GLU B C 1
ATOM 6149 O O . GLU B 1 382 ? 0.552 -5.379 4.855 1 98.88 382 GLU B O 1
ATOM 6154 N N . LEU B 1 383 ? 1.21 -6.105 2.869 1 98.94 383 LEU B N 1
ATOM 6155 C CA . LEU B 1 383 ? 1.969 -7.234 3.402 1 98.94 383 LEU B CA 1
ATOM 6156 C C . LEU B 1 383 ? 3.133 -6.746 4.258 1 98.94 383 LEU B C 1
ATOM 6158 O O . LEU B 1 383 ? 3.441 -7.344 5.293 1 98.94 383 LEU B O 1
ATOM 6162 N N . ARG B 1 384 ? 3.77 -5.703 3.801 1 98.81 384 ARG B N 1
ATOM 6163 C CA . ARG B 1 384 ? 4.859 -5.102 4.566 1 98.81 384 ARG B CA 1
ATOM 6164 C C . ARG B 1 384 ? 4.367 -4.609 5.922 1 98.81 384 ARG B C 1
ATOM 6166 O O . ARG B 1 384 ? 5.078 -4.727 6.926 1 98.81 384 ARG B O 1
ATOM 6173 N N . GLY B 1 385 ? 3.152 -4.008 5.953 1 98.88 385 GLY B N 1
ATOM 6174 C CA . GLY B 1 385 ? 2.572 -3.6 7.223 1 98.88 385 GLY B CA 1
ATOM 6175 C C . GLY B 1 385 ? 2.381 -4.754 8.188 1 98.88 385 GLY B C 1
ATOM 6176 O O . GLY B 1 385 ? 2.664 -4.625 9.383 1 98.88 385 GLY B O 1
ATOM 6177 N N . ILE B 1 386 ? 1.912 -5.863 7.676 1 98.88 386 ILE B N 1
ATOM 6178 C CA . ILE B 1 386 ? 1.742 -7.059 8.492 1 98.88 386 ILE B CA 1
ATOM 6179 C C . ILE B 1 386 ? 3.094 -7.5 9.055 1 98.88 386 ILE B C 1
ATOM 6181 O O . ILE B 1 386 ? 3.232 -7.723 10.258 1 98.88 386 ILE B O 1
ATOM 6185 N N . GLU B 1 387 ? 4.059 -7.621 8.18 1 98.69 387 GLU B N 1
ATOM 6186 C CA . GLU B 1 387 ? 5.383 -8.094 8.562 1 98.69 387 GLU B CA 1
ATOM 6187 C C . GLU B 1 387 ? 6.012 -7.18 9.617 1 98.69 387 GLU B C 1
ATOM 6189 O O . GLU B 1 387 ? 6.59 -7.66 10.594 1 98.69 387 GLU B O 1
ATOM 6194 N N . ARG B 1 388 ? 5.898 -5.824 9.367 1 98.5 388 ARG B N 1
ATOM 6195 C CA . ARG B 1 388 ? 6.445 -4.852 10.305 1 98.5 388 ARG B CA 1
ATOM 6196 C C . ARG B 1 388 ? 5.844 -5.031 11.695 1 98.5 388 ARG B C 1
ATOM 6198 O O . ARG B 1 388 ? 6.547 -4.922 12.703 1 98.5 388 ARG B O 1
ATOM 6205 N N . THR B 1 389 ? 4.605 -5.301 11.742 1 98.75 389 THR B N 1
ATOM 6206 C CA . THR B 1 389 ? 3.91 -5.461 13.016 1 98.75 389 THR B CA 1
ATOM 6207 C C . THR B 1 389 ? 4.32 -6.766 13.688 1 98.75 389 THR B C 1
ATOM 6209 O O . THR B 1 389 ? 4.656 -6.777 14.875 1 98.75 389 THR B O 1
ATOM 6212 N N . LEU B 1 390 ? 4.312 -7.863 12.945 1 98.56 390 LEU B N 1
ATOM 6213 C CA . LEU B 1 390 ? 4.645 -9.172 13.5 1 98.56 390 LEU B CA 1
ATOM 6214 C C . LEU B 1 390 ? 6.086 -9.203 13.992 1 98.56 390 LEU B C 1
ATOM 6216 O O . LEU B 1 390 ? 6.422 -9.961 14.898 1 98.56 390 LEU B O 1
ATOM 6220 N N . SER B 1 391 ? 6.922 -8.406 13.438 1 97.44 391 SER B N 1
ATOM 6221 C CA . SER B 1 391 ? 8.336 -8.352 13.797 1 97.44 391 SER B CA 1
ATOM 6222 C C . SER B 1 391 ? 8.602 -7.297 14.867 1 97.44 391 SER B C 1
ATOM 6224 O O . SER B 1 391 ? 9.742 -7.078 15.266 1 97.44 391 SER B O 1
ATOM 6226 N N . HIS B 1 392 ? 7.605 -6.559 15.273 1 97.44 392 HIS B N 1
ATOM 6227 C CA . HIS B 1 392 ? 7.746 -5.48 16.25 1 97.44 392 HIS B CA 1
ATOM 6228 C C . HIS B 1 392 ? 8.109 -6.027 17.625 1 97.44 392 HIS B C 1
ATOM 6230 O O . HIS B 1 392 ? 7.539 -7.027 18.078 1 97.44 392 HIS B O 1
ATOM 6236 N N . GLY B 1 393 ? 9.031 -5.449 18.297 1 95 393 GLY B N 1
ATOM 6237 C CA . GLY B 1 393 ? 9.539 -5.926 19.578 1 95 393 GLY B CA 1
ATOM 6238 C C . GLY B 1 393 ? 8.469 -6.035 20.641 1 95 393 GLY B C 1
ATOM 6239 O O . GLY B 1 393 ? 8.477 -6.977 21.453 1 95 393 GLY B O 1
ATOM 6240 N N . ARG B 1 394 ? 7.496 -5.168 20.656 1 93.81 394 ARG B N 1
ATOM 6241 C CA . ARG B 1 394 ? 6.5 -5.105 21.719 1 93.81 394 ARG B CA 1
ATOM 6242 C C . ARG B 1 394 ? 5.176 -5.711 21.266 1 93.81 394 ARG B C 1
ATOM 6244 O O . ARG B 1 394 ? 4.465 -6.328 22.062 1 93.81 394 ARG B O 1
ATOM 6251 N N . PHE B 1 395 ? 4.875 -5.625 19.969 1 95.31 395 PHE B N 1
ATOM 6252 C CA . PHE B 1 395 ? 3.527 -5.953 19.516 1 95.31 395 PHE B CA 1
ATOM 6253 C C . PHE B 1 395 ? 3.549 -7.129 18.547 1 95.31 395 PHE B C 1
ATOM 6255 O O . PHE B 1 395 ? 2.516 -7.5 17.984 1 95.31 395 PHE B O 1
ATOM 6262 N N . GLY B 1 396 ? 4.773 -7.625 18.312 1 95.12 396 GLY B N 1
ATOM 6263 C CA . GLY B 1 396 ? 4.926 -8.711 17.359 1 95.12 396 GLY B CA 1
ATOM 6264 C C . GLY B 1 396 ? 4.977 -10.078 18.016 1 95.12 396 GLY B C 1
ATOM 6265 O O . GLY B 1 396 ? 4.391 -10.281 19.094 1 95.12 396 GLY B O 1
ATOM 6266 N N . LEU B 1 397 ? 5.566 -11.109 17.359 1 91.5 397 LEU B N 1
ATOM 6267 C CA . LEU B 1 397 ? 5.629 -12.508 17.766 1 91.5 397 LEU B CA 1
ATOM 6268 C C . LEU B 1 397 ? 6.57 -12.688 18.953 1 91.5 397 LEU B C 1
ATOM 6270 O O . LEU B 1 397 ? 6.43 -13.633 19.734 1 91.5 397 LEU B O 1
ATOM 6274 N N . ALA B 1 398 ? 7.738 -11.883 19.234 1 74.62 398 ALA B N 1
ATOM 6275 C CA . ALA B 1 398 ? 8.68 -12.055 20.328 1 74.62 398 ALA B CA 1
ATOM 6276 C C . ALA B 1 398 ? 7.984 -11.852 21.672 1 74.62 398 ALA B C 1
ATOM 6278 O O . ALA B 1 398 ? 8.453 -12.344 22.703 1 74.62 398 ALA B O 1
ATOM 6279 N N . THR B 1 399 ? 7.016 -10.969 21.953 1 58.69 399 THR B N 1
ATOM 6280 C CA . THR B 1 399 ? 6.426 -10.648 23.25 1 58.69 399 THR B CA 1
ATOM 6281 C C . THR B 1 399 ? 5.664 -11.844 23.812 1 58.69 399 THR B C 1
ATOM 6283 O O . THR B 1 399 ? 5.316 -11.867 25 1 58.69 399 THR B O 1
ATOM 6286 N N . GLY B 1 400 ? 5.242 -12.883 23.25 1 40.09 400 GLY B N 1
ATOM 6287 C CA . GLY B 1 400 ? 4.492 -13.961 23.859 1 40.09 400 GLY B CA 1
ATOM 6288 C C . GLY B 1 400 ? 5.348 -14.852 24.734 1 40.09 400 GLY B C 1
ATOM 6289 O O . GLY B 1 400 ? 4.824 -15.711 25.453 1 40.09 400 GLY B O 1
ATOM 6290 N N . LYS B 1 401 ? 6.566 -15.227 24.531 1 33.72 401 LYS B N 1
ATOM 6291 C CA . LYS B 1 401 ? 7.246 -16.234 25.328 1 33.72 401 LYS B CA 1
ATOM 6292 C C . LYS B 1 401 ? 7.746 -15.656 26.641 1 33.72 401 LYS B C 1
ATOM 6294 O O . LYS B 1 401 ? 8.414 -16.344 27.422 1 33.72 401 LYS B O 1
ATOM 6299 N N . GLY B 1 402 ? 7.953 -14.383 26.875 1 27.94 402 GLY B N 1
ATOM 6300 C CA . GLY B 1 402 ? 8.328 -14.32 28.266 1 27.94 402 GLY B CA 1
ATOM 6301 C C . GLY B 1 402 ? 7.168 -14.578 29.219 1 27.94 402 GLY B C 1
ATOM 6302 O O . GLY B 1 402 ? 6.016 -14.32 28.875 1 27.94 402 GLY B O 1
#

Radius of gyration: 29.82 Å; Cα contacts (8 Å, |Δi|>4): 1672; chains: 2; bounding box: 55×86×63 Å

pLDDT: mean 95.51, std 9.0, range [27.64, 98.94]

Sequence (804 aa):
MRHTWRWFGPVDKVTVQDAAQAGAEGIVSALHHITTGDVWPVDEITKRHEAIKAGGLYWDVVESVPVSEDIKTQTGDWKNHIANWQETLRRLSASGIRTVCYNFMPVLDWTRTDLRWETRHGARAMRFDLTDFAAFDIHILKRPDAKADYPDWLLEEAAKRFAEMPDTKIAALGRNIGAGLPGSADGYTLAQLLEKLRSYHGINRGRLQQNLIDFLSEVTPVAEEVGINICAHGDDPPWPLLGLPRILSTEADYAHMLSQVDSRANGVTLCTGSLGARADNDLPFIAGRFADRIHFVHLRNVTRDTDTVPCSFFEDEHLEGGTDMVAVIAALITEEARRRAEGRDDHTIPMRPDHGQEILDDLTRGAQPGYPAIGRLKGLAELRGIERTLSHGRFGLATGKGMRHTWRWFGPVDKVTVQDAAQAGAEGIVSALHHITTGDVWPVDEITKRHEAIKAGGLYWDVVESVPVSEDIKTQTGDWKNHIANWQETLRRLSASGIRTVCYNFMPVLDWTRTDLRWETRHGARAMRFDLTDFAAFDIHILKRPDAKADYPDWLLEEAAKRFAEMPDTKIAALGRNIGAGLPGSADGYTLAQLLEKLRSYHGINRGRLQQNLIDFLSEVTPVAEEVGINICAHGDDPPWPLLGLPRILSTEADYAHMLSQVDSRANGVTLCTGSLGARADNDLPFIAGRFADRIHFVHLRNVTRDTDTVPCSFFEDEHLEGGTDMVAVIAALITEEARRRAEGRDDHTIPMRPDHGQEILDDLTRGAQPGYPAIGRLKGLAELRGIERTLSHGRFGLATGKG

Secondary structure (DSSP, 8-state):
-EEEEE---TT-SS-HHHHHHTT--EEEE--TTSPTTSPPPHHHHHHHHHHHHHTT--EEEEE--PPPHHHHHT-TTHHHHHHHHHHHHHHHHHTT--EEEE---SS-SS--SEEEEE-GGG-EEEEE-HHHHHHIIIIIS--TTGGGGS-HHHHHHHHHHHHT--HHHHHHHHHHHT--STT-S----HHHHHHHHHTTTT--HHHHHHHHHHHHHHHHHHHHHHT-EEEEEPPSSSS-BTTB--SSSSHHHHHHHHHHS--TTEEEEEEHHHHHTSTT--HHHHHHHTGGGEEEEE--EEEESSSSSS--EEEE-TTTSSS-HHHHHHHHHHHHHHHHHTT-TT-SPEEE-----B-TTHHHH-PPTT--HHHHHHHHHHHHHHHHHHT-TTTSSGGGG-/-EEEEE---TT-SS-HHHHHHTT--EEEE--TTSPTTSPPPHHHHHHHHHHHHHTT--EEEEE--PPPHHHHHT-TTHHHHHHHHHHHHHHHHHTT--EEEE---SS-SS--SEEEEE-GGG-EEEEE-HHHHHHIIIIIS--TTGGGGS-HHHHHHHHHHHHT--HHHHHHHHHHHT--STT-S----HHHHHHHHHTTTT--HHHHHHHHHHHHHHHHHHHHHHT-EEEEEPPSSSS-BTTB--SSSSHHHHHHHHHHT--TTEEEEEEHHHHHTSTT--HHHHHHHTGGGEEEEE--EEEESSSSSS--EEEE-TTTSSS-HHHHHHHHHHHHHHHHHTT-TT-SPEEE-----B-TTHHHH-PPTT--HHHHHHHHHHHHHHHHHHT-TTTSSGGG--

Foldseek 3Di:
DQAEAEDAPPVFLQALLLVVVLVHAEYEYEPQVDDQLAADDLVSVVVRQVRNVVSPHGHEEYPANEQDLCLLLVDDPNVSSLVSVLNNLLSCLVVPYAEHEYANFAQAAAAFLALFCADPPRWGWTKHAPLSQLLCLCPVLNAPPSVVVDDPVSVVSNVVCNVPDDPVSSVSRQCRGQPHDVSHDDRDHSVRSNVSLVSCVPPDQVNSLVSLLVSCVRRLVSSVVSNHQYAYEAGHQLADGSRTGGQRQALVSQVVSCVSPVDLSYAHAAECANNVQALPHQSLVSCQVRVSNHQEYAQFAKAFPDNDPPGMIIGDQRPPHDHNLLSSVLSNLVSLVVCVVVVHPSSDHYYFPFFFIQDDCSVPSPGRRRRGSVRRSNSSVVSVVSNCQQPDCCRHDVPPPD/DQAEAEDAPPVFLQALLLVVVLVHAEYEYEDQVDDQLAADDLVSVVVRQVRNVVSPHGHEEYPANEQDLCLLLVDDPNVSSLVSVLNNLLSCLVVPYAEHEYANFAQAAAAFLALFCADPPRWGWTKHAPLCQLLCLCPVLNAPPSVVVDDPVSVVSNVVCNVPDDPVSSVSRQCRGQPHDVSHDDRDHSVRSNVSLVSCVPPDQVNSLVSLLVSCVSRQVSSVVSNHQYAYEAGHQLADGSRTGGQRQALVSQVVSCVSPVDLSYAHAAECANNVQALPHQSLVSCQVRVSNHQAYAQFAKAFPDNDPPTMIIGDQRPPHDHNLLSSVLSNLVSLVVCVVVVHPSSDHYYFPFFFIQDDPSVPSPGRRRRGSVRRSNSSVVSVVSNCQQPDPCRHDVPPPD